Protein 6SC4 (pdb70)

Foldseek 3Di:
DAQEEEPNFGEAADPQEFEDPQEHHYGQEYAEHLEYEEHLEYHYQHQHHEYAYYLEYQDHNEYEEWDFDDDPHDTDTAYEAHYYLEYNEANEYEYSEYEYYLEYEYHCEYAYRHEYEDQQEYEYHNEYNDHVHYGDHQFYWDHVDTDTDDGHDPVNSVVSSVVSVVVSVVSSVVVVD/DQQEAEPNATEAADPQEFEDPQEHHYGQEYAEHLEYAEHLEYAHQHQHHEYAYYLEYHDHNEYEEWDWDPPDVDIDTAYEAAYELEYEEHNEYEYSEYEYYLEYEAHLEYQYHHEYEDQLEYEYHNEYDDHNHYGDHQFYFDDVPTDTDDGHDPVRSVCSSVVSVVVSVVSNVVVVVD/DAQEAEPNFTEAEDPQEFEDPQEHHYYQEYYEHLEYEEHLEYHHQHLHHEYAEYLEYHDHNEYEEWDWDDDPPDTDTAYEYHYELEYEEANEYEYSEYEYYLEYEYHCEYQYHDEYEDHLEYEYHNEYDDHPHYGDHQFYWDDVDTDTDDGHDPVRSVVSNVVSVVVSVVSSVVVVPD/DAQEAEPNFGEDADPQEEEDPQEHHYGQEYHEHLEYEEHLEYHHQHQHHEYAEYLEYQYHNEYEYWDWDPPDVDIDTAYEAHYELEYEAANEYEYSEYEYYLEYEYHNEYQYHLEYEDQLEYEYHNEYDDHNHYGDHQFYFDHVPTDTDDGHDPVRSVCSNVVSVVVSVVSVVVVVVD/DQFEAEPNATEAADPQEEEDPQEHHYGQEYHEHLEYEEHLEYHHQHQHHEYAEYLEYHDHNEYEEWDFDDDPPDTDTAYEAHYELEYEEANEYEYSEYEYYQEYEYHLEYQYHHEYEYHLEYEYHNEYDDHNHYGDHQFYWDDVPTDTDDGHDPVRSVVSNVVSVVVSVVSVVVVVVD

Secondary structure (DSSP, 8-state):
--EE-BTTB--EE-TT-EE-TTSEEEEEEEE-TT-EE-TT-EEEEEEEEEEE-SS-EE-TT-EEE-EEEE-SSPEEEE-EEE-SS-EE-TT-EEES-EE-SS-EE-TT-EE-TT-EE-TT-EEPTT-EE-TT-EE-TTEEEETTTTEEEEEPPHHHHHHHHHHHHHHHHHHHHHHT-/-EEE-BTTB--EE-TT-EE-TTSEEEEEEEE-TT-EE-TT-EEEEEEEEEEE-SS-EE-TT-EEE-EEE-SSSS-EEE-EEE-SS-EE-TT-EEES-EE-SS-EE-TT-EE-TT-EE-TT-EEPTT-EE-TT-EE-TTEEEETTTTEEEEEPPHHHHHHHHHHHHHHHHHHHHHHT--/-EEE-BTTB--EE-TT-EE-TT-EEEEEEEE-TT-EE-TT-EEEEEEEEEEE-SS-EE-TT-EEE-EEEE-SSPEEEE-EEE-SS-EE-TT-EEES-EE-SS-EE-TT-EE-TT-EE-TT-EEPTT-EE-TT-EE-TTEEEETTTTEEEEEPPHHHHHHHHHHHHHHHHHHHHHHTT-/-EEE-BTTB--EE-TT-EE-TTSEEEEEEEE-TT-EE-TT-EEEEEEEEEEE-SS-EE-TT-EEE-EEE-SSSS-EEE-EEE-SS-EE-TT-EEES-EE-SS-EE-TT-EE-TT-EE-TT-EEPTT-EE-TT-EE-TTEEEETTTTEEEEEPPHHHHHHHHHHHHHHHHHHHHHHTT-/-EEE-BTTB--EE-TT-EE-TTSEEEEEEEE-TT-EE-TT-EEEEEEEEEEE-SS-EE-TT-EEE-EEEE-SS-EEEE-EEE-SS-EE-TT-EEES-EE-SS-EE-TT-EE-TT-EE-TT-EEPTT-EEPTT-EE-TTEEEETTTTEEEEEPPHHHHHHHHHHHHHHHHHHHHHHHH-

Radius of gyration: 34.99 Å; Cα contacts (8 Å, |Δi|>4): 2983; chains: 5; bounding box: 98×78×90 Å

Sequence (889 aa):
RMIQKFEGKKPEIHETAFVHPRATIIGDVEIGPKTSVWPGAVIRADIEKITIGKNTCCIKDNAVIHPADVYHEEEIEYVPVKIGDNNIIGHRALIHGAKINDESIVGAGSIVFNKAEVKTNSMVGMGAVVLEKQEVPNGKIVVGIPARVLRELEEREIKQIKKQADTHAELAEHYSRERMIQKFEGKKPEIHETAFVHPRATIIGDVEIGPKTSVWPGAVIRADIEKITIGKNTCCIKDNAVIHPADVYHEEEIEYVPVKIGDNNIIGHRALIHGAKINDESIVGAGSIVFNKAEVKTNSMVGMGAVVLEKQEVPNGKIVVGIPARVLRELEEREIKQIKKQADTHAELAEHYSREIRMIQKFEGKKPEIHETAFVHPRATIIGDVEIGPKTSVWPGAVIRADIEKITIGKNTCCIKDNAVIHPADVYHEEEIEYVPVKIGDNNIIGHRALIHGAKINDESIVGAGSIVFNKAEVKTNSMVGMGAVVLEKQEVPNGKIVVGIPARVLRELEEREIKQIKKQADTHAELAEHYSREIRMIQKFEGKKPEIHETAFVHPRATIIGDVEIGPKTSVWPGAVIRADIEKITIGKNTCCIKDNAVIHPADVYHEEEIEYVPVKIGDNNIIGHRALIHGAKINDESIVGAGSIVFNKAEVKTNSMVGMGAVVLEKQEVPNGKIVVGIPARVLRELEEREIKQIKKQADTHAELAEHYSREIRMIQKFEGKKPEIHETAFVHPRATIIGDVEIGPKTSVWPGAVIRADIEKITIGKNTCCIKDNAVIHPADVYHEEEIEYVPVKIGDNNIIGHRALIHGAKINDESIVGAGSIVFNKAEVKTNSMVGMGAVVLEKQEVPNGKIVVGIPARVLRELEEREIKQIKKQADTHAELAEHYSREI

Nearest PDB structures (foldseek):
  6sc4-assembly2_D  TM=1.006E+00  e=4.611E-33  candidate division MSBL1 archaeon SCGC-AAA259I09
  2fko-assembly1_A  TM=9.779E-01  e=3.284E-15  Pyrococcus horikoshii OT3
  3r1w-assembly1_A  TM=9.673E-01  e=6.820E-14  unidentified
  3tio-assembly2_D  TM=9.582E-01  e=1.748E-13  Escherichia coli K-12
  7ard-assembly1_z  TM=9.620E-01  e=1.573E-12  Polytomella sp. Pringsheim 198.80

Solvent-accessible surface area: 37975 Å² total; per-residue (Å²): 219,28,78,37,106,9,92,60,116,132,10,120,51,79,80,43,14,21,32,0,30,31,1,3,0,0,0,35,2,57,4,12,50,102,0,1,0,0,0,21,0,3,0,0,3,20,30,64,72,0,30,2,17,90,2,1,1,0,9,0,7,0,0,0,0,0,0,8,29,34,79,146,144,133,51,58,80,18,61,1,116,3,14,44,15,0,4,0,5,3,20,0,0,0,6,1,2,85,2,28,55,46,0,29,0,9,7,14,0,3,0,41,14,64,2,38,0,62,42,34,0,38,1,13,36,14,0,3,0,79,102,139,44,106,0,43,89,8,67,16,0,34,8,54,72,9,144,76,98,101,114,12,117,147,111,36,30,130,24,0,76,66,25,0,59,25,2,11,88,18,4,75,51,12,72,81,110,180,19,71,20,119,10,101,69,112,135,14,117,54,80,167,73,15,20,26,0,45,24,0,3,0,0,0,32,2,67,4,15,45,125,0,1,0,0,0,20,0,2,0,0,2,19,28,62,66,0,36,3,17,111,13,2,2,0,9,0,6,0,0,0,0,0,0,8,20,24,50,10,132,116,44,35,83,28,42,0,104,6,17,42,17,0,4,0,5,3,20,0,0,0,6,1,2,61,2,11,34,48,0,30,0,8,7,14,0,3,0,38,9,99,1,15,0,16,30,38,0,32,2,8,32,14,0,3,0,71,97,101,41,61,0,42,60,12,55,22,2,46,19,50,49,5,170,78,108,104,117,13,119,157,110,48,38,161,23,0,81,68,24,2,62,25,2,14,87,18,5,76,55,6,57,158,65,207,190,25,72,45,120,10,81,63,119,145,14,120,52,79,166,68,17,20,27,0,28,18,1,4,0,0,0,37,2,56,4,14,45,94,0,1,0,0,0,20,0,2,0,1,2,18,27,65,69,0,28,2,16,108,19,2,2,0,8,0,6,0,0,0,0,0,0,9,35,27,78,148,150,145,52,56,76,18,62,1,108,3,16,37,20,0,4,0,6,3,20,0,0,0,5,1,2,81,2,27,60,44,0,26,0,8,8,15,0,3,0,34,12,83,1,36,0,63,44,33,0,55,1,7,36,13,0,3,0,72,112,152,39,100,0,46,91,10,60,16,0,48,16,52,53,7,166,74,111,106,116,15,123,145,128,61,38,146,22,2,76,57,24,2,64,24,2,10,82,18,3,57,55,8,57,158,71,154,201,85,69,74,126,85,148,68,113,126,12,120,54,79,165,68,16,16,28,37,55,167,1,33,0,23,0,30,3,67,3,12,44,77,0,1,0,16,41,30,0,43,0,95,2,34,62,63,68,0,35,2,17,108,17,1,2,0,27,47,89,0,58,0,23,0,0,50,16,141,58,15,179,118,73,29,98,26,55,0,116,5,19,40,19,0,4,0,5,74,148,1,43,0,28,1,3,62,2,11,32,48,0,30,0,6,28,25,0,54,0,70,10,78,1,10,0,9,28,40,0,43,0,7,160,35,0,29,0,87,102,90,41,58,0,42,36,15,60,18,2,50,35,129,46,5,161,74,108,105,117,10,113,135,169,63,35,133,58,1,79,131,62,1,62,82,32,8,86,80,4,64,83,97,60,156,144,198,197,77,81,80,127,84,150,55,113,132,14,122,50,76,62,37,13,22,22,35,56,179,1,34,0,22,0,31,2,63,5,15,44,76,0,1,0,17,41,30,0,44,0,95,2,32,62,64,63,0,40,3,17,110,16,1,2,0,30,46,88,0,57,0,22,0,0,49,20,148,84,184,162,127,84,64,94,19,45,0,106,5,17,39,21,0,4,0,6,77,149,1,41,0,25,1,2,88,1,31,58,46,0,29,0,8,29,27,0,54,0,77,15,61,1,40,0,53,42,41,0,57,0,6,160,35,0,28,0,85,89,129,41,96,0,45,86,15,59,15,2,51,34,132,51,2,157,75,105,104,116,13,118,110,201,64,31,138,104,2,78,139,62,1,62,83,33,7,86,81,4,58,73,94,57,82,132,204

InterPro domains:
  IPR001451 Hexapeptide repeat [PF00132] (10-43)
  IPR001451 Hexapeptide repeat [PF14602] (78-110)
  IPR011004 Trimeric LpxA-like superfamily [SSF51161] (5-175)
  IPR047324 Gamma carbonic anhydrase-like [cd04645] (11-171)
  IPR050484 Transferase Hexapeptide/Carbonic Anhydrase [PTHR13061] (2-179)

Structure (mmCIF, N/CA/C/O backbone):
data_6SC4
#
_entry.id   6SC4
#
_cell.length_a   362.640
_cell.length_b   362.640
_cell.length_c   362.640
_cell.angle_alpha   90.000
_cell.angle_beta   90.000
_cell.angle_gamma   90.000
#
_symmetry.space_group_name_H-M   'F 4 3 2'
#
loop_
_entity.id
_entity.type
_entity.pdbx_description
1 polymer 'Uncharacterized protein'
2 non-polymer 'ZINC ION'
3 non-polymer 'SULFATE ION'
4 non-polymer 'SODIUM ION'
5 non-polymer 'ACETATE ION'
6 non-polymer 'CADMIUM ION'
7 non-polymer 2-AMINO-2-HYDROXYMETHYL-PROPANE-1,3-DIOL
8 water water
#
loop_
_atom_site.group_PDB
_atom_site.id
_atom_site.type_symbol
_atom_site.label_atom_id
_atom_site.label_alt_id
_atom_site.label_comp_id
_atom_site.label_asym_id
_atom_site.label_entity_id
_atom_site.label_seq_id
_atom_site.pdbx_PDB_ins_code
_atom_site.Cartn_x
_atom_site.Cartn_y
_atom_site.Cartn_z
_atom_site.occupancy
_atom_site.B_iso_or_equiv
_atom_site.auth_seq_id
_atom_site.auth_comp_id
_atom_site.auth_asym_id
_atom_site.auth_atom_id
_atom_site.pdbx_PDB_model_num
ATOM 1 N N . ARG A 1 9 ? 59.371 138.404 147.638 1.00 86.32 0 ARG A N 1
ATOM 2 C CA . ARG A 1 9 ? 59.176 137.482 146.472 1.00 87.39 0 ARG A CA 1
ATOM 3 C C . ARG A 1 9 ? 59.848 136.111 146.662 1.00 83.96 0 ARG A C 1
ATOM 4 O O . ARG A 1 9 ? 59.376 135.112 146.108 1.00 84.32 0 ARG A O 1
ATOM 12 N N . MET A 1 10 ? 60.946 136.068 147.424 1.00 76.08 1 MET A N 1
ATOM 13 C CA . MET A 1 10 ? 61.595 134.809 147.792 1.00 70.31 1 MET A CA 1
ATOM 14 C C . MET A 1 10 ? 61.889 134.753 149.301 1.00 63.35 1 MET A C 1
ATOM 15 O O . MET A 1 10 ? 63.027 134.925 149.751 1.00 59.34 1 MET A O 1
ATOM 20 N N . ILE A 1 11 ? 60.818 134.540 150.062 1.00 57.88 2 ILE A N 1
ATOM 21 C CA . ILE A 1 11 ? 60.879 134.090 151.446 1.00 55.20 2 ILE A CA 1
ATOM 22 C C . ILE A 1 11 ? 60.420 132.625 151.381 1.00 53.67 2 ILE A C 1
ATOM 23 O O . ILE A 1 11 ? 59.255 132.358 151.080 1.00 54.55 2 ILE A O 1
ATOM 28 N N . GLN A 1 12 ? 61.334 131.690 151.643 1.00 51.51 3 GLN A N 1
ATOM 29 C CA . GLN A 1 12 ? 61.127 130.264 151.362 1.00 51.37 3 GLN A CA 1
ATOM 30 C C . GLN A 1 12 ? 61.169 129.416 152.639 1.00 51.44 3 GLN A C 1
ATOM 31 O O . GLN A 1 12 ? 62.023 129.621 153.501 1.00 49.76 3 GLN A O 1
ATOM 37 N N . LYS A 1 13 ? 60.240 128.469 152.749 1.00 53.88 4 LYS A N 1
ATOM 38 C CA . LYS A 1 13 ? 60.277 127.445 153.800 1.00 56.24 4 LYS A CA 1
ATOM 39 C C . LYS A 1 13 ? 61.430 126.465 153.564 1.00 54.75 4 LYS A C 1
ATOM 40 O O . LYS A 1 13 ? 61.894 126.295 152.434 1.00 54.64 4 LYS A O 1
ATOM 46 N N . PHE A 1 14 ? 61.879 125.817 154.636 1.00 52.71 5 PHE A N 1
ATOM 47 C CA . PHE A 1 14 ? 62.712 124.620 154.517 1.00 51.45 5 PHE A CA 1
ATOM 48 C C . PHE A 1 14 ? 62.546 123.697 155.728 1.00 51.30 5 PHE A C 1
ATOM 49 O O . PHE A 1 14 ? 62.928 124.059 156.842 1.00 50.74 5 PHE A O 1
ATOM 57 N N . GLU A 1 15 ? 61.983 122.510 155.483 1.00 52.46 6 GLU A N 1
ATOM 58 C CA . GLU A 1 15 ? 61.716 121.486 156.507 1.00 53.67 6 GLU A CA 1
ATOM 59 C C . GLU A 1 15 ? 60.772 122.009 157.587 1.00 55.00 6 GLU A C 1
ATOM 60 O O . GLU A 1 15 ? 61.026 121.841 158.783 1.00 55.23 6 GLU A O 1
ATOM 66 N N . GLY A 1 16 ? 59.701 122.673 157.156 1.00 57.34 7 GLY A N 1
ATOM 67 C CA . GLY A 1 16 ? 58.730 123.266 158.074 1.00 60.30 7 GLY A CA 1
ATOM 68 C C . GLY A 1 16 ? 59.092 124.633 158.640 1.00 62.74 7 GLY A C 1
ATOM 69 O O . GLY A 1 16 ? 58.191 125.396 158.994 1.00 65.80 7 GLY A O 1
ATOM 70 N N . LYS A 1 17 ? 60.389 124.950 158.725 1.00 63.88 8 LYS A N 1
ATOM 71 C CA . LYS A 1 17 ? 60.864 126.216 159.294 1.00 63.85 8 LYS A CA 1
ATOM 72 C C . LYS A 1 17 ? 60.648 127.363 158.311 1.00 62.02 8 LYS A C 1
ATOM 73 O O . LYS A 1 17 ? 61.074 127.284 157.159 1.00 61.28 8 LYS A O 1
ATOM 79 N N . LYS A 1 18 ? 59.994 128.422 158.783 1.00 61.87 9 LYS A N 1
ATOM 80 C CA . LYS A 1 18 ? 59.670 129.602 157.981 1.00 61.27 9 LYS A CA 1
ATOM 81 C C . LYS A 1 18 ? 60.444 130.799 158.535 1.00 56.87 9 LYS A C 1
ATOM 82 O O . LYS A 1 18 ? 60.566 130.929 159.753 1.00 54.53 9 LYS A O 1
ATOM 88 N N . PRO A 1 19 ? 60.980 131.673 157.655 1.00 53.87 10 PRO A N 1
ATOM 89 C CA . PRO A 1 19 ? 61.616 132.886 158.174 1.00 52.56 10 PRO A CA 1
ATOM 90 C C . PRO A 1 19 ? 60.671 133.748 159.021 1.00 51.51 10 PRO A C 1
ATOM 91 O O . PRO A 1 19 ? 59.570 134.071 158.579 1.00 50.04 10 PRO A O 1
ATOM 95 N N . GLU A 1 20 ? 61.107 134.062 160.240 1.00 52.62 11 GLU A N 1
ATOM 96 C CA . GLU A 1 20 ? 60.394 134.946 161.156 1.00 53.70 11 GLU A CA 1
ATOM 97 C C . GLU A 1 20 ? 60.977 136.356 160.988 1.00 51.23 11 GLU A C 1
ATOM 98 O O . GLU A 1 20 ? 61.982 136.700 161.611 1.00 50.70 11 GLU A O 1
ATOM 104 N N . ILE A 1 21 ? 60.345 137.155 160.129 1.00 48.50 12 ILE A N 1
ATOM 105 C CA . ILE A 1 21 ? 60.817 138.501 159.794 1.00 47.12 12 ILE 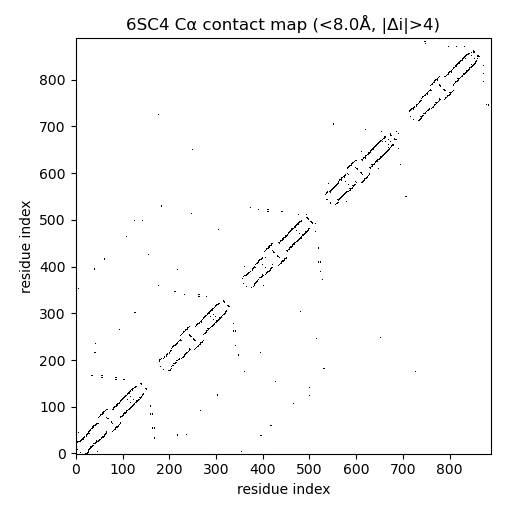A CA 1
ATOM 106 C C . ILE A 1 21 ? 59.907 139.542 160.442 1.00 46.89 12 ILE A C 1
ATOM 107 O O . ILE A 1 21 ? 58.698 139.549 160.195 1.00 46.63 12 ILE A O 1
ATOM 112 N N . HIS A 1 22 ? 60.491 140.429 161.250 1.00 46.47 13 HIS A N 1
ATOM 113 C CA . HIS A 1 22 ? 59.731 141.493 161.926 1.00 46.11 13 HIS A CA 1
ATOM 114 C C . HIS A 1 22 ? 59.078 142.432 160.908 1.00 45.81 13 HIS A C 1
ATOM 115 O O . HIS A 1 22 ? 59.624 142.672 159.828 1.00 45.11 13 HIS A O 1
ATOM 122 N N . GLU A 1 23 ? 57.907 142.954 161.265 1.00 45.98 14 GLU A N 1
ATOM 123 C CA . GLU A 1 23 ? 57.094 143.771 160.353 1.00 45.97 14 GLU A CA 1
ATOM 124 C C . GLU A 1 23 ? 57.742 145.089 159.888 1.00 45.11 14 GLU A C 1
ATOM 125 O O . GLU A 1 23 ? 57.403 145.591 158.812 1.00 44.18 14 GLU A O 1
ATOM 131 N N . THR A 1 24 ? 58.642 145.646 160.702 1.00 44.07 15 THR A N 1
ATOM 132 C CA . THR A 1 24 ? 59.375 146.874 160.362 1.00 44.76 15 THR A CA 1
ATOM 133 C C . THR A 1 24 ? 60.650 146.617 159.560 1.00 44.00 15 THR A C 1
ATOM 134 O O . THR A 1 24 ? 61.252 147.556 159.037 1.00 44.83 15 THR A O 1
ATOM 138 N N . ALA A 1 25 ? 61.075 145.357 159.484 1.00 43.65 16 ALA A N 1
ATOM 139 C CA . ALA A 1 25 ? 62.217 144.974 158.660 1.00 42.45 16 ALA A CA 1
ATOM 140 C C . ALA A 1 25 ? 61.840 145.072 157.189 1.00 41.65 16 ALA A C 1
ATOM 141 O O . ALA A 1 25 ? 60.673 144.905 156.833 1.00 41.95 16 ALA A O 1
ATOM 143 N N . PHE A 1 26 ? 62.833 145.357 156.351 1.00 40.60 17 PHE A N 1
ATOM 144 C CA . PHE A 1 26 ? 62.661 145.433 154.903 1.00 40.01 17 PHE A CA 1
ATOM 145 C C . PHE A 1 26 ? 63.502 144.368 154.203 1.00 40.51 17 PHE A C 1
ATOM 146 O O . PHE A 1 26 ? 64.715 144.325 154.376 1.00 41.24 17 PHE A O 1
ATOM 154 N N . VAL A 1 27 ? 62.855 143.519 153.409 1.00 40.37 18 VAL A N 1
ATOM 155 C CA . VAL A 1 27 ? 63.549 142.555 152.560 1.00 39.74 18 VAL A CA 1
ATOM 156 C C . VAL A 1 27 ? 63.231 142.918 151.119 1.00 39.17 18 VAL A C 1
ATOM 157 O O . VAL A 1 27 ? 62.075 142.831 150.704 1.00 39.83 18 VAL A O 1
ATOM 161 N N . HIS A 1 28 ? 64.248 143.331 150.362 1.00 38.33 19 HIS A N 1
ATOM 162 C CA . HIS A 1 28 ? 64.067 143.651 148.944 1.00 38.19 19 HIS A CA 1
ATOM 163 C C . HIS A 1 28 ? 63.633 142.377 148.209 1.00 38.92 19 HIS A C 1
ATOM 164 O O . HIS A 1 28 ? 64.118 141.289 148.537 1.00 39.65 19 HIS A O 1
ATOM 171 N N . PRO A 1 29 ? 62.706 142.491 147.235 1.00 39.62 20 PRO A N 1
ATOM 172 C CA . PRO A 1 29 ? 62.223 141.269 146.555 1.00 39.63 20 PRO A CA 1
ATOM 173 C C . PRO A 1 29 ? 63.293 140.433 145.832 1.00 39.12 20 PRO A C 1
ATOM 174 O O . PRO A 1 29 ? 63.110 139.229 145.669 1.00 39.38 20 PRO A O 1
ATOM 178 N N . ARG A 1 30 ? 64.387 141.070 145.416 1.00 39.38 21 ARG A N 1
ATOM 179 C CA . ARG A 1 30 ? 65.537 140.389 144.802 1.00 38.96 21 ARG A CA 1
ATOM 180 C C . ARG A 1 30 ? 66.510 139.722 145.794 1.00 38.06 21 ARG A C 1
ATOM 181 O O . ARG A 1 30 ? 67.476 139.090 145.367 1.00 38.39 21 ARG A O 1
ATOM 189 N N . ALA A 1 31 ? 66.273 139.865 147.097 1.00 37.41 22 ALA A N 1
ATOM 190 C CA . ALA A 1 31 ? 66.985 139.087 148.117 1.00 37.02 22 ALA A CA 1
ATOM 191 C C . ALA A 1 31 ? 66.326 137.724 148.292 1.00 36.56 22 ALA A C 1
ATOM 192 O O . ALA A 1 31 ? 65.178 137.529 147.890 1.00 36.96 22 ALA A O 1
ATOM 194 N N . THR A 1 32 ? 67.060 136.792 148.900 1.00 36.20 23 THR A N 1
ATOM 195 C CA . THR A 1 32 ? 66.602 135.416 149.101 1.00 35.54 23 THR A CA 1
ATOM 196 C C . THR A 1 32 ? 66.772 135.031 150.565 1.00 35.90 23 THR A C 1
ATOM 197 O O . THR A 1 32 ? 67.891 135.023 151.069 1.00 36.33 23 THR A O 1
ATOM 201 N N . ILE A 1 33 ? 65.661 134.725 151.238 1.00 36.71 24 ILE A N 1
ATOM 202 C CA . ILE A 1 33 ? 65.666 134.300 152.643 1.00 37.05 24 ILE A CA 1
ATOM 203 C C . ILE A 1 33 ? 65.075 132.892 152.700 1.00 37.09 24 ILE A C 1
ATOM 204 O O . ILE A 1 33 ? 63.966 132.678 152.211 1.00 36.77 24 ILE A O 1
ATOM 209 N N . ILE A 1 34 ? 65.802 131.946 153.299 1.00 37.19 25 ILE A N 1
ATOM 210 C CA . ILE A 1 34 ? 65.382 130.538 153.338 1.00 36.99 25 ILE A CA 1
ATOM 211 C C . ILE A 1 34 ? 65.493 129.983 154.754 1.00 37.80 25 ILE A C 1
ATOM 212 O O . ILE A 1 34 ? 66.515 130.160 155.416 1.00 37.80 25 ILE A O 1
ATOM 217 N N . GLY A 1 35 ? 64.436 129.312 155.203 1.00 38.82 26 GLY A N 1
ATOM 218 C CA . GLY A 1 35 ? 64.497 128.450 156.378 1.00 40.04 26 GLY A CA 1
ATOM 219 C C . GLY A 1 35 ? 64.433 129.158 157.716 1.00 41.21 26 GLY A C 1
ATOM 220 O O . GLY A 1 35 ? 63.723 130.154 157.876 1.00 40.16 26 GLY A O 1
ATOM 221 N N . ASP A 1 36 ? 65.189 128.635 158.679 1.00 43.05 27 ASP A N 1
ATOM 222 C CA . ASP A 1 36 ? 65.133 129.074 160.070 1.00 43.99 27 ASP A CA 1
ATOM 223 C C . ASP A 1 36 ? 65.874 130.407 160.241 1.00 43.58 27 ASP A C 1
ATOM 224 O O . ASP A 1 36 ? 66.947 130.463 160.835 1.00 45.69 27 ASP A O 1
ATOM 229 N N . VAL A 1 37 ? 65.288 131.475 159.708 1.00 43.11 28 VAL A N 1
ATOM 230 C CA . VAL A 1 37 ? 65.857 132.818 159.784 1.00 43.48 28 VAL A CA 1
ATOM 231 C C . VAL A 1 37 ? 65.022 133.643 160.751 1.00 45.06 28 VAL A C 1
ATOM 232 O O . VAL A 1 37 ? 63.798 133.541 160.761 1.00 44.22 28 VAL A O 1
ATOM 236 N N . GLU A 1 38 ? 65.700 134.450 161.561 1.00 47.89 29 GLU A N 1
ATOM 237 C CA . GLU A 1 38 ? 65.061 135.386 162.480 1.00 49.69 29 GLU A CA 1
ATOM 238 C C . GLU A 1 38 ? 65.659 136.758 162.185 1.00 48.76 29 GLU A C 1
ATOM 239 O O . GLU A 1 38 ? 66.872 136.936 162.304 1.00 48.92 29 GLU A O 1
ATOM 245 N N . ILE A 1 39 ? 64.822 137.703 161.756 1.00 47.60 30 ILE A N 1
ATOM 246 C CA . ILE A 1 39 ? 65.264 139.066 161.437 1.00 46.84 30 ILE A CA 1
ATOM 247 C C . ILE A 1 39 ? 64.479 140.051 162.302 1.00 46.73 30 ILE A C 1
ATOM 248 O O . ILE A 1 39 ? 63.247 140.000 162.358 1.00 46.13 30 ILE A O 1
ATOM 253 N N . GLY A 1 40 ? 65.211 140.944 162.964 1.00 46.40 31 GLY A N 1
ATOM 254 C CA . GLY A 1 40 ? 64.639 141.868 163.933 1.00 45.84 31 GLY A CA 1
ATOM 255 C C . GLY A 1 40 ? 64.172 143.175 163.322 1.00 45.42 31 GLY A C 1
ATOM 256 O O . GLY A 1 40 ? 64.349 143.394 162.120 1.00 45.45 31 GLY A O 1
ATOM 257 N N . PRO A 1 41 ? 63.576 144.058 164.150 1.00 45.20 32 PRO A N 1
ATOM 258 C CA . PRO A 1 41 ? 63.010 145.328 163.672 1.00 45.91 32 PRO A CA 1
ATOM 259 C C . PRO A 1 41 ? 63.996 146.274 162.978 1.00 46.08 32 PRO A C 1
ATOM 260 O O . PRO A 1 41 ? 65.151 146.375 163.385 1.00 45.21 32 PRO A O 1
ATOM 264 N N . LYS A 1 42 ? 63.510 146.947 161.934 1.00 47.35 33 LYS A N 1
ATOM 265 C CA . LYS A 1 42 ? 64.270 147.920 161.130 1.00 48.72 33 LYS A CA 1
ATOM 266 C C . LYS A 1 42 ? 65.503 147.376 160.383 1.00 46.66 33 LYS A C 1
ATOM 267 O O . LYS A 1 42 ? 66.246 148.153 159.784 1.00 46.33 33 LYS A O 1
ATOM 273 N N . THR A 1 43 ? 65.692 146.055 160.371 1.00 45.07 34 THR A N 1
ATOM 274 C CA . THR A 1 43 ? 66.821 145.437 159.676 1.00 43.07 34 THR A CA 1
ATOM 275 C C . THR A 1 43 ? 66.474 145.385 158.187 1.00 41.75 34 THR A C 1
ATOM 276 O O . THR A 1 43 ? 65.326 145.132 157.827 1.00 42.10 34 THR A O 1
ATOM 280 N N . SER A 1 44 ? 67.458 145.648 157.333 1.00 40.14 35 SER A N 1
ATOM 281 C CA . SER A 1 44 ? 67.248 145.650 155.886 1.00 39.78 35 SER A CA 1
ATOM 282 C C . SER A 1 44 ? 68.101 144.597 155.169 1.00 39.64 35 SER A C 1
ATOM 283 O O . SER A 1 44 ? 69.238 144.337 155.554 1.00 39.72 35 SER A O 1
ATOM 286 N N . VAL A 1 45 ? 67.522 143.989 154.136 1.00 39.29 36 VAL A N 1
ATOM 287 C CA . VAL A 1 45 ? 68.201 143.010 153.294 1.00 39.03 36 VAL A CA 1
ATOM 288 C C . VAL A 1 45 ? 68.028 143.445 151.843 1.00 38.10 36 VAL A C 1
ATOM 289 O O . VAL A 1 45 ? 66.911 143.658 151.379 1.00 37.52 36 VAL A O 1
ATOM 293 N N . TRP A 1 46 ? 69.145 143.540 151.131 1.00 38.52 37 TRP A N 1
ATOM 294 C CA . TRP A 1 46 ? 69.218 144.242 149.852 1.00 38.63 37 TRP A CA 1
ATOM 295 C C . TRP A 1 46 ? 69.404 143.268 148.674 1.00 37.83 37 TRP A C 1
ATOM 296 O O . TRP A 1 46 ? 69.695 142.091 148.902 1.00 37.66 37 TRP A O 1
ATOM 307 N N . PRO A 1 47 ? 69.203 143.742 147.417 1.00 37.10 38 PRO A N 1
ATOM 308 C CA . PRO A 1 47 ? 69.189 142.845 146.247 1.00 37.11 38 PRO A CA 1
ATOM 309 C C . PRO A 1 47 ? 70.362 141.864 146.155 1.00 36.69 38 PRO A C 1
ATOM 310 O O . PRO A 1 47 ? 71.504 142.243 146.389 1.00 37.03 38 PRO A O 1
ATOM 314 N N . GLY A 1 48 ? 70.062 140.609 145.839 1.00 36.73 39 GLY A N 1
ATOM 315 C CA . GLY A 1 48 ? 71.080 139.576 145.673 1.00 37.05 39 GLY A CA 1
ATOM 316 C C . GLY A 1 48 ? 71.621 138.947 146.948 1.00 36.83 39 GLY A C 1
ATOM 317 O O . GLY A 1 48 ? 72.353 137.956 146.879 1.00 36.43 39 GLY A O 1
ATOM 318 N N . ALA A 1 49 ? 71.265 139.503 148.108 1.00 36.93 40 ALA A N 1
ATOM 319 C CA . ALA A 1 49 ? 71.696 138.956 149.382 1.00 36.50 40 ALA A CA 1
ATOM 320 C C . ALA A 1 49 ? 70.984 137.635 149.601 1.00 36.80 40 ALA A C 1
ATOM 321 O O . ALA A 1 49 ? 69.776 137.540 149.379 1.00 36.50 40 ALA A O 1
ATOM 323 N N . VAL A 1 50 ? 71.743 136.618 150.003 1.00 37.35 41 VAL A N 1
ATOM 324 C CA . VAL A 1 50 ? 71.200 135.292 150.276 1.00 37.43 41 VAL A CA 1
ATOM 325 C C . VAL A 1 50 ? 71.400 134.986 151.752 1.00 37.53 41 VAL A C 1
ATOM 326 O O . VAL A 1 50 ? 72.523 135.022 152.244 1.00 38.08 41 VAL A O 1
ATOM 330 N N . ILE A 1 51 ? 70.304 134.696 152.443 1.00 37.36 42 ILE A N 1
ATOM 331 C CA . ILE A 1 51 ? 70.327 134.342 153.854 1.00 37.65 42 ILE A CA 1
ATOM 332 C C . ILE A 1 51 ? 69.676 132.964 153.943 1.00 37.58 42 ILE A C 1
ATOM 333 O O . ILE A 1 51 ? 68.449 132.847 153.981 1.00 38.19 42 ILE A O 1
ATOM 338 N N . ARG A 1 52 ? 70.517 131.931 153.967 1.00 37.06 43 ARG A N 1
ATOM 339 C CA . ARG A 1 52 ? 70.080 130.545 153.805 1.00 36.85 43 ARG A CA 1
ATOM 340 C C . ARG A 1 52 ? 70.262 129.745 155.093 1.00 37.08 43 ARG A C 1
ATOM 341 O O . ARG A 1 52 ? 71.355 129.277 155.383 1.00 37.95 43 ARG A O 1
ATOM 349 N N . ALA A 1 53 ? 69.182 129.595 155.859 1.00 37.29 44 ALA A N 1
ATOM 350 C CA . ALA A 1 53 ? 69.213 128.892 157.146 1.00 37.50 44 ALA A CA 1
ATOM 351 C C . ALA A 1 53 ? 68.624 127.484 157.022 1.00 37.94 44 ALA A C 1
ATOM 352 O O . ALA A 1 53 ? 67.581 127.170 157.608 1.00 37.56 44 ALA A O 1
ATOM 354 N N . ASP A 1 54 ? 69.318 126.640 156.262 1.00 38.31 45 ASP A N 1
ATOM 355 C CA . ASP A 1 54 ? 68.868 125.260 156.008 1.00 38.49 45 ASP A CA 1
ATOM 356 C C . ASP A 1 54 ? 69.519 124.240 156.939 1.00 38.66 45 ASP A C 1
ATOM 357 O O . ASP A 1 54 ? 68.824 123.384 157.490 1.00 38.79 45 ASP A O 1
ATOM 362 N N . ILE A 1 55 ? 70.836 124.335 157.114 1.00 39.62 46 ILE A N 1
ATOM 363 C CA . ILE A 1 55 ? 71.582 123.391 157.969 1.00 40.74 46 ILE A CA 1
ATOM 364 C C . ILE A 1 55 ? 71.698 123.822 159.438 1.00 42.47 46 ILE A C 1
ATOM 365 O O . ILE A 1 55 ? 72.039 123.006 160.295 1.00 42.61 46 ILE A O 1
ATOM 370 N N . GLU A 1 56 ? 71.422 125.097 159.712 1.00 44.75 47 GLU A N 1
ATOM 371 C CA . GLU A 1 56 ? 71.289 125.624 161.080 1.00 46.08 47 GLU A CA 1
ATOM 372 C C . GLU A 1 56 ? 70.550 126.972 161.047 1.00 47.02 47 GLU A C 1
ATOM 373 O O . GLU A 1 56 ? 70.130 127.425 159.980 1.00 46.36 47 GLU A O 1
ATOM 379 N N . LYS A 1 57 ? 70.388 127.595 162.214 1.00 48.97 48 LYS A N 1
ATOM 380 C CA . LYS A 1 57 ? 69.680 128.867 162.347 1.00 50.04 48 LYS A CA 1
ATOM 381 C C . LYS A 1 57 ? 70.561 130.062 161.970 1.00 48.60 48 LYS A C 1
ATOM 382 O O . LYS A 1 57 ? 71.782 130.017 162.118 1.00 47.92 48 LYS A O 1
ATOM 388 N N . ILE A 1 58 ? 69.923 131.113 161.455 1.00 47.69 49 ILE A N 1
ATOM 389 C CA . ILE A 1 58 ? 70.539 132.434 161.292 1.00 47.08 49 ILE A CA 1
ATOM 390 C C . ILE A 1 58 ? 69.674 133.419 162.074 1.00 46.86 49 ILE A C 1
ATOM 391 O O . ILE A 1 58 ? 68.491 133.573 161.772 1.00 48.13 49 ILE A O 1
ATOM 396 N N . THR A 1 59 ? 70.258 134.070 163.077 1.00 45.10 50 THR A N 1
ATOM 397 C CA . THR A 1 59 ? 69.569 135.106 163.840 1.00 43.92 50 THR A CA 1
ATOM 398 C C . THR A 1 59 ? 70.223 136.457 163.560 1.00 43.79 50 THR A C 1
ATOM 399 O O . THR A 1 59 ? 71.427 136.620 163.758 1.00 42.37 50 THR A O 1
ATOM 403 N N . ILE A 1 60 ? 69.424 137.407 163.080 1.00 43.87 51 ILE A N 1
ATOM 404 C CA . ILE A 1 60 ? 69.869 138.778 162.841 1.00 44.63 51 ILE A CA 1
ATOM 405 C C . ILE A 1 60 ? 69.037 139.693 163.739 1.00 45.76 51 ILE A C 1
ATOM 406 O O . ILE A 1 60 ? 67.811 139.556 163.813 1.00 46.19 51 ILE A O 1
ATOM 411 N N . GLY A 1 61 ? 69.711 140.621 164.418 1.00 46.47 52 GLY A N 1
ATOM 412 C CA . GLY A 1 61 ? 69.073 141.531 165.365 1.00 46.22 52 GLY A CA 1
ATOM 413 C C . GLY A 1 61 ? 68.380 142.705 164.697 1.00 46.78 52 GLY A C 1
ATOM 414 O O . GLY A 1 61 ? 67.812 142.563 163.613 1.00 45.43 52 GLY A O 1
ATOM 415 N N . LYS A 1 62 ? 68.449 143.872 165.340 1.00 48.65 53 LYS A N 1
ATOM 416 C CA . LYS A 1 62 ? 67.673 145.053 164.928 1.00 49.93 53 LYS A CA 1
ATOM 417 C C . LYS A 1 62 ? 68.561 146.145 164.353 1.00 46.99 53 LYS A C 1
ATOM 418 O O . LYS A 1 62 ? 69.716 146.274 164.733 1.00 46.78 53 LYS A O 1
ATOM 424 N N . ASN A 1 63 ? 68.007 146.916 163.420 1.00 45.68 54 ASN A N 1
ATOM 425 C CA . ASN A 1 63 ? 68.694 148.056 162.795 1.00 44.79 54 ASN A CA 1
ATOM 426 C C . ASN A 1 63 ? 69.972 147.668 162.015 1.00 43.72 54 ASN A C 1
ATOM 427 O O . ASN A 1 63 ? 70.858 148.501 161.808 1.00 41.98 54 ASN A O 1
ATOM 432 N N . THR A 1 64 ? 70.038 146.415 161.560 1.00 43.64 55 THR A N 1
ATOM 433 C CA . THR A 1 64 ? 71.210 145.870 160.861 1.00 43.01 55 THR A CA 1
ATOM 434 C C . THR A 1 64 ? 70.946 145.883 159.355 1.00 42.18 55 THR A C 1
ATOM 435 O O . THR A 1 64 ? 69.831 145.612 158.928 1.00 41.07 55 THR A O 1
ATOM 439 N N . CYS A 1 65 ? 71.974 146.207 158.568 1.00 41.80 56 CYS A N 1
ATOM 440 C CA A CYS A 1 65 ? 71.865 146.175 157.099 0.50 42.35 56 CYS A CA 1
ATOM 441 C CA B CYS A 1 65 ? 71.904 146.207 157.114 0.50 41.02 56 CYS A CA 1
ATOM 442 C C . CYS A 1 65 ? 72.716 145.054 156.507 1.00 41.75 56 CYS A C 1
ATOM 443 O O . CYS A 1 65 ? 73.908 144.935 156.791 1.00 41.30 56 CYS A O 1
ATOM 448 N N . ILE A 1 66 ? 72.068 144.226 155.683 1.00 41.62 57 ILE A N 1
ATOM 449 C CA . ILE A 1 66 ? 72.715 143.159 154.924 1.00 41.58 57 ILE A CA 1
ATOM 450 C C . ILE A 1 66 ? 72.755 143.630 153.467 1.00 40.78 57 ILE A C 1
ATOM 451 O O . ILE A 1 66 ? 71.800 143.423 152.711 1.00 39.71 57 ILE A O 1
ATOM 456 N N . LYS A 1 67 ? 73.863 144.265 153.081 1.00 40.12 58 LYS A N 1
ATOM 457 C CA . LYS A 1 67 ? 73.970 144.938 151.775 1.00 40.37 58 LYS A CA 1
ATOM 458 C C . LYS A 1 67 ? 74.033 143.950 150.587 1.00 38.94 58 LYS A C 1
ATOM 459 O O . LYS A 1 67 ? 74.048 142.730 150.786 1.00 38.14 58 LYS A O 1
ATOM 465 N N . ASP A 1 68 ? 74.057 144.488 149.363 1.00 37.58 59 ASP A N 1
ATOM 466 C CA . ASP A 1 68 ? 73.796 143.709 148.134 1.00 36.99 59 ASP A CA 1
ATOM 467 C C . ASP A 1 68 ? 74.786 142.565 147.912 1.00 36.34 59 ASP A C 1
ATOM 468 O O . ASP A 1 68 ? 75.976 142.721 148.163 1.00 35.88 59 ASP A O 1
ATOM 473 N N . ASN A 1 69 ? 74.275 141.428 147.434 1.00 35.48 60 ASN A N 1
ATOM 474 C CA . ASN A 1 69 ? 75.066 140.219 147.142 1.00 35.28 60 ASN A CA 1
ATOM 475 C C . ASN A 1 69 ? 75.828 139.609 148.334 1.00 35.58 60 ASN A C 1
ATOM 476 O O . ASN A 1 69 ? 76.670 138.726 148.136 1.00 37.19 60 ASN A O 1
ATOM 481 N N . ALA A 1 70 ? 75.510 140.029 149.560 1.00 35.13 61 ALA A N 1
ATOM 482 C CA . ALA A 1 70 ? 76.110 139.426 150.746 1.00 34.65 61 ALA A CA 1
ATOM 483 C C . ALA A 1 70 ? 75.519 138.040 150.946 1.00 33.64 61 ALA A C 1
ATOM 484 O O . ALA A 1 70 ? 74.364 137.814 150.621 1.00 33.53 61 ALA A O 1
ATOM 486 N N . VAL A 1 71 ? 76.311 137.115 151.471 1.00 33.61 62 VAL A N 1
ATOM 487 C CA . VAL A 1 71 ? 75.850 135.744 151.690 1.00 34.01 62 VAL A CA 1
ATOM 488 C C . VAL A 1 71 ? 75.999 135.403 153.165 1.00 34.58 62 VAL A C 1
ATOM 489 O O . VAL A 1 71 ? 77.030 135.686 153.768 1.00 34.96 62 VAL A O 1
ATOM 493 N N . ILE A 1 72 ? 74.952 134.817 153.741 1.00 35.12 63 ILE A N 1
ATOM 494 C CA . ILE A 1 72 ? 74.964 134.391 155.133 1.00 35.78 63 ILE A CA 1
ATOM 495 C C . ILE A 1 72 ? 74.512 132.943 155.143 1.00 36.46 63 ILE A C 1
ATOM 496 O O . ILE A 1 72 ? 73.414 132.636 154.684 1.00 36.92 63 ILE A O 1
ATOM 501 N N . HIS A 1 73 ? 75.374 132.064 155.651 1.00 37.43 64 HIS A N 1
ATOM 502 C CA . HIS A 1 73 ? 75.135 130.625 155.644 1.00 38.49 64 HIS A CA 1
ATOM 503 C C . HIS A 1 73 ? 75.739 130.006 156.901 1.00 39.73 64 HIS A C 1
ATOM 504 O O . HIS A 1 73 ? 76.861 130.341 157.265 1.00 41.63 64 HIS A O 1
ATOM 511 N N . PRO A 1 74 ? 75.003 129.112 157.580 1.00 40.76 65 PRO A N 1
ATOM 512 C CA . PRO A 1 74 ? 75.621 128.361 158.669 1.00 42.57 65 PRO A CA 1
ATOM 513 C C . PRO A 1 74 ? 76.748 127.440 158.186 1.00 43.88 65 PRO A C 1
ATOM 514 O O . PRO A 1 74 ? 76.753 127.008 157.028 1.00 44.46 65 PRO A O 1
ATOM 518 N N . ALA A 1 75 ? 77.690 127.155 159.080 1.00 45.03 66 ALA A N 1
ATOM 519 C CA . ALA A 1 75 ? 78.857 126.343 158.751 1.00 45.92 66 ALA A CA 1
ATOM 520 C C . ALA A 1 75 ? 78.578 124.870 158.977 1.00 46.18 66 ALA A C 1
ATOM 521 O O . ALA A 1 75 ? 77.932 124.503 159.955 1.00 46.43 66 ALA A O 1
ATOM 523 N N . ASP A 1 76 ? 79.072 124.041 158.060 1.00 46.88 67 ASP A N 1
ATOM 524 C CA . ASP A 1 76 ? 79.155 122.593 158.267 1.00 47.59 67 ASP A CA 1
ATOM 525 C C . ASP A 1 76 ? 80.627 122.278 158.528 1.00 48.61 67 ASP A C 1
ATOM 526 O O . ASP A 1 76 ? 81.485 122.560 157.693 1.00 47.93 67 ASP A O 1
ATOM 531 N N . VAL A 1 77 ? 80.910 121.734 159.711 1.00 51.52 68 VAL A N 1
ATOM 532 C CA . VAL A 1 77 ? 82.278 121.485 160.175 1.00 53.46 68 VAL A CA 1
ATOM 533 C C . VAL A 1 77 ? 82.459 119.984 160.389 1.00 54.84 68 VAL A C 1
ATOM 534 O O . VAL A 1 77 ? 81.608 119.329 160.999 1.00 53.06 68 VAL A O 1
ATOM 538 N N . TYR A 1 78 ? 83.579 119.457 159.893 1.00 58.17 69 TYR A N 1
ATOM 539 C CA . TYR A 1 78 ? 83.805 118.013 159.808 1.00 61.42 69 TYR A CA 1
ATOM 540 C C . TYR A 1 78 ? 84.860 117.538 160.806 1.00 66.36 69 TYR A C 1
ATOM 541 O O . TYR A 1 78 ? 86.061 117.707 160.596 1.00 63.45 69 TYR A O 1
ATOM 550 N N . HIS A 1 79 ? 84.371 116.966 161.906 1.00 75.99 70 HIS A N 1
ATOM 551 C CA . HIS A 1 79 ? 85.201 116.334 162.926 1.00 83.61 70 HIS A CA 1
ATOM 552 C C . HIS A 1 79 ? 85.435 114.881 162.528 1.00 88.45 70 HIS A C 1
ATOM 553 O O . HIS A 1 79 ? 84.836 114.400 161.563 1.00 89.18 70 HIS A O 1
ATOM 560 N N . GLU A 1 80 ? 86.297 114.190 163.275 1.00 95.40 71 GLU A N 1
ATOM 561 C CA . GLU A 1 80 ? 86.750 112.821 162.936 1.00 96.87 71 GLU A CA 1
ATOM 562 C C . GLU A 1 80 ? 85.637 111.890 162.442 1.00 94.20 71 GLU A C 1
ATOM 563 O O . GLU A 1 80 ? 85.856 111.101 161.521 1.00 92.86 71 GLU A O 1
ATOM 569 N N . GLU A 1 81 ? 84.457 111.991 163.056 1.00 93.12 72 GLU A N 1
ATOM 570 C CA . GLU A 1 81 ? 83.260 111.276 162.586 1.00 94.01 72 GLU A CA 1
ATOM 571 C C . GLU A 1 81 ? 81.982 112.139 162.528 1.00 90.38 72 GLU A C 1
ATOM 572 O O . GLU A 1 81 ? 81.256 112.084 161.534 1.00 90.85 72 GLU A O 1
ATOM 578 N N . GLU A 1 82 ? 81.710 112.928 163.569 1.00 86.57 73 GLU A N 1
ATOM 579 C CA . GLU A 1 82 ? 80.506 113.778 163.610 1.00 82.18 73 GLU A CA 1
ATOM 580 C C . GLU A 1 82 ? 80.627 115.008 162.707 1.00 74.18 73 GLU A C 1
ATOM 581 O O . GLU A 1 82 ? 81.721 115.537 162.512 1.00 73.76 73 GLU A O 1
ATOM 587 N N . ILE A 1 83 ? 79.495 115.448 162.155 1.00 67.08 74 ILE A N 1
ATOM 588 C CA . ILE A 1 83 ? 79.408 116.726 161.442 1.00 62.78 74 ILE A CA 1
ATOM 589 C C . ILE A 1 83 ? 78.777 117.745 162.388 1.00 58.28 74 ILE A C 1
ATOM 590 O O . ILE A 1 83 ? 77.658 117.544 162.852 1.00 56.99 74 ILE A O 1
ATOM 595 N N . GLU A 1 84 ? 79.502 118.824 162.675 1.00 56.05 75 GLU A N 1
ATOM 596 C CA . GLU A 1 84 ? 79.001 119.918 163.509 1.00 55.55 75 GLU A CA 1
ATOM 597 C C . GLU A 1 84 ? 78.413 121.004 162.614 1.00 54.02 75 GLU A C 1
ATOM 598 O O . GLU A 1 84 ? 79.058 121.434 161.659 1.00 53.33 75 GLU A O 1
ATOM 604 N N . TYR A 1 85 ? 77.195 121.438 162.929 1.00 52.91 76 TYR A N 1
ATOM 605 C CA . TYR A 1 85 ? 76.549 122.554 162.242 1.00 51.59 76 TYR A CA 1
ATOM 606 C C . TYR A 1 85 ? 76.553 123.765 163.167 1.00 50.39 76 TYR A C 1
ATOM 607 O O . TYR A 1 85 ? 76.110 123.664 164.311 1.00 51.22 76 TYR A O 1
ATOM 616 N N . VAL A 1 86 ? 77.059 124.896 162.671 1.00 49.00 77 VAL A N 1
ATOM 617 C CA . VAL A 1 86 ? 77.255 126.104 163.481 1.00 48.45 77 VAL A CA 1
ATOM 618 C C . VAL A 1 86 ? 76.354 127.235 162.974 1.00 48.67 77 VAL A C 1
ATOM 619 O O . VAL A 1 86 ? 76.509 127.669 161.831 1.00 48.45 77 VAL A O 1
ATOM 623 N N . PRO A 1 87 ? 75.428 127.733 163.822 1.00 48.53 78 PRO A N 1
ATOM 624 C CA . PRO A 1 87 ? 74.531 128.803 163.381 1.00 48.32 78 PRO A CA 1
ATOM 625 C C . PRO A 1 87 ? 75.219 130.159 163.265 1.00 48.20 78 PRO A C 1
ATOM 626 O O . PRO A 1 87 ? 76.291 130.358 163.838 1.00 47.89 78 PRO A O 1
ATOM 630 N N . VAL A 1 88 ? 74.604 131.066 162.502 1.00 48.70 79 VAL A N 1
ATOM 631 C CA . VAL A 1 88 ? 75.047 132.461 162.413 1.00 48.67 79 VAL A CA 1
ATOM 632 C C . VAL A 1 88 ? 74.244 133.284 163.413 1.00 50.24 79 VAL A C 1
ATOM 633 O O . VAL A 1 88 ? 73.043 133.065 163.579 1.00 49.56 79 VAL A O 1
ATOM 637 N N . LYS A 1 89 ? 74.917 134.223 164.075 1.00 52.77 80 LYS A N 1
ATOM 638 C CA . LYS A 1 89 ? 74.269 135.152 164.990 1.00 53.64 80 LYS A CA 1
ATOM 639 C C . LYS A 1 89 ? 74.825 136.554 164.771 1.00 51.10 80 LYS A C 1
ATOM 640 O O . LYS A 1 89 ? 75.992 136.816 165.047 1.00 50.62 80 LYS A O 1
ATOM 646 N N . ILE A 1 90 ? 73.982 137.438 164.245 1.00 50.28 81 ILE A N 1
ATOM 647 C CA . ILE A 1 90 ? 74.339 138.830 163.979 1.00 49.41 81 ILE A CA 1
ATOM 648 C C . ILE A 1 90 ? 73.494 139.717 164.893 1.00 48.47 81 ILE A C 1
ATOM 649 O O . ILE A 1 90 ? 72.287 139.507 165.024 1.00 47.30 81 ILE A O 1
ATOM 654 N N . GLY A 1 91 ? 74.137 140.700 165.523 1.00 48.11 82 GLY A N 1
ATOM 655 C CA . GLY A 1 91 ? 73.490 141.552 166.524 1.00 47.35 82 GLY A CA 1
ATOM 656 C C . GLY A 1 91 ? 72.838 142.793 165.939 1.00 47.15 82 GLY A C 1
ATOM 657 O O . GLY A 1 91 ? 72.388 142.785 164.787 1.00 45.79 82 GLY A O 1
ATOM 658 N N . ASP A 1 92 ? 72.824 143.867 166.733 1.00 46.48 83 ASP A N 1
ATOM 659 C CA . ASP A 1 92 ? 72.106 145.099 166.401 1.00 45.09 83 ASP A CA 1
ATOM 660 C C . ASP A 1 92 ? 73.038 146.148 165.792 1.00 43.71 83 ASP A C 1
ATOM 661 O O . ASP A 1 92 ? 74.232 146.146 166.059 1.00 43.16 83 ASP A O 1
ATOM 666 N N . ASN A 1 93 ? 72.481 147.033 164.968 1.00 42.73 84 ASN A N 1
ATOM 667 C CA . ASN A 1 93 ? 73.203 148.199 164.416 1.00 43.32 84 ASN A CA 1
ATOM 668 C C . ASN A 1 93 ? 74.460 147.880 163.576 1.00 42.89 84 ASN A C 1
ATOM 669 O O . ASN A 1 93 ? 75.361 148.720 163.454 1.00 41.88 84 ASN A O 1
ATOM 674 N N . ASN A 1 94 ? 74.502 146.694 162.971 1.00 42.95 85 ASN A N 1
ATOM 675 C CA . ASN A 1 94 ? 75.655 146.270 162.172 1.00 42.17 85 ASN A CA 1
ATOM 676 C C . ASN A 1 94 ? 75.491 146.629 160.703 1.00 42.02 85 ASN A C 1
ATOM 677 O O . ASN A 1 94 ? 74.372 146.709 160.200 1.00 42.10 85 ASN A O 1
ATOM 682 N N . ILE A 1 95 ? 76.621 146.855 160.035 1.00 42.14 86 ILE A N 1
ATOM 683 C CA . ILE A 1 95 ? 76.686 146.953 158.581 1.00 42.31 86 ILE A CA 1
ATOM 684 C C . ILE A 1 95 ? 77.413 145.710 158.074 1.00 42.11 86 ILE A C 1
ATOM 685 O O . ILE A 1 95 ? 78.616 145.567 158.289 1.00 42.16 86 ILE A O 1
ATOM 690 N N . ILE A 1 96 ? 76.674 144.796 157.446 1.00 42.02 87 ILE A N 1
ATOM 691 C CA . ILE A 1 96 ? 77.267 143.696 156.683 1.00 40.96 87 ILE A CA 1
ATOM 692 C C . ILE A 1 96 ? 77.374 144.199 155.242 1.00 40.62 87 ILE A C 1
ATOM 693 O O . ILE A 1 96 ? 76.363 144.339 154.554 1.00 40.42 87 ILE A O 1
ATOM 698 N N . GLY A 1 97 ? 78.601 144.477 154.799 1.00 40.47 88 GLY A N 1
ATOM 699 C CA . GLY A 1 97 ? 78.849 145.241 153.571 1.00 40.24 88 GLY A CA 1
ATOM 700 C C . GLY A 1 97 ? 78.509 144.525 152.281 1.00 40.25 88 GLY A C 1
ATOM 701 O O . GLY A 1 97 ? 78.167 143.337 152.295 1.00 39.07 88 GLY A O 1
ATOM 702 N N . HIS A 1 98 ? 78.596 145.263 151.168 1.00 40.68 89 HIS A N 1
ATOM 703 C CA . HIS A 1 98 ? 78.320 144.710 149.829 1.00 41.19 89 HIS A CA 1
ATOM 704 C C . HIS A 1 98 ? 79.194 143.475 149.611 1.00 41.73 89 HIS A C 1
ATOM 705 O O . HIS A 1 98 ? 80.402 143.533 149.823 1.00 41.31 89 HIS A O 1
ATOM 712 N N . ARG A 1 99 ? 78.573 142.361 149.225 1.00 42.75 90 ARG A N 1
ATOM 713 C CA . ARG A 1 99 ? 79.284 141.139 148.834 1.00 43.22 90 ARG A CA 1
ATOM 714 C C . ARG A 1 99 ? 80.067 140.456 149.969 1.00 41.51 90 ARG A C 1
ATOM 715 O O . ARG A 1 99 ? 80.967 139.668 149.706 1.00 40.84 90 ARG A O 1
ATOM 723 N N . ALA A 1 100 ? 79.715 140.736 151.222 1.00 40.03 91 ALA A N 1
ATOM 724 C CA . ALA A 1 100 ? 80.383 140.114 152.360 1.00 38.88 91 ALA A CA 1
ATOM 725 C C . ALA A 1 100 ? 79.857 138.699 152.554 1.00 38.02 91 ALA A C 1
ATOM 726 O O . ALA A 1 100 ? 78.784 138.365 152.067 1.00 38.00 91 ALA A O 1
ATOM 728 N N . LEU A 1 101 ? 80.621 137.868 153.254 1.00 37.85 92 LEU A N 1
ATOM 729 C CA . LEU A 1 101 ? 80.189 136.514 153.594 1.00 37.79 92 LEU A CA 1
ATOM 730 C C . LEU A 1 101 ? 80.289 136.311 155.098 1.00 37.77 92 LEU A C 1
ATOM 731 O O . LEU A 1 101 ? 81.360 136.480 155.679 1.00 38.17 92 LEU A O 1
ATOM 736 N N . ILE A 1 102 ? 79.166 135.961 155.719 1.00 38.05 93 ILE A N 1
ATOM 737 C CA . ILE A 1 102 ? 79.132 135.557 157.117 1.00 38.26 93 ILE A CA 1
ATOM 738 C C . ILE A 1 102 ? 78.850 134.063 157.103 1.00 38.78 93 ILE A C 1
ATOM 739 O O . ILE A 1 102 ? 77.782 133.642 156.666 1.00 37.92 93 ILE A O 1
ATOM 744 N N . HIS A 1 103 ? 79.813 133.268 157.564 1.00 39.98 94 HIS A N 1
ATOM 745 C CA . HIS A 1 103 ? 79.722 131.818 157.477 1.00 40.88 94 HIS A CA 1
ATOM 746 C C . HIS A 1 103 ? 79.911 131.193 158.854 1.00 41.76 94 HIS A C 1
ATOM 747 O O . HIS A 1 103 ? 81.018 131.183 159.384 1.00 42.30 94 HIS A O 1
ATOM 754 N N . GLY A 1 104 ? 78.818 130.700 159.438 1.00 42.13 95 GLY A N 1
ATOM 755 C CA . GLY A 1 104 ? 78.823 130.116 160.786 1.00 42.99 95 GLY A CA 1
ATOM 756 C C . GLY A 1 104 ? 79.503 130.934 161.879 1.00 43.48 95 GLY A C 1
ATOM 757 O O . GLY A 1 104 ? 80.021 130.366 162.840 1.00 43.81 95 GLY A O 1
ATOM 758 N N . ALA A 1 105 ? 79.487 132.260 161.740 1.00 43.41 96 ALA A N 1
ATOM 759 C CA . ALA A 1 105 ? 80.227 133.164 162.616 1.00 43.68 96 ALA A CA 1
ATOM 760 C C . ALA A 1 105 ? 79.275 133.983 163.477 1.00 45.28 96 ALA A C 1
ATOM 761 O O . ALA A 1 105 ? 78.059 133.942 163.290 1.00 45.18 96 ALA A O 1
ATOM 763 N N . LYS A 1 106 ? 79.845 134.726 164.421 1.00 47.43 97 LYS A N 1
ATOM 764 C CA . LYS A 1 106 ? 79.082 135.598 165.304 1.00 49.10 97 LYS A CA 1
ATOM 765 C C . LYS A 1 106 ? 79.510 137.048 165.097 1.00 48.49 97 LYS A C 1
ATOM 766 O O . LYS A 1 106 ? 80.697 137.364 165.153 1.00 47.18 97 LYS A O 1
ATOM 772 N N . ILE A 1 107 ? 78.537 137.917 164.827 1.00 48.96 98 ILE A N 1
ATOM 773 C CA . ILE A 1 107 ? 78.750 139.366 164.820 1.00 49.10 98 ILE A CA 1
ATOM 774 C C . ILE A 1 107 ? 77.940 139.911 165.988 1.00 49.04 98 ILE A C 1
ATOM 775 O O . ILE A 1 107 ? 76.787 139.526 166.164 1.00 48.93 98 ILE A O 1
ATOM 780 N N . ASN A 1 108 ? 78.542 140.785 166.791 1.00 50.63 99 ASN A N 1
ATOM 781 C CA . ASN A 1 108 ? 77.865 141.366 167.957 1.00 51.63 99 ASN A CA 1
ATOM 782 C C . ASN A 1 108 ? 77.194 142.684 167.528 1.00 52.98 99 ASN A C 1
ATOM 783 O O . ASN A 1 108 ? 76.537 142.698 166.489 1.00 53.74 99 ASN A O 1
ATOM 788 N N . ASP A 1 109 ? 77.352 143.775 168.283 1.00 54.53 100 ASP A N 1
ATOM 789 C CA . ASP A 1 109 ? 76.611 145.017 168.026 1.00 54.07 100 ASP A CA 1
ATOM 790 C C . ASP A 1 109 ? 77.511 146.115 167.455 1.00 54.35 100 ASP A C 1
ATOM 791 O O . ASP A 1 109 ? 78.710 146.104 167.675 1.00 54.11 100 ASP A O 1
ATOM 796 N N . GLU A 1 110 ? 76.917 147.041 166.702 1.00 57.01 101 GLU A N 1
ATOM 797 C CA . GLU A 1 110 ? 77.600 148.239 166.176 1.00 58.88 101 GLU A CA 1
ATOM 798 C C . GLU A 1 110 ? 78.973 147.979 165.533 1.00 56.93 101 GLU A C 1
ATOM 799 O O . GLU A 1 110 ? 79.944 148.675 165.827 1.00 56.54 101 GLU A O 1
ATOM 805 N N . SER A 1 111 ? 79.042 146.984 164.652 1.00 55.00 102 SER A N 1
ATOM 806 C CA . SER A 1 111 ? 80.272 146.671 163.919 1.00 54.54 102 SER A CA 1
ATOM 807 C C . SER A 1 111 ? 80.054 146.773 162.424 1.00 52.71 102 SER A C 1
ATOM 808 O O . SER A 1 111 ? 78.937 146.600 161.951 1.00 53.82 102 SER A O 1
ATOM 811 N N . ILE A 1 112 ? 81.127 147.062 161.693 1.00 50.57 103 ILE A N 1
ATOM 812 C CA . ILE A 1 112 ? 81.106 147.079 160.230 1.00 49.89 103 ILE A CA 1
ATOM 813 C C . ILE A 1 112 ? 81.894 145.881 159.710 1.00 48.22 103 ILE A C 1
ATOM 814 O O . ILE A 1 112 ? 83.082 145.759 159.987 1.00 48.05 103 ILE A O 1
ATOM 819 N N . VAL A 1 113 ? 81.223 144.995 158.976 1.00 46.07 104 VAL A N 1
ATOM 820 C CA . VAL A 1 113 ? 81.897 143.982 158.171 1.00 43.76 104 VAL A CA 1
ATOM 821 C C . VAL A 1 113 ? 82.016 144.589 156.780 1.00 42.35 104 VAL A C 1
ATOM 822 O O . VAL A 1 113 ? 81.015 144.763 156.089 1.00 42.85 104 VAL A O 1
ATOM 826 N N . GLY A 1 114 ? 83.242 144.922 156.383 1.00 40.89 105 GLY A N 1
ATOM 827 C CA . GLY A 1 114 ? 83.499 145.653 155.145 1.00 40.12 105 GLY A CA 1
ATOM 828 C C . GLY A 1 114 ? 83.127 144.899 153.885 1.00 39.50 105 GLY A C 1
ATOM 829 O O . GLY A 1 114 ? 82.940 143.682 153.903 1.00 38.21 105 GLY A O 1
ATOM 830 N N . ALA A 1 115 ? 83.025 145.636 152.785 1.00 39.99 106 ALA A N 1
ATOM 831 C CA . ALA A 1 115 ? 82.592 145.062 151.516 1.00 40.36 106 ALA A CA 1
ATOM 832 C C . ALA A 1 115 ? 83.558 143.986 151.019 1.00 41.07 106 ALA A C 1
ATOM 833 O O . ALA A 1 115 ? 84.778 144.144 151.105 1.00 40.63 106 ALA A O 1
ATOM 835 N N . GLY A 1 116 ? 82.994 142.880 150.537 1.00 41.08 107 GLY A N 1
ATOM 836 C CA . GLY A 1 116 ? 83.768 141.788 149.966 1.00 41.58 107 GLY A CA 1
ATOM 837 C C . GLY A 1 116 ? 84.546 140.916 150.937 1.00 41.58 107 GLY A C 1
ATOM 838 O O . GLY A 1 116 ? 85.230 139.991 150.500 1.00 42.36 107 GLY A O 1
ATOM 839 N N . SER A 1 117 ? 84.436 141.183 152.240 1.00 41.38 108 SER A N 1
ATOM 840 C CA . SER A 1 117 ? 85.211 140.464 153.246 1.00 41.21 108 SER A CA 1
ATOM 841 C C . SER A 1 117 ? 84.511 139.171 153.632 1.00 40.87 108 SER A C 1
ATOM 842 O O . SER A 1 117 ? 83.361 138.937 153.255 1.00 40.15 108 SER A O 1
ATOM 845 N N . ILE A 1 118 ? 85.228 138.336 154.380 1.00 41.33 109 ILE A N 1
ATOM 846 C CA . ILE A 1 118 ? 84.719 137.045 154.846 1.00 41.39 109 ILE A CA 1
ATOM 847 C C . ILE A 1 118 ? 84.956 136.944 156.348 1.00 41.49 109 ILE A C 1
ATOM 848 O O . ILE A 1 118 ? 86.055 137.224 156.827 1.00 41.63 109 ILE A O 1
ATOM 853 N N . VAL A 1 119 ? 83.957 136.495 157.083 1.00 42.06 110 VAL A N 1
ATOM 854 C CA . VAL A 1 119 ? 84.086 136.215 158.495 1.00 42.52 110 VAL A CA 1
ATOM 855 C C . VAL A 1 119 ? 83.740 134.750 158.467 1.00 43.02 110 VAL A C 1
ATOM 856 O O . VAL A 1 119 ? 82.660 134.409 158.122 1.00 44.43 110 VAL A O 1
ATOM 860 N N . PHE A 1 120 ? 84.670 133.881 158.813 1.00 44.22 111 PHE A N 1
ATOM 861 C CA . PHE A 1 120 ? 84.457 132.442 158.735 1.00 44.49 111 PHE A CA 1
ATOM 862 C C . PHE A 1 120 ? 83.968 131.675 159.934 1.00 44.49 111 PHE A C 1
ATOM 863 O O . PHE A 1 120 ? 83.714 132.225 160.947 1.00 45.40 111 PHE A O 1
ATOM 871 N N . ASN A 1 121 ? 83.866 130.373 159.800 1.00 45.87 112 ASN A N 1
ATOM 872 C CA . ASN A 1 121 ? 83.314 129.547 160.838 1.00 46.81 112 ASN A CA 1
ATOM 873 C C . ASN A 1 121 ? 83.891 129.741 162.200 1.00 47.96 112 ASN A C 1
ATOM 874 O O . ASN A 1 121 ? 85.063 129.617 162.419 1.00 49.38 112 ASN A O 1
ATOM 879 N N . LYS A 1 122 ? 82.998 130.013 163.126 1.00 48.50 113 LYS A N 1
ATOM 880 C CA . LYS A 1 122 ? 83.299 130.187 164.520 1.00 48.40 113 LYS A CA 1
ATOM 881 C C . LYS A 1 122 ? 84.060 131.438 164.848 1.00 47.32 113 LYS A C 1
ATOM 882 O O . LYS A 1 122 ? 84.525 131.587 165.931 1.00 48.14 113 LYS A O 1
ATOM 888 N N . ALA A 1 123 ? 84.170 132.342 163.906 1.00 46.79 114 ALA A N 1
ATOM 889 C CA . ALA A 1 123 ? 84.846 133.586 164.139 1.00 48.22 114 ALA A CA 1
ATOM 890 C C . ALA A 1 123 ? 83.919 134.512 164.902 1.00 49.53 114 ALA A C 1
ATOM 891 O O . ALA A 1 123 ? 82.751 134.261 164.980 1.00 48.11 114 ALA A O 1
ATOM 893 N N . GLU A 1 124 ? 84.458 135.563 165.492 1.00 50.47 115 GLU A N 1
ATOM 894 C CA . GLU A 1 124 ? 83.655 136.511 166.251 1.00 52.22 115 GLU A CA 1
ATOM 895 C C . GLU A 1 124 ? 84.107 137.930 165.963 1.00 52.98 115 GLU A C 1
ATOM 896 O O . GLU A 1 124 ? 85.272 138.261 166.157 1.00 54.07 115 GLU A O 1
ATOM 902 N N . VAL A 1 125 ? 83.181 138.750 165.474 1.00 53.48 116 VAL A N 1
ATOM 903 C CA . VAL A 1 125 ? 83.397 140.182 165.339 1.00 54.34 116 VAL A CA 1
ATOM 904 C C . VAL A 1 125 ? 82.794 140.829 166.585 1.00 55.65 116 VAL A C 1
ATOM 905 O O . VAL A 1 125 ? 81.576 140.811 166.768 1.00 55.95 116 VAL A O 1
ATOM 909 N N . LYS A 1 126 ? 83.654 141.380 167.443 1.00 56.37 117 LYS A N 1
ATOM 910 C CA . LYS A 1 126 ? 83.222 142.015 168.691 1.00 56.02 117 LYS A CA 1
ATOM 911 C C . LYS A 1 126 ? 82.577 143.369 168.424 1.00 54.80 117 LYS A C 1
ATOM 912 O O . LYS A 1 126 ? 82.729 143.938 167.342 1.00 53.84 117 LYS A O 1
ATOM 918 N N . THR A 1 127 ? 81.875 143.881 169.433 1.00 53.36 118 THR A N 1
ATOM 919 C CA . THR A 1 127 ? 81.214 145.189 169.369 1.00 51.69 118 THR A CA 1
ATOM 920 C C . THR A 1 127 ? 82.201 146.326 169.036 1.00 50.78 118 THR A C 1
ATOM 921 O O . THR A 1 127 ? 83.345 146.303 169.481 1.00 51.28 118 THR A O 1
ATOM 925 N N . ASN A 1 128 ? 81.752 147.295 168.237 1.00 50.71 119 ASN A N 1
ATOM 926 C CA . ASN A 1 128 ? 82.564 148.459 167.837 1.00 51.81 119 ASN A CA 1
ATOM 927 C C . ASN A 1 128 ? 83.907 148.068 167.202 1.00 51.94 119 ASN A C 1
ATOM 928 O O . ASN A 1 128 ? 84.961 148.539 167.620 1.00 51.80 119 ASN A O 1
ATOM 933 N N . SER A 1 129 ? 83.861 147.197 166.199 1.00 51.89 120 SER A N 1
ATOM 934 C CA . SER A 1 129 ? 85.048 146.844 165.419 1.00 51.69 120 SER A CA 1
ATOM 935 C C . SER A 1 129 ? 84.743 146.880 163.930 1.00 51.81 120 SER A C 1
ATOM 936 O O . SER A 1 129 ? 83.587 147.020 163.534 1.00 52.09 120 SER A O 1
ATOM 939 N N . MET A 1 130 ? 85.794 146.771 163.118 1.00 52.54 121 MET A N 1
ATOM 940 C CA . MET A 1 130 ? 85.674 146.732 161.661 1.00 54.04 121 MET A CA 1
ATOM 941 C C . MET A 1 130 ? 86.462 145.571 161.069 1.00 52.96 121 MET A C 1
ATOM 942 O O . MET A 1 130 ? 87.614 145.353 161.431 1.00 54.14 121 MET A O 1
ATOM 947 N N . VAL A 1 131 ? 85.826 144.828 160.167 1.00 50.43 122 VAL A N 1
ATOM 948 C CA . VAL A 1 131 ? 86.527 143.938 159.253 1.00 47.45 122 VAL A CA 1
ATOM 949 C C . VAL A 1 131 ? 86.732 144.750 157.980 1.00 46.50 122 VAL A C 1
ATOM 950 O O . VAL A 1 131 ? 85.762 145.170 157.355 1.00 44.29 122 VAL A O 1
ATOM 954 N N . GLY A 1 132 ? 87.988 144.985 157.607 1.00 47.06 123 GLY A N 1
ATOM 955 C CA . GLY A 1 132 ? 88.311 145.776 156.416 1.00 47.61 123 GLY A CA 1
ATOM 956 C C . GLY A 1 132 ? 87.882 145.107 155.120 1.00 48.98 123 GLY A C 1
ATOM 957 O O . GLY A 1 132 ? 87.562 143.915 155.100 1.00 47.77 123 GLY A O 1
ATOM 958 N N . MET A 1 133 ? 87.886 145.882 154.038 1.00 50.53 124 MET A N 1
ATOM 959 C CA . MET A 1 133 ? 87.409 145.412 152.734 1.00 51.63 124 MET A CA 1
ATOM 960 C C . MET A 1 133 ? 88.294 144.308 152.166 1.00 52.68 124 MET A C 1
ATOM 961 O O . MET A 1 133 ? 89.512 144.457 152.095 1.00 53.77 124 MET A O 1
ATOM 966 N N . GLY A 1 134 ? 87.670 143.199 151.775 1.00 53.55 125 GLY A N 1
ATOM 967 C CA . GLY A 1 134 ? 88.382 142.062 151.199 1.00 53.15 125 GLY A CA 1
ATOM 968 C C . GLY A 1 134 ? 89.199 141.228 152.171 1.00 53.05 125 GLY A C 1
ATOM 969 O O . GLY A 1 134 ? 89.904 140.312 151.744 1.00 55.22 125 GLY A O 1
ATOM 970 N N . ALA A 1 135 ? 89.102 141.522 153.468 1.00 51.76 126 ALA A N 1
ATOM 971 C CA . ALA A 1 135 ? 89.831 140.781 154.492 1.00 50.68 126 ALA A CA 1
ATOM 972 C C . ALA A 1 135 ? 89.143 139.449 154.732 1.00 49.56 126 ALA A C 1
ATOM 973 O O . ALA A 1 135 ? 87.963 139.291 154.435 1.00 49.54 126 ALA A O 1
ATOM 975 N N . VAL A 1 136 ? 89.892 138.495 155.270 1.00 49.56 127 VAL A N 1
ATOM 976 C CA . VAL A 1 136 ? 89.374 137.162 155.549 1.00 49.17 127 VAL A CA 1
ATOM 977 C C . VAL A 1 136 ? 89.662 136.831 157.009 1.00 50.25 127 VAL A C 1
ATOM 978 O O . VAL A 1 136 ? 90.809 136.571 157.376 1.00 50.97 127 VAL A O 1
ATOM 982 N N . VAL A 1 137 ? 88.616 136.859 157.833 1.00 51.24 128 VAL A N 1
ATOM 983 C CA . VAL A 1 137 ? 88.720 136.489 159.239 1.00 52.98 128 VAL A CA 1
ATOM 984 C C . VAL A 1 137 ? 88.598 134.967 159.318 1.00 55.81 128 VAL A C 1
ATOM 985 O O . VAL A 1 137 ? 87.502 134.420 159.176 1.00 56.09 128 VAL A O 1
ATOM 989 N N . LEU A 1 138 ? 89.732 134.295 159.534 1.00 60.48 129 LEU A N 1
ATOM 990 C CA . LEU A 1 138 ? 89.799 132.825 159.566 1.00 62.84 129 LEU A CA 1
ATOM 991 C C . LEU A 1 138 ? 89.040 132.258 160.753 1.00 64.45 129 LEU A C 1
ATOM 992 O O . LEU A 1 138 ? 88.655 132.995 161.665 1.00 61.98 129 LEU A O 1
ATOM 997 N N . GLU A 1 139 ? 88.843 130.942 160.741 1.00 68.45 130 GLU A N 1
ATOM 998 C CA . GLU A 1 139 ? 88.019 130.284 161.754 1.00 71.65 130 GLU A CA 1
ATOM 999 C C . GLU A 1 139 ? 88.548 130.472 163.179 1.00 70.22 130 GLU A C 1
ATOM 1000 O O . GLU A 1 139 ? 89.758 130.553 163.402 1.00 69.99 130 GLU A O 1
ATOM 1006 N N . LYS A 1 140 ? 87.612 130.582 164.121 1.00 69.41 131 LYS A N 1
ATOM 1007 C CA . LYS A 1 140 ? 87.894 130.806 165.544 1.00 68.61 131 LYS A CA 1
ATOM 1008 C C . LYS A 1 140 ? 88.742 132.055 165.850 1.00 68.01 131 LYS A C 1
ATOM 1009 O O . LYS A 1 140 ? 89.340 132.148 166.922 1.00 70.44 131 LYS A O 1
ATOM 1015 N N . GLN A 1 141 ? 88.756 133.025 164.932 1.00 66.11 132 GLN A N 1
ATOM 1016 C CA . GLN A 1 141 ? 89.506 134.264 165.118 1.00 68.04 132 GLN A CA 1
ATOM 1017 C C . GLN A 1 141 ? 88.573 135.324 165.709 1.00 68.25 132 GLN A C 1
ATOM 1018 O O . GLN A 1 141 ? 87.397 135.392 165.345 1.00 66.85 132 GLN A O 1
ATOM 1024 N N . GLU A 1 142 ? 89.100 136.134 166.627 1.00 69.38 133 GLU A N 1
ATOM 1025 C CA . GLU A 1 142 ? 88.357 137.247 167.218 1.00 69.96 133 GLU A CA 1
ATOM 1026 C C . GLU A 1 142 ? 88.860 138.559 166.635 1.00 67.73 133 GLU A C 1
ATOM 1027 O O . GLU A 1 142 ? 90.062 138.813 166.642 1.00 67.19 133 GLU A O 1
ATOM 1033 N N . VAL A 1 143 ? 87.942 139.373 166.115 1.00 66.96 134 VAL A N 1
ATOM 1034 C CA . VAL A 1 143 ? 88.233 140.765 165.770 1.00 66.22 134 VAL A CA 1
ATOM 1035 C C . VAL A 1 143 ? 87.936 141.569 167.038 1.00 67.10 134 VAL A C 1
ATOM 1036 O O . VAL A 1 143 ? 86.766 141.739 167.393 1.00 65.49 134 VAL A O 1
ATOM 1040 N N . PRO A 1 144 ? 88.989 142.047 167.736 1.00 69.26 135 PRO A N 1
ATOM 1041 C CA . PRO A 1 144 ? 88.783 142.602 169.079 1.00 69.21 135 PRO A CA 1
ATOM 1042 C C . PRO A 1 144 ? 88.066 143.952 169.102 1.00 67.74 135 PRO A C 1
ATOM 1043 O O . PRO A 1 144 ? 88.063 144.682 168.104 1.00 65.28 135 PRO A O 1
ATOM 1047 N N . ASN A 1 145 ? 87.474 144.259 170.255 1.00 67.42 136 ASN A N 1
ATOM 1048 C CA . ASN A 1 145 ? 86.703 145.485 170.464 1.00 66.58 136 ASN A CA 1
ATOM 1049 C C . ASN A 1 145 ? 87.556 146.720 170.159 1.00 65.49 136 ASN A C 1
ATOM 1050 O O . ASN A 1 145 ? 88.714 146.795 170.567 1.00 66.64 136 ASN A O 1
ATOM 1055 N N . GLY A 1 146 ? 86.983 147.666 169.420 1.00 63.79 137 GLY A N 1
ATOM 1056 C CA . GLY A 1 146 ? 87.637 148.939 169.136 1.00 62.64 137 GLY A CA 1
ATOM 1057 C C . GLY A 1 146 ? 88.751 148.916 168.106 1.00 62.84 137 GLY A C 1
ATOM 1058 O O . GLY A 1 146 ? 89.533 149.867 168.051 1.00 63.52 137 GLY A O 1
ATOM 1059 N N . LYS A 1 147 ? 88.822 147.873 167.274 1.00 64.25 138 LYS A N 1
ATOM 1060 C CA . LYS A 1 147 ? 89.935 147.717 166.319 1.00 65.28 138 LYS A CA 1
ATOM 1061 C C . LYS A 1 147 ? 89.494 147.340 164.904 1.00 62.25 138 LYS A C 1
ATOM 1062 O O . LYS A 1 147 ? 88.469 146.689 164.721 1.00 61.16 138 LYS A O 1
ATOM 1068 N N . ILE A 1 148 ? 90.285 147.773 163.920 1.00 60.97 139 ILE A N 1
ATOM 1069 C CA . ILE A 1 148 ? 90.131 147.367 162.519 1.00 61.63 139 ILE A CA 1
ATOM 1070 C C . ILE A 1 148 ? 91.047 146.176 162.262 1.00 61.26 139 ILE A C 1
ATOM 1071 O O . ILE A 1 148 ? 92.137 146.101 162.827 1.00 61.94 139 ILE A O 1
ATOM 1076 N N . VAL A 1 149 ? 90.603 145.259 161.405 1.00 60.84 140 VAL A N 1
ATOM 1077 C CA . VAL A 1 149 ? 91.448 144.171 160.897 1.00 60.01 140 VAL A CA 1
ATOM 1078 C C . VAL A 1 149 ? 91.444 144.207 159.370 1.00 59.27 140 VAL A C 1
ATOM 1079 O O . VAL A 1 149 ? 90.428 144.542 158.761 1.00 58.34 140 VAL A O 1
ATOM 1083 N N . VAL A 1 150 ? 92.582 143.876 158.761 1.00 60.08 141 VAL A N 1
ATOM 1084 C CA . VAL A 1 150 ? 92.748 143.945 157.302 1.00 61.24 141 VAL A CA 1
ATOM 1085 C C . VAL A 1 150 ? 93.529 142.753 156.757 1.00 62.18 141 VAL A C 1
ATOM 1086 O O . VAL A 1 150 ? 94.197 142.039 157.508 1.00 61.99 141 VAL A O 1
ATOM 1090 N N . GLY A 1 151 ? 93.424 142.548 155.446 1.00 63.59 142 GLY A N 1
ATOM 1091 C CA . GLY A 1 151 ? 94.227 141.554 154.737 1.00 65.28 142 GLY A CA 1
ATOM 1092 C C . GLY A 1 151 ? 93.813 140.103 154.916 1.00 65.98 142 GLY A C 1
ATOM 1093 O O . GLY A 1 151 ? 92.847 139.797 155.622 1.00 64.49 142 GLY A O 1
ATOM 1094 N N . ILE A 1 152 ? 94.576 139.219 154.269 1.00 67.09 143 ILE A N 1
ATOM 1095 C CA . ILE A 1 152 ? 94.304 137.780 154.213 1.00 66.93 143 ILE A CA 1
ATOM 1096 C C . ILE A 1 152 ? 95.546 137.016 154.722 1.00 67.66 143 ILE A C 1
ATOM 1097 O O . ILE A 1 152 ? 96.584 137.043 154.056 1.00 66.91 143 ILE A O 1
ATOM 1102 N N . PRO A 1 153 ? 95.481 136.361 155.889 1.00 68.86 144 PRO A N 1
ATOM 1103 C CA . PRO A 1 153 ? 94.345 136.405 156.817 1.00 70.02 144 PRO A CA 1
ATOM 1104 C C . PRO A 1 153 ? 94.249 137.742 157.553 1.00 71.06 144 PRO A C 1
ATOM 1105 O O . PRO A 1 153 ? 95.170 138.564 157.477 1.00 70.19 144 PRO A O 1
ATOM 1109 N N . ALA A 1 154 ? 93.135 137.946 158.251 1.00 72.69 145 ALA A N 1
ATOM 1110 C CA . ALA A 1 154 ? 92.867 139.204 158.946 1.00 72.66 145 ALA A CA 1
ATOM 1111 C C . ALA A 1 154 ? 93.813 139.382 160.132 1.00 71.64 145 ALA A C 1
ATOM 1112 O O . ALA A 1 154 ? 93.965 138.475 160.949 1.00 69.72 145 ALA A O 1
ATOM 1114 N N . ARG A 1 155 ? 94.459 140.546 160.192 1.00 72.36 146 ARG A N 1
ATOM 1115 C CA . ARG A 1 155 ? 95.323 140.932 161.316 1.00 73.37 146 ARG A CA 1
ATOM 1116 C C . ARG A 1 155 ? 95.061 142.390 161.686 1.00 69.52 146 ARG A C 1
ATOM 1117 O O . ARG A 1 155 ? 94.662 143.193 160.838 1.00 68.21 146 ARG A O 1
ATOM 1125 N N . VAL A 1 156 ? 95.294 142.719 162.954 1.00 66.02 147 VAL A N 1
ATOM 1126 C CA . VAL A 1 156 ? 94.947 144.033 163.499 1.00 63.96 147 VAL A CA 1
ATOM 1127 C C . VAL A 1 156 ? 95.820 145.124 162.866 1.00 63.34 147 VAL A C 1
ATOM 1128 O O . VAL A 1 156 ? 97.042 144.995 162.814 1.00 63.81 147 VAL A O 1
ATOM 1132 N N . LEU A 1 157 ? 95.173 146.177 162.369 1.00 63.59 148 LEU A N 1
ATOM 1133 C CA . LEU A 1 157 ? 95.856 147.310 161.747 1.00 65.60 148 LEU A CA 1
ATOM 1134 C C . LEU A 1 157 ? 96.081 148.411 162.773 1.00 68.10 148 LEU A C 1
ATOM 1135 O O . LEU A 1 157 ? 97.210 148.861 162.969 1.00 70.24 148 LEU A O 1
ATOM 1140 N N . ARG A 1 158 ? 94.996 148.846 163.408 1.00 69.97 149 ARG A N 1
ATOM 1141 C CA . ARG A 1 158 ? 95.033 149.945 164.373 1.00 71.79 149 ARG A CA 1
ATOM 1142 C C . ARG A 1 158 ? 93.760 149.974 165.212 1.00 73.45 149 ARG A C 1
ATOM 1143 O O . ARG A 1 158 ? 92.841 149.188 164.976 1.00 72.96 149 ARG A O 1
ATOM 1151 N N . GLU A 1 159 ? 93.719 150.876 166.193 1.00 77.13 150 GLU A N 1
ATOM 1152 C CA . GLU A 1 159 ? 92.495 151.142 166.954 1.00 80.03 150 GLU A CA 1
ATOM 1153 C C . GLU A 1 159 ? 91.581 152.071 166.159 1.00 80.10 150 GLU A C 1
ATOM 1154 O O . GLU A 1 159 ? 92.052 152.944 165.426 1.00 78.70 150 GLU A O 1
ATOM 1160 N N . LEU A 1 160 ? 90.275 151.858 166.304 1.00 80.79 151 LEU A N 1
ATOM 1161 C CA . LEU A 1 160 ? 89.270 152.776 165.777 1.00 82.70 151 LEU A CA 1
ATOM 1162 C C . LEU A 1 160 ? 89.237 154.012 166.661 1.00 83.83 151 LEU A C 1
ATOM 1163 O O . LEU A 1 160 ? 89.189 153.893 167.888 1.00 82.03 151 LEU A O 1
ATOM 1168 N N . GLU A 1 161 ? 89.263 155.188 166.039 1.00 86.95 152 GLU A N 1
ATOM 1169 C CA . GLU A 1 161 ? 89.149 156.453 166.769 1.00 90.43 152 GLU A CA 1
ATOM 1170 C C . GLU A 1 161 ? 87.715 156.644 167.267 1.00 91.38 152 GLU A C 1
ATOM 1171 O O . GLU A 1 161 ? 86.779 156.053 166.724 1.00 90.12 152 GLU A O 1
ATOM 1177 N N . GLU A 1 162 ? 87.555 157.457 168.310 1.00 94.75 153 GLU A N 1
ATOM 1178 C CA . GLU A 1 162 ? 86.256 157.624 168.978 1.00 96.66 153 GLU A CA 1
ATOM 1179 C C . GLU A 1 162 ? 85.167 158.096 168.013 1.00 95.08 153 GLU A C 1
ATOM 1180 O O . GLU A 1 162 ? 84.023 157.649 168.113 1.00 92.42 153 GLU A O 1
ATOM 1186 N N . ARG A 1 163 ? 85.533 158.980 167.082 1.00 94.30 154 ARG A N 1
ATOM 1187 C CA . ARG A 1 163 ? 84.613 159.458 166.046 1.00 94.19 154 ARG A CA 1
ATOM 1188 C C . ARG A 1 163 ? 84.153 158.317 165.139 1.00 90.26 154 ARG A C 1
ATOM 1189 O O . ARG A 1 163 ? 82.954 158.145 164.934 1.00 90.95 154 ARG A O 1
ATOM 1197 N N . GLU A 1 164 ? 85.106 157.537 164.626 1.00 85.01 155 GLU A N 1
ATOM 1198 C CA . GLU A 1 164 ? 84.814 156.399 163.732 1.00 80.32 155 GLU A CA 1
ATOM 1199 C C . GLU A 1 164 ? 83.788 155.413 164.301 1.00 77.36 155 GLU A C 1
ATOM 1200 O O . GLU A 1 164 ? 82.976 154.868 163.552 1.00 75.10 155 GLU A O 1
ATOM 1206 N N . ILE A 1 165 ? 83.836 155.194 165.616 1.00 75.95 156 ILE A N 1
ATOM 1207 C CA . ILE A 1 165 ? 82.928 154.265 166.299 1.00 76.03 156 ILE A CA 1
ATOM 1208 C C . ILE A 1 165 ? 81.494 154.804 166.343 1.00 76.31 156 ILE A C 1
ATOM 1209 O O . ILE A 1 165 ? 80.548 154.045 166.119 1.00 76.86 156 ILE A O 1
ATOM 1214 N N . LYS A 1 166 ? 81.334 156.099 166.625 1.00 76.80 157 LYS A N 1
ATOM 1215 C CA . LYS A 1 166 ? 79.999 156.711 166.704 1.00 78.42 157 LYS A CA 1
ATOM 1216 C C . LYS A 1 166 ? 79.306 156.813 165.340 1.00 75.40 157 LYS A C 1
ATOM 1217 O O . LYS A 1 166 ? 78.077 156.824 165.276 1.00 75.77 157 LYS A O 1
ATOM 1223 N N . GLN A 1 167 ? 80.085 156.862 164.259 1.00 73.08 158 GLN A N 1
ATOM 1224 C CA . GLN A 1 167 ? 79.527 156.921 162.902 1.00 72.31 158 GLN A CA 1
ATOM 1225 C C . GLN A 1 167 ? 78.993 155.561 162.410 1.00 68.70 158 GLN A C 1
ATOM 1226 O O . GLN A 1 167 ? 78.316 155.512 161.384 1.00 69.07 158 GLN A O 1
ATOM 1232 N N . ILE A 1 168 ? 79.296 154.471 163.123 1.00 64.75 159 ILE A N 1
ATOM 1233 C CA . ILE A 1 168 ? 78.754 153.139 162.806 1.00 62.45 159 ILE A CA 1
ATOM 1234 C C . ILE A 1 168 ? 77.249 153.122 163.085 1.00 61.80 159 ILE A C 1
ATOM 1235 O O . ILE A 1 168 ? 76.459 152.752 162.220 1.00 60.96 159 ILE A O 1
ATOM 1240 N N . LYS A 1 169 ? 76.876 153.522 164.299 1.00 62.56 160 LYS A N 1
ATOM 1241 C CA . LYS A 1 169 ? 75.469 153.686 164.696 1.00 63.22 160 LYS A CA 1
ATOM 1242 C C . LYS A 1 169 ? 74.730 154.664 163.774 1.00 62.13 160 LYS A C 1
ATOM 1243 O O . LYS A 1 169 ? 73.584 154.411 163.386 1.00 60.60 160 LYS A O 1
ATOM 1249 N N . LYS A 1 170 ? 75.390 155.769 163.430 1.00 60.33 161 LYS A N 1
ATOM 1250 C CA . LYS A 1 170 ? 74.812 156.770 162.532 1.00 60.66 161 LYS A CA 1
ATOM 1251 C C . LYS A 1 170 ? 74.575 156.202 161.130 1.00 59.71 161 LYS A C 1
ATOM 1252 O O . LYS A 1 170 ? 73.557 156.501 160.501 1.00 57.43 161 LYS A O 1
ATOM 1258 N N . GLN A 1 171 ? 75.518 155.388 160.655 1.00 59.75 162 GLN A N 1
ATOM 1259 C CA . GLN A 1 171 ? 75.396 154.723 159.356 1.00 58.63 162 GLN A CA 1
ATOM 1260 C C . GLN A 1 171 ? 74.247 153.710 159.363 1.00 56.86 162 GLN A C 1
ATOM 1261 O O . GLN A 1 171 ? 73.428 153.694 158.444 1.00 55.28 162 GLN A O 1
ATOM 1267 N N . ALA A 1 172 ? 74.183 152.889 160.410 1.00 54.71 163 ALA A N 1
ATOM 1268 C CA . ALA A 1 172 ? 73.083 151.938 160.592 1.00 54.36 163 ALA A CA 1
ATOM 1269 C C . ALA A 1 172 ? 71.707 152.623 160.562 1.00 55.32 163 ALA A C 1
ATOM 1270 O O . ALA A 1 172 ? 70.771 152.108 159.942 1.00 55.53 163 ALA A O 1
ATOM 1272 N N . ASP A 1 173 ? 71.601 153.778 161.225 1.00 54.42 164 ASP A N 1
ATOM 1273 C CA . ASP A 1 173 ? 70.363 154.567 161.242 1.00 53.06 164 ASP A CA 1
ATOM 1274 C C . ASP A 1 173 ? 70.022 155.122 159.859 1.00 52.88 164 ASP A C 1
ATOM 1275 O O . ASP A 1 173 ? 68.853 155.132 159.466 1.00 52.34 164 ASP A O 1
ATOM 1280 N N . THR A 1 174 ? 71.041 155.587 159.138 1.00 52.29 165 THR A N 1
ATOM 1281 C CA . THR A 1 174 ? 70.866 156.115 157.783 1.00 52.25 165 THR A CA 1
ATOM 1282 C C . THR A 1 174 ? 70.326 155.044 156.829 1.00 51.67 165 THR A C 1
ATOM 1283 O O . THR A 1 174 ? 69.411 155.306 156.047 1.00 51.86 165 THR A O 1
ATOM 1287 N N . HIS A 1 175 ? 70.889 153.843 156.916 1.00 50.99 166 HIS A N 1
ATOM 1288 C CA . HIS A 1 175 ? 70.478 152.723 156.065 1.00 50.94 166 HIS A CA 1
ATOM 1289 C C . HIS A 1 175 ? 69.101 152.143 156.436 1.00 50.72 166 HIS A C 1
ATOM 1290 O O . HIS A 1 175 ? 68.352 151.709 155.555 1.00 48.40 166 HIS A O 1
ATOM 1297 N N . ALA A 1 176 ? 68.773 152.141 157.728 1.00 51.01 167 ALA A N 1
ATOM 1298 C CA . ALA A 1 176 ? 67.428 151.768 158.194 1.00 50.99 167 ALA A CA 1
ATOM 1299 C C . ALA A 1 176 ? 66.361 152.780 157.753 1.00 51.11 167 ALA A C 1
ATOM 1300 O O . ALA A 1 176 ? 65.236 152.398 157.427 1.00 48.22 167 ALA A O 1
ATOM 1302 N N . GLU A 1 177 ? 66.726 154.061 157.749 1.00 52.93 168 GLU A N 1
ATOM 1303 C CA . GLU A 1 177 ? 65.867 155.116 157.216 1.00 54.54 168 GLU A CA 1
ATOM 1304 C C . GLU A 1 177 ? 65.665 154.952 155.706 1.00 51.41 168 GLU A C 1
ATOM 1305 O O . GLU A 1 177 ? 64.556 155.105 155.218 1.00 50.95 168 GLU A O 1
ATOM 1311 N N . LEU A 1 178 ? 66.733 154.635 154.977 1.00 49.59 169 LEU A N 1
ATOM 1312 C CA . LEU A 1 178 ? 66.648 154.364 153.533 1.00 47.00 169 LEU A CA 1
ATOM 1313 C C . LEU A 1 178 ? 65.684 153.218 153.217 1.00 45.20 169 LEU A C 1
ATOM 1314 O O . LEU A 1 178 ? 64.888 153.309 152.285 1.00 42.42 169 LEU A O 1
ATOM 1319 N N . ALA A 1 179 ? 65.771 152.149 154.003 1.00 45.02 170 ALA A N 1
ATOM 1320 C CA . ALA A 1 179 ? 64.888 150.992 153.860 1.00 45.58 170 ALA A CA 1
ATOM 1321 C C . ALA A 1 179 ? 63.421 151.330 154.137 1.00 46.89 170 ALA A C 1
ATOM 1322 O O . ALA A 1 179 ? 62.526 150.800 153.479 1.00 46.46 170 ALA A O 1
ATOM 1324 N N . GLU A 1 180 ? 63.193 152.208 155.114 1.00 49.55 171 GLU A N 1
ATOM 1325 C CA . GLU A 1 180 ? 61.856 152.729 155.434 1.00 50.62 171 GLU A CA 1
ATOM 1326 C C . GLU A 1 180 ? 61.213 153.392 154.208 1.00 47.66 171 GLU A C 1
ATOM 1327 O O . GLU A 1 180 ? 60.034 153.183 153.937 1.00 46.57 171 GLU A O 1
ATOM 1333 N N . HIS A 1 181 ? 61.997 154.171 153.466 1.00 45.87 172 HIS A N 1
ATOM 1334 C CA . HIS A 1 181 ? 61.520 154.795 152.229 1.00 45.87 172 HIS A CA 1
ATOM 1335 C C . HIS A 1 181 ? 61.271 153.783 151.102 1.00 46.07 172 HIS A C 1
ATOM 1336 O O . HIS A 1 181 ? 60.374 153.993 150.283 1.00 46.10 172 HIS A O 1
ATOM 1343 N N . TYR A 1 182 ? 62.054 152.702 151.053 1.00 45.12 173 TYR A N 1
ATOM 1344 C CA . TYR A 1 182 ? 61.769 151.590 150.129 1.00 45.24 173 TYR A CA 1
ATOM 1345 C C . TYR A 1 182 ? 60.418 150.916 150.428 1.00 45.97 173 TYR A C 1
ATOM 1346 O O . TYR A 1 182 ? 59.676 150.583 149.499 1.00 43.96 173 TYR A O 1
ATOM 1355 N N . SER A 1 183 ? 60.110 150.726 151.714 1.00 47.70 174 SER A N 1
ATOM 1356 C CA . SER A 1 183 ? 58.843 150.104 152.153 1.00 50.09 174 SER A CA 1
ATOM 1357 C C . SER A 1 183 ? 57.564 150.830 151.715 1.00 51.64 174 SER A C 1
ATOM 1358 O O . SER A 1 183 ? 56.514 150.197 151.596 1.00 51.59 174 SER A O 1
ATOM 1361 N N . ARG A 1 184 ? 57.652 152.139 151.481 1.00 53.31 175 ARG A N 1
ATOM 1362 C CA . ARG A 1 184 ? 56.490 152.949 151.096 1.00 55.81 175 ARG A CA 1
ATOM 1363 C C . ARG A 1 184 ? 56.151 152.959 149.595 1.00 58.62 175 ARG A C 1
ATOM 1364 O O . ARG A 1 184 ? 55.172 153.602 149.208 1.00 60.57 175 ARG A O 1
ATOM 1372 N N . GLU A 1 185 ? 56.928 152.259 148.760 1.00 60.93 176 GLU A N 1
ATOM 1373 C CA . GLU A 1 185 ? 56.743 152.294 147.297 1.00 62.53 176 GLU A CA 1
ATOM 1374 C C . GLU A 1 185 ? 56.292 150.956 146.702 1.00 62.96 176 GLU A C 1
ATOM 1375 O O . GLU A 1 185 ? 56.621 149.884 147.210 1.00 63.60 176 GLU A O 1
ATOM 1381 N N . ARG B 1 9 ? 64.348 127.504 137.455 1.00 93.74 0 ARG B N 1
ATOM 1382 C CA . ARG B 1 9 ? 63.297 128.362 136.823 1.00 94.29 0 ARG B CA 1
ATOM 1383 C C . ARG B 1 9 ? 63.878 129.309 135.764 1.00 90.57 0 ARG B C 1
ATOM 1384 O O . ARG B 1 9 ? 63.259 129.501 134.711 1.00 94.11 0 ARG B O 1
ATOM 1392 N N . MET B 1 10 ? 65.034 129.918 136.051 1.00 79.71 1 MET B N 1
ATOM 1393 C CA . MET B 1 10 ? 65.801 130.652 135.036 1.00 72.02 1 MET B CA 1
ATOM 1394 C C . MET B 1 10 ? 66.798 129.686 134.379 1.00 65.77 1 MET B C 1
ATOM 1395 O O . MET B 1 10 ? 67.995 129.687 134.681 1.00 60.26 1 MET B O 1
ATOM 1400 N N . ILE B 1 11 ? 66.259 128.848 133.496 1.00 60.62 2 ILE B N 1
ATOM 1401 C CA . ILE B 1 11 ? 67.024 127.966 132.629 1.00 56.63 2 ILE B CA 1
ATOM 1402 C C . ILE B 1 11 ? 66.828 128.541 131.227 1.00 55.32 2 ILE B C 1
ATOM 1403 O O . ILE B 1 11 ? 65.809 128.292 130.587 1.00 55.83 2 ILE B O 1
ATOM 1408 N N . GLN B 1 12 ? 67.801 129.323 130.766 1.00 54.16 3 GLN B N 1
ATOM 1409 C CA . GLN B 1 12 ? 67.670 130.126 129.548 1.00 53.89 3 GLN B CA 1
ATOM 1410 C C . GLN B 1 12 ? 68.423 129.499 128.370 1.00 52.79 3 GLN B C 1
ATOM 1411 O O . GLN B 1 12 ? 69.551 129.041 128.530 1.00 50.94 3 GLN B O 1
ATOM 1417 N N . LYS B 1 13 ? 67.799 129.488 127.191 1.00 54.01 4 LYS B N 1
ATOM 1418 C CA . LYS B 1 13 ? 68.481 129.092 125.952 1.00 55.04 4 LYS B CA 1
ATOM 1419 C C . LYS B 1 13 ? 69.404 130.217 125.501 1.00 51.34 4 LYS B C 1
ATOM 1420 O O . LYS B 1 13 ? 69.221 131.370 125.886 1.00 51.45 4 LYS B O 1
ATOM 1426 N N . PHE B 1 14 ? 70.390 129.878 124.678 1.00 48.87 5 PHE B N 1
ATOM 1427 C CA . PHE B 1 14 ? 71.174 130.883 123.956 1.00 47.19 5 PHE B CA 1
ATOM 1428 C C . PHE B 1 14 ? 71.674 130.308 122.630 1.00 46.24 5 PHE B C 1
ATOM 1429 O O . PHE B 1 14 ? 72.436 129.348 122.630 1.00 46.63 5 PHE B O 1
ATOM 1437 N N . GLU B 1 15 ? 71.238 130.904 121.518 1.00 47.08 6 GLU B N 1
ATOM 1438 C CA . GLU B 1 15 ? 71.527 130.426 120.150 1.00 48.91 6 GLU B CA 1
ATOM 1439 C C . GLU B 1 15 ? 71.066 128.979 119.927 1.00 50.51 6 GLU B C 1
ATOM 1440 O O . GLU B 1 15 ? 71.754 128.187 119.279 1.00 50.06 6 GLU B O 1
ATOM 1446 N N . GLY B 1 16 ? 69.903 128.641 120.478 1.00 53.23 7 GLY B N 1
ATOM 1447 C CA . GLY B 1 16 ? 69.384 127.275 120.423 1.00 55.95 7 GLY B CA 1
ATOM 1448 C C . GLY B 1 16 ? 70.146 126.224 121.225 1.00 57.95 7 GLY B C 1
ATOM 1449 O O . GLY B 1 16 ? 69.924 125.029 121.023 1.00 59.65 7 GLY B O 1
ATOM 1450 N N . LYS B 1 17 ? 71.042 126.656 122.119 1.00 58.98 8 LYS B N 1
ATOM 1451 C CA . LYS B 1 17 ? 71.729 125.773 123.058 1.00 58.53 8 LYS B CA 1
ATOM 1452 C C . LYS B 1 17 ? 70.981 125.905 124.374 1.00 55.96 8 LYS B C 1
ATOM 1453 O O . LYS B 1 17 ? 70.904 126.997 124.929 1.00 54.32 8 LYS B O 1
ATOM 1459 N N . LYS B 1 18 ? 70.424 124.801 124.861 1.00 55.30 9 LYS B N 1
ATOM 1460 C CA . LYS B 1 18 ? 69.697 124.785 126.133 1.00 56.67 9 LYS B CA 1
ATOM 1461 C C . LYS B 1 18 ? 70.481 123.936 127.134 1.00 53.85 9 LYS B C 1
ATOM 1462 O O . LYS B 1 18 ? 71.119 122.962 126.735 1.00 52.01 9 LYS B O 1
ATOM 1468 N N . PRO B 1 19 ? 70.458 124.307 128.433 1.00 51.61 10 PRO B N 1
ATOM 1469 C CA . PRO B 1 19 ? 71.163 123.478 129.412 1.00 51.29 10 PRO B CA 1
ATOM 1470 C C . PRO B 1 19 ? 70.663 122.033 129.476 1.00 51.25 10 PRO B C 1
ATOM 1471 O O . PRO B 1 19 ? 69.458 121.809 129.479 1.00 51.11 10 PRO B O 1
ATOM 1475 N N . GLU B 1 20 ? 71.589 121.076 129.485 1.00 53.34 11 GLU B N 1
ATOM 1476 C CA . GLU B 1 20 ? 71.278 119.678 129.783 1.00 54.95 11 GLU B CA 1
ATOM 1477 C C . GLU B 1 20 ? 71.523 119.459 131.267 1.00 51.57 11 GLU B C 1
ATOM 1478 O O . GLU B 1 20 ? 72.672 119.386 131.703 1.00 51.68 11 GLU B O 1
ATOM 1484 N N . ILE B 1 21 ? 70.448 119.367 132.043 1.00 48.37 12 ILE B N 1
ATOM 1485 C CA . ILE B 1 21 ? 70.549 119.133 133.480 1.00 45.99 12 ILE B CA 1
ATOM 1486 C C . ILE B 1 21 ? 69.989 117.749 133.798 1.00 44.03 12 ILE B C 1
ATOM 1487 O O . ILE B 1 21 ? 68.862 117.439 133.422 1.00 43.28 12 ILE B O 1
ATOM 1492 N N . HIS B 1 22 ? 70.780 116.932 134.494 1.00 42.92 13 HIS B N 1
ATOM 1493 C CA . HIS B 1 22 ? 70.355 115.588 134.910 1.00 42.07 13 HIS B CA 1
ATOM 1494 C C . HIS B 1 22 ? 69.139 115.681 135.828 1.00 41.03 13 HIS B C 1
ATOM 1495 O O . HIS B 1 22 ? 68.990 116.641 136.584 1.00 40.52 13 HIS B O 1
ATOM 1502 N N . GLU B 1 23 ? 68.278 114.674 135.756 1.00 40.82 14 GLU B N 1
ATOM 1503 C CA . GLU B 1 23 ? 67.028 114.654 136.526 1.00 41.16 14 GLU B CA 1
ATOM 1504 C C . GLU B 1 23 ? 67.190 114.586 138.060 1.00 41.02 14 GLU B C 1
ATOM 1505 O O . GLU B 1 23 ? 66.231 114.856 138.783 1.00 41.52 14 GLU B O 1
ATOM 1511 N N . THR B 1 24 ? 68.384 114.225 138.540 1.00 40.71 15 THR B N 1
ATOM 1512 C CA . THR B 1 24 ? 68.706 114.182 139.970 1.00 40.64 15 THR B CA 1
ATOM 1513 C C . THR B 1 24 ? 69.539 115.377 140.427 1.00 40.34 15 THR B C 1
ATOM 1514 O O . THR B 1 24 ? 69.846 115.492 141.615 1.00 41.94 15 THR B O 1
ATOM 1518 N N . ALA B 1 25 ? 69.935 116.242 139.495 1.00 39.30 16 ALA B N 1
ATOM 1519 C CA . ALA B 1 25 ? 70.527 117.528 139.846 1.00 39.18 16 ALA B CA 1
ATOM 1520 C C . ALA B 1 25 ? 69.450 118.445 140.426 1.00 38.47 16 ALA B C 1
ATOM 1521 O O . ALA B 1 25 ? 68.269 118.296 140.099 1.00 38.00 16 ALA B O 1
ATOM 1523 N N . PHE B 1 26 ? 69.862 119.374 141.290 1.00 37.82 17 PHE B N 1
ATOM 1524 C CA . PHE B 1 26 ? 68.971 120.396 141.842 1.00 37.60 17 PHE B CA 1
ATOM 1525 C C . PHE B 1 26 ? 69.482 121.780 141.471 1.00 38.15 17 PHE B C 1
ATOM 1526 O O . PHE B 1 26 ? 70.606 122.138 141.820 1.00 38.89 17 PHE B O 1
ATOM 1534 N N . VAL B 1 27 ? 68.651 122.553 140.774 1.00 38.10 18 VAL B N 1
ATOM 1535 C CA . VAL B 1 27 ? 68.943 123.951 140.464 1.00 38.43 18 VAL B CA 1
ATOM 1536 C C . VAL B 1 27 ? 67.916 124.807 141.200 1.00 38.78 18 VAL B C 1
ATOM 1537 O O . VAL B 1 27 ? 66.716 124.713 140.929 1.00 39.66 18 VAL B O 1
ATOM 1541 N N . HIS B 1 28 ? 68.388 125.635 142.129 1.00 38.08 19 HIS B N 1
ATOM 1542 C CA . HIS B 1 28 ? 67.503 126.506 142.890 1.00 38.08 19 HIS B CA 1
ATOM 1543 C C . HIS B 1 28 ? 66.878 127.539 141.938 1.00 38.41 19 HIS B C 1
ATOM 1544 O O . HIS B 1 28 ? 67.541 127.973 140.990 1.00 39.89 19 HIS B O 1
ATOM 1551 N N . PRO B 1 29 ? 65.605 127.924 142.168 1.00 38.13 20 PRO B N 1
ATOM 1552 C CA . PRO B 1 29 ? 64.954 128.940 141.321 1.00 38.57 20 PRO B CA 1
ATOM 1553 C C . PRO B 1 29 ? 65.704 130.267 141.147 1.00 38.49 20 PRO B C 1
ATOM 1554 O O . PRO B 1 29 ? 65.580 130.900 140.097 1.00 37.84 20 PRO B O 1
ATOM 1558 N N . ARG B 1 30 ? 66.462 130.673 142.165 1.00 38.89 21 ARG B N 1
ATOM 1559 C CA . ARG B 1 30 ? 67.240 131.917 142.133 1.00 39.91 21 ARG B CA 1
ATOM 1560 C C . ARG B 1 30 ? 68.639 131.803 141.499 1.00 38.67 21 ARG B C 1
ATOM 1561 O O . ARG B 1 30 ? 69.349 132.808 141.387 1.00 39.07 21 ARG B O 1
ATOM 1569 N N . ALA B 1 31 ? 69.040 130.601 141.089 1.00 37.57 22 ALA B N 1
ATOM 1570 C CA . ALA B 1 31 ? 70.228 130.427 140.250 1.00 36.42 22 ALA B CA 1
ATOM 1571 C C . ALA B 1 31 ? 69.869 130.726 138.797 1.00 35.40 22 ALA B C 1
ATOM 1572 O O . ALA B 1 31 ? 68.694 130.715 138.429 1.00 33.85 22 ALA B O 1
ATOM 1574 N N . THR B 1 32 ? 70.890 130.998 137.988 1.00 35.40 23 THR B N 1
ATOM 1575 C CA . THR B 1 32 ? 70.727 131.351 136.576 1.00 35.81 23 THR B CA 1
ATOM 1576 C C . THR B 1 32 ? 71.628 130.453 135.717 1.00 36.20 23 THR B C 1
ATOM 1577 O O . THR B 1 32 ? 72.855 130.542 135.799 1.00 35.53 23 THR B O 1
ATOM 1581 N N . ILE B 1 33 ? 71.006 129.582 134.920 1.00 36.76 24 ILE B N 1
ATOM 1582 C CA . ILE B 1 33 ? 71.711 128.678 134.009 1.00 36.74 24 ILE B CA 1
ATOM 1583 C C . ILE B 1 33 ? 71.377 129.093 132.580 1.00 36.04 24 ILE B C 1
ATOM 1584 O O . ILE B 1 33 ? 70.217 129.052 132.191 1.00 35.95 24 ILE B O 1
ATOM 1589 N N . ILE B 1 34 ? 72.387 129.485 131.806 1.00 35.75 25 ILE B N 1
ATOM 1590 C CA . ILE B 1 34 ? 72.189 129.995 130.449 1.00 36.20 25 ILE B CA 1
ATOM 1591 C C . ILE B 1 34 ? 73.029 129.210 129.440 1.00 37.34 25 ILE B C 1
ATOM 1592 O O . ILE B 1 34 ? 74.222 128.985 129.655 1.00 37.54 25 ILE B O 1
ATOM 1597 N N . GLY B 1 35 ? 72.402 128.805 128.338 1.00 37.93 26 GLY B N 1
ATOM 1598 C CA . GLY B 1 35 ? 73.126 128.306 127.169 1.00 38.11 26 GLY B CA 1
ATOM 1599 C C . GLY B 1 35 ? 73.672 126.888 127.262 1.00 38.54 26 GLY B C 1
ATOM 1600 O O . GLY B 1 35 ? 73.004 125.978 127.755 1.00 38.01 26 GLY B O 1
ATOM 1601 N N . ASP B 1 36 ? 74.905 126.710 126.791 1.00 39.12 27 ASP B N 1
ATOM 1602 C CA . ASP B 1 36 ? 75.495 125.389 126.576 1.00 39.46 27 ASP B CA 1
ATOM 1603 C C . ASP B 1 36 ? 76.077 124.831 127.883 1.00 39.26 27 ASP B C 1
ATOM 1604 O O . ASP B 1 36 ? 77.290 124.676 128.028 1.00 38.84 27 ASP B O 1
ATOM 1609 N N . VAL B 1 37 ? 75.190 124.528 128.828 1.00 39.56 28 VAL B N 1
ATOM 1610 C CA . VAL B 1 37 ? 75.573 124.045 130.151 1.00 40.15 28 VAL B CA 1
ATOM 1611 C C . VAL B 1 37 ? 75.231 122.567 130.244 1.00 41.82 28 VAL B C 1
ATOM 1612 O O . VAL B 1 37 ? 74.189 122.136 129.755 1.00 42.07 28 VAL B O 1
ATOM 1616 N N . GLU B 1 38 ? 76.121 121.800 130.869 1.00 44.01 29 GLU B N 1
ATOM 1617 C CA . GLU B 1 38 ? 75.887 120.389 131.148 1.00 45.49 29 GLU B CA 1
ATOM 1618 C C . GLU B 1 38 ? 76.120 120.170 132.643 1.00 44.27 29 GLU B C 1
ATOM 1619 O O . GLU B 1 38 ? 77.185 120.509 133.158 1.00 43.59 29 GLU B O 1
ATOM 1625 N N . ILE B 1 39 ? 75.111 119.639 133.335 1.00 43.37 30 ILE B N 1
ATOM 1626 C CA . ILE B 1 39 ? 75.172 119.407 134.778 1.00 42.90 30 ILE B CA 1
ATOM 1627 C C . ILE B 1 39 ? 74.837 117.942 135.060 1.00 43.37 30 ILE B C 1
ATOM 1628 O O . ILE B 1 39 ? 73.759 117.463 134.700 1.00 43.62 30 ILE B O 1
ATOM 1633 N N . GLY B 1 40 ? 75.768 117.248 135.714 1.00 43.00 31 GLY B N 1
ATOM 1634 C CA . GLY B 1 40 ? 75.627 115.828 136.011 1.00 42.82 31 GLY B CA 1
ATOM 1635 C C . GLY B 1 40 ? 74.715 115.534 137.192 1.00 42.45 31 GLY B C 1
ATOM 1636 O O . GLY B 1 40 ? 74.208 116.458 137.828 1.00 41.41 31 GLY B O 1
ATOM 1637 N N . PRO B 1 41 ? 74.509 114.239 137.498 1.00 42.09 32 PRO B N 1
ATOM 1638 C CA . PRO B 1 41 ? 73.591 113.816 138.557 1.00 42.71 32 PRO B CA 1
ATOM 1639 C C . PRO B 1 41 ? 74.040 114.213 139.965 1.00 42.60 32 PRO B C 1
ATOM 1640 O O . PRO B 1 41 ? 75.236 114.287 140.234 1.00 40.99 32 PRO B O 1
ATOM 1644 N N . LYS B 1 42 ? 73.062 114.470 140.835 1.00 43.48 33 LYS B N 1
ATOM 1645 C CA . LYS B 1 42 ? 73.273 114.916 142.221 1.00 44.95 33 LYS B CA 1
ATOM 1646 C C . LYS B 1 42 ? 74.060 116.231 142.405 1.00 43.76 33 LYS B C 1
ATOM 1647 O O . LYS B 1 42 ? 74.442 116.565 143.529 1.00 44.38 33 LYS B O 1
ATOM 1653 N N . THR B 1 43 ? 74.258 116.993 141.327 1.00 41.87 34 THR B N 1
ATOM 1654 C CA . THR B 1 43 ? 74.955 118.274 141.394 1.00 40.75 34 THR B CA 1
ATOM 1655 C C . THR B 1 43 ? 73.931 119.348 141.750 1.00 40.06 34 THR B C 1
ATOM 1656 O O . THR B 1 43 ? 72.814 119.348 141.223 1.00 38.70 34 THR B O 1
ATOM 1660 N N . SER B 1 44 ? 74.330 120.256 142.639 1.00 39.29 35 SER B N 1
ATOM 1661 C CA . SER B 1 44 ? 73.445 121.281 143.178 1.00 38.97 35 SER B CA 1
ATOM 1662 C C . SER B 1 44 ? 73.939 122.678 142.804 1.00 38.66 35 SER B C 1
ATOM 1663 O O . SER B 1 44 ? 75.147 122.934 142.805 1.00 37.49 35 SER B O 1
ATOM 1666 N N . VAL B 1 45 ? 72.994 123.560 142.466 1.00 38.35 36 VAL B N 1
ATOM 1667 C CA . VAL B 1 45 ? 73.273 124.964 142.143 1.00 37.89 36 VAL B CA 1
ATOM 1668 C C . VAL B 1 45 ? 72.359 125.836 143.001 1.00 37.46 36 VAL B C 1
ATOM 1669 O O . VAL B 1 45 ? 71.139 125.694 142.950 1.00 37.79 36 VAL B O 1
ATOM 1673 N N . TRP B 1 46 ? 72.963 126.751 143.758 1.00 36.49 37 TRP B N 1
ATOM 1674 C CA . TRP B 1 46 ? 72.308 127.441 144.873 1.00 35.26 37 TRP B CA 1
ATOM 1675 C C . TRP B 1 46 ? 72.010 128.900 144.513 1.00 34.88 37 TRP B C 1
ATOM 1676 O O . TRP B 1 46 ? 72.525 129.385 143.506 1.00 35.02 37 TRP B O 1
ATOM 1687 N N . PRO B 1 47 ? 71.157 129.592 145.311 1.00 34.38 38 PRO B N 1
ATOM 1688 C CA . PRO B 1 47 ? 70.692 130.946 144.981 1.00 34.27 38 PRO B CA 1
ATOM 1689 C C . PRO B 1 47 ? 71.776 131.930 144.552 1.00 34.09 38 PRO B C 1
ATOM 1690 O O . PRO B 1 47 ? 72.810 132.025 145.201 1.00 33.94 38 PRO B O 1
ATOM 1694 N N . GLY B 1 48 ? 71.531 132.637 143.452 1.00 34.31 39 GLY B N 1
ATOM 1695 C CA . GLY B 1 48 ? 72.447 133.649 142.939 1.00 34.70 39 GLY B CA 1
ATOM 1696 C C . GLY B 1 48 ? 73.616 133.156 142.103 1.00 35.59 39 GLY B C 1
ATOM 1697 O O . GLY B 1 48 ? 74.351 133.975 141.536 1.00 35.89 39 GLY B O 1
ATOM 1698 N N . ALA B 1 49 ? 73.801 131.837 142.016 1.00 35.66 40 ALA B N 1
ATOM 1699 C CA . ALA B 1 49 ? 74.862 131.271 141.197 1.00 36.04 40 ALA B CA 1
ATOM 1700 C C . ALA B 1 49 ? 74.526 131.495 139.733 1.00 36.16 40 ALA B C 1
ATOM 1701 O O . ALA B 1 49 ? 73.398 131.237 139.312 1.00 37.28 40 ALA B O 1
ATOM 1703 N N . VAL B 1 50 ? 75.495 131.998 138.974 1.00 36.11 41 VAL B N 1
ATOM 1704 C CA . VAL B 1 50 ? 75.325 132.245 137.546 1.00 35.77 41 VAL B CA 1
ATOM 1705 C C . VAL B 1 50 ? 76.248 131.324 136.766 1.00 35.49 41 VAL B C 1
ATOM 1706 O O . VAL B 1 50 ? 77.471 131.414 136.884 1.00 36.13 41 VAL B O 1
ATOM 1710 N N . ILE B 1 51 ? 75.648 130.445 135.971 1.00 35.05 42 ILE B N 1
ATOM 1711 C CA . ILE B 1 51 ? 76.374 129.510 135.121 1.00 34.10 42 ILE B CA 1
ATOM 1712 C C . ILE B 1 51 ? 76.000 129.883 133.686 1.00 34.24 42 ILE B C 1
ATOM 1713 O O . ILE B 1 51 ? 74.997 129.419 133.146 1.00 33.78 42 ILE B O 1
ATOM 1718 N N . ARG B 1 52 ? 76.815 130.757 133.098 1.00 34.52 43 ARG B N 1
ATOM 1719 C CA . ARG B 1 52 ? 76.531 131.394 131.819 1.00 34.74 43 ARG B CA 1
ATOM 1720 C C . ARG B 1 52 ? 77.439 130.831 130.732 1.00 34.32 43 ARG B C 1
ATOM 1721 O O . ARG B 1 52 ? 78.579 131.251 130.587 1.00 33.46 43 ARG B O 1
ATOM 1729 N N . ALA B 1 53 ? 76.924 129.866 129.980 1.00 35.12 44 ALA B N 1
ATOM 1730 C CA . ALA B 1 53 ? 77.670 129.233 128.894 1.00 35.74 44 ALA B CA 1
ATOM 1731 C C . ALA B 1 53 ? 77.195 129.786 127.548 1.00 35.96 44 ALA B C 1
ATOM 1732 O O . ALA B 1 53 ? 76.522 129.091 126.782 1.00 35.96 44 ALA B O 1
ATOM 1734 N N . ASP B 1 54 ? 77.550 131.041 127.274 1.00 36.07 45 ASP B N 1
ATOM 1735 C CA . ASP B 1 54 ? 77.110 131.738 126.051 1.00 36.63 45 ASP B CA 1
ATOM 1736 C C . ASP B 1 54 ? 78.198 131.766 124.983 1.00 37.89 45 ASP B C 1
ATOM 1737 O O . ASP B 1 54 ? 77.953 131.387 123.840 1.00 39.57 45 ASP B O 1
ATOM 1742 N N . ILE B 1 55 ? 79.393 132.201 125.365 1.00 38.82 46 ILE B N 1
ATOM 1743 C CA . ILE B 1 55 ? 80.533 132.283 124.441 1.00 39.18 46 ILE B CA 1
ATOM 1744 C C . ILE B 1 55 ? 81.312 130.965 124.288 1.00 39.87 46 ILE B C 1
ATOM 1745 O O . ILE B 1 55 ? 82.202 130.878 123.443 1.00 39.54 46 ILE B O 1
ATOM 1750 N N . GLU B 1 56 ? 80.978 129.956 125.098 1.00 40.92 47 GLU B N 1
ATOM 1751 C CA . GLU B 1 56 ? 81.598 128.622 125.035 1.00 42.38 47 GLU B CA 1
ATOM 1752 C C . GLU B 1 56 ? 80.888 127.701 126.061 1.00 42.50 47 GLU B C 1
ATOM 1753 O O . GLU B 1 56 ? 80.064 128.170 126.851 1.00 42.00 47 GLU B O 1
ATOM 1759 N N . LYS B 1 57 ? 81.166 126.399 126.008 1.00 42.84 48 LYS B N 1
ATOM 1760 C CA . LYS B 1 57 ? 80.522 125.385 126.863 1.00 41.96 48 LYS B CA 1
ATOM 1761 C C . LYS B 1 57 ? 80.953 125.444 128.331 1.00 39.66 48 LYS B C 1
ATOM 1762 O O . LYS B 1 57 ? 82.070 125.857 128.641 1.00 38.56 48 LYS B O 1
ATOM 1768 N N . ILE B 1 58 ? 80.042 125.047 129.223 1.00 38.56 49 ILE B N 1
ATOM 1769 C CA . ILE B 1 58 ? 80.354 124.766 130.632 1.00 37.80 49 ILE B CA 1
ATOM 1770 C C . ILE B 1 58 ? 79.905 123.337 130.932 1.00 37.74 49 ILE B C 1
ATOM 1771 O O . ILE B 1 58 ? 78.738 123.002 130.736 1.00 37.36 49 ILE B O 1
ATOM 1776 N N . THR B 1 59 ? 80.830 122.509 131.413 1.00 37.97 50 THR B N 1
ATOM 1777 C CA . THR B 1 59 ? 80.530 121.124 131.781 1.00 37.90 50 THR B CA 1
ATOM 1778 C C . THR B 1 59 ? 80.784 120.956 133.273 1.00 38.09 50 THR B C 1
ATOM 1779 O O . THR B 1 59 ? 81.868 121.285 133.764 1.00 38.33 50 THR B O 1
ATOM 1783 N N . ILE B 1 60 ? 79.773 120.463 133.987 1.00 38.20 51 ILE B N 1
ATOM 1784 C CA . ILE B 1 60 ? 79.869 120.186 135.419 1.00 38.52 51 ILE B CA 1
ATOM 1785 C C . ILE B 1 60 ? 79.492 118.719 135.629 1.00 39.35 51 ILE B C 1
ATOM 1786 O O . ILE B 1 60 ? 78.500 118.233 135.072 1.00 38.72 51 ILE B O 1
ATOM 1791 N N . GLY B 1 61 ? 80.286 118.025 136.441 1.00 39.99 52 GLY B N 1
ATOM 1792 C CA . GLY B 1 61 ? 80.130 116.591 136.647 1.00 40.72 52 GLY B CA 1
ATOM 1793 C C . GLY B 1 61 ? 79.051 116.234 137.650 1.00 41.30 52 GLY B C 1
ATOM 1794 O O . GLY B 1 61 ? 78.087 116.981 137.832 1.00 40.83 52 GLY B O 1
ATOM 1795 N N . LYS B 1 62 ? 79.227 115.084 138.298 1.00 41.80 53 LYS B N 1
ATOM 1796 C CA . LYS B 1 62 ? 78.258 114.557 139.255 1.00 42.56 53 LYS B CA 1
ATOM 1797 C C . LYS B 1 62 ? 78.648 114.900 140.692 1.00 41.46 53 LYS B C 1
ATOM 1798 O O . LYS B 1 62 ? 79.834 114.990 141.008 1.00 39.23 53 LYS B O 1
ATOM 1804 N N . ASN B 1 63 ? 77.636 115.098 141.543 1.00 40.65 54 ASN B N 1
ATOM 1805 C CA . ASN B 1 63 ? 77.811 115.287 142.991 1.00 39.88 54 ASN B CA 1
ATOM 1806 C C . ASN B 1 63 ? 78.647 116.533 143.361 1.00 39.10 54 ASN B C 1
ATOM 1807 O O . ASN B 1 63 ? 79.354 116.537 144.368 1.00 38.48 54 ASN B O 1
ATOM 1812 N N . THR B 1 64 ? 78.536 117.591 142.554 1.00 38.77 55 THR B N 1
ATOM 1813 C CA . THR B 1 64 ? 79.279 118.845 142.758 1.00 38.47 55 THR B CA 1
ATOM 1814 C C . THR B 1 64 ? 78.350 119.952 143.296 1.00 38.63 55 THR B C 1
ATOM 1815 O O . THR B 1 64 ? 77.173 120.002 142.940 1.00 36.91 55 THR B O 1
ATOM 1819 N N . CYS B 1 65 ? 78.906 120.819 144.150 1.00 39.35 56 CYS B N 1
ATOM 1820 C CA A CYS B 1 65 ? 78.166 121.915 144.776 0.70 39.66 56 CYS B CA 1
ATOM 1821 C CA B CYS B 1 65 ? 78.172 121.924 144.782 0.30 39.33 56 CYS B CA 1
ATOM 1822 C C . CYS B 1 65 ? 78.604 123.261 144.188 1.00 39.31 56 CYS B C 1
ATOM 1823 O O . CYS B 1 65 ? 79.779 123.628 144.273 1.00 38.62 56 CYS B O 1
ATOM 1828 N N . ILE B 1 66 ? 77.660 123.986 143.585 1.00 39.16 57 ILE B N 1
ATOM 1829 C CA . ILE B 1 66 ? 77.904 125.352 143.102 1.00 39.29 57 ILE B CA 1
ATOM 1830 C C . ILE B 1 66 ? 77.182 126.292 144.069 1.00 38.69 57 ILE B C 1
ATOM 1831 O O . ILE B 1 66 ? 75.996 126.575 143.908 1.00 37.54 57 ILE B O 1
ATOM 1836 N N . LYS B 1 67 ? 77.914 126.763 145.079 1.00 39.73 58 LYS B N 1
ATOM 1837 C CA . LYS B 1 67 ? 77.328 127.505 146.202 1.00 39.72 58 LYS B CA 1
ATOM 1838 C C . LYS B 1 67 ? 76.902 128.932 145.812 1.00 38.80 58 LYS B C 1
ATOM 1839 O O . LYS B 1 67 ? 77.138 129.374 144.685 1.00 37.94 58 LYS B O 1
ATOM 1845 N N . ASP B 1 68 ? 76.282 129.638 146.759 1.00 38.23 59 ASP B N 1
ATOM 1846 C CA . ASP B 1 68 ? 75.533 130.875 146.486 1.00 37.72 59 ASP B CA 1
ATOM 1847 C C . ASP B 1 68 ? 76.400 131.997 145.927 1.00 37.80 59 ASP B C 1
ATOM 1848 O O . ASP B 1 68 ? 77.537 132.179 146.359 1.00 38.24 59 ASP B O 1
ATOM 1853 N N . ASN B 1 69 ? 75.843 132.734 144.964 1.00 37.77 60 ASN B N 1
ATOM 1854 C CA . ASN B 1 69 ? 76.504 133.870 144.300 1.00 38.43 60 ASN B CA 1
ATOM 1855 C C . ASN B 1 69 ? 77.815 133.542 143.549 1.00 38.84 60 ASN B C 1
ATOM 1856 O O . ASN B 1 69 ? 78.556 134.454 143.168 1.00 40.82 60 ASN B O 1
ATOM 1861 N N . ALA B 1 70 ? 78.083 132.261 143.291 1.00 38.70 61 ALA B N 1
ATOM 1862 C CA . ALA B 1 70 ? 79.253 131.871 142.512 1.00 37.93 61 ALA B CA 1
ATOM 1863 C C . ALA B 1 70 ? 78.975 132.159 141.042 1.00 37.24 61 ALA B C 1
ATOM 1864 O O . ALA B 1 70 ? 77.843 132.041 140.596 1.00 37.28 61 ALA B O 1
ATOM 1866 N N . VAL B 1 71 ? 80.006 132.547 140.302 1.00 36.57 62 VAL B N 1
ATOM 1867 C CA . VAL B 1 71 ? 79.874 132.878 138.886 1.00 36.70 62 VAL B CA 1
ATOM 1868 C C . VAL B 1 71 ? 80.749 131.924 138.083 1.00 36.95 62 VAL B C 1
ATOM 1869 O O . VAL B 1 71 ? 81.926 131.752 138.389 1.00 37.39 62 VAL B O 1
ATOM 1873 N N . ILE B 1 72 ? 80.168 131.302 137.061 1.00 37.16 63 ILE B N 1
ATOM 1874 C CA . ILE B 1 72 ? 80.899 130.397 136.181 1.00 36.64 63 ILE B CA 1
ATOM 1875 C C . ILE B 1 72 ? 80.697 130.894 134.757 1.00 36.32 63 ILE B C 1
ATOM 1876 O O . ILE B 1 72 ? 79.571 130.949 134.271 1.00 35.73 63 ILE B O 1
ATOM 1881 N N . HIS B 1 73 ? 81.798 131.275 134.111 1.00 36.65 64 HIS B N 1
ATOM 1882 C CA . HIS B 1 73 ? 81.769 131.871 132.777 1.00 36.84 64 HIS B CA 1
ATOM 1883 C C . HIS B 1 73 ? 82.999 131.439 131.972 1.00 37.62 64 HIS B C 1
ATOM 1884 O O . HIS B 1 73 ? 84.110 131.463 132.497 1.00 37.41 64 HIS B O 1
ATOM 1891 N N . PRO B 1 74 ? 82.812 131.042 130.696 1.00 38.64 65 PRO B N 1
ATOM 1892 C CA . PRO B 1 74 ? 83.983 130.799 129.851 1.00 39.19 65 PRO B CA 1
ATOM 1893 C C . PRO B 1 74 ? 84.807 132.061 129.598 1.00 40.15 65 PRO B C 1
ATOM 1894 O O . PRO B 1 74 ? 84.296 133.181 129.734 1.00 41.01 65 PRO B O 1
ATOM 1898 N N . ALA B 1 75 ? 86.072 131.868 129.235 1.00 40.03 66 ALA B N 1
ATOM 1899 C CA . ALA B 1 75 ? 86.991 132.978 129.011 1.00 39.66 66 ALA B CA 1
ATOM 1900 C C . ALA B 1 75 ? 86.966 133.430 127.569 1.00 39.52 66 ALA B C 1
ATOM 1901 O O . ALA B 1 75 ? 86.807 132.621 126.665 1.00 39.86 66 ALA B O 1
ATOM 1903 N N . ASP B 1 76 ? 87.125 134.734 127.377 1.00 40.76 67 ASP B N 1
ATOM 1904 C CA . ASP B 1 76 ? 87.432 135.318 126.071 1.00 41.26 67 ASP B CA 1
ATOM 1905 C C . ASP B 1 76 ? 88.860 135.846 126.179 1.00 41.63 67 ASP B C 1
ATOM 1906 O O . ASP B 1 76 ? 89.186 136.593 127.109 1.00 40.39 67 ASP B O 1
ATOM 1911 N N . VAL B 1 77 ? 89.709 135.411 125.250 1.00 43.26 68 VAL B N 1
ATOM 1912 C CA . VAL B 1 77 ? 91.151 135.658 125.303 1.00 44.17 68 VAL B CA 1
ATOM 1913 C C . VAL B 1 77 ? 91.561 136.474 124.078 1.00 44.36 68 VAL B C 1
ATOM 1914 O O . VAL B 1 77 ? 91.129 136.176 122.963 1.00 43.64 68 VAL B O 1
ATOM 1918 N N . TYR B 1 78 ? 92.395 137.494 124.301 1.00 46.13 69 TYR B N 1
ATOM 1919 C CA . TYR B 1 78 ? 92.730 138.502 123.277 1.00 48.54 69 TYR B CA 1
ATOM 1920 C C . TYR B 1 78 ? 94.234 138.626 122.972 1.00 50.01 69 TYR B C 1
ATOM 1921 O O . TYR B 1 78 ? 94.671 139.622 122.383 1.00 49.76 69 TYR B O 1
ATOM 1930 N N . HIS B 1 79 ? 95.018 137.612 123.341 1.00 52.44 70 HIS B N 1
ATOM 1931 C CA . HIS B 1 79 ? 96.462 137.604 123.054 1.00 54.96 70 HIS B CA 1
ATOM 1932 C C . HIS B 1 79 ? 96.797 137.358 121.565 1.00 55.62 70 HIS B C 1
ATOM 1933 O O . HIS B 1 79 ? 97.926 137.592 121.133 1.00 56.55 70 HIS B O 1
ATOM 1940 N N . GLU B 1 80 ? 95.812 136.885 120.804 1.00 57.46 71 GLU B N 1
ATOM 1941 C CA . GLU B 1 80 ? 95.899 136.751 119.356 1.00 58.22 71 GLU B CA 1
ATOM 1942 C C . GLU B 1 80 ? 94.855 137.681 118.744 1.00 59.87 71 GLU B C 1
ATOM 1943 O O . GLU B 1 80 ? 93.879 138.040 119.411 1.00 62.22 71 GLU B O 1
ATOM 1949 N N . GLU B 1 81 ? 95.058 138.082 117.489 1.00 61.95 72 GLU B N 1
ATOM 1950 C CA . GLU B 1 81 ? 94.115 138.985 116.804 1.00 63.97 72 GLU B CA 1
ATOM 1951 C C . GLU B 1 81 ? 92.763 138.299 116.572 1.00 62.03 72 GLU B C 1
ATOM 1952 O O . GLU B 1 81 ? 91.722 138.943 116.636 1.00 63.05 72 GLU B O 1
ATOM 1958 N N . GLU B 1 82 ? 92.791 136.995 116.314 1.00 61.33 73 GLU B N 1
ATOM 1959 C CA . GLU B 1 82 ? 91.589 136.168 116.351 1.00 61.37 73 GLU B CA 1
ATOM 1960 C C . GLU B 1 82 ? 91.231 135.891 117.814 1.00 59.90 73 GLU B C 1
ATOM 1961 O O . GLU B 1 82 ? 92.070 135.402 118.572 1.00 60.94 73 GLU B O 1
ATOM 1967 N N . ILE B 1 83 ? 89.992 136.197 118.203 1.00 57.57 74 ILE B N 1
ATOM 1968 C CA . ILE B 1 83 ? 89.542 136.011 119.591 1.00 55.54 74 ILE B CA 1
ATOM 1969 C C . ILE B 1 83 ? 89.352 134.519 119.861 1.00 52.80 74 ILE B C 1
ATOM 1970 O O . ILE B 1 83 ? 88.830 133.793 119.013 1.00 52.66 74 ILE B O 1
ATOM 1975 N N . GLU B 1 84 ? 89.770 134.083 121.047 1.00 51.06 75 GLU B N 1
ATOM 1976 C CA . GLU B 1 84 ? 89.722 132.677 121.433 1.00 50.81 75 GLU B CA 1
ATOM 1977 C C . GLU B 1 84 ? 88.854 132.510 122.674 1.00 47.74 75 GLU B C 1
ATOM 1978 O O . GLU B 1 84 ? 88.831 133.378 123.546 1.00 46.48 75 GLU B O 1
ATOM 1984 N N . TYR B 1 85 ? 88.139 131.390 122.736 1.00 45.87 76 TYR B N 1
ATOM 1985 C CA . TYR B 1 85 ? 87.185 131.112 123.807 1.00 44.33 76 TYR B CA 1
ATOM 1986 C C . TYR B 1 85 ? 87.548 129.805 124.514 1.00 43.33 76 TYR B C 1
ATOM 1987 O O . TYR B 1 85 ? 87.730 128.771 123.863 1.00 42.98 76 TYR B O 1
ATOM 1996 N N . VAL B 1 86 ? 87.663 129.864 125.841 1.00 42.30 77 VAL B N 1
ATOM 1997 C CA . VAL B 1 86 ? 88.059 128.713 126.651 1.00 41.99 77 VAL B CA 1
ATOM 1998 C C . VAL B 1 86 ? 86.863 128.236 127.474 1.00 41.64 77 VAL B C 1
ATOM 1999 O O . VAL B 1 86 ? 86.320 129.018 128.253 1.00 42.20 77 VAL B O 1
ATOM 2003 N N . PRO B 1 87 ? 86.462 126.953 127.328 1.00 40.68 78 PRO B N 1
ATOM 2004 C CA . PRO B 1 87 ? 85.357 126.426 128.140 1.00 40.16 78 PRO B CA 1
ATOM 2005 C C . PRO B 1 87 ? 85.703 126.240 129.612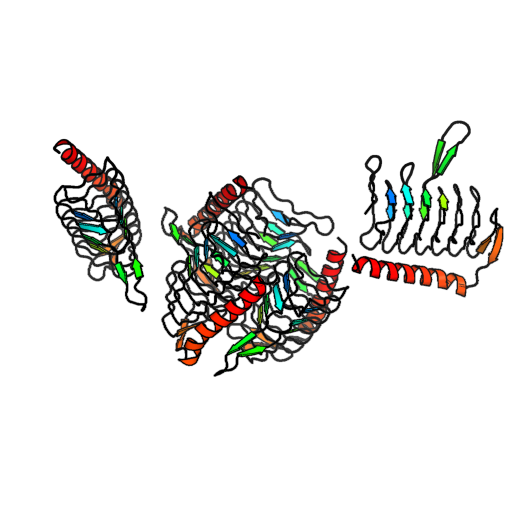 1.00 39.88 78 PRO B C 1
ATOM 2006 O O . PRO B 1 87 ? 86.866 126.349 130.001 1.00 39.20 78 PRO B O 1
ATOM 2010 N N . VAL B 1 88 ? 84.675 125.971 130.411 1.00 40.33 79 VAL B N 1
ATOM 2011 C CA . VAL B 1 88 ? 84.837 125.563 131.800 1.00 40.57 79 VAL B CA 1
ATOM 2012 C C . VAL B 1 88 ? 84.546 124.075 131.887 1.00 40.96 79 VAL B C 1
ATOM 2013 O O . VAL B 1 88 ? 83.584 123.594 131.288 1.00 40.49 79 VAL B O 1
ATOM 2017 N N . LYS B 1 89 ? 85.386 123.358 132.631 1.00 42.47 80 LYS B N 1
ATOM 2018 C CA . LYS B 1 89 ? 85.142 121.959 132.968 1.00 43.89 80 LYS B CA 1
ATOM 2019 C C . LYS B 1 89 ? 85.296 121.791 134.470 1.00 42.12 80 LYS B C 1
ATOM 2020 O O . LYS B 1 89 ? 86.345 122.107 135.024 1.00 41.45 80 LYS B O 1
ATOM 2026 N N . ILE B 1 90 ? 84.242 121.309 135.123 1.00 41.10 81 ILE B N 1
ATOM 2027 C CA . ILE B 1 90 ? 84.263 121.031 136.556 1.00 40.55 81 ILE B CA 1
ATOM 2028 C C . ILE B 1 90 ? 83.912 119.555 136.730 1.00 40.90 81 ILE B C 1
ATOM 2029 O O . ILE B 1 90 ? 82.923 119.083 136.173 1.00 40.73 81 ILE B O 1
ATOM 2034 N N . GLY B 1 91 ? 84.727 118.835 137.502 1.00 41.49 82 GLY B N 1
ATOM 2035 C CA . GLY B 1 91 ? 84.592 117.381 137.649 1.00 41.15 82 GLY B CA 1
ATOM 2036 C C . GLY B 1 91 ? 83.586 116.970 138.706 1.00 41.38 82 GLY B C 1
ATOM 2037 O O . GLY B 1 91 ? 82.595 117.673 138.937 1.00 41.69 82 GLY B O 1
ATOM 2038 N N . ASP B 1 92 ? 83.859 115.839 139.357 1.00 40.94 83 ASP B N 1
ATOM 2039 C CA . ASP B 1 92 ? 82.948 115.236 140.336 1.00 41.06 83 ASP B CA 1
ATOM 2040 C C . ASP B 1 92 ? 83.342 115.553 141.783 1.00 40.71 83 ASP B C 1
ATOM 2041 O O . ASP B 1 92 ? 84.512 115.815 142.069 1.00 41.25 83 ASP B O 1
ATOM 2046 N N . ASN B 1 93 ? 82.355 115.525 142.684 1.00 39.73 84 ASN B N 1
ATOM 2047 C CA . ASN B 1 93 ? 82.568 115.678 144.138 1.00 38.61 84 ASN B CA 1
ATOM 2048 C C . ASN B 1 93 ? 83.285 116.974 144.543 1.00 38.26 84 ASN B C 1
ATOM 2049 O O . ASN B 1 93 ? 84.023 116.999 145.531 1.00 36.56 84 ASN B O 1
ATOM 2054 N N . ASN B 1 94 ? 83.051 118.049 143.789 1.00 38.64 85 ASN B N 1
ATOM 2055 C CA . ASN B 1 94 ? 83.675 119.348 144.062 1.00 39.32 85 ASN B CA 1
ATOM 2056 C C . ASN B 1 94 ? 82.774 120.258 144.898 1.00 39.65 85 ASN B C 1
ATOM 2057 O O . ASN B 1 94 ? 81.548 120.159 144.837 1.00 38.97 85 ASN B O 1
ATOM 2062 N N . ILE B 1 95 ? 83.403 121.130 145.684 1.00 40.31 86 ILE B N 1
ATOM 2063 C CA . ILE B 1 95 ? 82.724 122.245 146.330 1.00 40.75 86 ILE B CA 1
ATOM 2064 C C . ILE B 1 95 ? 83.249 123.507 145.655 1.00 40.87 86 ILE B C 1
ATOM 2065 O O . ILE B 1 95 ? 84.439 123.819 145.755 1.00 40.29 86 ILE B O 1
ATOM 2070 N N . ILE B 1 96 ? 82.370 124.202 144.936 1.00 41.19 87 ILE B N 1
ATOM 2071 C CA . ILE B 1 96 ? 82.651 125.548 144.442 1.00 41.28 87 ILE B CA 1
ATOM 2072 C C . ILE B 1 96 ? 81.982 126.495 145.435 1.00 40.24 87 ILE B C 1
ATOM 2073 O O . ILE B 1 96 ? 80.758 126.627 145.446 1.00 38.69 87 ILE B O 1
ATOM 2078 N N . GLY B 1 97 ? 82.801 127.135 146.272 1.00 40.13 88 GLY B N 1
ATOM 2079 C CA . GLY B 1 97 ? 82.329 127.860 147.455 1.00 39.50 88 GLY B CA 1
ATOM 2080 C C . GLY B 1 97 ? 81.516 129.109 147.175 1.00 38.89 88 GLY B C 1
ATOM 2081 O O . GLY B 1 97 ? 81.451 129.579 146.030 1.00 37.81 88 GLY B O 1
ATOM 2082 N N . HIS B 1 98 ? 80.892 129.633 148.235 1.00 37.80 89 HIS B N 1
ATOM 2083 C CA . HIS B 1 98 ? 80.055 130.834 148.147 1.00 37.01 89 HIS B CA 1
ATOM 2084 C C . HIS B 1 98 ? 80.857 131.929 147.457 1.00 37.67 89 HIS B C 1
ATOM 2085 O O . HIS B 1 98 ? 81.980 132.207 147.867 1.00 38.04 89 HIS B O 1
ATOM 2092 N N . ARG B 1 99 ? 80.301 132.515 146.398 1.00 39.25 90 ARG B N 1
ATOM 2093 C CA . ARG B 1 99 ? 80.885 133.694 145.739 1.00 42.01 90 ARG B CA 1
ATOM 2094 C C . ARG B 1 99 ? 82.217 133.438 145.004 1.00 40.72 90 ARG B C 1
ATOM 2095 O O . ARG B 1 99 ? 82.953 134.381 144.716 1.00 39.95 90 ARG B O 1
ATOM 2103 N N . ALA B 1 100 ? 82.521 132.180 144.688 1.00 39.69 91 ALA B N 1
ATOM 2104 C CA . ALA B 1 100 ? 83.732 131.847 143.939 1.00 38.71 91 ALA B CA 1
ATOM 2105 C C . ALA B 1 100 ? 83.511 132.155 142.462 1.00 38.36 91 ALA B C 1
ATOM 2106 O O . ALA B 1 100 ? 82.376 132.146 141.995 1.00 38.47 91 ALA B O 1
ATOM 2108 N N . LEU B 1 101 ? 84.593 132.444 141.741 1.00 37.61 92 LEU B N 1
ATOM 2109 C CA . LEU B 1 101 ? 84.544 132.679 140.295 1.00 36.92 92 LEU B CA 1
ATOM 2110 C C . LEU B 1 101 ? 85.376 131.620 139.583 1.00 37.39 92 LEU B C 1
ATOM 2111 O O . LEU B 1 101 ? 86.577 131.497 139.837 1.00 37.60 92 LEU B O 1
ATOM 2116 N N . ILE B 1 102 ? 84.733 130.861 138.700 1.00 37.12 93 ILE B N 1
ATOM 2117 C CA . ILE B 1 102 ? 85.418 129.897 137.847 1.00 37.30 93 ILE B CA 1
ATOM 2118 C C . ILE B 1 102 ? 85.380 130.460 136.430 1.00 36.91 93 ILE B C 1
ATOM 2119 O O . ILE B 1 102 ? 84.352 130.381 135.762 1.00 37.16 93 ILE B O 1
ATOM 2124 N N . HIS B 1 103 ? 86.495 131.034 135.979 1.00 36.90 94 HIS B N 1
ATOM 2125 C CA . HIS B 1 103 ? 86.535 131.737 134.694 1.00 37.27 94 HIS B CA 1
ATOM 2126 C C . HIS B 1 103 ? 87.412 131.019 133.667 1.00 37.26 94 HIS B C 1
ATOM 2127 O O . HIS B 1 103 ? 88.635 131.110 133.722 1.00 37.89 94 HIS B O 1
ATOM 2134 N N . GLY B 1 104 ? 86.775 130.317 132.729 1.00 36.93 95 GLY B N 1
ATOM 2135 C CA . GLY B 1 104 ? 87.477 129.577 131.669 1.00 37.29 95 GLY B CA 1
ATOM 2136 C C . GLY B 1 104 ? 88.528 128.599 132.170 1.00 37.33 95 GLY B C 1
ATOM 2137 O O . GLY B 1 104 ? 89.547 128.384 131.511 1.00 36.91 95 GLY B O 1
ATOM 2138 N N . ALA B 1 105 ? 88.269 128.012 133.337 1.00 37.64 96 ALA B N 1
ATOM 2139 C CA . ALA B 1 105 ? 89.241 127.197 134.057 1.00 38.08 96 ALA B CA 1
ATOM 2140 C C . ALA B 1 105 ? 88.743 125.768 134.144 1.00 38.62 96 ALA B C 1
ATOM 2141 O O . ALA B 1 105 ? 87.595 125.479 133.804 1.00 37.98 96 ALA B O 1
ATOM 2143 N N . LYS B 1 106 ? 89.617 124.881 134.607 1.00 39.68 97 LYS B N 1
ATOM 2144 C CA . LYS B 1 106 ? 89.291 123.470 134.757 1.00 40.45 97 LYS B CA 1
ATOM 2145 C C . LYS B 1 106 ? 89.425 123.059 136.217 1.00 39.56 97 LYS B C 1
ATOM 2146 O O . LYS B 1 106 ? 90.480 123.244 136.813 1.00 39.35 97 LYS B O 1
ATOM 2152 N N . ILE B 1 107 ? 88.353 122.517 136.789 1.00 39.65 98 ILE B N 1
ATOM 2153 C CA . ILE B 1 107 ? 88.391 121.936 138.131 1.00 40.68 98 ILE B CA 1
ATOM 2154 C C . ILE B 1 107 ? 88.233 120.429 137.970 1.00 41.03 98 ILE B C 1
ATOM 2155 O O . ILE B 1 107 ? 87.303 119.973 137.306 1.00 40.82 98 ILE B O 1
ATOM 2160 N N . ASN B 1 108 ? 89.139 119.659 138.571 1.00 42.54 99 ASN B N 1
ATOM 2161 C CA . ASN B 1 108 ? 89.127 118.195 138.435 1.00 43.45 99 ASN B CA 1
ATOM 2162 C C . ASN B 1 108 ? 88.194 117.582 139.498 1.00 44.28 99 ASN B C 1
ATOM 2163 O O . ASN B 1 108 ? 87.075 118.062 139.622 1.00 48.39 99 ASN B O 1
ATOM 2168 N N . ASP B 1 109 ? 88.600 116.552 140.245 1.00 45.21 100 ASP B N 1
ATOM 2169 C CA . ASP B 1 109 ? 87.681 115.857 141.167 1.00 46.04 100 ASP B CA 1
ATOM 2170 C C . ASP B 1 109 ? 88.016 116.097 142.628 1.00 46.04 100 ASP B C 1
ATOM 2171 O O . ASP B 1 109 ? 89.149 116.414 142.958 1.00 46.00 100 ASP B O 1
ATOM 2176 N N . GLU B 1 110 ? 87.023 115.918 143.498 1.00 45.95 101 GLU B N 1
ATOM 2177 C CA . GLU B 1 110 ? 87.212 115.980 144.953 1.00 47.19 101 GLU B CA 1
ATOM 2178 C C . GLU B 1 110 ? 88.127 117.126 145.400 1.00 45.70 101 GLU B C 1
ATOM 2179 O O . GLU B 1 110 ? 89.124 116.901 146.082 1.00 44.80 101 GLU B O 1
ATOM 2185 N N . SER B 1 111 ? 87.783 118.345 144.990 1.00 44.08 102 SER B N 1
ATOM 2186 C CA . SER B 1 111 ? 88.532 119.549 145.367 1.00 44.02 102 SER B CA 1
ATOM 2187 C C . SER B 1 111 ? 87.603 120.647 145.874 1.00 43.93 102 SER B C 1
ATOM 2188 O O . SER B 1 111 ? 86.404 120.643 145.588 1.00 43.85 102 SER B O 1
ATOM 2191 N N . ILE B 1 112 ? 88.172 121.580 146.632 1.00 43.77 103 ILE B N 1
ATOM 2192 C CA . ILE B 1 112 ? 87.430 122.712 147.175 1.00 44.06 103 ILE B CA 1
ATOM 2193 C C . ILE B 1 112 ? 87.979 124.006 146.593 1.00 43.08 103 ILE B C 1
ATOM 2194 O O . ILE B 1 112 ? 89.139 124.347 146.806 1.00 42.80 103 ILE B O 1
ATOM 2199 N N . VAL B 1 113 ? 87.137 124.714 145.847 1.00 42.47 104 VAL B N 1
ATOM 2200 C CA . VAL B 1 113 ? 87.404 126.092 145.489 1.00 41.71 104 VAL B CA 1
ATOM 2201 C C . VAL B 1 113 ? 86.778 126.914 146.610 1.00 41.83 104 VAL B C 1
ATOM 2202 O O . VAL B 1 113 ? 85.554 126.957 146.744 1.00 41.42 104 VAL B O 1
ATOM 2206 N N . GLY B 1 114 ? 87.627 127.540 147.426 1.00 41.84 105 GLY B N 1
ATOM 2207 C CA . GLY B 1 114 ? 87.185 128.272 148.615 1.00 41.31 105 GLY B CA 1
ATOM 2208 C C . GLY B 1 114 ? 86.318 129.478 148.315 1.00 40.64 105 GLY B C 1
ATOM 2209 O O . GLY B 1 114 ? 86.325 130.001 147.197 1.00 39.27 105 GLY B O 1
ATOM 2210 N N . ALA B 1 115 ? 85.569 129.912 149.328 1.00 40.07 106 ALA B N 1
ATOM 2211 C CA . ALA B 1 115 ? 84.628 131.018 149.187 1.00 39.09 106 ALA B CA 1
ATOM 2212 C C . ALA B 1 115 ? 85.327 132.298 148.748 1.00 38.89 106 ALA B C 1
ATOM 2213 O O . ALA B 1 115 ? 86.392 132.638 149.263 1.00 38.13 106 ALA B O 1
ATOM 2215 N N . GLY B 1 116 ? 84.742 132.978 147.763 1.00 38.43 107 GLY B N 1
ATOM 2216 C CA . GLY B 1 116 ? 85.271 134.244 147.270 1.00 38.21 107 GLY B CA 1
ATOM 2217 C C . GLY B 1 116 ? 86.517 134.181 146.399 1.00 38.34 107 GLY B C 1
ATOM 2218 O O . GLY B 1 116 ? 87.007 135.223 145.967 1.00 37.57 107 GLY B O 1
ATOM 2219 N N . SER B 1 117 ? 87.030 132.983 146.122 1.00 39.86 108 SER B N 1
ATOM 2220 C CA . SER B 1 117 ? 88.270 132.842 145.352 1.00 39.92 108 SER B CA 1
ATOM 2221 C C . SER B 1 117 ? 87.999 132.955 143.859 1.00 39.91 108 SER B C 1
ATOM 2222 O O . SER B 1 117 ? 86.854 132.878 143.419 1.00 41.81 108 SER B O 1
ATOM 2225 N N . ILE B 1 118 ? 89.064 133.162 143.096 1.00 39.94 109 ILE B N 1
ATOM 2226 C CA . ILE B 1 118 ? 88.999 133.238 141.641 1.00 39.64 109 ILE B CA 1
ATOM 2227 C C . ILE B 1 118 ? 89.924 132.176 141.060 1.00 39.24 109 ILE B C 1
ATOM 2228 O O . ILE B 1 118 ? 91.089 132.085 141.450 1.00 39.67 109 ILE B O 1
ATOM 2233 N N . VAL B 1 119 ? 89.394 131.372 140.141 1.00 38.72 110 VAL B N 1
ATOM 2234 C CA . VAL B 1 119 ? 90.194 130.446 139.341 1.00 38.08 110 VAL B CA 1
ATOM 2235 C C . VAL B 1 119 ? 90.063 130.902 137.892 1.00 37.91 110 VAL B C 1
ATOM 2236 O O . VAL B 1 119 ? 89.020 130.706 137.270 1.00 37.60 110 VAL B O 1
ATOM 2240 N N . PHE B 1 120 ? 91.127 131.507 137.363 1.00 38.98 111 PHE B N 1
ATOM 2241 C CA . PHE B 1 120 ? 91.052 132.273 136.111 1.00 40.13 111 PHE B CA 1
ATOM 2242 C C . PHE B 1 120 ? 91.505 131.485 134.869 1.00 39.63 111 PHE B C 1
ATOM 2243 O O . PHE B 1 120 ? 91.948 130.350 134.975 1.00 38.20 111 PHE B O 1
ATOM 2251 N N . ASN B 1 121 ? 91.315 132.108 133.703 1.00 40.27 112 ASN B N 1
ATOM 2252 C CA . ASN B 1 121 ? 91.604 131.566 132.356 1.00 41.49 112 ASN B CA 1
ATOM 2253 C C . ASN B 1 121 ? 92.691 130.490 132.229 1.00 42.39 112 ASN B C 1
ATOM 2254 O O . ASN B 1 121 ? 93.855 130.743 132.520 1.00 42.14 112 ASN B O 1
ATOM 2259 N N . LYS B 1 122 ? 92.288 129.296 131.789 1.00 44.37 113 LYS B N 1
ATOM 2260 C CA . LYS B 1 122 ? 93.197 128.160 131.526 1.00 46.06 113 LYS B CA 1
ATOM 2261 C C . LYS B 1 122 ? 93.936 127.606 132.759 1.00 44.48 113 LYS B C 1
ATOM 2262 O O . LYS B 1 122 ? 94.854 126.796 132.614 1.00 44.81 113 LYS B O 1
ATOM 2268 N N . ALA B 1 123 ? 93.520 128.010 133.961 1.00 42.98 114 ALA B N 1
ATOM 2269 C CA . ALA B 1 123 ? 94.072 127.460 135.189 1.00 42.75 114 ALA B CA 1
ATOM 2270 C C . ALA B 1 123 ? 93.478 126.079 135.401 1.00 42.72 114 ALA B C 1
ATOM 2271 O O . ALA B 1 123 ? 92.444 125.734 134.808 1.00 41.79 114 ALA B O 1
ATOM 2273 N N . GLU B 1 124 ? 94.138 125.296 136.245 1.00 42.45 115 GLU B N 1
ATOM 2274 C CA . GLU B 1 124 ? 93.681 123.956 136.554 1.00 42.31 115 GLU B CA 1
ATOM 2275 C C . GLU B 1 124 ? 93.822 123.641 138.034 1.00 41.94 115 GLU B C 1
ATOM 2276 O O . GLU B 1 124 ? 94.930 123.609 138.567 1.00 41.86 115 GLU B O 1
ATOM 2282 N N . VAL B 1 125 ? 92.685 123.400 138.679 1.00 41.98 116 VAL B N 1
ATOM 2283 C CA . VAL B 1 125 ? 92.649 122.945 140.058 1.00 42.03 116 VAL B CA 1
ATOM 2284 C C . VAL B 1 125 ? 92.616 121.420 140.029 1.00 42.15 116 VAL B C 1
ATOM 2285 O O . VAL B 1 125 ? 91.624 120.820 139.613 1.00 41.89 116 VAL B O 1
ATOM 2289 N N . LYS B 1 126 ? 93.712 120.804 140.464 1.00 42.61 117 LYS B N 1
ATOM 2290 C CA . LYS B 1 126 ? 93.848 119.351 140.429 1.00 42.86 117 LYS B CA 1
ATOM 2291 C C . LYS B 1 126 ? 93.099 118.670 141.562 1.00 41.12 117 LYS B C 1
ATOM 2292 O O . LYS B 1 126 ? 92.713 119.305 142.540 1.00 42.01 117 LYS B O 1
ATOM 2298 N N . THR B 1 127 ? 92.910 117.366 141.401 1.00 39.35 118 THR B N 1
ATOM 2299 C CA . THR B 1 127 ? 92.180 116.521 142.342 1.00 38.98 118 THR B CA 1
ATOM 2300 C C . THR B 1 127 ? 92.764 116.567 143.757 1.00 39.67 118 THR B C 1
ATOM 2301 O O . THR B 1 127 ? 93.981 116.624 143.922 1.00 39.81 118 THR B O 1
ATOM 2305 N N . ASN B 1 128 ? 91.876 116.552 144.757 1.00 40.18 119 ASN B N 1
ATOM 2306 C CA . ASN B 1 128 ? 92.246 116.609 146.180 1.00 40.92 119 ASN B CA 1
ATOM 2307 C C . ASN B 1 128 ? 93.128 117.817 146.510 1.00 42.29 119 ASN B C 1
ATOM 2308 O O . ASN B 1 128 ? 94.164 117.683 147.158 1.00 43.33 119 ASN B O 1
ATOM 2313 N N . SER B 1 129 ? 92.711 118.994 146.051 1.00 43.24 120 SER B N 1
ATOM 2314 C CA . SER B 1 129 ? 93.386 120.248 146.385 1.00 44.52 120 SER B CA 1
ATOM 2315 C C . SER B 1 129 ? 92.375 121.309 146.838 1.00 45.61 120 SER B C 1
ATOM 2316 O O . SER B 1 129 ? 91.163 121.123 146.698 1.00 43.33 120 SER B O 1
ATOM 2319 N N . MET B 1 130 ? 92.891 122.401 147.402 1.00 48.20 121 MET B N 1
ATOM 2320 C CA . MET B 1 130 ? 92.071 123.514 147.881 1.00 50.19 121 MET B CA 1
ATOM 2321 C C . MET B 1 130 ? 92.594 124.837 147.360 1.00 48.98 121 MET B C 1
ATOM 2322 O O . MET B 1 130 ? 93.797 125.091 147.394 1.00 48.08 121 MET B O 1
ATOM 2327 N N . VAL B 1 131 ? 91.681 125.673 146.877 1.00 48.58 122 VAL B N 1
ATOM 2328 C CA . VAL B 1 131 ? 91.956 127.089 146.688 1.00 47.72 122 VAL B CA 1
ATOM 2329 C C . VAL B 1 131 ? 91.458 127.757 147.964 1.00 47.84 122 VAL B C 1
ATOM 2330 O O . VAL B 1 131 ? 90.305 127.574 148.355 1.00 48.37 122 VAL B O 1
ATOM 2334 N N . GLY B 1 132 ? 92.334 128.506 148.625 1.00 48.25 123 GLY B N 1
ATOM 2335 C CA . GLY B 1 132 ? 91.979 129.206 149.857 1.00 49.22 123 GLY B CA 1
ATOM 2336 C C . GLY B 1 132 ? 91.010 130.348 149.611 1.00 49.72 123 GLY B C 1
ATOM 2337 O O . GLY B 1 132 ? 90.873 130.830 148.483 1.00 47.70 123 GLY B O 1
ATOM 2338 N N . MET B 1 133 ? 90.348 130.783 150.681 1.00 50.76 124 MET B N 1
ATOM 2339 C CA . MET B 1 133 ? 89.310 131.808 150.590 1.00 50.22 124 MET B CA 1
ATOM 2340 C C . MET B 1 133 ? 89.900 133.134 150.133 1.00 49.32 124 MET B C 1
ATOM 2341 O O . MET B 1 133 ? 90.913 133.585 150.668 1.00 48.85 124 MET B O 1
ATOM 2346 N N . GLY B 1 134 ? 89.276 133.729 149.120 1.00 48.62 125 GLY B N 1
ATOM 2347 C CA . GLY B 1 134 ? 89.745 134.984 148.537 1.00 48.66 125 GLY B CA 1
ATOM 2348 C C . GLY B 1 134 ? 91.015 134.902 147.704 1.00 48.09 125 GLY B C 1
ATOM 2349 O O . GLY B 1 134 ? 91.542 135.939 147.294 1.00 49.47 125 GLY B O 1
ATOM 2350 N N . ALA B 1 135 ? 91.501 133.688 147.434 1.00 47.06 126 ALA B N 1
ATOM 2351 C CA . ALA B 1 135 ? 92.729 133.501 146.665 1.00 45.95 126 ALA B CA 1
ATOM 2352 C C . ALA B 1 135 ? 92.456 133.741 145.190 1.00 44.99 126 ALA B C 1
ATOM 2353 O O . ALA B 1 135 ? 91.329 133.581 144.729 1.00 44.93 126 ALA B O 1
ATOM 2355 N N . VAL B 1 136 ? 93.491 134.139 144.459 1.00 44.66 127 VAL B N 1
ATOM 2356 C CA . VAL B 1 136 ? 93.384 134.378 143.025 1.00 45.28 127 VAL B CA 1
ATOM 2357 C C . VAL B 1 136 ? 94.382 133.479 142.314 1.00 44.79 127 VAL B C 1
ATOM 2358 O O . VAL B 1 136 ? 95.584 133.731 142.343 1.00 44.99 127 VAL B O 1
ATOM 2362 N N . VAL B 1 137 ? 93.863 132.423 141.694 1.00 44.70 128 VAL B N 1
ATOM 2363 C CA . VAL B 1 137 ? 94.648 131.518 140.863 1.00 44.64 128 VAL B CA 1
ATOM 2364 C C . VAL B 1 137 ? 94.725 132.136 139.458 1.00 45.59 128 VAL B C 1
ATOM 2365 O O . VAL B 1 137 ? 93.700 132.285 138.789 1.00 44.88 128 VAL B O 1
ATOM 2369 N N . LEU B 1 138 ? 95.937 132.489 139.024 1.00 47.15 129 LEU B N 1
ATOM 2370 C CA . LEU B 1 138 ? 96.151 133.284 137.802 1.00 49.66 129 LEU B CA 1
ATOM 2371 C C . LEU B 1 138 ? 96.018 132.472 136.514 1.00 50.98 129 LEU B C 1
ATOM 2372 O O . LEU B 1 138 ? 95.821 131.258 136.563 1.00 50.08 129 LEU B O 1
ATOM 2377 N N . GLU B 1 139 ? 96.115 133.162 135.370 1.00 54.60 130 GLU B N 1
ATOM 2378 C CA . GLU B 1 139 ? 96.119 132.530 134.042 1.00 57.33 130 GLU B CA 1
ATOM 2379 C C . GLU B 1 139 ? 97.108 131.372 133.987 1.00 56.78 130 GLU B C 1
ATOM 2380 O O . GLU B 1 139 ? 98.262 131.525 134.388 1.00 56.22 130 GLU B O 1
ATOM 2386 N N . LYS B 1 140 ? 96.636 130.215 133.525 1.00 56.69 131 LYS B N 1
ATOM 2387 C CA . LYS B 1 140 ? 97.466 129.016 133.327 1.00 57.24 131 LYS B CA 1
ATOM 2388 C C . LYS B 1 140 ? 98.093 128.413 134.598 1.00 56.21 131 LYS B C 1
ATOM 2389 O O . LYS B 1 140 ? 98.893 127.483 134.497 1.00 58.28 131 LYS B O 1
ATOM 2395 N N . GLN B 1 141 ? 97.719 128.902 135.780 1.00 54.52 132 GLN B N 1
ATOM 2396 C CA . GLN B 1 141 ? 98.320 128.434 137.025 1.00 53.47 132 GLN B CA 1
ATOM 2397 C C . GLN B 1 141 ? 97.729 127.081 137.411 1.00 53.18 132 GLN B C 1
ATOM 2398 O O . GLN B 1 141 ? 96.536 126.832 137.223 1.00 51.26 132 GLN B O 1
ATOM 2404 N N . GLU B 1 142 ? 98.579 126.218 137.960 1.00 53.97 133 GLU B N 1
ATOM 2405 C CA . GLU B 1 142 ? 98.186 124.874 138.355 1.00 54.31 133 GLU B CA 1
ATOM 2406 C C . GLU B 1 142 ? 98.240 124.712 139.870 1.00 53.54 133 GLU B C 1
ATOM 2407 O O . GLU B 1 142 ? 99.296 124.888 140.481 1.00 55.00 133 GLU B O 1
ATOM 2413 N N . VAL B 1 143 ? 97.098 124.378 140.465 1.00 51.48 134 VAL B N 1
ATOM 2414 C CA . VAL B 1 143 ? 97.020 124.070 141.887 1.00 50.27 134 VAL B CA 1
ATOM 2415 C C . VAL B 1 143 ? 97.331 122.576 142.000 1.00 49.04 134 VAL B C 1
ATOM 2416 O O . VAL B 1 143 ? 96.569 121.766 141.477 1.00 48.70 134 VAL B O 1
ATOM 2420 N N . PRO B 1 144 ? 98.454 122.206 142.657 1.00 48.88 135 PRO B N 1
ATOM 2421 C CA . PRO B 1 144 ? 98.854 120.787 142.679 1.00 48.57 135 PRO B CA 1
ATOM 2422 C C . PRO B 1 144 ? 97.988 119.876 143.554 1.00 47.71 135 PRO B C 1
ATOM 2423 O O . PRO B 1 144 ? 97.279 120.362 144.434 1.00 47.51 135 PRO B O 1
ATOM 2427 N N . ASN B 1 145 ? 98.080 118.565 143.310 1.00 46.89 136 ASN B N 1
ATOM 2428 C CA . ASN B 1 145 ? 97.401 117.544 144.124 1.00 46.92 136 ASN B CA 1
ATOM 2429 C C . ASN B 1 145 ? 97.811 117.650 145.588 1.00 47.30 136 ASN B C 1
ATOM 2430 O O . ASN B 1 145 ? 98.970 117.926 145.889 1.00 47.25 136 ASN B O 1
ATOM 2435 N N . GLY B 1 146 ? 96.861 117.420 146.491 1.00 48.79 137 GLY B N 1
ATOM 2436 C CA . GLY B 1 146 ? 97.143 117.347 147.929 1.00 49.56 137 GLY B CA 1
ATOM 2437 C C . GLY B 1 146 ? 97.597 118.622 148.622 1.00 50.28 137 GLY B C 1
ATOM 2438 O O . GLY B 1 146 ? 98.077 118.554 149.753 1.00 50.47 137 GLY B O 1
ATOM 2439 N N . LYS B 1 147 ? 97.440 119.777 147.974 1.00 51.83 138 LYS B N 1
ATOM 2440 C CA . LYS B 1 147 ? 97.927 121.051 148.516 1.00 53.77 138 LYS B CA 1
ATOM 2441 C C . LYS B 1 147 ? 96.828 122.108 148.590 1.00 52.53 138 LYS B C 1
ATOM 2442 O O . LYS B 1 147 ? 95.791 122.006 147.928 1.00 50.95 138 LYS B O 1
ATOM 2448 N N . ILE B 1 148 ? 97.080 123.123 149.408 1.00 51.74 139 ILE B N 1
ATOM 2449 C CA . ILE B 1 148 ? 96.201 124.282 149.526 1.00 52.86 139 ILE B CA 1
ATOM 2450 C C . ILE B 1 148 ? 96.993 125.501 149.066 1.00 51.95 139 ILE B C 1
ATOM 2451 O O . ILE B 1 148 ? 98.158 125.666 149.435 1.00 52.10 139 ILE B O 1
ATOM 2456 N N . VAL B 1 149 ? 96.358 126.333 148.244 1.00 50.98 140 VAL B N 1
ATOM 2457 C CA . VAL B 1 149 ? 96.958 127.590 147.791 1.00 50.35 140 VAL B CA 1
ATOM 2458 C C . VAL B 1 149 ? 96.188 128.759 148.393 1.00 49.37 140 VAL B C 1
ATOM 2459 O O . VAL B 1 149 ? 94.978 128.663 148.590 1.00 49.21 140 VAL B O 1
ATOM 2463 N N . VAL B 1 150 ? 96.898 129.846 148.692 1.00 48.63 141 VAL B N 1
ATOM 2464 C CA . VAL B 1 150 ? 96.317 131.017 149.358 1.00 48.55 141 VAL B CA 1
ATOM 2465 C C . VAL B 1 150 ? 96.887 132.319 148.811 1.00 49.83 141 VAL B C 1
ATOM 2466 O O . VAL B 1 150 ? 97.943 132.330 148.181 1.00 49.87 141 VAL B O 1
ATOM 2470 N N . GLY B 1 151 ? 96.170 133.412 149.065 1.00 51.92 142 GLY B N 1
ATOM 2471 C CA . GLY B 1 151 ? 96.645 134.755 148.751 1.00 53.28 142 GLY B CA 1
ATOM 2472 C C . GLY B 1 151 ? 96.499 135.154 147.297 1.00 54.78 142 GLY B C 1
ATOM 2473 O O . GLY B 1 151 ? 95.944 134.413 146.486 1.00 53.58 142 GLY B O 1
ATOM 2474 N N . ILE B 1 152 ? 97.015 136.342 146.987 1.00 57.31 143 ILE B N 1
ATOM 2475 C CA . ILE B 1 152 ? 96.919 136.951 145.661 1.00 59.51 143 ILE B CA 1
ATOM 2476 C C . ILE B 1 152 ? 98.324 137.442 145.254 1.00 60.23 143 ILE B C 1
ATOM 2477 O O . ILE B 1 152 ? 98.809 138.415 145.837 1.00 59.38 143 ILE B O 1
ATOM 2482 N N . PRO B 1 153 ? 99.007 136.785 144.305 1.00 62.71 144 PRO B N 1
ATOM 2483 C CA . PRO B 1 153 ? 98.568 135.555 143.628 1.00 62.68 144 PRO B CA 1
ATOM 2484 C C . PRO B 1 153 ? 98.490 134.340 144.543 1.00 63.04 144 PRO B C 1
ATOM 2485 O O . PRO B 1 153 ? 99.062 134.344 145.636 1.00 63.90 144 PRO B O 1
ATOM 2489 N N . ALA B 1 154 ? 97.789 133.309 144.079 1.00 62.54 145 ALA B N 1
ATOM 2490 C CA . ALA B 1 154 ? 97.686 132.053 144.817 1.00 62.07 145 ALA B CA 1
ATOM 2491 C C . ALA B 1 154 ? 99.052 131.376 144.868 1.00 61.73 145 ALA B C 1
ATOM 2492 O O . ALA B 1 154 ? 99.690 131.183 143.830 1.00 59.47 145 ALA B O 1
ATOM 2494 N N . ARG B 1 155 ? 99.501 131.061 146.082 1.00 63.11 146 ARG B N 1
ATOM 2495 C CA . ARG B 1 155 ? 100.754 130.340 146.317 1.00 65.14 146 ARG B CA 1
ATOM 2496 C C . ARG B 1 155 ? 100.530 129.224 147.323 1.00 61.39 146 ARG B C 1
ATOM 2497 O O . ARG B 1 155 ? 99.662 129.333 148.188 1.00 61.12 146 ARG B O 1
ATOM 2505 N N . VAL B 1 156 ? 101.333 128.169 147.213 1.00 57.94 147 VAL B N 1
ATOM 2506 C CA . VAL B 1 156 ? 101.211 126.996 148.080 1.00 57.14 147 VAL B CA 1
ATOM 2507 C C . VAL B 1 156 ? 101.498 127.374 149.537 1.00 56.87 147 VAL B C 1
ATOM 2508 O O . VAL B 1 156 ? 102.527 127.978 149.839 1.00 55.25 147 VAL B O 1
ATOM 2512 N N . LEU B 1 157 ? 100.568 127.022 150.422 1.00 57.69 148 LEU B N 1
ATOM 2513 C CA . LEU B 1 157 ? 100.730 127.215 151.855 1.00 57.91 148 LEU B CA 1
ATOM 2514 C C . LEU B 1 157 ? 101.327 125.954 152.459 1.00 58.14 148 LEU B C 1
ATOM 2515 O O . LEU B 1 157 ? 102.392 126.003 153.066 1.00 59.64 148 LEU B O 1
ATOM 2520 N N . ARG B 1 158 ? 100.642 124.829 152.272 1.00 58.40 149 ARG B N 1
ATOM 2521 C CA . ARG B 1 158 ? 101.020 123.562 152.901 1.00 59.71 149 ARG B CA 1
ATOM 2522 C C . ARG B 1 158 ? 100.359 122.375 152.205 1.00 60.03 149 ARG B C 1
ATOM 2523 O O . ARG B 1 158 ? 99.532 122.556 151.312 1.00 59.51 149 ARG B O 1
ATOM 2531 N N . GLU B 1 159 ? 100.731 121.166 152.620 1.00 61.40 150 GLU B N 1
ATOM 2532 C CA . GLU B 1 159 ? 100.041 119.954 152.184 1.00 63.86 150 GLU B CA 1
ATOM 2533 C C . GLU B 1 159 ? 98.780 119.770 153.012 1.00 62.62 150 GLU B C 1
ATOM 2534 O O . GLU B 1 159 ? 98.734 120.164 154.174 1.00 63.80 150 GLU B O 1
ATOM 2540 N N . LEU B 1 160 ? 97.762 119.173 152.404 1.00 62.19 151 LEU B N 1
ATOM 2541 C CA . LEU B 1 160 ? 96.527 118.838 153.101 1.00 63.24 151 LEU B CA 1
ATOM 2542 C C . LEU B 1 160 ? 96.728 117.540 153.864 1.00 64.48 151 LEU B C 1
ATOM 2543 O O . LEU B 1 160 ? 97.407 116.633 153.382 1.00 64.66 151 LEU B O 1
ATOM 2548 N N . GLU B 1 161 ? 96.123 117.450 155.046 1.00 67.69 152 GLU B N 1
ATOM 2549 C CA . GLU B 1 161 ? 96.188 116.237 155.865 1.00 70.82 152 GLU B CA 1
ATOM 2550 C C . GLU B 1 161 ? 95.357 115.160 155.168 1.00 70.66 152 GLU B C 1
ATOM 2551 O O . GLU B 1 161 ? 94.457 115.484 154.395 1.00 71.09 152 GLU B O 1
ATOM 2557 N N . GLU B 1 162 ? 95.651 113.890 155.428 1.00 73.81 153 GLU B N 1
ATOM 2558 C CA . GLU B 1 162 ? 94.898 112.793 154.801 1.00 77.69 153 GLU B CA 1
ATOM 2559 C C . GLU B 1 162 ? 93.415 112.798 155.213 1.00 79.39 153 GLU B C 1
ATOM 2560 O O . GLU B 1 162 ? 92.555 112.386 154.428 1.00 78.34 153 GLU B O 1
ATOM 2566 N N . ARG B 1 163 ? 93.129 113.260 156.434 1.00 81.72 154 ARG B N 1
ATOM 2567 C CA . ARG B 1 163 ? 91.747 113.494 156.884 1.00 83.23 154 ARG B CA 1
ATOM 2568 C C . ARG B 1 163 ? 91.089 114.647 156.122 1.00 78.21 154 ARG B C 1
ATOM 2569 O O . ARG B 1 163 ? 89.975 114.497 155.629 1.00 76.49 154 ARG B O 1
ATOM 2577 N N . GLU B 1 164 ? 91.778 115.785 156.035 1.00 72.10 155 GLU B N 1
ATOM 2578 C CA . GLU B 1 164 ? 91.292 116.946 155.273 1.00 69.31 155 GLU B CA 1
ATOM 2579 C C . GLU B 1 164 ? 90.860 116.573 153.854 1.00 67.59 155 GLU B C 1
ATOM 2580 O O . GLU B 1 164 ? 89.811 117.020 153.389 1.00 67.95 155 GLU B O 1
ATOM 2586 N N . ILE B 1 165 ? 91.665 115.745 153.187 1.00 65.95 156 ILE B N 1
ATOM 2587 C CA . ILE B 1 165 ? 91.352 115.252 151.840 1.00 64.53 156 ILE B CA 1
ATOM 2588 C C . ILE B 1 165 ? 90.119 114.344 151.847 1.00 64.64 156 ILE B C 1
ATOM 2589 O O . ILE B 1 165 ? 89.218 114.536 151.038 1.00 65.66 156 ILE B O 1
ATOM 2594 N N . LYS B 1 166 ? 90.075 113.372 152.756 1.00 68.15 157 LYS B N 1
ATOM 2595 C CA . LYS B 1 166 ? 88.939 112.432 152.840 1.00 71.11 157 LYS B CA 1
ATOM 2596 C C . LYS B 1 166 ? 87.588 113.109 153.180 1.00 70.11 157 LYS B C 1
ATOM 2597 O O . LYS B 1 166 ? 86.531 112.611 152.780 1.00 67.51 157 LYS B O 1
ATOM 2603 N N . GLN B 1 167 ? 87.628 114.240 153.888 1.00 70.63 158 GLN B N 1
ATOM 2604 C CA . GLN B 1 167 ? 86.411 114.992 154.243 1.00 70.74 158 GLN B CA 1
ATOM 2605 C C . GLN B 1 167 ? 85.867 115.898 153.117 1.00 66.68 158 GLN B C 1
ATOM 2606 O O . GLN B 1 167 ? 84.821 116.522 153.297 1.00 66.93 158 GLN B O 1
ATOM 2612 N N . ILE B 1 168 ? 86.560 115.976 151.975 1.00 61.02 159 ILE B N 1
ATOM 2613 C CA . ILE B 1 168 ? 86.044 116.689 150.794 1.00 57.07 159 ILE B CA 1
ATOM 2614 C C . ILE B 1 168 ? 84.872 115.913 150.184 1.00 55.94 159 ILE B C 1
ATOM 2615 O O . ILE B 1 168 ? 83.803 116.472 149.943 1.00 54.24 159 ILE B O 1
ATOM 2620 N N . LYS B 1 169 ? 85.100 114.631 149.923 1.00 56.50 160 LYS B N 1
ATOM 2621 C CA . LYS B 1 169 ? 84.060 113.715 149.445 1.00 56.79 160 LYS B CA 1
ATOM 2622 C C . LYS B 1 169 ? 82.856 113.690 150.399 1.00 56.34 160 LYS B C 1
ATOM 2623 O O . LYS B 1 169 ? 81.705 113.690 149.948 1.00 55.32 160 LYS B O 1
ATOM 2629 N N . LYS B 1 170 ? 83.126 113.680 151.705 1.00 55.09 161 LYS B N 1
ATOM 2630 C CA . LYS B 1 170 ? 82.060 113.689 152.712 1.00 54.94 161 LYS B CA 1
ATOM 2631 C C . LYS B 1 170 ? 81.248 114.992 152.684 1.00 52.67 161 LYS B C 1
ATOM 2632 O O . LYS B 1 170 ? 80.034 114.969 152.897 1.00 50.72 161 LYS B O 1
ATOM 2638 N N . GLN B 1 171 ? 81.919 116.116 152.427 1.00 51.25 162 GLN B N 1
ATOM 2639 C CA . GLN B 1 171 ? 81.232 117.397 152.259 1.00 50.45 162 GLN B CA 1
ATOM 2640 C C . GLN B 1 171 ? 80.343 117.384 151.018 1.00 50.34 162 GLN B C 1
ATOM 2641 O O . GLN B 1 171 ? 79.188 117.794 151.081 1.00 50.88 162 GLN B O 1
ATOM 2647 N N . ALA B 1 172 ? 80.882 116.895 149.903 1.00 50.40 163 ALA B N 1
ATOM 2648 C CA . ALA B 1 172 ? 80.116 116.759 148.665 1.00 49.41 163 ALA B CA 1
ATOM 2649 C C . ALA B 1 172 ? 78.853 115.916 148.857 1.00 49.67 163 ALA B C 1
ATOM 2650 O O . ALA B 1 172 ? 77.805 116.248 148.311 1.00 51.73 163 ALA B O 1
ATOM 2652 N N . ASP B 1 173 ? 78.950 114.844 149.640 1.00 50.43 164 ASP B N 1
ATOM 2653 C CA . ASP B 1 173 ? 77.788 113.994 149.939 1.00 50.96 164 ASP B CA 1
ATOM 2654 C C . ASP B 1 173 ? 76.750 114.694 150.814 1.00 50.33 164 ASP B C 1
ATOM 2655 O O . ASP B 1 173 ? 75.545 114.558 150.585 1.00 49.48 164 ASP B O 1
ATOM 2660 N N . THR B 1 174 ? 77.227 115.431 151.814 1.00 50.57 165 THR B N 1
ATOM 2661 C CA . THR B 1 174 ? 76.367 116.159 152.744 1.00 49.95 165 THR B CA 1
ATOM 2662 C C . THR B 1 174 ? 75.525 117.203 152.017 1.00 49.69 165 THR B C 1
ATOM 2663 O O . THR B 1 174 ? 74.315 117.296 152.230 1.00 50.14 165 THR B O 1
ATOM 2667 N N . HIS B 1 175 ? 76.182 117.972 151.156 1.00 49.01 166 HIS B N 1
ATOM 2668 C CA . HIS B 1 175 ? 75.527 119.021 150.372 1.00 49.03 166 HIS B CA 1
ATOM 2669 C C . HIS B 1 175 ? 74.607 118.481 149.264 1.00 48.26 166 HIS B C 1
ATOM 2670 O O . HIS B 1 175 ? 73.628 119.134 148.899 1.00 46.34 166 HIS B O 1
ATOM 2677 N N . ALA B 1 176 ? 74.922 117.300 148.735 1.00 48.71 167 ALA B N 1
ATOM 2678 C CA . ALA B 1 176 ? 74.052 116.621 147.768 1.00 49.35 167 ALA B CA 1
ATOM 2679 C C . ALA B 1 176 ? 72.791 116.057 148.432 1.00 49.86 167 ALA B C 1
ATOM 2680 O O . ALA B 1 176 ? 71.713 116.074 147.834 1.00 47.91 167 ALA B O 1
ATOM 2682 N N . GLU B 1 177 ? 72.941 115.547 149.655 1.00 50.92 168 GLU B N 1
ATOM 2683 C CA . GLU B 1 177 ? 71.804 115.101 150.464 1.00 52.78 168 GLU B CA 1
ATOM 2684 C C . GLU B 1 177 ? 70.900 116.288 150.835 1.00 51.26 168 GLU B C 1
ATOM 2685 O O . GLU B 1 177 ? 69.674 116.169 150.780 1.00 50.37 168 GLU B O 1
ATOM 2691 N N . LEU B 1 178 ? 71.507 117.422 151.194 1.00 48.88 169 LEU B N 1
ATOM 2692 C CA . LEU B 1 178 ? 70.772 118.671 151.439 1.00 47.67 169 LEU B CA 1
ATOM 2693 C C . LEU B 1 178 ? 69.919 119.063 150.223 1.00 47.60 169 LEU B C 1
ATOM 2694 O O . LEU B 1 178 ? 68.726 119.346 150.354 1.00 45.39 169 LEU B O 1
ATOM 2699 N N . ALA B 1 179 ? 70.544 119.056 149.048 1.00 48.40 170 ALA B N 1
ATOM 2700 C CA . ALA B 1 179 ? 69.869 119.364 147.783 1.00 48.39 170 ALA B CA 1
ATOM 2701 C C . ALA B 1 179 ? 68.690 118.436 147.491 1.00 48.85 170 ALA B C 1
ATOM 2702 O O . ALA B 1 179 ? 67.698 118.862 146.901 1.00 47.55 170 ALA B O 1
ATOM 2704 N N . GLU B 1 180 ? 68.812 117.173 147.895 1.00 51.40 171 GLU B N 1
ATOM 2705 C CA . GLU B 1 180 ? 67.740 116.190 147.734 1.00 53.70 171 GLU B CA 1
ATOM 2706 C C . GLU B 1 180 ? 66.507 116.568 148.551 1.00 50.90 171 GLU B C 1
ATOM 2707 O O . GLU B 1 180 ? 65.383 116.387 148.088 1.00 49.89 171 GLU B O 1
ATOM 2713 N N . HIS B 1 181 ? 66.722 117.090 149.756 1.00 48.64 172 HIS B N 1
ATOM 2714 C CA . HIS B 1 181 ? 65.620 117.568 150.594 1.00 48.25 172 HIS B CA 1
ATOM 2715 C C . HIS B 1 181 ? 64.964 118.853 150.063 1.00 48.41 172 HIS B C 1
ATOM 2716 O O . HIS B 1 181 ? 63.758 119.047 150.252 1.00 47.70 172 HIS B O 1
ATOM 2723 N N . TYR B 1 182 ? 65.743 119.721 149.411 1.00 46.69 173 TYR B N 1
ATOM 2724 C CA . TYR B 1 182 ? 65.170 120.862 148.683 1.00 46.56 173 TYR B CA 1
ATOM 2725 C C . TYR B 1 182 ? 64.264 120.385 147.537 1.00 49.32 173 TYR B C 1
ATOM 2726 O O . TYR B 1 182 ? 63.167 120.913 147.361 1.00 51.32 173 TYR B O 1
ATOM 2735 N N . SER B 1 183 ? 64.727 119.393 146.772 1.00 52.32 174 SER B N 1
ATOM 2736 C CA . SER B 1 183 ? 63.947 118.809 145.661 1.00 55.26 174 SER B CA 1
ATOM 2737 C C . SER B 1 183 ? 62.563 118.294 146.064 1.00 57.37 174 SER B C 1
ATOM 2738 O O . SER B 1 183 ? 61.620 118.401 145.284 1.00 59.32 174 SER B O 1
ATOM 2741 N N . ARG B 1 184 ? 62.449 117.740 147.270 1.00 59.82 175 ARG B N 1
ATOM 2742 C CA . ARG B 1 184 ? 61.179 117.183 147.762 1.00 63.21 175 ARG B CA 1
ATOM 2743 C C . ARG B 1 184 ? 60.099 118.214 148.110 1.00 66.79 175 ARG B C 1
ATOM 2744 O O . ARG B 1 184 ? 58.928 117.848 148.226 1.00 69.41 175 ARG B O 1
ATOM 2752 N N . GLU B 1 185 ? 60.487 119.479 148.278 1.00 71.67 176 GLU B N 1
ATOM 2753 C CA . GLU B 1 185 ? 59.562 120.561 148.618 1.00 76.45 176 GLU B CA 1
ATOM 2754 C C . GLU B 1 185 ? 59.316 121.473 147.405 1.00 84.98 176 GLU B C 1
ATOM 2755 O O . GLU B 1 185 ? 59.529 122.690 147.471 1.00 87.07 176 GLU B O 1
ATOM 2761 N N . ILE B 1 186 ? 58.839 120.860 146.316 1.00 93.32 177 ILE B N 1
ATOM 2762 C CA . ILE B 1 186 ? 58.645 121.494 144.986 1.00 96.29 177 ILE B CA 1
ATOM 2763 C C . ILE B 1 186 ? 59.725 122.511 144.591 1.00 94.33 177 ILE B C 1
ATOM 2764 O O . ILE B 1 186 ? 60.843 122.137 144.237 1.00 90.19 177 ILE B O 1
ATOM 2769 N N . ARG C 1 9 ? 63.451 143.222 133.374 1.00 86.40 0 ARG C N 1
ATOM 2770 C CA . ARG C 1 9 ? 62.410 142.742 134.346 1.00 87.57 0 ARG C CA 1
ATOM 2771 C C . ARG C 1 9 ? 62.383 143.586 135.626 1.00 83.67 0 ARG C C 1
ATOM 2772 O O . ARG C 1 9 ? 61.368 144.225 135.922 1.00 85.41 0 ARG C O 1
ATOM 2780 N N . MET C 1 10 ? 63.489 143.579 136.374 1.00 76.39 1 MET C N 1
ATOM 2781 C CA . MET C 1 10 ? 63.626 144.394 137.585 1.00 70.81 1 MET C CA 1
ATOM 2782 C C . MET C 1 10 ? 64.304 145.724 137.237 1.00 65.83 1 MET C C 1
ATOM 2783 O O . MET C 1 10 ? 65.499 145.918 137.477 1.00 64.20 1 MET C O 1
ATOM 2788 N N . ILE C 1 11 ? 63.518 146.617 136.638 1.00 61.51 2 ILE C N 1
ATOM 2789 C CA . ILE C 1 11 ? 63.893 148.013 136.434 1.00 58.64 2 ILE C CA 1
ATOM 2790 C C . ILE C 1 11 ? 63.016 148.798 137.410 1.00 57.33 2 ILE C C 1
ATOM 2791 O O . ILE C 1 11 ? 61.941 149.282 137.055 1.00 58.03 2 ILE C O 1
ATOM 2796 N N . GLN C 1 12 ? 63.490 148.894 138.650 1.00 56.03 3 GLN C N 1
ATOM 2797 C CA . GLN C 1 12 ? 62.722 149.451 139.764 1.00 54.78 3 GLN C CA 1
ATOM 2798 C C . GLN C 1 12 ? 62.861 150.971 139.855 1.00 53.60 3 GLN C C 1
ATOM 2799 O O . GLN C 1 12 ? 63.922 151.530 139.595 1.00 52.08 3 GLN C O 1
ATOM 2805 N N . LYS C 1 13 ? 61.771 151.621 140.242 1.00 55.54 4 LYS C N 1
ATOM 2806 C CA . LYS C 1 13 ? 61.726 153.063 140.437 1.00 56.08 4 LYS C CA 1
ATOM 2807 C C . LYS C 1 13 ? 62.029 153.363 141.900 1.00 52.48 4 LYS C C 1
ATOM 2808 O O . LYS C 1 13 ? 61.671 152.578 142.781 1.00 51.57 4 LYS C O 1
ATOM 2814 N N . PHE C 1 14 ? 62.698 154.482 142.162 1.00 48.84 5 PHE C N 1
ATOM 2815 C CA . PHE C 1 14 ? 62.929 154.926 143.539 1.00 47.23 5 PHE C CA 1
ATOM 2816 C C . PHE C 1 14 ? 62.782 156.433 143.674 1.00 47.09 5 PHE C C 1
ATOM 2817 O O . PHE C 1 14 ? 63.533 157.197 143.064 1.00 45.85 5 PHE C O 1
ATOM 2825 N N . GLU C 1 15 ? 61.798 156.840 144.477 1.00 48.32 6 GLU C N 1
ATOM 2826 C CA . GLU C 1 15 ? 61.647 158.218 144.927 1.00 49.38 6 GLU C CA 1
ATOM 2827 C C . GLU C 1 15 ? 61.325 159.156 143.750 1.00 50.24 6 GLU C C 1
ATOM 2828 O O . GLU C 1 15 ? 61.824 160.287 143.678 1.00 50.49 6 GLU C O 1
ATOM 2834 N N . GLY C 1 16 ? 60.497 158.668 142.826 1.00 50.89 7 GLY C N 1
ATOM 2835 C CA . GLY C 1 16 ? 60.177 159.387 141.594 1.00 53.39 7 GLY C CA 1
ATOM 2836 C C . GLY C 1 16 ? 61.094 159.075 140.421 1.00 55.36 7 GLY C C 1
ATOM 2837 O O . GLY C 1 16 ? 60.626 158.995 139.284 1.00 54.64 7 GLY C O 1
ATOM 2838 N N . LYS C 1 17 ? 62.390 158.896 140.691 1.00 57.29 8 LYS C N 1
ATOM 2839 C CA . LYS C 1 17 ? 63.395 158.675 139.650 1.00 59.34 8 LYS C CA 1
ATOM 2840 C C . LYS C 1 17 ? 63.352 157.232 139.139 1.00 58.07 8 LYS C C 1
ATOM 2841 O O . LYS C 1 17 ? 63.375 156.287 139.932 1.00 55.39 8 LYS C O 1
ATOM 2847 N N . LYS C 1 18 ? 63.290 157.084 137.813 1.00 58.79 9 LYS C N 1
ATOM 2848 C CA . LYS C 1 18 ? 63.304 155.777 137.136 1.00 60.33 9 LYS C CA 1
ATOM 2849 C C . LYS C 1 18 ? 64.571 155.655 136.279 1.00 56.74 9 LYS C C 1
ATOM 2850 O O . LYS C 1 18 ? 65.052 156.663 135.753 1.00 55.95 9 LYS C O 1
ATOM 2856 N N . PRO C 1 19 ? 65.123 154.432 136.140 1.00 52.57 10 PRO C N 1
ATOM 2857 C CA . PRO C 1 19 ? 66.292 154.243 135.284 1.00 51.09 10 PRO C CA 1
ATOM 2858 C C . PRO C 1 19 ? 66.087 154.703 133.838 1.00 49.94 10 PRO C C 1
ATOM 2859 O O . PRO C 1 19 ? 65.126 154.292 133.190 1.00 48.15 10 PRO C O 1
ATOM 2863 N N . GLU C 1 20 ? 66.984 155.568 133.370 1.00 51.05 11 GLU C N 1
ATOM 2864 C CA . GLU C 1 20 ? 66.992 156.063 131.997 1.00 53.17 11 GLU C CA 1
ATOM 2865 C C . GLU C 1 20 ? 67.968 155.201 131.185 1.00 50.31 11 GLU C C 1
ATOM 2866 O O . GLU C 1 20 ? 69.185 155.387 131.252 1.00 49.16 11 GLU C O 1
ATOM 2872 N N . ILE C 1 21 ? 67.420 154.247 130.434 1.00 47.37 12 ILE C N 1
ATOM 2873 C CA . ILE C 1 21 ? 68.210 153.231 129.734 1.00 45.69 12 ILE C CA 1
ATOM 2874 C C . ILE C 1 21 ? 68.015 153.366 128.226 1.00 44.92 12 ILE C C 1
ATOM 2875 O O . ILE C 1 21 ? 66.883 153.329 127.743 1.00 43.67 12 ILE C O 1
ATOM 2880 N N . HIS C 1 22 ? 69.125 153.504 127.494 1.00 44.33 13 HIS C N 1
ATOM 2881 C CA . HIS C 1 22 ? 69.096 153.689 126.037 1.00 43.50 13 HIS C CA 1
ATOM 2882 C C . HIS C 1 22 ? 68.514 152.455 125.350 1.00 43.30 13 HIS C C 1
ATOM 2883 O O . HIS C 1 22 ? 68.649 151.332 125.846 1.00 43.54 13 HIS C O 1
ATOM 2890 N N . GLU C 1 23 ? 67.864 152.676 124.213 1.00 42.77 14 GLU C N 1
ATOM 2891 C CA . GLU C 1 23 ? 67.151 151.606 123.499 1.00 43.74 14 GLU C CA 1
ATOM 2892 C C . GLU C 1 23 ? 68.034 150.491 122.901 1.00 43.79 14 GLU C C 1
ATOM 2893 O O . GLU C 1 23 ? 67.525 149.408 122.600 1.00 45.02 14 GLU C O 1
ATOM 2899 N N . THR C 1 24 ? 69.331 150.761 122.722 1.00 43.77 15 THR C N 1
ATOM 2900 C CA . THR C 1 24 ? 70.311 149.766 122.254 1.00 43.50 15 THR C CA 1
ATOM 2901 C C . THR C 1 24 ? 71.063 149.072 123.397 1.00 42.66 15 THR C C 1
ATOM 2902 O O . THR C 1 24 ? 71.773 148.092 123.161 1.00 43.20 15 THR C O 1
ATOM 2906 N N . ALA C 1 25 ? 70.931 149.586 124.619 1.00 41.93 16 ALA C N 1
ATOM 2907 C CA . ALA C 1 25 ? 71.492 148.924 125.796 1.00 41.74 16 ALA C CA 1
ATOM 2908 C C . ALA C 1 25 ? 70.756 147.621 126.079 1.00 40.97 16 ALA C C 1
ATOM 2909 O O . ALA C 1 25 ? 69.633 147.421 125.616 1.00 41.60 16 ALA C O 1
ATOM 2911 N N . PHE C 1 26 ? 71.407 146.738 126.830 1.00 40.14 17 PHE C N 1
ATOM 2912 C CA . PHE C 1 26 ? 70.842 145.444 127.194 1.00 39.32 17 PHE C CA 1
ATOM 2913 C C . PHE C 1 26 ? 70.920 145.272 128.701 1.00 39.01 17 PHE C C 1
ATOM 2914 O O . PHE C 1 26 ? 71.993 145.404 129.285 1.00 39.97 17 PHE C O 1
ATOM 2922 N N . VAL C 1 27 ? 69.780 144.986 129.324 1.00 38.34 18 VAL C N 1
ATOM 2923 C CA . VAL C 1 27 ? 69.732 144.618 130.732 1.00 38.36 18 VAL C CA 1
ATOM 2924 C C . VAL C 1 27 ? 69.161 143.211 130.796 1.00 38.05 18 VAL C C 1
ATOM 2925 O O . VAL C 1 27 ? 68.033 142.983 130.361 1.00 38.09 18 VAL C O 1
ATOM 2929 N N . HIS C 1 28 ? 69.945 142.273 131.321 1.00 37.86 19 HIS C N 1
ATOM 2930 C CA . HIS C 1 28 ? 69.482 140.900 131.483 1.00 37.73 19 HIS C CA 1
ATOM 2931 C C . HIS C 1 28 ? 68.397 140.874 132.568 1.00 38.28 19 HIS C C 1
ATOM 2932 O O . HIS C 1 28 ? 68.517 141.594 133.569 1.00 38.95 19 HIS C O 1
ATOM 2939 N N . PRO C 1 29 ? 67.332 140.068 132.375 1.00 37.96 20 PRO C N 1
ATOM 2940 C CA . PRO C 1 29 ? 66.240 139.992 133.352 1.00 37.89 20 PRO C CA 1
ATOM 2941 C C . PRO C 1 29 ? 66.673 139.831 134.805 1.00 37.79 20 PRO C C 1
ATOM 2942 O O . PRO C 1 29 ? 66.082 140.446 135.691 1.00 39.17 20 PRO C O 1
ATOM 2946 N N . ARG C 1 30 ? 67.693 139.009 135.031 1.00 38.06 21 ARG C N 1
ATOM 2947 C CA . ARG C 1 30 ? 68.232 138.755 136.371 1.00 38.53 21 ARG C CA 1
ATOM 2948 C C . ARG C 1 30 ? 69.127 139.856 136.961 1.00 37.81 21 ARG C C 1
ATOM 2949 O O . ARG C 1 30 ? 69.547 139.742 138.110 1.00 37.71 21 ARG C O 1
ATOM 2957 N N . ALA C 1 31 ? 69.424 140.907 136.196 1.00 38.11 22 ALA C N 1
ATOM 2958 C CA . ALA C 1 31 ? 70.044 142.119 136.750 1.00 38.01 22 ALA C CA 1
ATOM 2959 C C . ALA C 1 31 ? 68.999 142.967 137.475 1.00 37.69 22 ALA C C 1
ATOM 2960 O O . ALA C 1 31 ? 67.804 142.857 137.203 1.00 38.20 22 ALA C O 1
ATOM 2962 N N . THR C 1 32 ? 69.463 143.808 138.393 1.00 37.57 23 THR C N 1
ATOM 2963 C CA . THR C 1 32 ? 68.603 144.688 139.179 1.00 37.90 23 THR C CA 1
ATOM 2964 C C . THR C 1 32 ? 69.074 146.127 138.994 1.00 38.66 23 THR C C 1
ATOM 2965 O O . THR C 1 32 ? 70.241 146.438 139.242 1.00 39.04 23 THR C O 1
ATOM 2969 N N . ILE C 1 33 ? 68.171 146.993 138.539 1.00 39.26 24 ILE C N 1
ATOM 2970 C CA . ILE C 1 33 ? 68.475 148.403 138.301 1.00 39.80 24 ILE C CA 1
ATOM 2971 C C . ILE C 1 33 ? 67.418 149.228 139.032 1.00 40.41 24 ILE C C 1
ATOM 2972 O O . ILE C 1 33 ? 66.220 149.046 138.806 1.00 40.86 24 ILE C O 1
ATOM 2977 N N . ILE C 1 34 ? 67.875 150.116 139.919 1.00 39.92 25 ILE C N 1
ATOM 2978 C CA . ILE C 1 34 ? 67.005 150.834 140.851 1.00 38.75 25 ILE C CA 1
ATOM 2979 C C . ILE C 1 34 ? 67.323 152.325 140.841 1.00 38.59 25 ILE C C 1
ATOM 2980 O O . ILE C 1 34 ? 68.473 152.718 141.053 1.00 37.54 25 ILE C O 1
ATOM 2985 N N . GLY C 1 35 ? 66.301 153.144 140.601 1.00 38.27 26 GLY C N 1
ATOM 2986 C CA . GLY C 1 35 ? 66.377 154.581 140.856 1.00 39.23 26 GLY C CA 1
ATOM 2987 C C . GLY C 1 35 ? 67.074 155.419 139.799 1.00 39.67 26 GLY C C 1
ATOM 2988 O O . GLY C 1 35 ? 66.857 155.230 138.600 1.00 39.63 26 GLY C O 1
ATOM 2989 N N . ASP C 1 36 ? 67.916 156.351 140.248 1.00 40.76 27 ASP C N 1
ATOM 2990 C CA . ASP C 1 36 ? 68.479 157.401 139.385 1.00 41.50 27 ASP C CA 1
ATOM 2991 C C . ASP C 1 36 ? 69.671 156.876 138.567 1.00 41.23 27 ASP C C 1
ATOM 2992 O O . ASP C 1 36 ? 70.808 157.309 138.748 1.00 39.76 27 ASP C O 1
ATOM 2997 N N . VAL C 1 37 ? 69.383 155.942 137.663 1.00 42.03 28 VAL C N 1
ATOM 2998 C CA . VAL C 1 37 ? 70.391 155.271 136.847 1.00 42.24 28 VAL C CA 1
ATOM 2999 C C . VAL C 1 37 ? 70.293 155.785 135.421 1.00 43.12 28 VAL C C 1
ATOM 3000 O O . VAL C 1 37 ? 69.200 155.969 134.896 1.00 42.19 28 VAL C O 1
ATOM 3004 N N . GLU C 1 38 ? 71.448 156.001 134.801 1.00 45.51 29 GLU C N 1
ATOM 3005 C CA . GLU C 1 38 ? 71.533 156.448 133.419 1.00 46.73 29 GLU C CA 1
ATOM 3006 C C . GLU C 1 38 ? 72.483 155.503 132.688 1.00 44.95 29 GLU C C 1
ATOM 3007 O O . GLU C 1 38 ? 73.639 155.370 133.088 1.00 43.90 29 GLU C O 1
ATOM 3013 N N . ILE C 1 39 ? 71.985 154.822 131.652 1.00 43.83 30 ILE C N 1
ATOM 3014 C CA . ILE C 1 39 ? 72.772 153.828 130.896 1.00 42.47 30 ILE C CA 1
ATOM 3015 C C . ILE C 1 39 ? 72.793 154.186 129.410 1.00 41.72 30 ILE C C 1
ATOM 3016 O O . ILE C 1 39 ? 71.744 154.246 128.764 1.00 40.74 30 ILE C O 1
ATOM 3021 N N . GLY C 1 40 ? 73.999 154.392 128.879 1.00 41.56 31 GLY C N 1
ATOM 3022 C CA . GLY C 1 40 ? 74.196 154.808 127.492 1.00 41.76 31 GLY C CA 1
ATOM 3023 C C . GLY C 1 40 ? 74.017 153.686 126.485 1.00 41.67 31 GLY C C 1
ATOM 3024 O O . GLY C 1 40 ? 73.770 152.544 126.874 1.00 40.77 31 GLY C O 1
ATOM 3025 N N . PRO C 1 41 ? 74.142 154.004 125.179 1.00 42.40 32 PRO C N 1
ATOM 3026 C CA . PRO C 1 41 ? 73.926 153.017 124.114 1.00 42.96 32 PRO C CA 1
ATOM 3027 C C . PRO C 1 41 ? 74.934 151.870 124.111 1.00 44.08 32 PRO C C 1
ATOM 3028 O O . PRO C 1 41 ? 76.080 152.052 124.523 1.00 42.93 32 PRO C O 1
ATOM 3032 N N . LYS C 1 42 ? 74.476 150.697 123.665 1.00 45.76 33 LYS C N 1
ATOM 3033 C CA . LYS C 1 42 ? 75.285 149.466 123.563 1.00 47.10 33 LYS C CA 1
ATOM 3034 C C . LYS C 1 42 ? 75.825 148.902 124.887 1.00 45.21 33 LYS C C 1
ATOM 3035 O O . LYS C 1 42 ? 76.536 147.897 124.872 1.00 45.50 33 LYS C O 1
ATOM 3041 N N . THR C 1 43 ? 75.468 149.510 126.020 1.00 42.78 34 THR C N 1
ATOM 3042 C CA . THR C 1 43 ? 75.951 149.066 127.324 1.00 41.24 34 THR C CA 1
ATOM 3043 C C . THR C 1 43 ? 75.147 147.832 127.735 1.00 41.54 34 THR C C 1
ATOM 3044 O O . THR C 1 43 ? 73.948 147.742 127.450 1.00 40.02 34 THR C O 1
ATOM 3048 N N . SER C 1 44 ? 75.826 146.883 128.383 1.00 41.01 35 SER C N 1
ATOM 3049 C CA . SER C 1 44 ? 75.221 145.619 128.792 1.00 40.18 35 SER C CA 1
ATOM 3050 C C . SER C 1 44 ? 75.348 145.417 130.305 1.00 39.19 35 SER C C 1
ATOM 3051 O O . SER C 1 44 ? 76.386 145.728 130.895 1.00 39.48 35 SER C O 1
ATOM 3054 N N . VAL C 1 45 ? 74.273 144.921 130.918 1.00 37.08 36 VAL C N 1
ATOM 3055 C CA . VAL C 1 45 ? 74.241 144.563 132.337 1.00 35.84 36 VAL C CA 1
ATOM 3056 C C . VAL C 1 45 ? 73.770 143.108 132.437 1.00 35.72 36 VAL C C 1
ATOM 3057 O O . VAL C 1 45 ? 72.763 142.732 131.832 1.00 36.22 36 VAL C O 1
ATOM 3061 N N . TRP C 1 46 ? 74.488 142.310 133.223 1.00 35.50 37 TRP C N 1
ATOM 3062 C CA . TRP C 1 46 ? 74.403 140.846 133.174 1.00 35.41 37 TRP C CA 1
ATOM 3063 C C . TRP C 1 46 ? 73.816 140.262 134.468 1.00 35.40 37 TRP C C 1
ATOM 3064 O O . TRP C 1 46 ? 73.679 140.991 135.450 1.00 35.80 37 TRP C O 1
ATOM 3075 N N . PRO C 1 47 ? 73.438 138.958 134.466 1.00 35.82 38 PRO C N 1
ATOM 3076 C CA . PRO C 1 47 ? 72.756 138.349 135.615 1.00 35.65 38 PRO C CA 1
ATOM 3077 C C . PRO C 1 47 ? 73.385 138.638 136.972 1.00 36.03 38 PRO C C 1
ATOM 3078 O O . PRO C 1 47 ? 74.606 138.557 137.118 1.00 35.13 38 PRO C O 1
ATOM 3082 N N . GLY C 1 48 ? 72.543 138.997 137.941 1.00 36.59 39 GLY C N 1
ATOM 3083 C CA . GLY C 1 48 ? 72.969 139.252 139.317 1.00 36.60 39 GLY C CA 1
ATOM 3084 C C . GLY C 1 48 ? 73.583 140.614 139.609 1.00 36.53 39 GLY C C 1
ATOM 3085 O O . GLY C 1 48 ? 73.803 140.947 140.776 1.00 36.73 39 GLY C O 1
ATOM 3086 N N . ALA C 1 49 ? 73.857 141.403 138.569 1.00 36.15 40 ALA C N 1
ATOM 3087 C CA . ALA C 1 49 ? 74.434 142.729 138.743 1.00 36.33 40 ALA C CA 1
ATOM 3088 C C . ALA C 1 49 ? 73.408 143.660 139.378 1.00 36.65 40 ALA C C 1
ATOM 3089 O O . ALA C 1 49 ? 72.227 143.611 139.027 1.00 35.97 40 ALA C O 1
ATOM 3091 N N . VAL C 1 50 ? 73.864 144.489 140.315 1.00 37.34 41 VAL C N 1
ATOM 3092 C CA . VAL C 1 50 ? 73.000 145.435 141.024 1.00 37.11 41 VAL C CA 1
ATOM 3093 C C . VAL C 1 50 ? 73.497 146.866 140.811 1.00 36.84 41 VAL C C 1
ATOM 3094 O O . VAL C 1 50 ? 74.605 147.212 141.217 1.00 36.95 41 VAL C O 1
ATOM 3098 N N . ILE C 1 51 ? 72.669 147.679 140.159 1.00 36.45 42 ILE C N 1
ATOM 3099 C CA . ILE C 1 51 ? 72.962 149.088 139.918 1.00 36.73 42 ILE C CA 1
ATOM 3100 C C . ILE C 1 51 ? 71.913 149.895 140.695 1.00 36.65 42 ILE C C 1
ATOM 3101 O O . ILE C 1 51 ? 70.841 150.210 140.184 1.00 36.02 42 ILE C O 1
ATOM 3106 N N . ARG C 1 52 ? 72.243 150.210 141.944 1.00 37.37 43 ARG C N 1
ATOM 3107 C CA . ARG C 1 52 ? 71.300 150.794 142.900 1.00 38.26 43 ARG C CA 1
ATOM 3108 C C . ARG C 1 52 ? 71.565 152.285 143.109 1.00 38.14 43 ARG C C 1
ATOM 3109 O O . ARG C 1 52 ? 72.374 152.659 143.949 1.00 38.75 43 ARG C O 1
ATOM 3117 N N . ALA C 1 53 ? 70.887 153.130 142.335 1.00 37.76 44 ALA C N 1
ATOM 3118 C CA . ALA C 1 53 ? 71.055 154.582 142.435 1.00 38.33 44 ALA C CA 1
ATOM 3119 C C . ALA C 1 53 ? 69.938 155.172 143.288 1.00 39.44 44 ALA C C 1
ATOM 3120 O O . ALA C 1 53 ? 68.995 155.788 142.771 1.00 39.55 44 ALA C O 1
ATOM 3122 N N . ASP C 1 54 ? 70.058 154.975 144.600 1.00 39.05 45 ASP C N 1
ATOM 3123 C CA . ASP C 1 54 ? 69.014 155.382 145.547 1.00 39.64 45 ASP C CA 1
ATOM 3124 C C . ASP C 1 54 ? 69.425 156.571 146.409 1.00 40.96 45 ASP C C 1
ATOM 3125 O O . ASP C 1 54 ? 68.665 157.528 146.532 1.00 43.30 45 ASP C O 1
ATOM 3130 N N . ILE C 1 55 ? 70.625 156.520 146.984 1.00 41.38 46 ILE C N 1
ATOM 3131 C CA . ILE C 1 55 ? 71.141 157.629 147.800 1.00 41.13 46 ILE C CA 1
ATOM 3132 C C . ILE C 1 55 ? 71.843 158.727 146.984 1.00 41.18 46 ILE C C 1
ATOM 3133 O O . ILE C 1 55 ? 72.230 159.751 147.555 1.00 40.15 46 ILE C O 1
ATOM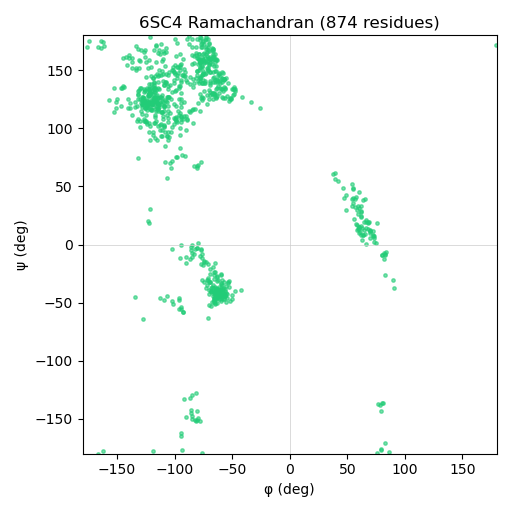 3138 N N . GLU C 1 56 ? 71.986 158.516 145.668 1.00 41.73 47 GLU C N 1
ATOM 3139 C CA . GLU C 1 56 ? 72.608 159.476 144.729 1.00 42.35 47 GLU C CA 1
ATOM 3140 C C . GLU C 1 56 ? 72.608 158.841 143.301 1.00 42.15 47 GLU C C 1
ATOM 3141 O O . GLU C 1 56 ? 72.222 157.679 143.140 1.00 41.19 47 GLU C O 1
ATOM 3147 N N . LYS C 1 57 ? 72.965 159.610 142.274 1.00 42.41 48 LYS C N 1
ATOM 3148 C CA . LYS C 1 57 ? 72.993 159.132 140.881 1.00 42.98 48 LYS C CA 1
ATOM 3149 C C . LYS C 1 57 ? 74.096 158.105 140.555 1.00 42.51 48 LYS C C 1
ATOM 3150 O O . LYS C 1 57 ? 75.177 158.134 141.148 1.00 41.62 48 LYS C O 1
ATOM 3156 N N . ILE C 1 58 ? 73.790 157.201 139.614 1.00 42.43 49 ILE C N 1
ATOM 3157 C CA . ILE C 1 58 ? 74.779 156.352 138.925 1.00 42.70 49 ILE C CA 1
ATOM 3158 C C . ILE C 1 58 ? 74.663 156.620 137.424 1.00 43.21 49 ILE C C 1
ATOM 3159 O O . ILE C 1 58 ? 73.596 156.428 136.849 1.00 43.74 49 ILE C O 1
ATOM 3164 N N . THR C 1 59 ? 75.757 157.039 136.793 1.00 44.40 50 THR C N 1
ATOM 3165 C CA . THR C 1 59 ? 75.787 157.286 135.346 1.00 45.07 50 THR C CA 1
ATOM 3166 C C . THR C 1 59 ? 76.766 156.323 134.677 1.00 44.55 50 THR C C 1
ATOM 3167 O O . THR C 1 59 ? 77.936 156.280 135.049 1.00 45.20 50 THR C O 1
ATOM 3171 N N . ILE C 1 60 ? 76.283 155.554 133.704 1.00 44.20 51 ILE C N 1
ATOM 3172 C CA . ILE C 1 60 ? 77.115 154.625 132.937 1.00 44.46 51 ILE C CA 1
ATOM 3173 C C . ILE C 1 60 ? 77.064 155.036 131.468 1.00 45.58 51 ILE C C 1
ATOM 3174 O O . ILE C 1 60 ? 75.985 155.266 130.922 1.00 45.13 51 ILE C O 1
ATOM 3179 N N . GLY C 1 61 ? 78.233 155.115 130.833 1.00 46.94 52 GLY C N 1
ATOM 3180 C CA . GLY C 1 61 ? 78.350 155.585 129.453 1.00 46.94 52 GLY C CA 1
ATOM 3181 C C . GLY C 1 61 ? 77.958 154.544 128.417 1.00 47.83 52 GLY C C 1
ATOM 3182 O O . GLY C 1 61 ? 77.141 153.663 128.691 1.00 47.30 52 GLY C O 1
ATOM 3183 N N . LYS C 1 62 ? 78.551 154.650 127.226 1.00 49.05 53 LYS C N 1
ATOM 3184 C CA . LYS C 1 62 ? 78.214 153.775 126.090 1.00 49.32 53 LYS C CA 1
ATOM 3185 C C . LYS C 1 62 ? 79.226 152.654 125.911 1.00 47.65 53 LYS C C 1
ATOM 3186 O O . LYS C 1 62 ? 80.399 152.821 126.223 1.00 47.56 53 LYS C O 1
ATOM 3192 N N . ASN C 1 63 ? 78.753 151.511 125.415 1.00 46.68 54 ASN C N 1
ATOM 3193 C CA . ASN C 1 63 ? 79.605 150.356 125.101 1.00 45.64 54 ASN C CA 1
ATOM 3194 C C . ASN C 1 63 ? 80.346 149.776 126.329 1.00 44.55 54 ASN C C 1
ATOM 3195 O O . ASN C 1 63 ? 81.423 149.189 126.189 1.00 43.80 54 ASN C O 1
ATOM 3200 N N . THR C 1 64 ? 79.753 149.920 127.517 1.00 43.11 55 THR C N 1
ATOM 3201 C CA . THR C 1 64 ? 80.354 149.448 128.771 1.00 42.47 55 THR C CA 1
ATOM 3202 C C . THR C 1 64 ? 79.691 148.138 129.217 1.00 41.72 55 THR C C 1
ATOM 3203 O O . THR C 1 64 ? 78.523 147.902 128.923 1.00 41.30 55 THR C O 1
ATOM 3207 N N . CYS C 1 65 ? 80.463 147.296 129.906 1.00 42.03 56 CYS C N 1
ATOM 3208 C CA A CYS C 1 65 ? 79.995 146.003 130.384 0.70 41.50 56 CYS C CA 1
ATOM 3209 C CA B CYS C 1 65 ? 80.011 145.986 130.392 0.30 42.08 56 CYS C CA 1
ATOM 3210 C C . CYS C 1 65 ? 79.942 145.983 131.911 1.00 41.71 56 CYS C C 1
ATOM 3211 O O . CYS C 1 65 ? 80.943 146.266 132.574 1.00 42.81 56 CYS C O 1
ATOM 3216 N N . ILE C 1 66 ? 78.773 145.656 132.462 1.00 40.46 57 ILE C N 1
ATOM 3217 C CA . ILE C 1 66 ? 78.619 145.443 133.898 1.00 39.36 57 ILE C CA 1
ATOM 3218 C C . ILE C 1 66 ? 78.366 143.944 134.062 1.00 38.62 57 ILE C C 1
ATOM 3219 O O . ILE C 1 66 ? 77.228 143.484 133.976 1.00 37.13 57 ILE C O 1
ATOM 3224 N N . LYS C 1 67 ? 79.445 143.193 134.286 1.00 39.17 58 LYS C N 1
ATOM 3225 C CA . LYS C 1 67 ? 79.405 141.723 134.287 1.00 39.77 58 LYS C CA 1
ATOM 3226 C C . LYS C 1 67 ? 78.708 141.146 135.532 1.00 38.30 58 LYS C C 1
ATOM 3227 O O . LYS C 1 67 ? 78.322 141.888 136.430 1.00 39.15 58 LYS C O 1
ATOM 3233 N N . ASP C 1 68 ? 78.574 139.819 135.573 1.00 37.65 59 ASP C N 1
ATOM 3234 C CA . ASP C 1 68 ? 77.686 139.123 136.514 1.00 37.32 59 ASP C CA 1
ATOM 3235 C C . ASP C 1 68 ? 78.048 139.369 137.975 1.00 37.67 59 ASP C C 1
ATOM 3236 O O . ASP C 1 68 ? 79.229 139.376 138.331 1.00 38.01 59 ASP C O 1
ATOM 3241 N N . ASN C 1 69 ? 77.014 139.567 138.801 1.00 36.63 60 ASN C N 1
ATOM 3242 C CA . ASN C 1 69 ? 77.137 139.834 140.245 1.00 36.05 60 ASN C CA 1
ATOM 3243 C C . ASN C 1 69 ? 77.929 141.093 140.633 1.00 35.25 60 ASN C C 1
ATOM 3244 O O . ASN C 1 69 ? 78.279 141.266 141.804 1.00 36.17 60 ASN C O 1
ATOM 3249 N N . ALA C 1 70 ? 78.168 141.992 139.679 1.00 34.58 61 ALA C N 1
ATOM 3250 C CA . ALA C 1 70 ? 78.840 143.250 139.975 1.00 35.20 61 ALA C CA 1
ATOM 3251 C C . ALA C 1 70 ? 77.859 144.159 140.714 1.00 35.94 61 ALA C C 1
ATOM 3252 O O . ALA C 1 70 ? 76.656 144.100 140.474 1.00 35.86 61 ALA C O 1
ATOM 3254 N N . VAL C 1 71 ? 78.374 144.981 141.623 1.00 36.90 62 VAL C N 1
ATOM 3255 C CA . VAL C 1 71 ? 77.544 145.881 142.421 1.00 36.56 62 VAL C CA 1
ATOM 3256 C C . VAL C 1 71 ? 78.030 147.308 142.207 1.00 37.02 62 VAL C C 1
ATOM 3257 O O . VAL C 1 71 ? 79.220 147.587 142.332 1.00 36.48 62 VAL C O 1
ATOM 3261 N N . ILE C 1 72 ? 77.103 148.197 141.863 1.00 37.87 63 ILE C N 1
ATOM 3262 C CA . ILE C 1 72 ? 77.397 149.617 141.705 1.00 38.80 63 ILE C CA 1
ATOM 3263 C C . ILE C 1 72 ? 76.462 150.376 142.643 1.00 39.56 63 ILE C C 1
ATOM 3264 O O . ILE C 1 72 ? 75.242 150.272 142.522 1.00 38.91 63 ILE C O 1
ATOM 3269 N N . HIS C 1 73 ? 77.048 151.123 143.577 1.00 41.10 64 HIS C N 1
ATOM 3270 C CA . HIS C 1 73 ? 76.300 151.856 144.599 1.00 41.12 64 HIS C CA 1
ATOM 3271 C C . HIS C 1 73 ? 77.003 153.181 144.926 1.00 41.64 64 HIS C C 1
ATOM 3272 O O . HIS C 1 73 ? 78.226 153.204 145.055 1.00 42.22 64 HIS C O 1
ATOM 3279 N N . PRO C 1 74 ? 76.244 154.289 145.053 1.00 41.64 65 PRO C N 1
ATOM 3280 C CA . PRO C 1 74 ? 76.857 155.531 145.530 1.00 41.21 65 PRO C CA 1
ATOM 3281 C C . PRO C 1 74 ? 77.301 155.443 146.984 1.00 40.86 65 PRO C C 1
ATOM 3282 O O . PRO C 1 74 ? 76.764 154.639 147.749 1.00 39.77 65 PRO C O 1
ATOM 3286 N N . ALA C 1 75 ? 78.273 156.273 147.348 1.00 41.98 66 ALA C N 1
ATOM 3287 C CA . ALA C 1 75 ? 78.874 156.232 148.681 1.00 43.22 66 ALA C CA 1
ATOM 3288 C C . ALA C 1 75 ? 78.170 157.168 149.647 1.00 43.58 66 ALA C C 1
ATOM 3289 O O . ALA C 1 75 ? 77.723 158.241 149.255 1.00 42.23 66 ALA C O 1
ATOM 3291 N N . ASP C 1 76 ? 78.091 156.744 150.909 1.00 45.25 67 ASP C N 1
ATOM 3292 C CA . ASP C 1 76 ? 77.677 157.605 152.022 1.00 46.00 67 ASP C CA 1
ATOM 3293 C C . ASP C 1 76 ? 78.895 157.826 152.930 1.00 48.04 67 ASP C C 1
ATOM 3294 O O . ASP C 1 76 ? 79.301 156.932 153.673 1.00 47.28 67 ASP C O 1
ATOM 3299 N N . VAL C 1 77 ? 79.490 159.013 152.825 1.00 51.14 68 VAL C N 1
ATOM 3300 C CA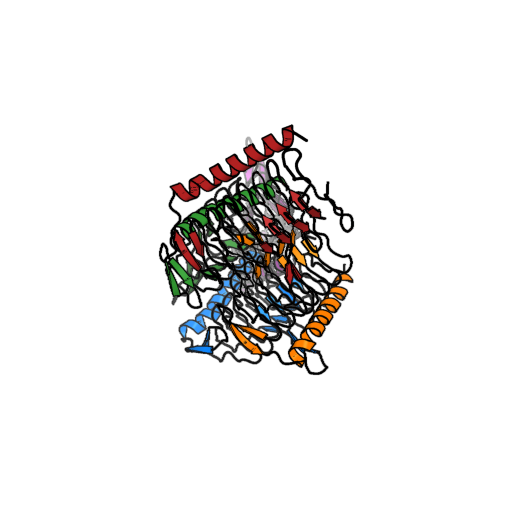 . VAL C 1 77 ? 80.688 159.382 153.580 1.00 54.06 68 VAL C CA 1
ATOM 3301 C C . VAL C 1 77 ? 80.274 160.204 154.796 1.00 56.50 68 VAL C C 1
ATOM 3302 O O . VAL C 1 77 ? 79.490 161.148 154.665 1.00 56.05 68 VAL C O 1
ATOM 3306 N N . TYR C 1 78 ? 80.816 159.858 155.964 1.00 60.71 69 TYR C N 1
ATOM 3307 C CA . TYR C 1 78 ? 80.389 160.451 157.237 1.00 65.62 69 TYR C CA 1
ATOM 3308 C C . TYR C 1 78 ? 81.397 161.447 157.815 1.00 73.08 69 TYR C C 1
ATOM 3309 O O . TYR C 1 78 ? 82.441 161.064 158.351 1.00 73.54 69 TYR C O 1
ATOM 3318 N N . HIS C 1 79 ? 81.052 162.730 157.695 1.00 82.96 70 HIS C N 1
ATOM 3319 C CA . HIS C 1 79 ? 81.828 163.832 158.267 1.00 89.40 70 HIS C CA 1
ATOM 3320 C C . HIS C 1 79 ? 81.349 164.072 159.704 1.00 93.76 70 HIS C C 1
ATOM 3321 O O . HIS C 1 79 ? 80.442 163.384 160.180 1.00 95.56 70 HIS C O 1
ATOM 3328 N N . GLU C 1 80 ? 81.954 165.037 160.392 1.00 98.80 71 GLU C N 1
ATOM 3329 C CA . GLU C 1 80 ? 81.640 165.308 161.808 1.00 101.25 71 GLU C CA 1
ATOM 3330 C C . GLU C 1 80 ? 80.167 165.666 162.080 1.00 101.55 71 GLU C C 1
ATOM 3331 O O . GLU C 1 80 ? 79.655 165.374 163.164 1.00 100.83 71 GLU C O 1
ATOM 3337 N N . GLU C 1 81 ? 79.500 166.290 161.106 1.00 101.36 72 GLU C N 1
ATOM 3338 C CA . GLU C 1 81 ? 78.077 166.634 161.217 1.00 102.01 72 GLU C CA 1
ATOM 3339 C C . GLU C 1 81 ? 77.267 166.124 160.021 1.00 98.28 72 GLU C C 1
ATOM 3340 O O . GLU C 1 81 ? 76.393 165.273 160.187 1.00 96.88 72 GLU C O 1
ATOM 3346 N N . GLU C 1 82 ? 77.560 166.640 158.827 1.00 94.26 73 GLU C N 1
ATOM 3347 C CA . GLU C 1 82 ? 76.779 166.317 157.621 1.00 91.98 73 GLU C CA 1
ATOM 3348 C C . GLU C 1 82 ? 77.226 165.023 156.931 1.00 84.58 73 GLU C C 1
ATOM 3349 O O . GLU C 1 82 ? 78.372 164.595 157.070 1.00 84.35 73 GLU C O 1
ATOM 3355 N N . ILE C 1 83 ? 76.296 164.416 156.192 1.00 75.98 74 ILE C N 1
ATOM 3356 C CA . ILE C 1 83 ? 76.541 163.199 155.411 1.00 68.16 74 ILE C CA 1
ATOM 3357 C C . ILE C 1 83 ? 76.688 163.589 153.941 1.00 62.45 74 ILE C C 1
ATOM 3358 O O . ILE C 1 83 ? 75.801 164.232 153.381 1.00 60.84 74 ILE C O 1
ATOM 3363 N N . GLU C 1 84 ? 77.807 163.202 153.328 1.00 58.47 75 GLU C N 1
ATOM 3364 C CA . GLU C 1 84 ? 78.049 163.445 151.906 1.00 55.57 75 GLU C CA 1
ATOM 3365 C C . GLU C 1 84 ? 77.669 162.198 151.125 1.00 53.47 75 GLU C C 1
ATOM 3366 O O . GLU C 1 84 ? 78.035 161.088 151.515 1.00 53.63 75 GLU C O 1
ATOM 3372 N N . TYR C 1 85 ? 76.943 162.391 150.026 1.00 51.01 76 TYR C N 1
ATOM 3373 C CA . TYR C 1 85 ? 76.588 161.305 149.117 1.00 49.29 76 TYR C CA 1
ATOM 3374 C C . TYR C 1 85 ? 77.334 161.500 147.804 1.00 47.80 76 TYR C C 1
ATOM 3375 O O . TYR C 1 85 ? 77.219 162.555 147.178 1.00 47.12 76 TYR C O 1
ATOM 3384 N N . VAL C 1 86 ? 78.102 160.485 147.403 1.00 46.69 77 VAL C N 1
ATOM 3385 C CA . VAL C 1 86 ? 78.977 160.573 146.228 1.00 45.69 77 VAL C CA 1
ATOM 3386 C C . VAL C 1 86 ? 78.440 159.706 145.081 1.00 44.70 77 VAL C C 1
ATOM 3387 O O . VAL C 1 86 ? 78.335 158.488 145.239 1.00 44.66 77 VAL C O 1
ATOM 3391 N N . PRO C 1 87 ? 78.119 160.324 143.921 1.00 43.23 78 PRO C N 1
ATOM 3392 C CA . PRO C 1 87 ? 77.614 159.541 142.788 1.00 43.62 78 PRO C CA 1
ATOM 3393 C C . PRO C 1 87 ? 78.668 158.637 142.156 1.00 43.65 78 PRO C C 1
ATOM 3394 O O . PRO C 1 87 ? 79.866 158.858 142.338 1.00 43.81 78 PRO C O 1
ATOM 3398 N N . VAL C 1 88 ? 78.202 157.624 141.431 1.00 44.21 79 VAL C N 1
ATOM 3399 C CA . VAL C 1 88 ? 79.056 156.812 140.576 1.00 44.38 79 VAL C CA 1
ATOM 3400 C C . VAL C 1 88 ? 78.966 157.378 139.170 1.00 45.19 79 VAL C C 1
ATOM 3401 O O . VAL C 1 88 ? 77.882 157.711 138.699 1.00 45.36 79 VAL C O 1
ATOM 3405 N N . LYS C 1 89 ? 80.113 157.494 138.513 1.00 48.07 80 LYS C N 1
ATOM 3406 C CA . LYS C 1 89 ? 80.174 157.892 137.113 1.00 50.30 80 LYS C CA 1
ATOM 3407 C C . LYS C 1 89 ? 81.109 156.927 136.385 1.00 48.68 80 LYS C C 1
ATOM 3408 O O . LYS C 1 89 ? 82.281 156.811 136.744 1.00 47.76 80 LYS C O 1
ATOM 3414 N N . ILE C 1 90 ? 80.573 156.211 135.396 1.00 46.75 81 ILE C N 1
ATOM 3415 C CA . ILE C 1 90 ? 81.333 155.239 134.604 1.00 45.19 81 ILE C CA 1
ATOM 3416 C C . ILE C 1 90 ? 81.234 155.638 133.133 1.00 44.38 81 ILE C C 1
ATOM 3417 O O . ILE C 1 90 ? 80.140 155.859 132.616 1.00 42.98 81 ILE C O 1
ATOM 3422 N N . GLY C 1 91 ? 82.387 155.725 132.471 1.00 45.01 82 GLY C N 1
ATOM 3423 C CA . GLY C 1 91 ? 82.482 156.230 131.103 1.00 44.79 82 GLY C CA 1
ATOM 3424 C C . GLY C 1 91 ? 82.227 155.185 130.032 1.00 44.75 82 GLY C C 1
ATOM 3425 O O . GLY C 1 91 ? 81.481 154.228 130.248 1.00 44.90 82 GLY C O 1
ATOM 3426 N N . ASP C 1 92 ? 82.867 155.374 128.879 1.00 44.95 83 ASP C N 1
ATOM 3427 C CA . ASP C 1 92 ? 82.646 154.537 127.699 1.00 45.22 83 ASP C CA 1
ATOM 3428 C C . ASP C 1 92 ? 83.658 153.394 127.575 1.00 45.64 83 ASP C C 1
ATOM 3429 O O . ASP C 1 92 ? 84.778 153.484 128.083 1.00 47.06 83 ASP C O 1
ATOM 3434 N N . ASN C 1 93 ? 83.242 152.321 126.898 1.00 44.29 84 ASN C N 1
ATOM 3435 C CA . ASN C 1 93 ? 84.121 151.194 126.535 1.00 42.74 84 ASN C CA 1
ATOM 3436 C C . ASN C 1 93 ? 84.793 150.496 127.723 1.00 42.05 84 ASN C C 1
ATOM 3437 O O . ASN C 1 93 ? 85.883 149.939 127.575 1.00 42.69 84 ASN C O 1
ATOM 3442 N N . ASN C 1 94 ? 84.140 150.507 128.884 1.00 40.52 85 ASN C N 1
ATOM 3443 C CA . ASN C 1 94 ? 84.710 149.915 130.090 1.00 40.54 85 ASN C CA 1
ATOM 3444 C C . ASN C 1 94 ? 84.240 148.486 130.300 1.00 40.05 85 ASN C C 1
ATOM 3445 O O . ASN C 1 94 ? 83.183 148.093 129.821 1.00 39.19 85 ASN C O 1
ATOM 3450 N N . ILE C 1 95 ? 85.048 147.717 131.022 1.00 40.86 86 ILE C N 1
ATOM 3451 C CA . ILE C 1 95 ? 84.674 146.389 131.485 1.00 40.85 86 ILE C CA 1
ATOM 3452 C C . ILE C 1 95 ? 84.667 146.454 133.005 1.00 40.88 86 ILE C C 1
ATOM 3453 O O . ILE C 1 95 ? 85.715 146.633 133.622 1.00 42.23 86 ILE C O 1
ATOM 3458 N N . ILE C 1 96 ? 83.484 146.351 133.601 1.00 40.54 87 ILE C N 1
ATOM 3459 C CA . ILE C 1 96 ? 83.352 146.165 135.043 1.00 40.12 87 ILE C CA 1
ATOM 3460 C C . ILE C 1 96 ? 83.222 144.652 135.246 1.00 39.75 87 ILE C C 1
ATOM 3461 O O . ILE C 1 96 ? 82.233 144.049 134.829 1.00 38.94 87 ILE C O 1
ATOM 3466 N N . GLY C 1 97 ? 84.232 144.050 135.873 1.00 39.61 88 GLY C N 1
ATOM 3467 C CA . GLY C 1 97 ? 84.391 142.596 135.886 1.00 39.63 88 GLY C CA 1
ATOM 3468 C C . GLY C 1 97 ? 83.406 141.841 136.752 1.00 39.79 88 GLY C C 1
ATOM 3469 O O . GLY C 1 97 ? 82.678 142.442 137.550 1.00 40.29 88 GLY C O 1
ATOM 3470 N N . HIS C 1 98 ? 83.394 140.516 136.583 1.00 39.14 89 HIS C N 1
ATOM 3471 C CA . HIS C 1 98 ? 82.541 139.617 137.371 1.00 39.35 89 HIS C CA 1
ATOM 3472 C C . HIS C 1 98 ? 82.750 139.895 138.854 1.00 39.40 89 HIS C C 1
ATOM 3473 O O . HIS C 1 98 ? 83.885 139.868 139.322 1.00 38.81 89 HIS C O 1
ATOM 3480 N N . ARG C 1 99 ? 81.664 140.181 139.573 1.00 39.64 90 ARG C N 1
ATOM 3481 C CA . ARG C 1 99 ? 81.683 140.370 141.032 1.00 40.45 90 ARG C CA 1
ATOM 3482 C C . ARG C 1 99 ? 82.463 141.602 141.524 1.00 39.68 90 ARG C C 1
ATOM 3483 O O . ARG C 1 99 ? 82.829 141.669 142.697 1.00 40.04 90 ARG C O 1
ATOM 3491 N N . ALA C 1 100 ? 82.696 142.580 140.649 1.00 39.05 91 ALA C N 1
ATOM 3492 C CA . ALA C 1 100 ? 83.401 143.807 141.030 1.00 38.93 91 ALA C CA 1
ATOM 3493 C C . ALA C 1 100 ? 82.468 144.757 141.790 1.00 39.05 91 ALA C C 1
ATOM 3494 O O . ALA C 1 100 ? 81.253 144.734 141.585 1.00 38.11 91 ALA C O 1
ATOM 3496 N N . LEU C 1 101 ? 83.044 145.577 142.671 1.00 38.80 92 LEU C N 1
ATOM 3497 C CA . LEU C 1 101 ? 82.305 146.623 143.388 1.00 38.54 92 LEU C CA 1
ATOM 3498 C C . LEU C 1 101 ? 82.808 148.003 142.964 1.00 38.74 92 LEU C C 1
ATOM 3499 O O . LEU C 1 101 ? 83.989 148.303 143.116 1.00 38.42 92 LEU C O 1
ATOM 3504 N N . ILE C 1 102 ? 81.909 148.825 142.425 1.00 39.00 93 ILE C N 1
ATOM 3505 C CA . ILE C 1 102 ? 82.190 150.228 142.132 1.00 39.17 93 ILE C CA 1
ATOM 3506 C C . ILE C 1 102 ? 81.375 151.030 143.147 1.00 40.93 93 ILE C C 1
ATOM 3507 O O . ILE C 1 102 ? 80.156 151.157 143.004 1.00 40.98 93 ILE C O 1
ATOM 3512 N N . HIS C 1 103 ? 82.041 151.552 144.178 1.00 41.88 94 HIS C N 1
ATOM 3513 C CA . HIS C 1 103 ? 81.355 152.232 145.278 1.00 42.37 94 HIS C CA 1
ATOM 3514 C C . HIS C 1 103 ? 81.684 153.725 145.346 1.00 43.04 94 HIS C C 1
ATOM 3515 O O . HIS C 1 103 ? 82.743 154.112 145.828 1.00 43.05 94 HIS C O 1
ATOM 3522 N N . GLY C 1 104 ? 80.757 154.556 144.871 1.00 44.01 95 GLY C N 1
ATOM 3523 C CA . GLY C 1 104 ? 80.918 156.014 144.863 1.00 44.39 95 GLY C CA 1
ATOM 3524 C C . GLY C 1 104 ? 82.183 156.498 144.180 1.00 45.18 95 GLY C C 1
ATOM 3525 O O . GLY C 1 104 ? 82.815 157.449 144.641 1.00 45.19 95 GLY C O 1
ATOM 3526 N N . ALA C 1 105 ? 82.536 155.841 143.077 1.00 46.15 96 ALA C N 1
ATOM 3527 C CA . ALA C 1 105 ? 83.802 156.062 142.386 1.00 46.65 96 ALA C CA 1
ATOM 3528 C C . ALA C 1 105 ? 83.580 156.606 140.987 1.00 47.52 96 ALA C C 1
ATOM 3529 O O . ALA C 1 105 ? 82.449 156.670 140.503 1.00 47.40 96 ALA C O 1
ATOM 3531 N N . LYS C 1 106 ? 84.681 156.999 140.351 1.00 47.61 97 LYS C N 1
ATOM 3532 C CA . LYS C 1 106 ? 84.679 157.465 138.975 1.00 48.17 97 LYS C CA 1
ATOM 3533 C C . LYS C 1 106 ? 85.511 156.502 138.128 1.00 47.87 97 LYS C C 1
ATOM 3534 O O . LYS C 1 106 ? 86.641 156.185 138.482 1.00 46.91 97 LYS C O 1
ATOM 3540 N N . ILE C 1 107 ? 84.932 156.014 137.034 1.00 48.27 98 ILE C N 1
ATOM 3541 C CA . ILE C 1 107 ? 85.655 155.230 136.036 1.00 48.76 98 ILE C CA 1
ATOM 3542 C C . ILE C 1 107 ? 85.587 156.032 134.740 1.00 49.31 98 ILE C C 1
ATOM 3543 O O . ILE C 1 107 ? 84.500 156.418 134.318 1.00 49.65 98 ILE C O 1
ATOM 3548 N N . ASN C 1 108 ? 86.738 156.297 134.120 1.00 50.19 99 ASN C N 1
ATOM 3549 C CA . ASN C 1 108 ? 86.792 157.087 132.879 1.00 50.41 99 ASN C CA 1
ATOM 3550 C C . ASN C 1 108 ? 86.554 156.159 131.671 1.00 50.98 99 ASN C C 1
ATOM 3551 O O . ASN C 1 108 ? 85.723 155.259 131.771 1.00 52.10 99 ASN C O 1
ATOM 3556 N N . ASP C 1 109 ? 87.240 156.360 130.544 1.00 51.92 100 ASP C N 1
ATOM 3557 C CA . ASP C 1 109 ? 86.971 155.590 129.324 1.00 52.32 100 ASP C CA 1
ATOM 3558 C C . ASP C 1 109 ? 87.967 154.441 129.135 1.00 51.57 100 ASP C C 1
ATOM 3559 O O . ASP C 1 109 ? 89.014 154.426 129.764 1.00 50.82 100 ASP C O 1
ATOM 3564 N N . GLU C 1 110 ? 87.602 153.473 128.293 1.00 51.59 101 GLU C N 1
ATOM 3565 C CA . GLU C 1 110 ? 88.464 152.338 127.900 1.00 51.86 101 GLU C CA 1
ATOM 3566 C C . GLU C 1 110 ? 89.337 151.736 129.019 1.00 50.75 101 GLU C C 1
ATOM 3567 O O . GLU C 1 110 ? 90.558 151.658 128.884 1.00 50.83 101 GLU C O 1
ATOM 3573 N N . SER C 1 111 ? 88.705 151.308 130.109 1.00 49.63 102 SER C N 1
ATOM 3574 C CA . SER C 1 111 ? 89.411 150.683 131.236 1.00 49.44 102 SER C CA 1
ATOM 3575 C C . SER C 1 111 ? 88.816 149.334 131.586 1.00 48.42 102 SER C C 1
ATOM 3576 O O . SER C 1 111 ? 87.726 148.994 131.136 1.00 48.59 102 SER C O 1
ATOM 3579 N N . ILE C 1 112 ? 89.553 148.568 132.384 1.00 48.07 103 ILE C N 1
ATOM 3580 C CA . ILE C 1 112 ? 89.070 147.298 132.920 1.00 47.99 103 ILE C CA 1
ATOM 3581 C C . ILE C 1 112 ? 89.157 147.336 134.438 1.00 46.43 103 ILE C C 1
ATOM 3582 O O . ILE C 1 112 ? 90.226 147.569 134.998 1.00 46.28 103 ILE C O 1
ATOM 3587 N N . VAL C 1 113 ? 88.020 147.121 135.093 1.00 44.80 104 VAL C N 1
ATOM 3588 C CA . VAL C 1 113 ? 87.985 146.850 136.517 1.00 43.39 104 VAL C CA 1
ATOM 3589 C C . VAL C 1 113 ? 87.899 145.333 136.633 1.00 42.34 104 VAL C C 1
ATOM 3590 O O . VAL C 1 113 ? 86.917 144.727 136.206 1.00 41.30 104 VAL C O 1
ATOM 3594 N N . GLY C 1 114 ? 88.941 144.728 137.192 1.00 41.91 105 GLY C N 1
ATOM 3595 C CA . GLY C 1 114 ? 89.067 143.278 137.233 1.00 41.89 105 GLY C CA 1
ATOM 3596 C C . GLY C 1 114 ? 88.035 142.587 138.094 1.00 41.33 105 GLY C C 1
ATOM 3597 O O . GLY C 1 114 ? 87.402 143.204 138.951 1.00 42.16 105 GLY C O 1
ATOM 3598 N N . ALA C 1 115 ? 87.882 141.288 137.860 1.00 41.00 106 ALA C N 1
ATOM 3599 C CA . ALA C 1 115 ? 86.879 140.491 138.551 1.00 39.90 106 ALA C CA 1
ATOM 3600 C C . ALA C 1 115 ? 87.140 140.452 140.052 1.00 39.78 106 ALA C C 1
ATOM 3601 O O . ALA C 1 115 ? 88.278 140.285 140.486 1.00 39.80 106 ALA C O 1
ATOM 3603 N N . GLY C 1 116 ? 86.079 140.638 140.832 1.00 39.70 107 GLY C N 1
ATOM 3604 C CA . GLY C 1 116 ? 86.158 140.583 142.289 1.00 39.91 107 GLY C CA 1
ATOM 3605 C C . GLY C 1 116 ? 86.821 141.764 142.978 1.00 39.93 107 GLY C C 1
ATOM 3606 O O . GLY C 1 116 ? 87.026 141.715 144.190 1.00 41.01 107 GLY C O 1
ATOM 3607 N N . SER C 1 117 ? 87.138 142.825 142.233 1.00 40.26 108 SER C N 1
ATOM 3608 C CA . SER C 1 117 ? 87.866 143.972 142.782 1.00 41.25 108 SER C CA 1
ATOM 3609 C C . SER C 1 117 ? 86.912 145.054 143.287 1.00 42.17 108 SER C C 1
ATOM 3610 O O . SER C 1 117 ? 85.744 145.102 142.893 1.00 43.14 108 SER C O 1
ATOM 3613 N N . ILE C 1 118 ? 87.430 145.915 144.162 1.00 41.66 109 ILE C N 1
ATOM 3614 C CA . ILE C 1 118 ? 86.674 147.021 144.745 1.00 40.38 109 ILE C CA 1
ATOM 3615 C C . ILE C 1 118 ? 87.319 148.341 144.333 1.00 39.80 109 ILE C C 1
ATOM 3616 O O . ILE C 1 118 ? 88.529 148.500 144.443 1.00 40.79 109 ILE C O 1
ATOM 3621 N N . VAL C 1 119 ? 86.502 149.271 143.849 1.00 39.78 110 VAL C N 1
ATOM 3622 C CA . VAL C 1 119 ? 86.906 150.658 143.641 1.00 39.72 110 VAL C CA 1
ATOM 3623 C C . VAL C 1 119 ? 86.013 151.496 144.557 1.00 40.96 110 VAL C C 1
ATOM 3624 O O . VAL C 1 119 ? 84.832 151.693 144.267 1.00 39.81 110 VAL C O 1
ATOM 3628 N N . PHE C 1 120 ? 86.586 151.974 145.665 1.00 42.27 111 PHE C N 1
ATOM 3629 C CA . PHE C 1 120 ? 85.816 152.551 146.771 1.00 42.44 111 PHE C CA 1
ATOM 3630 C C . PHE C 1 120 ? 85.702 154.083 146.665 1.00 43.45 111 PHE C C 1
ATOM 3631 O O . PHE C 1 120 ? 85.948 154.640 145.594 1.00 43.61 111 PHE C O 1
ATOM 3639 N N . ASN C 1 121 ? 85.353 154.758 147.765 1.00 45.04 112 ASN C N 1
ATOM 3640 C CA . ASN C 1 121 ? 84.694 156.067 147.727 1.00 45.98 112 ASN C CA 1
ATOM 3641 C C . ASN C 1 121 ? 85.615 157.150 147.193 1.00 47.09 112 ASN C C 1
ATOM 3642 O O . ASN C 1 121 ? 86.753 157.268 147.632 1.00 46.55 112 ASN C O 1
ATOM 3647 N N . LYS C 1 122 ? 85.117 157.927 146.233 1.00 49.96 113 LYS C N 1
ATOM 3648 C CA . LYS C 1 122 ? 85.850 159.055 145.639 1.00 52.72 113 LYS C CA 1
ATOM 3649 C C . LYS C 1 122 ? 87.143 158.653 144.898 1.00 52.78 113 LYS C C 1
ATOM 3650 O O . LYS C 1 122 ? 87.952 159.521 144.562 1.00 54.65 113 LYS C O 1
ATOM 3656 N N . ALA C 1 123 ? 87.312 157.356 144.614 1.00 51.65 114 ALA C N 1
ATOM 3657 C CA . ALA C 1 123 ? 88.464 156.849 143.869 1.00 49.78 114 ALA C CA 1
ATOM 3658 C C . ALA C 1 123 ? 88.227 157.057 142.383 1.00 49.07 114 ALA C C 1
ATOM 3659 O O . ALA C 1 123 ? 87.092 157.294 141.958 1.00 47.79 114 ALA C O 1
ATOM 3661 N N . GLU C 1 124 ? 89.299 156.971 141.599 1.00 49.48 115 GLU C N 1
ATOM 3662 C CA . GLU C 1 124 ? 89.230 157.231 140.162 1.00 49.85 115 GLU C CA 1
ATOM 3663 C C . GLU C 1 124 ? 90.104 156.260 139.372 1.00 49.32 115 GLU C C 1
ATOM 3664 O O . GLU C 1 124 ? 91.300 156.136 139.630 1.00 47.86 115 GLU C O 1
ATOM 3670 N N . VAL C 1 125 ? 89.481 155.578 138.414 1.00 49.61 116 VAL C N 1
ATOM 3671 C CA . VAL C 1 125 ? 90.171 154.702 137.482 1.00 49.91 116 VAL C CA 1
ATOM 3672 C C . VAL C 1 125 ? 90.324 155.484 136.183 1.00 50.59 116 VAL C C 1
ATOM 3673 O O . VAL C 1 125 ? 89.339 155.723 135.485 1.00 49.68 116 VAL C O 1
ATOM 3677 N N . LYS C 1 126 ? 91.556 155.891 135.874 1.00 52.60 117 LYS C N 1
ATOM 3678 C CA . LYS C 1 126 ? 91.834 156.716 134.691 1.00 54.23 117 LYS C CA 1
ATOM 3679 C C . LYS C 1 126 ? 91.713 155.916 133.396 1.00 52.95 117 LYS C C 1
ATOM 3680 O O . LYS C 1 126 ? 91.710 154.686 133.413 1.00 52.45 117 LYS C O 1
ATOM 3686 N N . THR C 1 127 ? 91.622 156.640 132.283 1.00 51.83 118 THR C N 1
ATOM 3687 C CA . THR C 1 127 ? 91.492 156.050 130.950 1.00 51.93 118 THR C CA 1
ATOM 3688 C C . THR C 1 127 ? 92.672 155.128 130.611 1.00 52.83 118 THR C C 1
ATOM 3689 O O . THR C 1 127 ? 93.815 155.434 130.945 1.00 53.34 118 THR C O 1
ATOM 3693 N N . ASN C 1 128 ? 92.378 154.002 129.960 1.00 52.80 119 ASN C N 1
ATOM 3694 C CA . ASN C 1 128 ? 93.387 153.005 129.572 1.00 52.60 119 ASN C CA 1
ATOM 3695 C C . ASN C 1 128 ? 94.229 152.501 130.751 1.00 52.15 119 ASN C C 1
ATOM 3696 O O . ASN C 1 128 ? 95.440 152.315 130.630 1.00 54.61 119 ASN C O 1
ATOM 3701 N N . SER C 1 129 ? 93.571 152.286 131.886 1.00 50.24 120 SER C N 1
ATOM 3702 C CA . SER C 1 129 ? 94.199 151.688 133.059 1.00 50.35 120 SER C CA 1
ATOM 3703 C C . SER C 1 129 ? 93.476 150.383 133.384 1.00 49.48 120 SER C C 1
ATOM 3704 O O . SER C 1 129 ? 92.564 149.979 132.664 1.00 48.18 120 SER C O 1
ATOM 3707 N N . MET C 1 130 ? 93.890 149.720 134.457 1.00 50.47 121 MET C N 1
ATOM 3708 C CA . MET C 1 130 ? 93.431 148.370 134.731 1.00 51.82 121 MET C CA 1
ATOM 3709 C C . MET C 1 130 ? 93.557 148.040 136.211 1.00 49.65 121 MET C C 1
ATOM 3710 O O . MET C 1 130 ? 94.631 148.170 136.781 1.00 49.39 121 MET C O 1
ATOM 3715 N N . VAL C 1 131 ? 92.450 147.640 136.834 1.00 48.30 122 VAL C N 1
ATOM 3716 C CA . VAL C 1 131 ? 92.462 147.198 138.227 1.00 47.21 122 VAL C CA 1
ATOM 3717 C C . VAL C 1 131 ? 92.556 145.676 138.210 1.00 46.71 122 VAL C C 1
ATOM 3718 O O . VAL C 1 131 ? 91.744 145.012 137.571 1.00 47.32 122 VAL C O 1
ATOM 3722 N N . GLY C 1 132 ? 93.555 145.137 138.903 1.00 46.66 123 GLY C N 1
ATOM 3723 C CA . GLY C 1 132 ? 93.774 143.699 138.964 1.00 47.11 123 GLY C CA 1
ATOM 3724 C C . GLY C 1 132 ? 92.715 142.983 139.775 1.00 47.98 123 GLY C C 1
ATOM 3725 O O . GLY C 1 132 ? 92.027 143.592 140.597 1.00 47.94 123 GLY C O 1
ATOM 3726 N N . MET C 1 133 ? 92.605 141.678 139.547 1.00 49.10 124 MET C N 1
ATOM 3727 C CA . MET C 1 133 ? 91.575 140.852 140.180 1.00 49.29 124 MET C CA 1
ATOM 3728 C C . MET C 1 133 ? 91.760 140.805 141.692 1.00 48.98 124 MET C C 1
ATOM 3729 O O . MET C 1 133 ? 92.876 140.617 142.184 1.00 48.48 124 MET C O 1
ATOM 3734 N N . GLY C 1 134 ? 90.661 140.987 142.419 1.00 48.33 125 GLY C N 1
ATOM 3735 C CA . GLY C 1 134 ? 90.683 140.987 143.880 1.00 48.13 125 GLY C CA 1
ATOM 3736 C C . GLY C 1 134 ? 91.369 142.182 144.527 1.00 47.47 125 GLY C C 1
ATOM 3737 O O . GLY C 1 134 ? 91.580 142.179 145.742 1.00 47.27 125 GLY C O 1
ATOM 3738 N N . ALA C 1 135 ? 91.700 143.206 143.735 1.00 46.48 126 ALA C N 1
ATOM 3739 C CA . ALA C 1 135 ? 92.372 144.396 144.245 1.00 46.63 126 ALA C CA 1
ATOM 3740 C C . ALA C 1 135 ? 91.363 145.302 144.936 1.00 47.49 126 ALA C C 1
ATOM 3741 O O . ALA C 1 135 ? 90.161 145.207 144.693 1.00 47.60 126 ALA C O 1
ATOM 3743 N N . VAL C 1 136 ? 91.861 146.173 145.804 1.00 48.43 127 VAL C N 1
ATOM 3744 C CA . VAL C 1 136 ? 91.018 147.120 146.524 1.00 49.05 127 VAL C CA 1
ATOM 3745 C C . VAL C 1 136 ? 91.617 148.511 146.369 1.00 48.60 127 VAL C C 1
ATOM 3746 O O . VAL C 1 136 ? 92.587 148.855 147.043 1.00 47.14 127 VAL C O 1
ATOM 3750 N N . VAL C 1 137 ? 91.036 149.295 145.467 1.00 49.73 128 VAL C N 1
ATOM 3751 C CA . VAL C 1 137 ? 91.415 150.691 145.288 1.00 51.77 128 VAL C CA 1
ATOM 3752 C C . VAL C 1 137 ? 90.757 151.474 146.433 1.00 56.05 128 VAL C C 1
ATOM 3753 O O . VAL C 1 137 ? 89.529 151.536 146.524 1.00 56.60 128 VAL C O 1
ATOM 3757 N N . LEU C 1 138 ? 91.584 152.044 147.310 1.00 61.00 129 LEU C N 1
ATOM 3758 C CA . LEU C 1 138 ? 91.114 152.710 148.531 1.00 63.11 129 LEU C CA 1
ATOM 3759 C C . LEU C 1 138 ? 90.514 154.088 148.256 1.00 66.52 129 LEU C C 1
ATOM 3760 O O . LEU C 1 138 ? 90.557 154.588 147.126 1.00 64.84 129 LEU C O 1
ATOM 3765 N N . GLU C 1 139 ? 89.951 154.680 149.312 1.00 71.19 130 GLU C N 1
ATOM 3766 C CA . GLU C 1 139 ? 89.367 156.027 149.282 1.00 74.39 130 GLU C CA 1
ATOM 3767 C C . GLU C 1 139 ? 90.298 157.059 148.639 1.00 73.29 130 GLU C C 1
ATOM 3768 O O . GLU C 1 139 ? 91.475 157.138 148.987 1.00 73.00 130 GLU C O 1
ATOM 3774 N N . LYS C 1 140 ? 89.761 157.814 147.681 1.00 72.37 131 LYS C N 1
ATOM 3775 C CA . LYS C 1 140 ? 90.489 158.872 146.963 1.00 72.38 131 LYS C CA 1
ATOM 3776 C C . LYS C 1 140 ? 91.765 158.420 146.226 1.00 70.27 131 LYS C C 1
ATOM 3777 O O . LYS C 1 140 ? 92.587 159.257 145.850 1.00 68.87 131 LYS C O 1
ATOM 3783 N N . GLN C 1 141 ? 91.911 157.117 145.981 1.00 69.51 132 GLN C N 1
ATOM 3784 C CA . GLN C 1 141 ? 93.083 156.592 145.286 1.00 70.70 132 GLN C CA 1
ATOM 3785 C C . GLN C 1 141 ? 92.870 156.714 143.776 1.00 71.45 132 GLN C C 1
ATOM 3786 O O . GLN C 1 141 ? 91.782 156.421 143.271 1.00 70.84 132 GLN C O 1
ATOM 3792 N N . GLU C 1 142 ? 93.907 157.167 143.069 1.00 71.50 133 GLU C N 1
ATOM 3793 C CA . GLU C 1 142 ? 93.901 157.208 141.608 1.00 71.68 133 GLU C CA 1
ATOM 3794 C C . GLU C 1 142 ? 94.587 155.961 141.069 1.00 67.63 133 GLU C C 1
ATOM 3795 O O . GLU C 1 142 ? 95.624 155.545 141.588 1.00 66.12 133 GLU C O 1
ATOM 3801 N N . VAL C 1 143 ? 93.984 155.358 140.047 1.00 64.82 134 VAL C N 1
ATOM 3802 C CA . VAL C 1 143 ? 94.635 154.334 139.241 1.00 62.43 134 VAL C CA 1
ATOM 3803 C C . VAL C 1 143 ? 95.123 155.090 138.004 1.00 60.56 134 VAL C C 1
ATOM 3804 O O . VAL C 1 143 ? 94.297 155.513 137.193 1.00 57.79 134 VAL C O 1
ATOM 3808 N N . PRO C 1 144 ? 96.454 155.299 137.870 1.00 60.86 135 PRO C N 1
ATOM 3809 C CA . PRO C 1 144 ? 96.954 156.170 136.792 1.00 60.32 135 PRO C CA 1
ATOM 3810 C C . PRO C 1 144 ? 96.737 155.656 135.364 1.00 58.00 135 PRO C C 1
ATOM 3811 O O . PRO C 1 144 ? 96.660 154.447 135.142 1.00 54.99 135 PRO C O 1
ATOM 3815 N N . ASN C 1 145 ? 96.655 156.592 134.420 1.00 58.08 136 ASN C N 1
ATOM 3816 C CA . ASN C 1 145 ? 96.540 156.285 132.995 1.00 59.25 136 ASN C CA 1
ATOM 3817 C C . ASN C 1 145 ? 97.701 155.395 132.537 1.00 60.39 136 ASN C C 1
ATOM 3818 O O . ASN C 1 145 ? 98.862 155.649 132.872 1.00 59.17 136 ASN C O 1
ATOM 3823 N N . GLY C 1 146 ? 97.367 154.348 131.786 1.00 60.90 137 GLY C N 1
ATOM 3824 C CA . GLY C 1 146 ? 98.354 153.441 131.209 1.00 61.04 137 GLY C CA 1
ATOM 3825 C C . GLY C 1 146 ? 98.870 152.332 132.110 1.00 61.71 137 GLY C C 1
ATOM 3826 O O . GLY C 1 146 ? 99.596 151.461 131.633 1.00 62.88 137 GLY C O 1
ATOM 3827 N N . LYS C 1 147 ? 98.494 152.335 133.391 1.00 62.07 138 LYS C N 1
ATOM 3828 C CA . LYS C 1 147 ? 99.075 151.421 134.384 1.00 62.81 138 LYS C CA 1
ATOM 3829 C C . LYS C 1 147 ? 98.072 150.394 134.904 1.00 61.16 138 LYS C C 1
ATOM 3830 O O . LYS C 1 147 ? 96.862 150.542 134.725 1.00 59.90 138 LYS C O 1
ATOM 3836 N N . ILE C 1 148 ? 98.601 149.348 135.538 1.00 60.65 139 ILE C N 1
ATOM 3837 C CA . ILE C 1 148 ? 97.794 148.290 136.162 1.00 60.02 139 ILE C CA 1
ATOM 3838 C C . ILE C 1 148 ? 98.139 148.198 137.649 1.00 58.27 139 ILE C C 1
ATOM 3839 O O . ILE C 1 148 ? 99.315 148.190 138.018 1.00 58.38 139 ILE C O 1
ATOM 3844 N N . VAL C 1 149 ? 97.102 148.118 138.485 1.00 56.56 140 VAL C N 1
ATOM 3845 C CA . VAL C 1 149 ? 97.253 148.059 139.948 1.00 54.88 140 VAL C CA 1
ATOM 3846 C C . VAL C 1 149 ? 96.797 146.694 140.457 1.00 53.74 140 VAL C C 1
ATOM 3847 O O . VAL C 1 149 ? 95.924 146.074 139.852 1.00 53.94 140 VAL C O 1
ATOM 3851 N N . VAL C 1 150 ? 97.394 146.233 141.557 1.00 53.50 141 VAL C N 1
ATOM 3852 C CA . VAL C 1 150 ? 97.087 144.913 142.141 1.00 53.94 141 VAL C CA 1
ATOM 3853 C C . VAL C 1 150 ? 97.154 144.911 143.668 1.00 54.36 141 VAL C C 1
ATOM 3854 O O . VAL C 1 150 ? 97.768 145.788 144.276 1.00 53.11 141 VAL C O 1
ATOM 3858 N N . GLY C 1 151 ? 96.517 143.906 144.269 1.00 56.18 142 GLY C N 1
ATOM 3859 C CA . GLY C 1 151 ? 96.610 143.651 145.705 1.00 58.11 142 GLY C CA 1
ATOM 3860 C C . GLY C 1 151 ? 95.752 144.530 146.599 1.00 60.19 142 GLY C C 1
ATOM 3861 O O . GLY C 1 151 ? 94.993 145.379 146.125 1.00 58.53 142 GLY C O 1
ATOM 3862 N N . ILE C 1 152 ? 95.904 144.312 147.906 1.00 63.70 143 ILE C N 1
ATOM 3863 C CA . ILE C 1 152 ? 95.138 144.995 148.951 1.00 65.05 143 ILE C CA 1
ATOM 3864 C C . ILE C 1 152 ? 96.135 145.605 149.957 1.00 66.55 143 ILE C C 1
ATOM 3865 O O . ILE C 1 152 ? 96.774 144.851 150.696 1.00 66.37 143 ILE C O 1
ATOM 3870 N N . PRO C 1 153 ? 96.311 146.933 149.994 1.00 68.61 144 PRO C N 1
ATOM 3871 C CA . PRO C 1 153 ? 95.689 147.900 149.077 1.00 69.01 144 PRO C CA 1
ATOM 3872 C C . PRO C 1 153 ? 96.246 147.830 147.661 1.00 68.94 144 PRO C C 1
ATOM 3873 O O . PRO C 1 153 ? 97.230 147.132 147.414 1.00 69.12 144 PRO C O 1
ATOM 3877 N N . ALA C 1 154 ? 95.620 148.570 146.751 1.00 69.36 145 ALA C N 1
ATOM 3878 C CA . ALA C 1 154 ? 96.012 148.563 145.342 1.00 70.39 145 ALA C CA 1
ATOM 3879 C C . ALA C 1 154 ? 97.345 149.293 145.146 1.00 70.01 145 ALA C C 1
ATOM 3880 O O . ALA C 1 154 ? 97.466 150.470 145.491 1.00 66.32 145 ALA C O 1
ATOM 3882 N N . ARG C 1 155 ? 98.331 148.564 144.615 1.00 71.95 146 ARG C N 1
ATOM 3883 C CA . ARG C 1 155 ? 99.673 149.079 144.316 1.00 72.74 146 ARG C CA 1
ATOM 3884 C C . ARG C 1 155 ? 99.907 148.974 142.821 1.00 68.15 146 ARG C C 1
ATOM 3885 O O . ARG C 1 155 ? 99.562 147.958 142.218 1.00 67.10 146 ARG C O 1
ATOM 3893 N N . VAL C 1 156 ? 100.517 150.000 142.230 1.00 64.03 147 VAL C N 1
ATOM 3894 C CA . VAL C 1 156 ? 100.887 149.964 140.814 1.00 62.28 147 VAL C CA 1
ATOM 3895 C C . VAL C 1 156 ? 101.910 148.846 140.597 1.00 62.71 147 VAL C C 1
ATOM 3896 O O . VAL C 1 156 ? 102.918 148.782 141.302 1.00 62.40 147 VAL C O 1
ATOM 3900 N N . LEU C 1 157 ? 101.630 147.963 139.639 1.00 62.94 148 LEU C N 1
ATOM 3901 C CA . LEU C 1 157 ? 102.524 146.856 139.304 1.00 63.30 148 LEU C CA 1
ATOM 3902 C C . LEU C 1 157 ? 103.461 147.266 138.170 1.00 63.86 148 LEU C C 1
ATOM 3903 O O . LEU C 1 157 ? 104.683 147.230 138.328 1.00 65.56 148 LEU C O 1
ATOM 3908 N N . ARG C 1 158 ? 102.879 147.661 137.039 1.00 63.01 149 ARG C N 1
ATOM 3909 C CA . ARG C 1 158 ? 103.639 147.966 135.825 1.00 63.63 149 ARG C CA 1
ATOM 3910 C C . ARG C 1 158 ? 102.836 148.803 134.835 1.00 64.87 149 ARG C C 1
ATOM 3911 O O . ARG C 1 158 ? 101.636 149.009 135.011 1.00 65.31 149 ARG C O 1
ATOM 3919 N N . GLU C 1 159 ? 103.510 149.276 133.791 1.00 66.72 150 GLU C N 1
ATOM 3920 C CA . GLU C 1 159 ? 102.839 149.943 132.682 1.00 69.61 150 GLU C CA 1
ATOM 3921 C C . GLU C 1 159 ? 102.200 148.891 131.787 1.00 68.70 150 GLU C C 1
ATOM 3922 O O . GLU C 1 159 ? 102.744 147.799 131.623 1.00 66.38 150 GLU C O 1
ATOM 3928 N N . LEU C 1 160 ? 101.036 149.216 131.231 1.00 70.15 151 LEU C N 1
ATOM 3929 C CA . LEU C 1 160 ? 100.383 148.354 130.250 1.00 71.79 151 LEU C CA 1
ATOM 3930 C C . LEU C 1 160 ? 101.103 148.513 128.924 1.00 72.41 151 LEU C C 1
ATOM 3931 O O . LEU C 1 160 ? 101.474 149.624 128.543 1.00 71.17 151 LEU C O 1
ATOM 3936 N N . GLU C 1 161 ? 101.297 147.394 128.232 1.00 75.59 152 GLU C N 1
ATOM 3937 C CA . GLU C 1 161 ? 101.907 147.394 126.906 1.00 79.68 152 GLU C CA 1
ATOM 3938 C C . GLU C 1 161 ? 100.855 147.916 125.924 1.00 79.81 152 GLU C C 1
ATOM 3939 O O . GLU C 1 161 ? 99.656 147.845 126.204 1.00 78.74 152 GLU C O 1
ATOM 3945 N N . GLU C 1 162 ? 101.302 148.453 124.791 1.00 81.74 153 GLU C N 1
ATOM 3946 C CA . GLU C 1 162 ? 100.387 149.082 123.826 1.00 83.12 153 GLU C CA 1
ATOM 3947 C C . GLU C 1 162 ? 99.360 148.100 123.231 1.00 81.30 153 GLU C C 1
ATOM 3948 O O . GLU C 1 162 ? 98.242 148.506 122.909 1.00 78.97 153 GLU C O 1
ATOM 3954 N N . ARG C 1 163 ? 99.734 146.824 123.102 1.00 81.29 154 ARG C N 1
ATOM 3955 C CA . ARG C 1 163 ? 98.809 145.776 122.644 1.00 81.29 154 ARG C CA 1
ATOM 3956 C C . ARG C 1 163 ? 97.673 145.549 123.644 1.00 76.69 154 ARG C C 1
ATOM 3957 O O . ARG C 1 163 ? 96.515 145.458 123.243 1.00 74.28 154 ARG C O 1
ATOM 3965 N N . GLU C 1 164 ? 98.012 145.457 124.931 1.00 71.99 155 GLU C N 1
ATOM 3966 C CA . GLU C 1 164 ? 97.019 145.253 126.000 1.00 68.54 155 GLU C CA 1
ATOM 3967 C C . GLU C 1 164 ? 95.928 146.334 126.005 1.00 66.25 155 GLU C C 1
ATOM 3968 O O . GLU C 1 164 ? 94.746 146.020 126.151 1.00 65.83 155 GLU C O 1
ATOM 3974 N N . ILE C 1 165 ? 96.334 147.593 125.837 1.00 63.28 156 ILE C N 1
ATOM 3975 C CA . ILE C 1 165 ? 95.400 148.727 125.796 1.00 62.63 156 ILE C CA 1
ATOM 3976 C C . ILE C 1 165 ? 94.465 148.638 124.581 1.00 62.84 156 ILE C C 1
ATOM 3977 O O . ILE C 1 165 ? 93.269 148.910 124.700 1.00 63.25 156 ILE C O 1
ATOM 3982 N N . LYS C 1 166 ? 95.009 148.246 123.431 1.00 65.15 157 LYS C N 1
ATOM 3983 C CA . LYS C 1 166 ? 94.216 148.057 122.206 1.00 66.89 157 LYS C CA 1
ATOM 3984 C C . LYS C 1 166 ? 93.106 147.005 122.377 1.00 63.83 157 LYS C C 1
ATOM 3985 O O . LYS C 1 166 ? 92.031 147.149 121.794 1.00 61.37 157 LYS C O 1
ATOM 3991 N N . GLN C 1 167 ? 93.367 145.970 123.182 1.00 63.10 158 GLN C N 1
ATOM 3992 C CA . GLN C 1 167 ? 92.394 144.893 123.442 1.00 62.95 158 GLN C CA 1
ATOM 3993 C C . GLN C 1 167 ? 91.241 145.275 124.384 1.00 61.08 158 GLN C C 1
ATOM 3994 O O . GLN C 1 167 ? 90.247 144.550 124.450 1.00 60.47 158 GLN C O 1
ATOM 4000 N N . ILE C 1 168 ? 91.368 146.387 125.110 1.00 58.83 159 ILE C N 1
ATOM 4001 C CA . ILE C 1 168 ? 90.312 146.839 126.023 1.00 57.51 159 ILE C CA 1
ATOM 4002 C C . ILE C 1 168 ? 89.071 147.239 125.220 1.00 57.04 159 ILE C C 1
ATOM 4003 O O . ILE C 1 168 ? 87.961 146.799 125.532 1.00 55.97 159 ILE C O 1
ATOM 4008 N N . LYS C 1 169 ? 89.277 148.067 124.195 1.00 56.84 160 LYS C N 1
ATOM 4009 C CA . LYS C 1 169 ? 88.213 148.467 123.266 1.00 56.88 160 LYS C CA 1
ATOM 4010 C C . LYS C 1 169 ? 87.614 147.262 122.534 1.00 55.92 160 LYS C C 1
ATOM 4011 O O . LYS C 1 169 ? 86.397 147.188 122.349 1.00 56.72 160 LYS C O 1
ATOM 4017 N N . LYS C 1 170 ? 88.469 146.330 122.121 1.00 54.37 161 LYS C N 1
ATOM 4018 C CA . LYS C 1 170 ? 88.021 145.139 121.400 1.00 53.36 161 LYS C CA 1
ATOM 4019 C C . LYS C 1 170 ? 87.173 144.216 122.272 1.00 50.20 161 LYS C C 1
ATOM 4020 O O . LYS C 1 170 ? 86.189 143.650 121.796 1.00 48.87 161 LYS C O 1
ATOM 4026 N N . GLN C 1 171 ? 87.559 144.060 123.536 1.00 49.12 162 GLN C N 1
ATOM 4027 C CA . GLN C 1 171 ? 86.770 143.278 124.486 1.00 49.54 162 GLN C CA 1
ATOM 4028 C C . GLN C 1 171 ? 85.384 143.901 124.693 1.00 49.47 162 GLN C C 1
ATOM 4029 O O . GLN C 1 171 ? 84.379 143.193 124.665 1.00 50.50 162 GLN C O 1
ATOM 4035 N N . ALA C 1 172 ? 85.340 145.221 124.870 1.00 48.48 163 ALA C N 1
ATOM 4036 C CA . ALA C 1 172 ? 84.074 145.955 124.992 1.00 48.14 163 ALA C CA 1
ATOM 4037 C C . ALA C 1 172 ? 83.139 145.731 123.795 1.00 47.13 163 ALA C C 1
ATOM 4038 O O . ALA C 1 172 ? 81.942 145.512 123.982 1.00 46.36 163 ALA C O 1
ATOM 4040 N N . ASP C 1 173 ? 83.690 145.777 122.581 1.00 46.80 164 ASP C N 1
ATOM 4041 C CA . ASP C 1 173 ? 82.921 145.493 121.355 1.00 46.84 164 ASP C CA 1
ATOM 4042 C C . ASP C 1 173 ? 82.404 144.053 121.288 1.00 46.75 164 ASP C C 1
ATOM 4043 O O . ASP C 1 173 ? 81.290 143.814 120.814 1.00 46.04 164 ASP C O 1
ATOM 4048 N N . THR C 1 174 ? 83.220 143.104 121.748 1.00 46.62 165 THR C N 1
ATOM 4049 C CA . THR C 1 174 ? 82.857 141.683 121.744 1.00 45.42 165 THR C CA 1
ATOM 4050 C C . THR C 1 174 ? 81.669 141.418 122.664 1.00 43.89 165 THR C C 1
ATOM 4051 O O . THR C 1 174 ? 80.727 140.722 122.288 1.00 42.65 165 THR C O 1
ATOM 4055 N N . HIS C 1 175 ? 81.726 141.986 123.863 1.00 43.43 166 HIS C N 1
ATOM 4056 C CA . HIS C 1 175 ? 80.642 141.860 124.837 1.00 44.34 166 HIS C CA 1
ATOM 4057 C C . HIS C 1 175 ? 79.393 142.681 124.455 1.00 44.78 166 HIS C C 1
ATOM 4058 O O . HIS C 1 175 ? 78.272 142.287 124.782 1.00 43.71 166 HIS C O 1
ATOM 4065 N N . ALA C 1 176 ? 79.590 143.803 123.763 1.00 45.97 167 ALA C N 1
ATOM 4066 C CA . ALA C 1 176 ? 78.479 144.579 123.193 1.00 47.02 167 ALA C CA 1
ATOM 4067 C C . ALA C 1 176 ? 77.780 143.833 122.056 1.00 48.04 167 ALA C C 1
ATOM 4068 O O . ALA C 1 176 ? 76.559 143.920 121.915 1.00 48.38 167 ALA C O 1
ATOM 4070 N N . GLU C 1 177 ? 78.560 143.115 121.250 1.00 49.45 168 GLU C N 1
ATOM 4071 C CA . GLU C 1 177 ? 78.026 142.242 120.201 1.00 50.91 168 GLU C CA 1
ATOM 4072 C C . GLU C 1 177 ? 77.292 141.036 120.805 1.00 48.58 168 GLU C C 1
ATOM 4073 O O . GLU C 1 177 ? 76.245 140.634 120.301 1.00 46.96 168 GLU C O 1
ATOM 4079 N N . LEU C 1 178 ? 77.845 140.468 121.877 1.00 46.63 169 LEU C N 1
ATOM 4080 C CA . LEU C 1 178 ? 77.209 139.354 122.593 1.00 45.80 169 LEU C CA 1
ATOM 4081 C C . LEU C 1 178 ? 75.831 139.756 123.125 1.00 45.59 169 LEU C C 1
ATOM 4082 O O . LEU C 1 178 ? 74.848 139.036 122.926 1.00 43.31 169 LEU C O 1
ATOM 4087 N N . ALA C 1 179 ? 75.776 140.909 123.790 1.00 46.13 170 ALA C N 1
ATOM 4088 C CA . ALA C 1 179 ? 74.520 141.474 124.297 1.00 47.17 170 ALA C CA 1
ATOM 4089 C C . ALA C 1 179 ? 73.488 141.699 123.185 1.00 48.37 170 ALA C C 1
ATOM 4090 O O . ALA C 1 179 ? 72.289 141.497 123.395 1.00 46.19 170 ALA C O 1
ATOM 4092 N N . GLU C 1 180 ? 73.969 142.111 122.013 1.00 51.40 171 GLU C N 1
ATOM 4093 C CA . GLU C 1 180 ? 73.127 142.283 120.820 1.00 54.08 171 GLU C CA 1
ATOM 4094 C C . GLU C 1 180 ? 72.400 140.985 120.460 1.00 51.06 171 GLU C C 1
ATOM 4095 O O . GLU C 1 180 ? 71.210 141.005 120.163 1.00 49.21 171 GLU C O 1
ATOM 4101 N N . HIS C 1 181 ? 73.117 139.864 120.511 1.00 49.33 172 HIS C N 1
ATOM 4102 C CA . HIS C 1 181 ? 72.519 138.552 120.236 1.00 49.35 172 HIS C CA 1
ATOM 4103 C C . HIS C 1 181 ? 71.559 138.060 121.332 1.00 50.05 172 HIS C C 1
ATOM 4104 O O . HIS C 1 181 ? 70.612 137.332 121.027 1.00 51.62 172 HIS C O 1
ATOM 4111 N N . TYR C 1 182 ? 71.805 138.438 122.588 1.00 48.96 173 TYR C N 1
ATOM 4112 C CA . TYR C 1 182 ? 70.844 138.181 123.677 1.00 48.04 173 TYR C CA 1
ATOM 4113 C C . TYR C 1 182 ? 69.527 138.921 123.440 1.00 49.50 173 TYR C C 1
ATOM 4114 O O . TYR C 1 182 ? 68.453 138.361 123.658 1.00 49.23 173 TYR C O 1
ATOM 4123 N N . SER C 1 183 ? 69.619 140.175 123.001 1.00 51.81 174 SER C N 1
ATOM 4124 C CA . SER C 1 183 ? 68.437 141.019 122.803 1.00 54.96 174 SER C CA 1
ATOM 4125 C C . SER C 1 183 ? 67.548 140.581 121.630 1.00 57.27 174 SER C C 1
ATOM 4126 O O . SER C 1 183 ? 66.369 140.934 121.594 1.00 58.31 174 SER C O 1
ATOM 4129 N N . ARG C 1 184 ? 68.106 139.825 120.683 1.00 60.06 175 ARG C N 1
ATOM 4130 C CA . ARG C 1 184 ? 67.327 139.281 119.562 1.00 62.83 175 ARG C CA 1
ATOM 4131 C C . ARG C 1 184 ? 66.482 138.049 119.899 1.00 66.61 175 ARG C C 1
ATOM 4132 O O . ARG C 1 184 ? 65.665 137.637 119.076 1.00 68.27 175 ARG C O 1
ATOM 4140 N N . GLU C 1 185 ? 66.672 137.456 121.079 1.00 72.34 176 GLU C N 1
ATOM 4141 C CA . GLU C 1 185 ? 65.937 136.244 121.461 1.00 78.29 176 GLU C CA 1
ATOM 4142 C C . GLU C 1 185 ? 64.699 136.539 122.316 1.00 86.41 176 GLU C C 1
ATOM 4143 O O . GLU C 1 185 ? 63.620 136.008 122.033 1.00 91.01 176 GLU C O 1
ATOM 4149 N N . ILE C 1 186 ? 64.857 137.375 123.345 1.00 93.99 177 ILE C N 1
ATOM 4150 C CA . ILE C 1 186 ? 63.727 137.866 124.160 1.00 98.53 177 ILE C CA 1
ATOM 4151 C C . ILE C 1 186 ? 63.750 139.397 124.193 1.00 98.21 177 ILE C C 1
ATOM 4152 O O . ILE C 1 186 ? 64.678 140.010 124.723 1.00 96.21 177 ILE C O 1
ATOM 4157 N N . ARG D 1 9 ? 93.926 106.662 99.826 1.00 85.97 0 ARG D N 1
ATOM 4158 C CA . ARG D 1 9 ? 93.964 105.171 99.931 1.00 87.22 0 ARG D CA 1
ATOM 4159 C C . ARG D 1 9 ? 93.871 104.692 101.384 1.00 83.90 0 ARG D C 1
ATOM 4160 O O . ARG D 1 9 ? 93.140 103.736 101.665 1.00 85.59 0 ARG D O 1
ATOM 4168 N N . MET D 1 10 ? 94.610 105.343 102.290 1.00 74.98 1 MET D N 1
ATOM 4169 C CA . MET D 1 10 ? 94.520 105.060 103.730 1.00 70.04 1 MET D CA 1
ATOM 4170 C C . MET D 1 10 ? 93.830 106.204 104.492 1.00 62.05 1 MET D C 1
ATOM 4171 O O . MET D 1 10 ? 94.461 106.968 105.228 1.00 59.38 1 MET D O 1
ATOM 4176 N N . ILE D 1 11 ? 92.522 106.309 104.271 1.00 54.83 2 ILE D N 1
ATOM 4177 C CA . ILE D 1 11 ? 91.615 107.096 105.094 1.00 51.21 2 ILE D CA 1
ATOM 4178 C C . ILE D 1 11 ? 90.873 106.055 105.931 1.00 49.02 2 ILE D C 1
ATOM 4179 O O . ILE D 1 11 ? 90.112 105.264 105.387 1.00 51.57 2 ILE D O 1
ATOM 4184 N N . GLN D 1 12 ? 91.101 106.043 107.241 1.00 47.14 3 GLN D N 1
ATOM 4185 C CA . GLN D 1 12 ? 90.634 104.956 108.109 1.00 46.25 3 GLN D CA 1
ATOM 4186 C C . GLN D 1 12 ? 89.627 105.454 109.149 1.00 44.91 3 GLN D C 1
ATOM 4187 O O . GLN D 1 12 ? 89.837 106.490 109.781 1.00 41.94 3 GLN D O 1
ATOM 4193 N N . LYS D 1 13 ? 88.531 104.713 109.313 1.00 46.28 4 LYS D N 1
ATOM 4194 C CA . LYS D 1 13 ? 87.620 104.914 110.441 1.00 46.72 4 LYS D CA 1
ATOM 4195 C C . LYS D 1 13 ? 88.276 104.421 111.725 1.00 43.59 4 LYS D C 1
ATOM 4196 O O . LYS D 1 13 ? 89.109 103.519 111.704 1.00 42.44 4 LYS D O 1
ATOM 4202 N N . PHE D 1 14 ? 87.881 105.016 112.841 1.00 41.74 5 PHE D N 1
ATOM 4203 C CA . PHE D 1 14 ? 88.189 104.474 114.152 1.00 40.33 5 PHE D CA 1
ATOM 4204 C C . PHE D 1 14 ? 87.050 104.785 115.105 1.00 40.89 5 PHE D C 1
ATOM 4205 O O . PHE D 1 14 ? 86.731 105.954 115.346 1.00 39.53 5 PHE D O 1
ATOM 4213 N N . GLU D 1 15 ? 86.439 103.724 115.630 1.00 42.32 6 GLU D N 1
ATOM 4214 C CA . GLU D 1 15 ? 85.443 103.811 116.684 1.00 42.88 6 GLU D CA 1
ATOM 4215 C C . GLU D 1 15 ? 84.205 104.585 116.200 1.00 44.00 6 GLU D C 1
ATOM 4216 O O . GLU D 1 15 ? 83.607 105.364 116.947 1.00 43.76 6 GLU D O 1
ATOM 4222 N N . GLY D 1 16 ? 83.833 104.360 114.938 1.00 45.47 7 GLY D N 1
ATOM 4223 C CA . GLY D 1 16 ? 82.744 105.100 114.293 1.00 48.20 7 GLY D CA 1
ATOM 4224 C C . GLY D 1 16 ? 83.154 106.388 113.582 1.00 50.25 7 GLY D C 1
ATOM 4225 O O . GLY D 1 16 ? 82.531 106.757 112.583 1.00 50.47 7 GLY D O 1
ATOM 4226 N N . LYS D 1 17 ? 84.195 107.063 114.077 1.00 51.02 8 LYS D N 1
ATOM 4227 C CA . LYS D 1 17 ? 84.611 108.367 113.552 1.00 52.15 8 LYS D CA 1
ATOM 4228 C C . LYS D 1 17 ? 85.359 108.222 112.229 1.00 51.10 8 LYS D C 1
ATOM 4229 O O . LYS D 1 17 ? 86.352 107.506 112.153 1.00 49.72 8 LYS D O 1
ATOM 4235 N N . LYS D 1 18 ? 84.869 108.910 111.200 1.00 52.07 9 LYS D N 1
ATOM 4236 C CA . LYS D 1 18 ? 85.493 108.944 109.879 1.00 52.41 9 LYS D CA 1
ATOM 4237 C C . LYS D 1 18 ? 86.080 110.341 109.632 1.00 48.14 9 LYS D C 1
ATOM 4238 O O . LYS D 1 18 ? 85.458 111.336 110.002 1.00 46.67 9 LYS D O 1
ATOM 4244 N N . PRO D 1 19 ? 87.272 110.424 109.008 1.00 45.33 10 PRO D N 1
ATOM 4245 C CA . PRO D 1 19 ? 87.801 111.736 108.625 1.00 44.57 10 PRO D CA 1
ATOM 4246 C C . PRO D 1 19 ? 86.872 112.537 107.702 1.00 44.09 10 PRO D C 1
ATOM 4247 O O . PRO D 1 19 ? 86.352 111.989 106.730 1.00 41.68 10 PRO D O 1
ATOM 4251 N N . GLU D 1 20 ? 86.659 113.809 108.042 1.00 46.23 11 GLU D N 1
ATOM 4252 C CA . GLU D 1 20 ? 85.918 114.760 107.210 1.00 48.43 11 GLU D CA 1
ATOM 4253 C C . GLU D 1 20 ? 86.934 115.624 106.477 1.00 45.50 11 GLU D C 1
ATOM 4254 O O . GLU D 1 20 ? 87.535 116.527 107.064 1.00 44.08 11 GLU D O 1
ATOM 4260 N N . ILE D 1 21 ? 87.126 115.330 105.196 1.00 43.12 12 ILE D N 1
ATOM 4261 C CA . ILE D 1 21 ? 88.141 115.985 104.388 1.00 41.91 12 ILE D CA 1
ATOM 4262 C C . ILE D 1 21 ? 87.434 116.787 103.308 1.00 40.13 12 ILE D C 1
ATOM 4263 O O . ILE D 1 21 ? 86.676 116.228 102.517 1.00 39.58 12 ILE D O 1
ATOM 4268 N N . HIS D 1 22 ? 87.687 118.095 103.286 1.00 39.10 13 HIS D N 1
ATOM 4269 C CA . HIS D 1 22 ? 87.077 118.991 102.303 1.00 38.81 13 HIS D CA 1
ATOM 4270 C C . HIS D 1 22 ? 87.441 118.542 100.886 1.00 39.08 13 HIS D C 1
ATOM 4271 O O . HIS D 1 22 ? 88.521 117.977 100.649 1.00 38.61 13 HIS D O 1
ATOM 4278 N N . GLU D 1 23 ? 86.525 118.783 99.954 1.00 38.48 14 GLU D N 1
ATOM 4279 C CA . GLU D 1 23 ? 86.675 118.312 98.572 1.00 38.47 14 GLU D CA 1
ATOM 4280 C C . GLU D 1 23 ? 87.858 118.927 97.792 1.00 36.91 14 GLU D C 1
ATOM 4281 O O . GLU D 1 23 ? 88.344 118.326 96.831 1.00 35.83 14 GLU D O 1
ATOM 4287 N N . THR D 1 24 ? 88.306 120.112 98.211 1.00 35.53 15 THR D N 1
ATOM 4288 C CA . THR D 1 24 ? 89.467 120.791 97.623 1.00 35.29 15 THR D CA 1
ATOM 4289 C C . THR D 1 24 ? 90.780 120.510 98.359 1.00 34.39 15 THR D C 1
ATOM 4290 O O . THR D 1 24 ? 91.821 121.041 97.984 1.00 35.11 15 THR D O 1
ATOM 4294 N N . ALA D 1 25 ? 90.730 119.711 99.421 1.00 33.74 16 ALA D N 1
ATOM 4295 C CA . ALA D 1 25 ? 91.937 119.267 100.108 1.00 33.05 16 ALA D CA 1
ATOM 4296 C C . ALA D 1 25 ? 92.581 118.144 99.308 1.00 32.15 16 ALA D C 1
ATOM 4297 O O . ALA D 1 25 ? 91.901 117.464 98.539 1.00 32.44 16 ALA D O 1
ATOM 4299 N N . PHE D 1 26 ? 93.887 117.964 99.488 1.00 31.63 17 PHE D N 1
ATOM 4300 C CA . PHE D 1 26 ? 94.635 116.879 98.851 1.00 31.73 17 PHE D CA 1
ATOM 4301 C C . PHE D 1 26 ? 95.300 115.999 99.904 1.00 32.02 17 PHE D C 1
ATOM 4302 O O . PHE D 1 26 ? 96.103 116.478 100.699 1.00 31.99 17 PHE D O 1
ATOM 4310 N N . VAL D 1 27 ? 94.961 114.713 99.900 1.00 32.40 18 VAL D N 1
ATOM 4311 C CA . VAL D 1 27 ? 95.637 113.725 100.731 1.00 32.78 18 VAL D CA 1
ATOM 4312 C C . VAL D 1 27 ? 96.357 112.762 99.803 1.00 32.92 18 VAL D C 1
ATOM 4313 O O . VAL D 1 27 ? 95.714 112.037 99.043 1.00 33.04 18 VAL D O 1
ATOM 4317 N N . HIS D 1 28 ? 97.687 112.757 99.866 1.00 32.65 19 HIS D N 1
ATOM 4318 C CA . HIS D 1 28 ? 98.486 111.836 99.064 1.00 32.91 19 HIS D CA 1
ATOM 4319 C C . HIS D 1 28 ? 98.173 110.392 99.483 1.00 32.76 19 HIS D C 1
ATOM 4320 O O . HIS D 1 28 ? 97.948 110.138 100.667 1.00 33.38 19 HIS D O 1
ATOM 4327 N N . PRO D 1 29 ? 98.132 109.448 98.521 1.00 32.88 20 PRO D N 1
ATOM 4328 C CA . PRO D 1 29 ? 97.846 108.047 98.871 1.00 33.16 20 PRO D CA 1
ATOM 4329 C C . PRO D 1 29 ? 98.747 107.432 99.949 1.00 33.11 20 PRO D C 1
ATOM 4330 O O . PRO D 1 29 ? 98.287 106.586 100.712 1.00 34.17 20 PRO D O 1
ATOM 4334 N N . ARG D 1 30 ? 100.008 107.852 100.000 1.00 32.96 21 ARG D N 1
ATOM 4335 C CA . ARG D 1 30 ? 100.965 107.355 100.994 1.00 33.65 21 ARG D CA 1
ATOM 4336 C C . ARG D 1 30 ? 100.883 108.032 102.374 1.00 32.50 21 ARG D C 1
ATOM 4337 O O . ARG D 1 30 ? 101.606 107.644 103.292 1.00 32.07 21 ARG D O 1
ATOM 4345 N N . ALA D 1 31 ? 100.028 109.043 102.518 1.00 31.71 22 ALA D N 1
ATOM 4346 C CA . ALA D 1 31 ? 99.676 109.576 103.835 1.00 31.60 22 ALA D CA 1
ATOM 4347 C C . ALA D 1 31 ? 98.668 108.652 104.522 1.00 30.88 22 ALA D C 1
ATOM 4348 O O . ALA D 1 31 ? 97.975 107.873 103.862 1.00 30.40 22 ALA D O 1
ATOM 4350 N N . THR D 1 32 ? 98.597 108.752 105.846 1.00 30.64 23 THR D N 1
ATOM 4351 C CA . THR D 1 32 ? 97.672 107.962 106.661 1.00 31.06 23 THR D CA 1
ATOM 4352 C C . THR D 1 32 ? 96.827 108.914 107.510 1.00 30.61 23 THR D C 1
ATOM 4353 O O . THR D 1 32 ? 97.373 109.670 108.314 1.00 30.76 23 THR D O 1
ATOM 4357 N N . ILE D 1 33 ? 95.507 108.878 107.314 1.00 30.20 24 ILE D N 1
ATOM 4358 C CA . ILE D 1 33 ? 94.559 109.705 108.069 1.00 30.04 24 ILE D CA 1
ATOM 4359 C C . ILE D 1 33 ? 93.615 108.756 108.802 1.00 29.95 24 ILE D C 1
ATOM 4360 O O . ILE D 1 33 ? 92.950 107.940 108.168 1.00 30.21 24 ILE D O 1
ATOM 4365 N N . ILE D 1 34 ? 93.558 108.855 110.128 1.00 29.85 25 ILE D N 1
ATOM 4366 C CA . ILE D 1 34 ? 92.768 107.926 110.940 1.00 29.86 25 ILE D CA 1
ATOM 4367 C C . ILE D 1 34 ? 91.822 108.675 111.879 1.00 29.81 25 ILE D C 1
ATOM 4368 O O . ILE D 1 34 ? 92.245 109.555 112.627 1.00 29.46 25 ILE D O 1
ATOM 4373 N N . GLY D 1 35 ? 90.542 108.318 111.824 1.00 30.34 26 GLY D N 1
ATOM 4374 C CA . GLY D 1 35 ? 89.589 108.664 112.877 1.00 31.13 26 GLY D CA 1
ATOM 4375 C C . GLY D 1 35 ? 89.012 110.064 112.816 1.00 31.44 26 GLY D C 1
ATOM 4376 O O . GLY D 1 35 ? 88.650 110.549 111.749 1.00 31.17 26 GLY D O 1
ATOM 4377 N N . ASP D 1 36 ? 88.938 110.716 113.973 1.00 32.42 27 ASP D N 1
ATOM 4378 C CA . ASP D 1 36 ? 88.219 111.978 114.133 1.00 33.18 27 ASP D CA 1
ATOM 4379 C C . ASP D 1 36 ? 89.063 113.167 113.642 1.00 33.12 27 ASP D C 1
ATOM 4380 O O . ASP D 1 36 ? 89.485 114.018 114.425 1.00 32.08 27 ASP D O 1
ATOM 4385 N N . VAL D 1 37 ? 89.285 113.212 112.331 1.00 34.18 28 VAL D N 1
ATOM 4386 C CA . VAL D 1 37 ? 90.112 114.228 111.685 1.00 35.54 28 VAL D CA 1
ATOM 4387 C C . VAL D 1 37 ? 89.214 115.166 110.889 1.00 36.95 28 VAL D C 1
ATOM 4388 O O . VAL D 1 37 ? 88.301 114.723 110.205 1.00 37.37 28 VAL D O 1
ATOM 4392 N N . GLU D 1 38 ? 89.492 116.461 110.972 1.00 39.34 29 GLU D N 1
ATOM 4393 C CA . GLU D 1 38 ? 88.799 117.461 110.174 1.00 41.54 29 GLU D CA 1
ATOM 4394 C C . GLU D 1 38 ? 89.837 118.261 109.380 1.00 40.16 29 GLU D C 1
ATOM 4395 O O . GLU D 1 38 ? 90.674 118.944 109.972 1.00 39.76 29 GLU D O 1
ATOM 4401 N N . ILE D 1 39 ? 89.791 118.151 108.050 1.00 38.30 30 ILE D N 1
ATOM 4402 C CA . ILE D 1 39 ? 90.718 118.857 107.155 1.00 36.93 30 ILE D CA 1
ATOM 4403 C C . ILE D 1 39 ? 89.948 119.862 106.287 1.00 35.74 30 ILE D C 1
ATOM 4404 O O . ILE D 1 39 ? 89.049 119.485 105.539 1.00 34.31 30 ILE D O 1
ATOM 4409 N N . GLY D 1 40 ? 90.326 121.136 106.389 1.00 35.64 31 GLY D N 1
ATOM 4410 C CA . GLY D 1 40 ? 89.665 122.221 105.664 1.00 35.81 31 GLY D CA 1
ATOM 4411 C C . GLY D 1 40 ? 90.096 122.360 104.208 1.00 35.91 31 GLY D C 1
ATOM 4412 O O . GLY D 1 40 ? 90.981 121.635 103.748 1.00 35.38 31 GLY D O 1
ATOM 4413 N N . PRO D 1 41 ? 89.473 123.302 103.470 1.00 35.64 32 PRO D N 1
ATOM 4414 C CA . PRO D 1 41 ? 89.725 123.458 102.032 1.00 35.85 32 PRO D CA 1
ATOM 4415 C C . PRO D 1 41 ? 91.164 123.827 101.684 1.00 35.80 32 PRO D C 1
ATOM 4416 O O . PRO D 1 41 ? 91.812 124.542 102.441 1.00 35.61 32 PRO D O 1
ATOM 4420 N N . LYS D 1 42 ? 91.640 123.324 100.544 1.00 36.64 33 LYS D N 1
ATOM 4421 C CA . LYS D 1 42 ? 92.985 123.604 100.006 1.00 37.02 33 LYS D CA 1
ATOM 4422 C C . LYS D 1 42 ? 94.162 123.081 100.849 1.00 35.18 33 LYS D C 1
ATOM 4423 O O . LYS D 1 42 ? 95.316 123.386 100.542 1.00 35.91 33 LYS D O 1
ATOM 4429 N N . THR D 1 43 ? 93.886 122.277 101.877 1.00 33.06 34 THR D N 1
ATOM 4430 C CA . THR D 1 43 ? 94.933 121.755 102.749 1.00 31.78 34 THR D CA 1
ATOM 4431 C C . THR D 1 43 ? 95.514 120.507 102.084 1.00 31.21 34 THR D C 1
ATOM 4432 O O . THR D 1 43 ? 94.784 119.738 101.463 1.00 30.11 34 THR D O 1
ATOM 4436 N N . SER D 1 44 ? 96.828 120.330 102.200 1.00 30.85 35 SER D N 1
ATOM 4437 C CA . SER D 1 44 ? 97.521 119.203 101.573 1.00 30.98 35 SER D CA 1
ATOM 4438 C C . SER D 1 44 ? 98.225 118.345 102.623 1.00 30.64 35 SER D C 1
ATOM 4439 O O . SER D 1 44 ? 98.803 118.871 103.569 1.00 31.03 35 SER D O 1
ATOM 4442 N N . VAL D 1 45 ? 98.141 117.026 102.459 1.00 30.59 36 VAL D N 1
ATOM 4443 C CA . VAL D 1 45 ? 98.860 116.071 103.302 1.00 30.47 36 VAL D CA 1
ATOM 4444 C C . VAL D 1 45 ? 99.739 115.213 102.389 1.00 30.19 36 VAL D C 1
ATOM 4445 O O . VAL D 1 45 ? 99.261 114.653 101.398 1.00 30.05 36 VAL D O 1
ATOM 4449 N N . TRP D 1 46 ? 101.017 115.112 102.746 1.00 29.60 37 TRP D N 1
ATOM 4450 C CA . TRP D 1 46 ? 102.057 114.601 101.850 1.00 29.86 37 TRP D CA 1
ATOM 4451 C C . TRP D 1 46 ? 102.558 113.222 102.288 1.00 29.36 37 TRP D C 1
ATOM 4452 O O . TRP D 1 46 ? 102.272 112.804 103.411 1.00 29.20 37 TRP D O 1
ATOM 4463 N N . PRO D 1 47 ? 103.276 112.498 101.395 1.00 29.06 38 PRO D N 1
ATOM 4464 C CA . PRO D 1 47 ? 103.645 111.099 101.659 1.00 29.02 38 PRO D CA 1
ATOM 4465 C C . PRO D 1 47 ? 104.250 110.841 103.042 1.00 29.02 38 PRO D C 1
ATOM 4466 O O . PRO D 1 47 ? 105.110 111.597 103.492 1.00 28.67 38 PRO D O 1
ATOM 4470 N N . GLY D 1 48 ? 103.776 109.795 103.711 1.00 28.87 39 GLY D N 1
ATOM 4471 C CA . GLY D 1 48 ? 104.320 109.381 104.998 1.00 29.62 39 GLY D CA 1
ATOM 4472 C C . GLY D 1 48 ? 103.793 110.126 106.209 1.00 29.85 39 GLY D C 1
ATOM 4473 O O . GLY D 1 48 ? 104.077 109.731 107.343 1.00 30.02 39 GLY D O 1
ATOM 4474 N N . ALA D 1 49 ? 103.037 111.202 105.981 1.00 29.94 40 ALA D N 1
ATOM 4475 C CA . ALA D 1 49 ? 102.413 111.935 107.064 1.00 29.90 40 ALA D CA 1
ATOM 4476 C C . ALA D 1 49 ? 101.353 111.054 107.707 1.00 29.78 40 ALA D C 1
ATOM 4477 O O . ALA D 1 49 ? 100.649 110.316 107.016 1.00 29.84 40 ALA D O 1
ATOM 4479 N N . VAL D 1 50 ? 101.278 111.119 109.031 1.00 29.68 41 VAL D N 1
ATOM 4480 C CA . VAL D 1 50 ? 100.332 110.340 109.808 1.00 29.76 41 VAL D CA 1
ATOM 4481 C C . VAL D 1 50 ? 99.520 111.311 110.646 1.00 29.61 41 VAL D C 1
ATOM 4482 O O . VAL D 1 50 ? 100.074 112.027 111.480 1.00 29.26 41 VAL D O 1
ATOM 4486 N N . ILE D 1 51 ? 98.213 111.331 110.400 1.00 29.80 42 ILE D N 1
ATOM 4487 C CA . ILE D 1 51 ? 97.277 112.179 111.125 1.00 30.19 42 ILE D CA 1
ATOM 4488 C C . ILE D 1 51 ? 96.309 111.210 111.803 1.00 30.38 42 ILE D C 1
ATOM 4489 O O . ILE D 1 51 ? 95.336 110.762 111.199 1.00 31.03 42 ILE D O 1
ATOM 4494 N N . ARG D 1 52 ? 96.610 110.882 113.058 1.00 30.26 43 ARG D N 1
ATOM 4495 C CA . ARG D 1 52 ? 95.941 109.807 113.792 1.00 30.26 43 ARG D CA 1
ATOM 4496 C C . ARG D 1 52 ? 95.101 110.385 114.926 1.00 29.94 43 ARG D C 1
ATOM 4497 O O . ARG D 1 52 ? 95.600 110.617 116.019 1.00 30.05 43 ARG D O 1
ATOM 4505 N N . ALA D 1 53 ? 93.825 110.623 114.653 1.00 29.86 44 ALA D N 1
ATOM 4506 C CA . ALA D 1 53 ? 92.909 111.175 115.647 1.00 30.14 44 ALA D CA 1
ATOM 4507 C C . ALA D 1 53 ? 92.084 110.045 116.260 1.00 30.42 44 ALA D C 1
ATOM 4508 O O . ALA D 1 53 ? 90.903 109.878 115.944 1.00 30.97 44 ALA D O 1
ATOM 4510 N N . ASP D 1 54 ? 92.720 109.273 117.138 1.00 30.51 45 ASP D N 1
ATOM 4511 C CA . ASP D 1 54 ? 92.081 108.096 117.754 1.00 30.94 45 ASP D CA 1
ATOM 4512 C C . ASP D 1 54 ? 91.691 108.296 119.214 1.00 32.09 45 ASP D C 1
ATOM 4513 O O . ASP D 1 54 ? 90.590 107.911 119.611 1.00 33.26 45 ASP D O 1
ATOM 4518 N N . ILE D 1 55 ? 92.584 108.893 120.001 1.00 32.59 46 ILE D N 1
ATOM 4519 C CA . ILE D 1 55 ? 92.307 109.202 121.419 1.00 32.77 46 ILE D CA 1
ATOM 4520 C C . ILE D 1 55 ? 91.689 110.590 121.646 1.00 33.49 46 ILE D C 1
ATOM 4521 O O . ILE D 1 55 ? 91.238 110.888 122.755 1.00 34.02 46 ILE D O 1
ATOM 4526 N N . GLU D 1 56 ? 91.686 111.427 120.605 1.00 33.77 47 GLU D N 1
ATOM 4527 C CA . GLU D 1 56 ? 91.000 112.731 120.600 1.00 33.53 47 GLU D CA 1
ATOM 4528 C C . GLU D 1 56 ? 90.924 113.266 119.163 1.00 33.54 47 GLU D C 1
ATOM 4529 O O . GLU D 1 56 ? 91.384 112.616 118.230 1.00 33.21 47 GLU D O 1
ATOM 4535 N N . LYS D 1 57 ? 90.329 114.442 118.999 1.00 34.86 48 LYS D N 1
ATOM 4536 C CA . LYS D 1 57 ? 90.125 115.058 117.691 1.00 35.54 48 LYS D CA 1
ATOM 4537 C C . LYS D 1 57 ? 91.401 115.724 117.189 1.00 34.45 48 LYS D C 1
ATOM 4538 O O . LYS D 1 57 ? 92.228 116.173 117.985 1.00 34.14 48 LYS D O 1
ATOM 4544 N N . ILE D 1 58 ? 91.553 115.758 115.866 1.00 33.64 49 ILE D N 1
ATOM 4545 C CA . ILE D 1 58 ? 92.540 116.601 115.190 1.00 33.03 49 ILE D CA 1
ATOM 4546 C C . ILE D 1 58 ? 91.780 117.468 114.189 1.00 32.70 49 ILE D C 1
ATOM 4547 O O . ILE D 1 58 ? 91.125 116.947 113.290 1.00 31.89 49 ILE D O 1
ATOM 4552 N N . THR D 1 59 ? 91.873 118.785 114.350 1.00 32.87 50 THR D N 1
ATOM 4553 C CA . THR D 1 59 ? 91.241 119.735 113.436 1.00 32.74 50 THR D CA 1
ATOM 4554 C C . THR D 1 59 ? 92.332 120.534 112.721 1.00 32.56 50 THR D C 1
ATOM 4555 O O . THR D 1 59 ? 93.241 121.075 113.366 1.00 32.53 50 THR D O 1
ATOM 4559 N N . ILE D 1 60 ? 92.238 120.583 111.392 1.00 31.88 51 ILE D N 1
ATOM 4560 C CA . ILE D 1 60 ? 93.188 121.300 110.540 1.00 31.67 51 ILE D CA 1
ATOM 4561 C C . ILE D 1 60 ? 92.400 122.258 109.641 1.00 31.82 51 ILE D C 1
ATOM 4562 O O . ILE D 1 60 ? 91.392 121.874 109.038 1.00 31.44 51 ILE D O 1
ATOM 4567 N N . GLY D 1 61 ? 92.874 123.500 109.554 1.00 31.92 52 GLY D N 1
ATOM 4568 C CA . GLY D 1 61 ? 92.173 124.564 108.847 1.00 32.45 52 GLY D CA 1
ATOM 4569 C C . GLY D 1 61 ? 92.372 124.537 107.348 1.00 33.54 52 GLY D C 1
ATOM 4570 O O . GLY D 1 61 ? 92.594 123.478 106.759 1.00 33.12 52 GLY D O 1
ATOM 4571 N N . LYS D 1 62 ? 92.293 125.715 106.733 1.00 35.76 53 LYS D N 1
ATOM 4572 C CA . LYS D 1 62 ? 92.393 125.848 105.282 1.00 37.64 53 LYS D CA 1
ATOM 4573 C C . LYS D 1 62 ? 93.772 126.312 104.825 1.00 35.89 53 LYS D C 1
ATOM 4574 O O . LYS D 1 62 ? 94.458 127.039 105.540 1.00 34.93 53 LYS D O 1
ATOM 4580 N N . ASN D 1 63 ? 94.169 125.858 103.634 1.00 34.07 54 ASN D N 1
ATOM 4581 C CA . ASN D 1 63 ? 95.395 126.295 102.969 1.00 32.81 54 ASN D CA 1
ATOM 4582 C C . ASN D 1 63 ? 96.668 125.969 103.772 1.00 32.22 54 ASN D C 1
ATOM 4583 O O . ASN D 1 63 ? 97.684 126.654 103.648 1.00 31.21 54 ASN D O 1
ATOM 4588 N N . THR D 1 64 ? 96.601 124.907 104.576 1.00 31.70 55 THR D N 1
ATOM 4589 C CA . THR D 1 64 ? 97.709 124.467 105.417 1.00 31.76 55 THR D CA 1
ATOM 4590 C C . THR D 1 64 ? 98.324 123.225 104.776 1.00 31.79 55 THR D C 1
ATOM 4591 O O . THR D 1 64 ? 97.626 122.461 104.124 1.00 32.22 55 THR D O 1
ATOM 4595 N N . CYS D 1 65 ? 99.632 123.047 104.950 1.00 32.22 56 CYS D N 1
ATOM 4596 C CA A CYS D 1 65 ? 100.380 121.934 104.375 0.70 32.86 56 CYS D CA 1
ATOM 4597 C CA B CYS D 1 65 ? 100.318 121.878 104.388 0.30 32.14 56 CYS D CA 1
ATOM 4598 C C . CYS D 1 65 ? 101.028 121.065 105.471 1.00 32.67 56 CYS D C 1
ATOM 4599 O O . CYS D 1 65 ? 101.819 121.586 106.265 1.00 31.76 56 CYS D O 1
ATOM 4604 N N . ILE D 1 66 ? 100.693 119.768 105.513 1.00 32.49 57 ILE D N 1
ATOM 4605 C CA . ILE D 1 66 ? 101.316 118.807 106.420 1.00 32.97 57 ILE D CA 1
ATOM 4606 C C . ILE D 1 66 ? 102.310 118.021 105.565 1.00 32.40 57 ILE D C 1
ATOM 4607 O O . ILE D 1 66 ? 101.922 117.115 104.832 1.00 31.26 57 ILE D O 1
ATOM 4612 N N . LYS D 1 67 ? 103.588 118.384 105.670 1.00 33.46 58 LYS D N 1
ATOM 4613 C CA . LYS D 1 67 ? 104.645 117.865 104.785 1.00 34.34 58 LYS D CA 1
ATOM 4614 C C . LYS D 1 67 ? 105.060 116.421 105.151 1.00 33.48 58 LYS D C 1
ATOM 4615 O O . LYS D 1 67 ? 104.518 115.835 106.092 1.00 33.04 58 LYS D O 1
ATOM 4621 N N . ASP D 1 68 ? 106.018 115.864 104.408 1.00 32.50 59 ASP D N 1
ATOM 4622 C CA . ASP D 1 68 ? 106.296 114.419 104.418 1.00 32.10 59 ASP D CA 1
ATOM 4623 C C . ASP D 1 68 ? 106.808 113.902 105.757 1.00 31.52 59 ASP D C 1
ATOM 4624 O O . ASP D 1 68 ? 107.604 114.565 106.415 1.00 31.76 59 ASP D O 1
ATOM 4629 N N . ASN D 1 69 ? 106.352 112.705 106.131 1.00 31.34 60 ASN D N 1
ATOM 4630 C CA . ASN D 1 69 ? 106.701 112.033 107.399 1.00 31.48 60 ASN D CA 1
ATOM 4631 C C . ASN D 1 69 ? 106.353 112.798 108.690 1.00 31.51 60 ASN D C 1
ATOM 4632 O O . ASN D 1 69 ? 106.838 112.450 109.773 1.00 32.42 60 ASN D O 1
ATOM 4637 N N . ALA D 1 70 ? 105.486 113.806 108.588 1.00 31.40 61 ALA D N 1
ATOM 4638 C CA . ALA D 1 70 ? 105.053 114.559 109.759 1.00 31.80 61 ALA D CA 1
ATOM 4639 C C . ALA D 1 70 ? 104.045 113.709 110.517 1.00 31.46 61 ALA D C 1
ATOM 4640 O O . ALA D 1 70 ? 103.288 112.958 109.910 1.00 31.55 61 ALA D O 1
ATOM 4642 N N . VAL D 1 71 ? 104.049 113.821 111.839 1.00 30.96 62 VAL D N 1
ATOM 4643 C CA . VAL D 1 71 ? 103.145 113.043 112.674 1.00 31.16 62 VAL D CA 1
ATOM 4644 C C . VAL D 1 71 ? 102.282 114.004 113.471 1.00 31.03 62 VAL D C 1
ATOM 4645 O O . VAL D 1 71 ? 102.789 114.946 114.080 1.00 30.54 62 VAL D O 1
ATOM 4649 N N . ILE D 1 72 ? 100.974 113.770 113.436 1.00 31.26 63 ILE D N 1
ATOM 4650 C CA . ILE D 1 72 ? 100.022 114.546 114.217 1.00 31.46 63 ILE D CA 1
ATOM 4651 C C . ILE D 1 72 ? 99.204 113.561 115.038 1.00 31.26 63 ILE D C 1
ATOM 4652 O O . ILE D 1 72 ? 98.517 112.706 114.484 1.00 31.15 63 ILE D O 1
ATOM 4657 N N . HIS D 1 73 ? 99.310 113.680 116.358 1.00 31.70 64 HIS D N 1
ATOM 4658 C CA . HIS D 1 73 ? 98.630 112.789 117.289 1.00 32.57 64 HIS D CA 1
ATOM 4659 C C . HIS D 1 73 ? 98.182 113.590 118.517 1.00 32.44 64 HIS D C 1
ATOM 4660 O O . HIS D 1 73 ? 98.958 114.389 119.033 1.00 32.78 64 HIS D O 1
ATOM 4667 N N . PRO D 1 74 ? 96.934 113.387 118.990 1.00 32.36 65 PRO D N 1
ATOM 4668 C CA . PRO D 1 74 ? 96.537 114.022 120.253 1.00 32.43 65 PRO D CA 1
ATOM 4669 C C . PRO D 1 74 ? 97.326 113.471 121.440 1.00 32.57 65 PRO D C 1
ATOM 4670 O O . PRO D 1 74 ? 97.884 112.373 121.357 1.00 33.69 65 PRO D O 1
ATOM 4674 N N . ALA D 1 75 ? 97.369 114.232 122.529 1.00 32.42 66 ALA D N 1
ATOM 4675 C CA . ALA D 1 75 ? 98.160 113.863 123.700 1.00 32.66 66 ALA D CA 1
ATOM 4676 C C . ALA D 1 75 ? 97.369 113.038 124.698 1.00 33.03 66 ALA D C 1
ATOM 4677 O O . ALA D 1 75 ? 96.164 113.207 124.842 1.00 32.81 66 ALA D O 1
ATOM 4679 N N . ASP D 1 76 ? 98.083 112.157 125.391 1.00 34.67 67 ASP D N 1
ATOM 4680 C CA . ASP D 1 76 ? 97.570 111.431 126.553 1.00 35.03 67 ASP D CA 1
ATOM 4681 C C . ASP D 1 76 ? 98.389 111.928 127.742 1.00 34.67 67 ASP D C 1
ATOM 4682 O O . ASP D 1 76 ? 99.614 111.921 127.689 1.00 33.74 67 ASP D O 1
ATOM 4687 N N . VAL D 1 77 ? 97.705 112.400 128.786 1.00 35.82 68 VAL D N 1
ATOM 4688 C CA . VAL D 1 77 ? 98.342 113.073 129.924 1.00 36.77 68 VAL D CA 1
ATOM 4689 C C . VAL D 1 77 ? 98.042 112.321 131.223 1.00 37.29 68 VAL D C 1
ATOM 4690 O O . VAL D 1 77 ? 96.898 111.943 131.478 1.00 36.56 68 VAL D O 1
ATOM 4694 N N . TYR D 1 78 ? 99.080 112.132 132.040 1.00 38.59 69 TYR D N 1
ATOM 4695 C CA . TYR D 1 78 ? 99.030 111.244 133.204 1.00 39.96 69 TYR D CA 1
ATOM 4696 C C . TYR D 1 78 ? 99.370 111.944 134.523 1.00 41.82 69 TYR D C 1
ATOM 4697 O O . TYR D 1 78 ? 99.698 111.282 135.503 1.00 44.48 69 TYR D O 1
ATOM 4706 N N . HIS D 1 79 ? 99.262 113.270 134.570 1.00 43.41 70 HIS D N 1
ATOM 4707 C CA . HIS D 1 79 ? 99.524 114.009 135.814 1.00 45.14 70 HIS D CA 1
ATOM 4708 C C . HIS D 1 79 ? 98.377 113.906 136.850 1.00 45.83 70 HIS D C 1
ATOM 4709 O O . HIS D 1 79 ? 98.523 114.366 137.984 1.00 45.44 70 HIS D O 1
ATOM 4716 N N . GLU D 1 80 ? 97.248 113.320 136.445 1.00 47.49 71 GLU D N 1
ATOM 4717 C CA . GLU D 1 80 ? 96.170 112.913 137.351 1.00 49.08 71 GLU D CA 1
ATOM 4718 C C . GLU D 1 80 ? 95.920 111.421 137.197 1.00 49.26 71 GLU D C 1
ATOM 4719 O O . GLU D 1 80 ? 96.277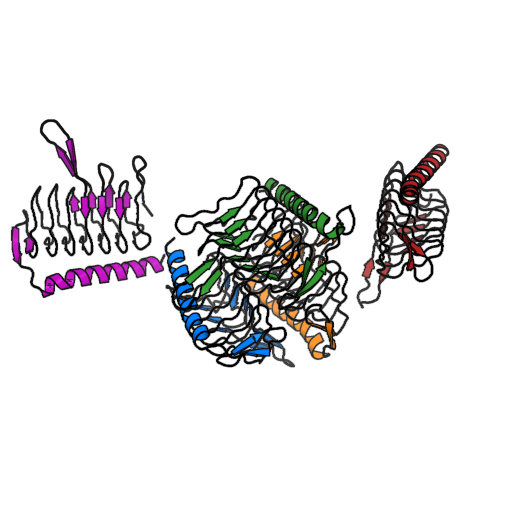 110.839 136.175 1.00 47.48 71 GLU D O 1
ATOM 4725 N N . GLU D 1 81 ? 95.303 110.812 138.209 1.00 51.51 72 GLU D N 1
ATOM 4726 C CA . GLU D 1 81 ? 94.929 109.391 138.147 1.00 53.89 72 GLU D CA 1
ATOM 4727 C C . GLU D 1 81 ? 93.928 109.122 137.030 1.00 53.00 72 GLU D C 1
ATOM 4728 O O . GLU D 1 81 ? 94.004 108.093 136.361 1.00 52.63 72 GLU D O 1
ATOM 4734 N N . GLU D 1 82 ? 92.995 110.046 136.827 1.00 53.41 73 GLU D N 1
ATOM 4735 C CA . GLU D 1 82 ? 92.168 110.027 135.630 1.00 53.33 73 GLU D CA 1
ATOM 4736 C C . GLU D 1 82 ? 93.026 110.531 134.466 1.00 50.76 73 GLU D C 1
ATOM 4737 O O . GLU D 1 82 ? 93.626 111.608 134.554 1.00 49.79 73 GLU D O 1
ATOM 4743 N N . ILE D 1 83 ? 93.094 109.737 133.396 1.00 47.66 74 ILE D N 1
ATOM 4744 C CA . ILE D 1 83 ? 93.870 110.084 132.205 1.00 46.37 74 ILE D CA 1
ATOM 4745 C C . ILE D 1 83 ? 93.129 111.171 131.439 1.00 44.95 74 ILE D C 1
ATOM 4746 O O . ILE D 1 83 ? 91.907 111.120 131.301 1.00 45.12 74 ILE D O 1
ATOM 4751 N N . GLU D 1 84 ? 93.885 112.141 130.938 1.00 44.63 75 GLU D N 1
ATOM 4752 C CA . GLU D 1 84 ? 93.342 113.269 130.198 1.00 44.90 75 GLU D CA 1
ATOM 4753 C C . GLU D 1 84 ? 93.876 113.257 128.775 1.00 41.94 75 GLU D C 1
ATOM 4754 O O . GLU D 1 84 ? 95.023 112.869 128.536 1.00 39.90 75 GLU D O 1
ATOM 4760 N N . TYR D 1 85 ? 93.024 113.673 127.840 1.00 39.63 76 TYR D N 1
ATOM 4761 C CA . TYR D 1 85 ? 93.322 113.624 126.416 1.00 38.03 76 TYR D CA 1
ATOM 4762 C C . TYR D 1 85 ? 93.201 115.013 125.801 1.00 36.84 76 TYR D C 1
ATOM 4763 O O . TYR D 1 85 ? 92.142 115.631 125.879 1.00 36.88 76 TYR D O 1
ATOM 4772 N N . VAL D 1 86 ? 94.285 115.496 125.197 1.00 35.75 77 VAL D N 1
ATOM 4773 C CA . VAL D 1 86 ? 94.335 116.841 124.617 1.00 35.47 77 VAL D CA 1
ATOM 4774 C C . VAL D 1 86 ? 94.292 116.751 123.090 1.00 34.60 77 VAL D C 1
ATOM 4775 O O . VAL D 1 86 ? 95.160 116.111 122.504 1.00 35.04 77 VAL D O 1
ATOM 4779 N N . PRO D 1 87 ? 93.303 117.406 122.440 1.00 34.00 78 PRO D N 1
ATOM 4780 C CA . PRO D 1 87 ? 93.242 117.383 120.974 1.00 33.78 78 PRO D CA 1
ATOM 4781 C C . PRO D 1 87 ? 94.266 118.294 120.305 1.00 33.22 78 PRO D C 1
ATOM 4782 O O . PRO D 1 87 ? 94.921 119.097 120.974 1.00 33.00 78 PRO D O 1
ATOM 4786 N N . VAL D 1 88 ? 94.383 118.148 118.987 1.00 33.31 79 VAL D N 1
ATOM 4787 C CA . VAL D 1 88 ? 95.228 118.996 118.154 1.00 33.65 79 VAL D CA 1
ATOM 4788 C C . VAL D 1 88 ? 94.348 119.958 117.359 1.00 34.45 79 VAL D C 1
ATOM 4789 O O . VAL D 1 88 ? 93.342 119.552 116.782 1.00 33.78 79 VAL D O 1
ATOM 4793 N N . LYS D 1 89 ? 94.735 121.229 117.338 1.00 36.43 80 LYS D N 1
ATOM 4794 C CA . LYS D 1 89 ? 94.095 122.238 116.499 1.00 38.46 80 LYS D CA 1
ATOM 4795 C C . LYS D 1 89 ? 95.168 122.951 115.689 1.00 37.07 80 LYS D C 1
ATOM 4796 O O . LYS D 1 89 ? 96.083 123.536 116.264 1.00 36.15 80 LYS D O 1
ATOM 4802 N N . ILE D 1 90 ? 95.058 122.888 114.362 1.00 35.96 81 ILE D N 1
ATOM 4803 C CA . ILE D 1 90 ? 95.973 123.587 113.460 1.00 35.24 81 ILE D CA 1
ATOM 4804 C C . ILE D 1 90 ? 95.141 124.530 112.601 1.00 34.71 81 ILE D C 1
ATOM 4805 O O . ILE D 1 90 ? 94.155 124.110 111.992 1.00 35.06 81 ILE D O 1
ATOM 4810 N N . GLY D 1 91 ? 95.539 125.802 112.557 1.00 33.63 82 GLY D N 1
ATOM 4811 C CA . GLY D 1 91 ? 94.771 126.838 111.861 1.00 33.11 82 GLY D CA 1
ATOM 4812 C C . GLY D 1 91 ? 95.011 126.907 110.359 1.00 32.41 82 GLY D C 1
ATOM 4813 O O . GLY D 1 91 ? 95.341 125.899 109.722 1.00 30.54 82 GLY D O 1
ATOM 4814 N N . ASP D 1 92 ? 94.851 128.113 109.810 1.00 32.40 83 ASP D N 1
ATOM 4815 C CA . ASP D 1 92 ? 94.936 128.362 108.365 1.00 32.34 83 ASP D CA 1
ATOM 4816 C C . ASP D 1 92 ? 96.322 128.834 107.936 1.00 31.52 83 ASP D C 1
ATOM 4817 O O . ASP D 1 92 ? 97.047 129.434 108.726 1.00 30.65 83 ASP D O 1
ATOM 4822 N N . ASN D 1 93 ? 96.668 128.559 106.676 1.00 31.09 84 ASN D N 1
ATOM 4823 C CA . ASN D 1 93 ? 97.890 129.068 106.032 1.00 30.36 84 ASN D CA 1
ATOM 4824 C C . ASN D 1 93 ? 99.181 128.656 106.752 1.00 30.53 84 ASN D C 1
ATOM 4825 O O . ASN D 1 93 ? 100.162 129.403 106.754 1.00 30.64 84 ASN D O 1
ATOM 4830 N N . ASN D 1 94 ? 99.186 127.464 107.345 1.00 30.65 85 ASN D N 1
ATOM 4831 C CA . ASN D 1 94 ? 100.351 126.971 108.081 1.00 31.08 85 ASN D CA 1
ATOM 4832 C C . ASN D 1 94 ? 101.218 126.043 107.240 1.00 31.26 85 ASN D C 1
ATOM 4833 O O . ASN D 1 94 ? 100.738 125.395 106.308 1.00 30.06 85 ASN D O 1
ATOM 4838 N N . ILE D 1 95 ? 102.503 126.002 107.583 1.00 32.11 86 ILE D N 1
ATOM 4839 C CA . ILE D 1 95 ? 103.423 124.994 107.075 1.00 32.99 86 ILE D CA 1
ATOM 4840 C C . ILE D 1 95 ? 103.806 124.114 108.260 1.00 32.43 86 ILE D C 1
ATOM 4841 O O . ILE D 1 95 ? 104.427 124.590 109.210 1.00 33.11 86 ILE D O 1
ATOM 4846 N N . ILE D 1 96 ? 103.405 122.849 108.219 1.00 31.96 87 ILE D N 1
ATOM 4847 C CA . ILE D 1 96 ? 103.909 121.850 109.151 1.00 32.05 87 ILE D CA 1
ATOM 4848 C C . ILE D 1 96 ? 105.009 121.107 108.398 1.00 31.78 87 ILE D C 1
ATOM 4849 O O . ILE D 1 96 ? 104.729 120.333 107.485 1.00 31.87 87 ILE D O 1
ATOM 4854 N N . GLY D 1 97 ? 106.259 121.366 108.782 1.00 31.60 88 GLY D N 1
ATOM 4855 C CA . GLY D 1 97 ? 107.432 120.951 108.008 1.00 32.01 88 GLY D CA 1
ATOM 4856 C C . GLY D 1 97 ? 107.683 119.459 107.901 1.00 31.78 88 GLY D C 1
ATOM 4857 O O . GLY D 1 97 ? 107.053 118.660 108.606 1.00 31.91 88 GLY D O 1
ATOM 4858 N N . HIS D 1 98 ? 108.607 119.100 107.004 1.00 31.77 89 HIS D N 1
ATOM 4859 C CA . HIS D 1 98 ? 109.012 117.705 106.780 1.00 32.06 89 HIS D CA 1
ATOM 4860 C C . HIS D 1 98 ? 109.413 117.077 108.111 1.00 32.28 89 HIS D C 1
ATOM 4861 O O . HIS D 1 98 ? 110.276 117.610 108.793 1.00 31.28 89 HIS D O 1
ATOM 4868 N N . ARG D 1 99 ? 108.768 115.972 108.479 1.00 33.54 90 ARG D N 1
ATOM 4869 C CA . ARG D 1 99 ? 109.111 115.193 109.680 1.00 34.93 90 ARG D CA 1
ATOM 4870 C C . ARG D 1 99 ? 108.826 115.889 111.023 1.00 33.49 90 ARG D C 1
ATOM 4871 O O . ARG D 1 99 ? 109.355 115.477 112.049 1.00 33.92 90 ARG D O 1
ATOM 4879 N N . ALA D 1 100 ? 107.981 116.916 111.033 1.00 31.67 91 ALA D N 1
ATOM 4880 C CA . ALA D 1 100 ? 107.638 117.600 112.276 1.00 30.64 91 ALA D CA 1
ATOM 4881 C C . ALA D 1 100 ? 106.629 116.771 113.066 1.00 29.67 91 ALA D C 1
ATOM 4882 O O . ALA D 1 100 ? 105.911 115.956 112.492 1.00 28.78 91 ALA D O 1
ATOM 4884 N N . LEU D 1 101 ? 106.589 116.981 114.381 1.00 29.25 92 LEU D N 1
ATOM 4885 C CA . LEU D 1 101 ? 105.614 116.328 115.264 1.00 29.16 92 LEU D CA 1
ATOM 4886 C C . LEU D 1 101 ? 104.737 117.382 115.930 1.00 29.21 92 LEU D C 1
ATOM 4887 O O . LEU D 1 101 ? 105.248 118.288 116.592 1.00 29.38 92 LEU D O 1
ATOM 4892 N N . ILE D 1 102 ? 103.425 117.257 115.753 1.00 29.23 93 ILE D N 1
ATOM 4893 C CA . ILE D 1 102 ? 102.459 118.092 116.464 1.00 29.68 93 ILE D CA 1
ATOM 4894 C C . ILE D 1 102 ? 101.747 117.163 117.434 1.00 29.43 93 ILE D C 1
ATOM 4895 O O . ILE D 1 102 ? 101.039 116.259 117.004 1.00 28.59 93 ILE D O 1
ATOM 4900 N N . HIS D 1 103 ? 101.947 117.378 118.735 1.00 30.19 94 HIS D N 1
ATOM 4901 C CA . HIS D 1 103 ? 101.436 116.461 119.761 1.00 30.93 94 HIS D CA 1
ATOM 4902 C C . HIS D 1 103 ? 100.557 117.175 120.793 1.00 30.95 94 HIS D C 1
ATOM 4903 O O . HIS D 1 103 ? 101.063 117.894 121.646 1.00 30.39 94 HIS D O 1
ATOM 4910 N N . GLY D 1 104 ? 99.242 116.968 120.700 1.00 31.68 95 GLY D N 1
ATOM 4911 C CA . GLY D 1 104 ? 98.259 117.624 121.577 1.00 32.26 95 GLY D CA 1
ATOM 4912 C C . GLY D 1 104 ? 98.449 119.127 121.708 1.00 32.98 95 GLY D C 1
ATOM 4913 O O . GLY D 1 104 ? 98.349 119.681 122.806 1.00 33.02 95 GLY D O 1
ATOM 4914 N N . ALA D 1 105 ? 98.725 119.780 120.582 1.00 33.56 96 ALA D N 1
ATOM 4915 C CA . ALA D 1 105 ? 99.156 121.176 120.566 1.00 34.36 96 ALA D CA 1
ATOM 4916 C C . ALA D 1 105 ? 98.277 122.013 119.656 1.00 34.76 96 ALA D C 1
ATOM 4917 O O . ALA D 1 105 ? 97.490 121.483 118.870 1.00 34.08 96 ALA D O 1
ATOM 4919 N N . LYS D 1 106 ? 98.431 123.328 119.775 1.00 35.73 97 LYS D N 1
ATOM 4920 C CA . LYS D 1 106 ? 97.657 124.278 118.998 1.00 36.81 97 LYS D CA 1
ATOM 4921 C C . LYS D 1 106 ? 98.579 125.148 118.148 1.00 36.65 97 LYS D C 1
ATOM 4922 O O . LYS D 1 106 ? 99.405 125.888 118.676 1.00 35.72 97 LYS D O 1
ATOM 4928 N N . ILE D 1 107 ? 98.450 125.025 116.830 1.00 36.39 98 ILE D N 1
ATOM 4929 C CA . ILE D 1 107 ? 99.147 125.890 115.885 1.00 36.43 98 ILE D CA 1
ATOM 4930 C C . ILE D 1 107 ? 98.095 126.853 115.368 1.00 36.42 98 ILE D C 1
ATOM 4931 O O . ILE D 1 107 ? 97.042 126.416 114.911 1.00 37.08 98 ILE D O 1
ATOM 4936 N N . ASN D 1 108 ? 98.362 128.155 115.446 1.00 36.75 99 ASN D N 1
ATOM 4937 C CA . ASN D 1 108 ? 97.372 129.165 115.047 1.00 37.62 99 ASN D CA 1
ATOM 4938 C C . ASN D 1 108 ? 97.453 129.413 113.528 1.00 37.91 99 ASN D C 1
ATOM 4939 O O . ASN D 1 108 ? 97.424 128.442 112.780 1.00 38.17 99 ASN D O 1
ATOM 4944 N N . ASP D 1 109 ? 97.541 130.659 113.056 1.00 39.02 100 ASP D N 1
ATOM 4945 C CA . ASP D 1 109 ? 97.526 130.937 111.612 1.00 39.45 100 ASP D CA 1
ATOM 4946 C C . ASP D 1 109 ? 98.869 131.411 111.100 1.00 38.54 100 ASP D C 1
ATOM 4947 O O . ASP D 1 109 ? 99.680 131.895 111.871 1.00 37.78 100 ASP D O 1
ATOM 4952 N N . GLU D 1 110 ? 99.081 131.279 109.790 1.00 38.89 101 GLU D N 1
ATOM 4953 C CA . GLU D 1 110 ? 100.278 131.788 109.113 1.00 39.93 101 GLU D CA 1
ATOM 4954 C C . GLU D 1 110 ? 101.546 131.589 109.935 1.00 38.50 101 GLU D C 1
ATOM 4955 O O . GLU D 1 110 ? 102.196 132.552 110.330 1.00 37.50 101 GLU D O 1
ATOM 4961 N N . SER D 1 111 ? 101.871 130.334 110.214 1.00 37.61 102 SER D N 1
ATOM 4962 C CA . SER D 1 111 ? 103.087 130.000 110.948 1.00 36.65 102 SER D CA 1
ATOM 4963 C C . SER D 1 111 ? 103.793 128.814 110.325 1.00 35.30 102 SER D C 1
ATOM 4964 O O . SER D 1 111 ? 103.187 128.018 109.616 1.00 34.03 102 SER D O 1
ATOM 4967 N N . ILE D 1 112 ? 105.090 128.727 110.586 1.00 35.39 103 ILE D N 1
ATOM 4968 C CA . ILE D 1 112 ? 105.915 127.639 110.094 1.00 35.69 103 ILE D CA 1
ATOM 4969 C C . ILE D 1 112 ? 106.381 126.821 111.292 1.00 34.17 103 ILE D C 1
ATOM 4970 O O . ILE D 1 112 ? 107.027 127.342 112.193 1.00 33.46 103 ILE D O 1
ATOM 4975 N N . VAL D 1 113 ? 106.012 125.545 111.303 1.00 33.46 104 VAL D N 1
ATOM 4976 C CA . VAL D 1 113 ? 106.612 124.569 112.196 1.00 32.70 104 VAL D CA 1
ATOM 4977 C C . VAL D 1 113 ? 107.726 123.932 111.376 1.00 31.93 104 VAL D C 1
ATOM 4978 O O . VAL D 1 113 ? 107.461 123.192 110.428 1.00 31.69 104 VAL D O 1
ATOM 4982 N N . GLY D 1 114 ? 108.968 124.254 111.726 1.00 30.98 105 GLY D N 1
ATOM 4983 C CA . GLY D 1 114 ? 110.130 123.843 110.944 1.00 30.78 105 GLY D CA 1
ATOM 4984 C C . GLY D 1 114 ? 110.337 122.344 110.862 1.00 30.42 105 GLY D C 1
ATOM 4985 O O . GLY D 1 114 ? 109.838 121.583 111.698 1.00 30.30 105 GLY D O 1
ATOM 4986 N N . ALA D 1 115 ? 111.086 121.928 109.846 1.00 29.77 106 ALA D N 1
ATOM 4987 C CA . ALA D 1 115 ? 111.311 120.516 109.579 1.00 29.04 106 ALA D CA 1
ATOM 4988 C C . ALA D 1 115 ? 111.927 119.805 110.783 1.00 28.80 106 ALA D C 1
ATOM 4989 O O . ALA D 1 115 ? 112.829 120.334 111.436 1.00 28.28 106 ALA D O 1
ATOM 4991 N N . GLY D 1 116 ? 111.392 118.629 111.095 1.00 28.98 107 GLY D N 1
ATOM 4992 C CA . GLY D 1 116 ? 111.884 117.809 112.190 1.00 29.43 107 GLY D CA 1
ATOM 4993 C C . GLY D 1 116 ? 111.639 118.315 113.603 1.00 29.97 107 GLY D C 1
ATOM 4994 O O . GLY D 1 116 ? 112.112 117.703 114.552 1.00 29.65 107 GLY D O 1
ATOM 4995 N N . SER D 1 117 ? 110.901 119.412 113.767 1.00 30.94 108 SER D N 1
ATOM 4996 C CA . SER D 1 117 ? 110.703 119.994 115.093 1.00 31.68 108 SER D CA 1
ATOM 4997 C C . SER D 1 117 ? 109.598 119.251 115.842 1.00 31.76 108 SER D C 1
ATOM 4998 O O . SER D 1 117 ? 108.899 118.418 115.265 1.00 31.33 108 SER D O 1
ATOM 5001 N N . ILE D 1 118 ? 109.468 119.550 117.133 1.00 32.13 109 ILE D N 1
ATOM 5002 C CA . ILE D 1 118 ? 108.400 119.002 117.969 1.00 31.97 109 ILE D CA 1
ATOM 5003 C C . ILE D 1 118 ? 107.661 120.152 118.647 1.00 31.87 109 ILE D C 1
ATOM 5004 O O . ILE D 1 118 ? 108.289 121.048 119.218 1.00 31.17 109 ILE D O 1
ATOM 5009 N N . VAL D 1 119 ? 106.332 120.119 118.555 1.00 31.80 110 VAL D N 1
ATOM 5010 C CA . VAL D 1 119 ? 105.451 120.991 119.328 1.00 31.62 110 VAL D CA 1
ATOM 5011 C C . VAL D 1 119 ? 104.624 120.059 120.201 1.00 31.26 110 VAL D C 1
ATOM 5012 O O . VAL D 1 119 ? 103.767 119.327 119.699 1.00 30.39 110 VAL D O 1
ATOM 5016 N N . PHE D 1 120 ? 104.896 120.084 121.504 1.00 31.81 111 PHE D N 1
ATOM 5017 C CA . PHE D 1 120 ? 104.391 119.062 122.416 1.00 33.08 111 PHE D CA 1
ATOM 5018 C C . PHE D 1 120 ? 103.144 119.503 123.196 1.00 33.42 111 PHE D C 1
ATOM 5019 O O . PHE D 1 120 ? 102.657 120.614 123.019 1.00 33.50 111 PHE D O 1
ATOM 5027 N N . ASN D 1 121 ? 102.610 118.572 123.988 1.00 34.10 112 ASN D N 1
ATOM 5028 C CA . ASN D 1 121 ? 101.362 118.697 124.766 1.00 34.74 112 ASN D CA 1
ATOM 5029 C C . ASN D 1 121 ? 101.026 120.077 125.321 1.00 35.76 112 ASN D C 1
ATOM 5030 O O . ASN D 1 121 ? 101.808 120.661 126.064 1.00 35.34 112 ASN D O 1
ATOM 5035 N N . LYS D 1 122 ? 99.850 120.582 124.944 1.00 38.01 113 LYS D N 1
ATOM 5036 C CA . LYS D 1 122 ? 99.321 121.879 125.398 1.00 39.59 113 LYS D CA 1
ATOM 5037 C C . LYS D 1 122 ? 100.139 123.115 124.968 1.00 38.92 113 LYS D C 1
ATOM 5038 O O . LYS D 1 122 ? 99.828 124.228 125.395 1.00 39.46 113 LYS D O 1
ATOM 5044 N N . ALA D 1 123 ? 101.143 122.938 124.102 1.00 38.43 114 ALA D N 1
ATOM 5045 C CA . ALA D 1 123 ? 101.936 124.062 123.606 1.00 37.36 114 ALA D CA 1
ATOM 5046 C C . ALA D 1 123 ? 101.127 124.827 122.582 1.00 37.54 114 ALA D C 1
ATOM 5047 O O . ALA D 1 123 ? 100.182 124.293 121.992 1.00 37.43 114 ALA D O 1
ATOM 5049 N N . GLU D 1 124 ? 101.500 126.083 122.380 1.00 38.26 115 GLU D N 1
ATOM 5050 C CA . GLU D 1 124 ? 100.825 126.930 121.414 1.00 38.51 115 GLU D CA 1
ATOM 5051 C C . GLU D 1 124 ? 101.809 127.701 120.551 1.00 37.88 115 GLU D C 1
ATOM 5052 O O . GLU D 1 124 ? 102.646 128.447 121.060 1.00 38.45 115 GLU D O 1
ATOM 5058 N N . VAL D 1 125 ? 101.692 127.509 119.242 1.00 36.59 116 VAL D N 1
ATOM 5059 C CA . VAL D 1 125 ? 102.459 128.257 118.271 1.00 36.25 116 VAL D CA 1
ATOM 5060 C C . VAL D 1 125 ? 101.543 129.360 117.766 1.00 36.23 116 VAL D C 1
ATOM 5061 O O . VAL D 1 125 ? 100.602 129.104 117.017 1.00 36.26 116 VAL D O 1
ATOM 5065 N N . LYS D 1 126 ? 101.821 130.586 118.198 1.00 36.63 117 LYS D N 1
ATOM 5066 C CA . LYS D 1 126 ? 100.994 131.732 117.851 1.00 36.89 117 LYS D CA 1
ATOM 5067 C C . LYS D 1 126 ? 101.220 132.174 116.415 1.00 35.94 117 LYS D C 1
ATOM 5068 O O . LYS D 1 126 ? 102.203 131.796 115.774 1.00 34.81 117 LYS D O 1
ATOM 5074 N N . THR D 1 127 ? 100.282 132.983 115.937 1.00 35.20 118 THR D N 1
ATOM 5075 C CA . THR D 1 127 ? 100.244 133.467 114.562 1.00 34.70 118 THR D CA 1
ATOM 5076 C C . THR D 1 127 ? 101.511 134.249 114.178 1.00 34.69 118 THR D C 1
ATOM 5077 O O . THR D 1 127 ? 102.091 134.953 115.008 1.00 34.53 118 THR D O 1
ATOM 5081 N N . ASN D 1 128 ? 101.937 134.081 112.923 1.00 34.81 119 ASN D N 1
ATOM 5082 C CA . ASN D 1 128 ? 103.145 134.715 112.377 1.00 35.11 119 ASN D CA 1
ATOM 5083 C C . ASN D 1 128 ? 104.388 134.422 113.217 1.00 34.97 119 ASN D C 1
ATOM 5084 O O . ASN D 1 128 ? 105.151 135.323 113.548 1.00 35.52 119 ASN D O 1
ATOM 5089 N N . SER D 1 129 ? 104.577 133.152 113.562 1.00 34.91 120 SER D N 1
ATOM 5090 C CA . SER D 1 129 ? 105.780 132.712 114.264 1.00 35.29 120 SER D CA 1
ATOM 5091 C C . SER D 1 129 ? 106.392 131.513 113.559 1.00 35.83 120 SER D C 1
ATOM 5092 O O . SER D 1 129 ? 105.765 130.905 112.688 1.00 34.84 120 SER D O 1
ATOM 5095 N N . MET D 1 130 ? 107.622 131.195 113.948 1.00 37.43 121 MET D N 1
ATOM 5096 C CA . MET D 1 130 ? 108.375 130.089 113.372 1.00 39.20 121 MET D CA 1
ATOM 5097 C C . MET D 1 130 ? 108.983 129.219 114.458 1.00 37.70 121 MET D C 1
ATOM 5098 O O . MET D 1 130 ? 109.623 129.722 115.376 1.00 37.51 121 MET D O 1
ATOM 5103 N N . VAL D 1 131 ? 108.770 127.914 114.352 1.00 36.66 122 VAL D N 1
ATOM 5104 C CA . VAL D 1 131 ? 109.522 126.943 115.133 1.00 36.17 122 VAL D CA 1
ATOM 5105 C C . VAL D 1 131 ? 110.713 126.550 114.260 1.00 35.32 122 VAL D C 1
ATOM 5106 O O . VAL D 1 131 ? 110.537 126.101 113.128 1.00 34.95 122 VAL D O 1
ATOM 5110 N N . GLY D 1 132 ? 111.922 126.744 114.777 1.00 35.50 123 GLY D N 1
ATOM 5111 C CA . GLY D 1 132 ? 113.139 126.409 114.043 1.00 35.32 123 GLY D CA 1
ATOM 5112 C C . GLY D 1 132 ? 113.286 124.918 113.812 1.00 34.97 123 GLY D C 1
ATOM 5113 O O . GLY D 1 132 ? 112.661 124.106 114.502 1.00 32.65 123 GLY D O 1
ATOM 5114 N N . MET D 1 133 ? 114.129 124.567 112.843 1.00 36.19 124 MET D N 1
ATOM 5115 C CA . MET D 1 133 ? 114.332 123.172 112.449 1.00 36.74 124 MET D CA 1
ATOM 5116 C C . MET D 1 133 ? 114.968 122.381 113.582 1.00 36.52 124 MET D C 1
ATOM 5117 O O . MET D 1 133 ? 115.964 122.810 114.166 1.00 36.64 124 MET D O 1
ATOM 5122 N N . GLY D 1 134 ? 114.372 121.235 113.894 1.00 36.13 125 GLY D N 1
ATOM 5123 C CA . GLY D 1 134 ? 114.830 120.384 114.985 1.00 35.64 125 GLY D CA 1
ATOM 5124 C C . GLY D 1 134 ? 114.624 120.920 116.389 1.00 35.00 125 GLY D C 1
ATOM 5125 O O . GLY D 1 134 ? 115.168 120.354 117.339 1.00 36.19 125 GLY D O 1
ATOM 5126 N N . ALA D 1 135 ? 113.833 121.985 116.533 1.00 34.20 126 ALA D N 1
ATOM 5127 C CA . ALA D 1 135 ? 113.551 122.572 117.839 1.00 33.52 126 ALA D CA 1
ATOM 5128 C C . ALA D 1 135 ? 112.507 121.730 118.557 1.00 33.58 126 ALA D C 1
ATOM 5129 O O . ALA D 1 135 ? 111.738 121.004 117.924 1.00 33.81 126 ALA D O 1
ATOM 5131 N N . VAL D 1 136 ? 112.493 121.828 119.880 1.00 33.54 127 VAL D N 1
ATOM 5132 C CA . VAL D 1 136 ? 111.518 121.125 120.699 1.00 34.08 127 VAL D CA 1
ATOM 5133 C C . VAL D 1 136 ? 110.803 122.153 121.568 1.00 34.35 127 VAL D C 1
ATOM 5134 O O . VAL D 1 136 ? 111.384 122.684 122.514 1.00 34.60 127 VAL D O 1
ATOM 5138 N N . VAL D 1 137 ? 109.553 122.443 121.214 1.00 34.74 128 VAL D N 1
ATOM 5139 C CA . VAL D 1 137 ? 108.695 123.323 121.990 1.00 35.29 128 VAL D CA 1
ATOM 5140 C C . VAL D 1 137 ? 108.073 122.449 123.075 1.00 37.06 128 VAL D C 1
ATOM 5141 O O . VAL D 1 137 ? 107.332 121.517 122.775 1.00 36.61 128 VAL D O 1
ATOM 5145 N N . LEU D 1 138 ? 108.385 122.759 124.332 1.00 40.45 129 LEU D N 1
ATOM 5146 C CA . LEU D 1 138 ? 108.012 121.912 125.471 1.00 42.63 129 LEU D CA 1
ATOM 5147 C C . LEU D 1 138 ? 106.530 122.002 125.823 1.00 44.60 129 LEU D C 1
ATOM 5148 O O . LEU D 1 138 ? 105.796 122.823 125.269 1.00 44.38 129 LEU D O 1
ATOM 5153 N N . GLU D 1 139 ? 106.114 121.133 126.746 1.00 48.28 130 GLU D N 1
ATOM 5154 C CA . GLU D 1 139 ? 104.796 121.186 127.390 1.00 50.41 130 GLU D CA 1
ATOM 5155 C C . GLU D 1 139 ? 104.356 122.601 127.754 1.00 48.36 130 GLU D C 1
ATOM 5156 O O . GLU D 1 139 ? 105.094 123.330 128.421 1.00 45.80 130 GLU D O 1
ATOM 5162 N N . LYS D 1 140 ? 103.161 122.975 127.299 1.00 47.50 131 LYS D N 1
ATOM 5163 C CA . LYS D 1 140 ? 102.533 124.263 127.625 1.00 48.67 131 LYS D CA 1
ATOM 5164 C C . LYS D 1 140 ? 103.319 125.505 127.181 1.00 47.08 131 LYS D C 1
ATOM 5165 O O . LYS D 1 140 ? 102.958 126.620 127.559 1.00 47.04 131 LYS D O 1
ATOM 5171 N N . GLN D 1 141 ? 104.356 125.328 126.362 1.00 45.81 132 GLN D N 1
ATOM 5172 C CA . GLN D 1 141 ? 105.205 126.440 125.959 1.00 44.91 132 GLN D CA 1
ATOM 5173 C C . GLN D 1 141 ? 104.486 127.230 124.876 1.00 44.04 132 GLN D C 1
ATOM 5174 O O . GLN D 1 141 ? 103.835 126.661 124.001 1.00 42.83 132 GLN D O 1
ATOM 5180 N N . GLU D 1 142 ? 104.608 128.547 124.955 1.00 44.27 133 GLU D N 1
ATOM 5181 C CA . GLU D 1 142 ? 103.997 129.442 123.995 1.00 45.07 133 GLU D CA 1
ATOM 5182 C C . GLU D 1 142 ? 105.073 130.073 123.113 1.00 44.22 133 GLU D C 1
ATOM 5183 O O . GLU D 1 142 ? 105.973 130.749 123.619 1.00 44.52 133 GLU D O 1
ATOM 5189 N N . VAL D 1 143 ? 104.981 129.842 121.804 1.00 43.04 134 VAL D N 1
ATOM 5190 C CA . VAL D 1 143 ? 105.879 130.480 120.837 1.00 42.81 134 VAL D CA 1
ATOM 5191 C C . VAL D 1 143 ? 105.257 131.831 120.488 1.00 42.20 134 VAL D C 1
ATOM 5192 O O . VAL D 1 143 ? 104.176 131.859 119.902 1.00 43.50 134 VAL D O 1
ATOM 5196 N N . PRO D 1 144 ? 105.919 132.951 120.852 1.00 41.27 135 PRO D N 1
ATOM 5197 C CA . PRO D 1 144 ? 105.262 134.259 120.701 1.00 41.02 135 PRO D CA 1
ATOM 5198 C C . PRO D 1 144 ? 105.095 134.729 119.255 1.00 40.70 135 PRO D C 1
ATOM 5199 O O . PRO D 1 144 ? 105.797 134.246 118.368 1.00 40.02 135 PRO D O 1
ATOM 5203 N N . ASN D 1 145 ? 104.178 135.676 119.047 1.00 40.80 136 ASN D N 1
ATOM 5204 C CA . ASN D 1 145 ? 103.953 136.312 117.741 1.00 41.01 136 ASN D CA 1
ATOM 5205 C C . ASN D 1 145 ? 105.220 136.948 117.197 1.00 41.37 136 ASN D C 1
ATOM 5206 O O . ASN D 1 145 ? 106.006 137.522 117.950 1.00 41.81 136 ASN D O 1
ATOM 5211 N N . GLY D 1 146 ? 105.401 136.855 115.885 1.00 42.09 137 GLY D N 1
ATOM 5212 C CA . GLY D 1 146 ? 106.486 137.546 115.199 1.00 43.13 137 GLY D CA 1
ATOM 5213 C C . GLY D 1 146 ? 107.888 137.116 115.570 1.00 43.19 137 GLY D C 1
ATOM 5214 O O . GLY D 1 146 ? 108.837 137.856 115.318 1.00 44.59 137 GLY D O 1
ATOM 5215 N N . LYS D 1 147 ? 108.032 135.927 116.148 1.00 43.76 138 LYS D N 1
ATOM 5216 C CA . LYS D 1 147 ? 109.318 135.471 116.662 1.00 45.65 138 LYS D CA 1
ATOM 5217 C C . LYS D 1 147 ? 109.640 134.073 116.158 1.00 45.22 138 LYS D C 1
ATOM 5218 O O . LYS D 1 147 ? 108.752 133.306 115.777 1.00 43.94 138 LYS D O 1
ATOM 5224 N N . ILE D 1 148 ? 110.932 133.765 116.169 1.00 45.41 139 ILE D N 1
ATOM 5225 C CA . ILE D 1 148 ? 111.437 132.454 115.797 1.00 46.22 139 ILE D CA 1
ATOM 5226 C C . ILE D 1 148 ? 112.121 131.855 117.032 1.00 44.52 139 ILE D C 1
ATOM 5227 O O . ILE D 1 148 ? 112.918 132.523 117.687 1.00 45.00 139 ILE D O 1
ATOM 5232 N N . VAL D 1 149 ? 111.776 130.608 117.349 1.00 42.74 140 VAL D N 1
ATOM 5233 C CA . VAL D 1 149 ? 112.367 129.876 118.473 1.00 42.29 140 VAL D CA 1
ATOM 5234 C C . VAL D 1 149 ? 113.253 128.755 117.934 1.00 42.29 140 VAL D C 1
ATOM 5235 O O . VAL D 1 149 ? 112.958 128.188 116.881 1.00 41.86 140 VAL D O 1
ATOM 5239 N N . VAL D 1 150 ? 114.334 128.445 118.652 1.00 42.34 141 VAL D N 1
ATOM 5240 C CA . VAL D 1 150 ? 115.335 127.469 118.192 1.00 42.60 141 VAL D CA 1
ATOM 5241 C C . VAL D 1 150 ? 115.878 126.599 119.317 1.00 43.49 141 VAL D C 1
ATOM 5242 O O . VAL D 1 150 ? 115.885 127.004 120.482 1.00 45.62 141 VAL D O 1
ATOM 5246 N N . GLY D 1 151 ? 116.345 125.408 118.946 1.00 44.32 142 GLY D N 1
ATOM 5247 C CA . GLY D 1 151 ? 117.035 124.507 119.864 1.00 44.64 142 GLY D CA 1
ATOM 5248 C C . GLY D 1 151 ? 116.142 123.651 120.744 1.00 44.77 142 GLY D C 1
ATOM 5249 O O . GLY D 1 151 ? 114.921 123.615 120.578 1.00 42.92 142 GLY D O 1
ATOM 5250 N N . ILE D 1 152 ? 116.787 122.986 121.703 1.00 46.02 143 ILE D N 1
ATOM 5251 C CA . ILE D 1 152 ? 116.175 121.986 122.577 1.00 46.16 143 ILE D CA 1
ATOM 5252 C C . ILE D 1 152 ? 116.599 122.319 124.020 1.00 46.81 143 ILE D C 1
ATOM 5253 O O . ILE D 1 152 ? 117.762 122.103 124.369 1.00 47.22 143 ILE D O 1
ATOM 5258 N N . PRO D 1 153 ? 115.706 122.857 124.858 1.00 48.13 144 PRO D N 1
ATOM 5259 C CA . PRO D 1 153 ? 114.344 123.262 124.489 1.00 49.51 144 PRO D CA 1
ATOM 5260 C C . PRO D 1 153 ? 114.331 124.515 123.614 1.00 50.20 144 PRO D C 1
ATOM 5261 O O . PRO D 1 153 ? 115.350 125.205 123.504 1.00 50.08 144 PRO D O 1
ATOM 5265 N N . ALA D 1 154 ? 113.183 124.789 122.997 1.00 51.33 145 ALA D N 1
ATOM 5266 C CA . ALA D 1 154 ? 113.034 125.926 122.089 1.00 51.29 145 ALA D CA 1
ATOM 5267 C C . ALA D 1 154 ? 113.073 127.238 122.867 1.00 51.58 145 ALA D C 1
ATOM 5268 O O . ALA D 1 154 ? 112.316 127.415 123.821 1.00 51.06 145 ALA D O 1
ATOM 5270 N N . ARG D 1 155 ? 113.981 128.128 122.470 1.00 53.85 146 ARG D N 1
ATOM 5271 C CA . ARG D 1 155 ? 114.101 129.464 123.056 1.00 56.37 146 ARG D CA 1
ATOM 5272 C C . ARG D 1 155 ? 114.149 130.506 121.944 1.00 52.39 146 ARG D C 1
ATOM 5273 O O . ARG D 1 155 ? 114.611 130.216 120.841 1.00 50.43 146 ARG D O 1
ATOM 5281 N N . VAL D 1 156 ? 113.679 131.714 122.252 1.00 49.37 147 VAL D N 1
ATOM 5282 C CA . VAL D 1 156 ? 113.544 132.787 121.262 1.00 48.72 147 VAL D CA 1
ATOM 5283 C C . VAL D 1 156 ? 114.921 133.228 120.759 1.00 48.93 147 VAL D C 1
ATOM 5284 O O . VAL D 1 156 ? 115.818 133.503 121.555 1.00 48.90 147 VAL D O 1
ATOM 5288 N N . LEU D 1 157 ? 115.068 133.279 119.437 1.00 49.30 148 LEU D N 1
ATOM 5289 C CA . LEU D 1 157 ? 116.307 133.697 118.789 1.00 50.40 148 LEU D CA 1
ATOM 5290 C C . LEU D 1 157 ? 116.231 135.171 118.421 1.00 50.79 148 LEU D C 1
ATOM 5291 O O . LEU D 1 157 ? 117.094 135.954 118.810 1.00 52.77 148 LEU D O 1
ATOM 5296 N N . ARG D 1 158 ? 115.203 135.534 117.661 1.00 50.67 149 ARG D N 1
ATOM 5297 C CA . ARG D 1 158 ? 115.050 136.898 117.162 1.00 51.66 149 ARG D CA 1
ATOM 5298 C C . ARG D 1 158 ? 113.635 137.162 116.674 1.00 53.39 149 ARG D C 1
ATOM 5299 O O . ARG D 1 158 ? 112.838 136.237 116.534 1.00 53.77 149 ARG D O 1
ATOM 5307 N N . GLU D 1 159 ? 113.342 138.434 116.410 1.00 56.25 150 GLU D N 1
ATOM 5308 C CA . GLU D 1 159 ? 112.101 138.822 115.749 1.00 57.30 150 GLU D CA 1
ATOM 5309 C C . GLU D 1 159 ? 112.206 138.483 114.278 1.00 54.63 150 GLU D C 1
ATOM 5310 O O . GLU D 1 159 ? 113.270 138.632 113.680 1.00 54.63 150 GLU D O 1
ATOM 5316 N N . LEU D 1 160 ? 111.102 138.016 113.703 1.00 53.38 151 LEU D N 1
ATOM 5317 C CA . LEU D 1 160 ? 110.999 137.842 112.265 1.00 53.36 151 LEU D CA 1
ATOM 5318 C C . LEU D 1 160 ? 110.855 139.217 111.643 1.00 55.11 151 LEU D C 1
ATOM 5319 O O . LEU D 1 160 ? 110.157 140.074 112.189 1.00 53.61 151 LEU D O 1
ATOM 5324 N N . GLU D 1 161 ? 111.514 139.424 110.504 1.00 58.80 152 GLU D N 1
ATOM 5325 C CA . GLU D 1 161 ? 111.336 140.646 109.720 1.00 62.44 152 GLU D CA 1
ATOM 5326 C C . GLU D 1 161 ? 109.945 140.629 109.094 1.00 62.23 152 GLU D C 1
ATOM 5327 O O . GLU D 1 161 ? 109.366 139.559 108.897 1.00 60.93 152 GLU D O 1
ATOM 5333 N N . GLU D 1 162 ? 109.408 141.811 108.796 1.00 64.23 153 GLU D N 1
ATOM 5334 C CA . GLU D 1 162 ? 108.074 141.926 108.191 1.00 66.21 153 GLU D CA 1
ATOM 5335 C C . GLU D 1 162 ? 107.990 141.211 106.834 1.00 64.34 153 GLU D C 1
ATOM 5336 O O . GLU D 1 162 ? 106.936 140.678 106.481 1.00 63.57 153 GLU D O 1
ATOM 5342 N N . ARG D 1 163 ? 109.094 141.195 106.088 1.00 62.93 154 ARG D N 1
ATOM 5343 C CA . ARG D 1 163 ? 109.148 140.473 104.818 1.00 63.49 154 ARG D CA 1
ATOM 5344 C C . ARG D 1 163 ? 109.129 138.954 105.015 1.00 59.29 154 ARG D C 1
ATOM 5345 O O . ARG D 1 163 ? 108.483 138.255 104.240 1.00 57.75 154 ARG D O 1
ATOM 5353 N N . GLU D 1 164 ? 109.834 138.457 106.037 1.00 54.91 155 GLU D N 1
ATOM 5354 C CA . GLU D 1 164 ? 109.832 137.021 106.385 1.00 52.58 155 GLU D CA 1
ATOM 5355 C C . GLU D 1 164 ? 108.430 136.498 106.721 1.00 50.56 155 GLU D C 1
ATOM 5356 O O . GLU D 1 164 ? 108.020 135.444 106.231 1.00 48.50 155 GLU D O 1
ATOM 5362 N N . ILE D 1 165 ? 107.713 137.244 107.560 1.00 49.33 156 ILE D N 1
ATOM 5363 C CA . ILE D 1 165 ? 106.324 136.932 107.912 1.00 50.27 156 ILE D CA 1
ATOM 5364 C C . ILE D 1 165 ? 105.447 136.843 106.663 1.00 50.69 156 ILE D C 1
ATOM 5365 O O . ILE D 1 165 ? 104.654 135.915 106.534 1.00 52.19 156 ILE D O 1
ATOM 5370 N N . LYS D 1 166 ? 105.612 137.796 105.751 1.00 51.05 157 LYS D N 1
ATOM 5371 C CA . LYS D 1 166 ? 104.775 137.890 104.549 1.00 52.66 157 LYS D CA 1
ATOM 5372 C C . LYS D 1 166 ? 104.961 136.716 103.577 1.00 49.46 157 LYS D C 1
ATOM 5373 O O . LYS D 1 166 ? 104.043 136.397 102.818 1.00 47.87 157 LYS D O 1
ATOM 5379 N N . GLN D 1 167 ? 106.136 136.082 103.607 1.00 46.73 158 GLN D N 1
ATOM 5380 C CA . GLN D 1 167 ? 106.407 134.898 102.783 1.00 45.31 158 GLN D CA 1
ATOM 5381 C C . GLN D 1 167 ? 105.723 133.625 103.287 1.00 43.86 158 GLN D C 1
ATOM 5382 O O . GLN D 1 167 ? 105.658 132.641 102.548 1.00 43.95 158 GLN D O 1
ATOM 5388 N N . ILE D 1 168 ? 105.222 133.629 104.523 1.00 41.91 159 ILE D N 1
ATOM 5389 C CA . ILE D 1 168 ? 104.571 132.450 105.094 1.00 41.34 159 ILE D CA 1
ATOM 5390 C C . ILE D 1 168 ? 103.296 132.128 104.313 1.00 41.76 159 ILE D C 1
ATOM 5391 O O . ILE D 1 168 ? 103.104 130.988 103.883 1.00 40.78 159 ILE D O 1
ATOM 5396 N N . LYS D 1 169 ? 102.445 133.138 104.130 1.00 42.86 160 LYS D N 1
ATOM 5397 C CA . LYS D 1 169 ? 101.220 133.011 103.331 1.00 43.44 160 LYS D CA 1
ATOM 5398 C C . LYS D 1 169 ? 101.537 132.605 101.894 1.00 43.00 160 LYS D C 1
ATOM 5399 O O . LYS D 1 169 ? 100.862 131.747 101.326 1.00 42.64 160 LYS D O 1
ATOM 5405 N N . LYS D 1 170 ? 102.564 133.224 101.317 1.00 43.08 161 LYS D N 1
ATOM 5406 C CA . LYS D 1 170 ? 102.966 132.939 99.942 1.00 42.88 161 LYS D CA 1
ATOM 5407 C C . LYS D 1 170 ? 103.441 131.495 99.771 1.00 41.01 161 LYS D C 1
ATOM 5408 O O . LYS D 1 170 ? 103.115 130.851 98.769 1.00 38.99 161 LYS D O 1
ATOM 5414 N N . GLN D 1 171 ? 104.206 130.999 100.746 1.00 39.71 162 GLN D N 1
ATOM 5415 C CA . GLN D 1 171 ? 104.626 129.595 100.766 1.00 39.51 162 GLN D CA 1
ATOM 5416 C C . GLN D 1 171 ? 103.427 128.645 100.880 1.00 38.80 162 GLN D C 1
ATOM 5417 O O . GLN D 1 171 ? 103.344 127.661 100.140 1.00 37.93 162 GLN D O 1
ATOM 5423 N N . ALA D 1 172 ? 102.506 128.953 101.792 1.00 37.49 163 ALA D N 1
ATOM 5424 C CA . ALA D 1 172 ? 101.252 128.206 101.917 1.00 37.09 163 ALA D CA 1
ATOM 5425 C C . ALA D 1 172 ? 100.496 128.149 100.582 1.00 37.19 163 ALA D C 1
ATOM 5426 O O . ALA D 1 172 ? 100.045 127.079 100.169 1.00 37.12 163 ALA D O 1
ATOM 5428 N N . ASP D 1 173 ? 100.386 129.295 99.911 1.00 37.43 164 ASP D N 1
ATOM 5429 C CA . ASP D 1 173 ? 99.760 129.371 98.587 1.00 38.31 164 ASP D CA 1
ATOM 5430 C C . ASP D 1 173 ? 100.490 128.539 97.534 1.00 38.70 164 ASP D C 1
ATOM 5431 O O . ASP D 1 173 ? 99.846 127.916 96.689 1.00 40.17 164 ASP D O 1
ATOM 5436 N N . THR D 1 174 ? 101.822 128.550 97.569 1.00 38.71 165 THR D N 1
ATOM 5437 C CA . THR D 1 174 ? 102.634 127.788 96.612 1.00 38.45 165 THR D CA 1
ATOM 5438 C C . THR D 1 174 ? 102.409 126.280 96.751 1.00 38.24 165 THR D C 1
ATOM 5439 O O . THR D 1 174 ? 102.307 125.572 95.752 1.00 37.68 165 THR D O 1
ATOM 5443 N N . HIS D 1 175 ? 102.323 125.805 97.989 1.00 39.13 166 HIS D N 1
ATOM 5444 C CA . HIS D 1 175 ? 102.133 124.379 98.266 1.00 39.66 166 HIS D CA 1
ATOM 5445 C C . HIS D 1 175 ? 100.693 123.901 98.028 1.00 39.50 166 HIS D C 1
ATOM 5446 O O . HIS D 1 175 ? 100.476 122.744 97.665 1.00 38.09 166 HIS D O 1
ATOM 5453 N N . ALA D 1 176 ? 99.721 124.789 98.225 1.00 39.49 167 ALA D N 1
ATOM 5454 C CA . ALA D 1 176 ? 98.331 124.511 97.855 1.00 39.70 167 ALA D CA 1
ATOM 5455 C C . ALA D 1 176 ? 98.166 124.386 96.339 1.00 39.73 167 ALA D C 1
ATOM 5456 O O . ALA D 1 176 ? 97.473 123.488 95.857 1.00 39.29 167 ALA D O 1
ATOM 5458 N N . GLU D 1 177 ? 98.793 125.301 95.604 1.00 40.61 168 GLU D N 1
ATOM 5459 C CA . GLU D 1 177 ? 98.833 125.248 94.138 1.00 42.31 168 GLU D CA 1
ATOM 5460 C C . GLU D 1 177 ? 99.510 123.947 93.672 1.00 41.46 168 GLU D C 1
ATOM 5461 O O . GLU D 1 177 ? 99.006 123.281 92.766 1.00 40.40 168 GLU D O 1
ATOM 5467 N N . LEU D 1 178 ? 100.625 123.581 94.311 1.00 39.90 169 LEU D N 1
ATOM 5468 C CA . LEU D 1 178 ? 101.314 122.317 94.023 1.00 38.88 169 LEU D CA 1
ATOM 5469 C C . LEU D 1 178 ? 100.384 121.119 94.205 1.00 38.16 169 LEU D C 1
ATOM 5470 O O . LEU D 1 178 ? 100.331 120.236 93.350 1.00 36.73 169 LEU D O 1
ATOM 5475 N N . ALA D 1 179 ? 99.657 121.111 95.320 1.00 38.75 170 ALA D N 1
ATOM 5476 C CA . ALA D 1 179 ? 98.688 120.051 95.635 1.00 39.82 170 ALA D CA 1
ATOM 5477 C C . ALA D 1 179 ? 97.549 119.947 94.610 1.00 40.88 170 ALA D C 1
ATOM 5478 O O . ALA D 1 179 ? 97.083 118.848 94.302 1.00 38.78 170 ALA D O 1
ATOM 5480 N N . GLU D 1 180 ? 97.105 121.093 94.100 1.00 43.31 171 GLU D N 1
ATOM 5481 C CA . GLU D 1 180 ? 96.099 121.135 93.044 1.00 45.43 171 GLU D CA 1
ATOM 5482 C C . GLU D 1 180 ? 96.589 120.439 91.770 1.00 43.09 171 GLU D C 1
ATOM 5483 O O . GLU D 1 180 ? 95.821 119.745 91.111 1.00 42.41 171 GLU D O 1
ATOM 5489 N N . HIS D 1 181 ? 97.865 120.614 91.433 1.00 41.07 172 HIS D N 1
ATOM 5490 C CA . HIS D 1 181 ? 98.447 119.922 90.281 1.00 40.33 172 HIS D CA 1
ATOM 5491 C C . HIS D 1 181 ? 98.555 118.411 90.480 1.00 40.16 172 HIS D C 1
ATOM 5492 O O . HIS D 1 181 ? 98.368 117.662 89.521 1.00 40.95 172 HIS D O 1
ATOM 5499 N N . TYR D 1 182 ? 98.851 117.965 91.702 1.00 39.08 173 TYR D N 1
ATOM 5500 C CA . TYR D 1 182 ? 98.774 116.535 92.037 1.00 39.52 173 TYR D CA 1
ATOM 5501 C C . TYR D 1 182 ? 97.342 115.997 91.890 1.00 41.06 173 TYR D C 1
ATOM 5502 O O . TYR D 1 182 ? 97.159 114.877 91.413 1.00 40.94 173 TYR D O 1
ATOM 5511 N N . SER D 1 183 ? 96.348 116.792 92.307 1.00 43.68 174 SER D N 1
ATOM 5512 C CA . SER D 1 183 ? 94.917 116.428 92.191 1.00 45.63 174 SER D CA 1
ATOM 5513 C C . SER D 1 183 ? 94.469 116.112 90.767 1.00 47.79 174 SER D C 1
ATOM 5514 O O . SER D 1 183 ? 93.596 115.268 90.573 1.00 47.08 174 SER D O 1
ATOM 5517 N N . ARG D 1 184 ? 95.072 116.782 89.786 1.00 50.59 175 ARG D N 1
ATOM 5518 C CA . ARG D 1 184 ? 94.732 116.584 88.376 1.00 54.04 175 ARG D CA 1
ATOM 5519 C C . ARG D 1 184 ? 95.359 115.342 87.714 1.00 58.04 175 ARG D C 1
ATOM 5520 O O . ARG D 1 184 ? 95.141 115.123 86.521 1.00 59.98 175 ARG D O 1
ATOM 5528 N N . GLU D 1 185 ? 96.122 114.541 88.464 1.00 62.97 176 GLU D N 1
ATOM 5529 C CA . GLU D 1 185 ? 96.711 113.296 87.946 1.00 67.99 176 GLU D CA 1
ATOM 5530 C C . GLU D 1 185 ? 96.273 112.057 88.752 1.00 77.59 176 GLU D C 1
ATOM 5531 O O . GLU D 1 185 ? 97.024 111.079 88.840 1.00 81.41 176 GLU D O 1
ATOM 5537 N N . ILE D 1 186 ? 95.053 112.100 89.305 1.00 86.50 177 ILE D N 1
ATOM 5538 C CA . ILE D 1 186 ? 94.525 111.074 90.230 1.00 89.88 177 ILE D CA 1
ATOM 5539 C C . ILE D 1 186 ? 95.425 110.922 91.464 1.00 89.15 177 ILE D C 1
ATOM 5540 O O . ILE D 1 186 ? 95.318 111.690 92.420 1.00 86.68 177 ILE D O 1
ATOM 5545 N N . ARG E 1 9 ? 43.942 150.853 146.253 1.00 84.26 0 ARG E N 1
ATOM 5546 C CA . ARG E 1 9 ? 43.818 149.836 145.158 1.00 85.30 0 ARG E CA 1
ATOM 5547 C C . ARG E 1 9 ? 42.795 150.263 144.090 1.00 81.69 0 ARG E C 1
ATOM 5548 O O . ARG E 1 9 ? 43.021 150.041 142.894 1.00 81.56 0 ARG E O 1
ATOM 5556 N N . MET E 1 10 ? 41.678 150.854 144.529 1.00 74.06 1 MET E N 1
ATOM 5557 C CA . MET E 1 10 ? 40.789 151.620 143.645 1.00 68.38 1 MET E CA 1
ATOM 5558 C C . MET E 1 10 ? 41.167 153.102 143.759 1.00 61.90 1 MET E C 1
ATOM 5559 O O . MET E 1 10 ? 40.571 153.859 144.528 1.00 60.19 1 MET E O 1
ATOM 5564 N N . ILE E 1 11 ? 42.189 153.485 142.998 1.00 56.55 2 ILE E N 1
ATOM 5565 C CA . ILE E 1 11 ? 42.648 154.866 142.894 1.00 53.34 2 ILE E CA 1
ATOM 5566 C C . ILE E 1 11 ? 42.467 155.241 141.429 1.00 51.39 2 ILE E C 1
ATOM 5567 O O . ILE E 1 11 ? 43.313 154.938 140.600 1.00 53.23 2 ILE E O 1
ATOM 5572 N N . GLN E 1 12 ? 41.345 155.892 141.130 1.00 51.11 3 GLN E N 1
ATOM 5573 C CA . GLN E 1 12 ? 40.866 156.092 139.761 1.00 51.04 3 GLN E CA 1
ATOM 5574 C C . GLN E 1 12 ? 41.254 157.468 139.224 1.00 51.17 3 GLN E C 1
ATOM 5575 O O . GLN E 1 12 ? 41.251 158.448 139.964 1.00 50.36 3 GLN E O 1
ATOM 5581 N N . LYS E 1 13 ? 41.589 157.530 137.937 1.00 53.06 4 LYS E N 1
ATOM 5582 C CA . LYS E 1 13 ? 41.776 158.805 137.246 1.00 54.67 4 LYS E CA 1
ATOM 5583 C C . LYS E 1 13 ? 40.429 159.343 136.781 1.00 50.10 4 LYS E C 1
ATOM 5584 O O . LYS E 1 13 ? 39.476 158.584 136.608 1.00 50.12 4 LYS E O 1
ATOM 5590 N N . PHE E 1 14 ? 40.356 160.656 136.583 1.00 46.38 5 PHE E N 1
ATOM 5591 C CA . PHE E 1 14 ? 39.200 161.283 135.942 1.00 44.98 5 PHE E CA 1
ATOM 5592 C C . PHE E 1 14 ? 39.616 162.552 135.192 1.00 44.50 5 PHE E C 1
ATOM 5593 O O . PHE E 1 14 ? 40.206 163.457 135.783 1.00 44.53 5 PHE E O 1
ATOM 5601 N N . GLU E 1 15 ? 39.288 162.606 133.900 1.00 45.13 6 GLU E N 1
ATOM 5602 C CA . GLU E 1 15 ? 39.742 163.653 132.970 1.00 46.06 6 GLU E CA 1
ATOM 5603 C C . GLU E 1 15 ? 41.246 163.939 133.060 1.00 47.47 6 GLU E C 1
ATOM 5604 O O . GLU E 1 15 ? 41.672 165.097 133.019 1.00 46.51 6 GLU E O 1
ATOM 5610 N N . GLY E 1 16 ? 42.040 162.880 133.211 1.00 49.50 7 GLY E N 1
ATOM 5611 C CA . GLY E 1 16 ? 43.487 163.009 133.368 1.00 53.47 7 GLY E CA 1
ATOM 5612 C C . GLY E 1 16 ? 44.020 163.345 134.757 1.00 56.33 7 GLY E C 1
ATOM 5613 O O . GLY E 1 16 ? 45.232 163.250 134.977 1.00 59.50 7 GLY E O 1
ATOM 5614 N N . LYS E 1 17 ? 43.150 163.745 135.690 1.00 56.79 8 LYS E N 1
ATOM 5615 C CA . LYS E 1 17 ? 43.561 164.018 137.069 1.00 57.87 8 LYS E CA 1
ATOM 5616 C C . LYS E 1 17 ? 43.688 162.693 137.814 1.00 55.37 8 LYS E C 1
ATOM 5617 O O . LYS E 1 17 ? 42.727 161.933 137.876 1.00 52.53 8 LYS E O 1
ATOM 5623 N N . LYS E 1 18 ? 44.877 162.417 138.348 1.00 55.25 9 LYS E N 1
ATOM 5624 C CA . LYS E 1 18 ? 45.094 161.272 139.242 1.00 55.97 9 LYS E CA 1
ATOM 5625 C C . LYS E 1 18 ? 45.281 161.780 140.683 1.00 50.69 9 LYS E C 1
ATOM 5626 O O . LYS E 1 18 ? 45.823 162.870 140.885 1.00 47.72 9 LYS E O 1
ATOM 5632 N N . PRO E 1 19 ? 44.819 161.005 141.684 1.00 46.76 10 PRO E N 1
ATOM 5633 C CA . PRO E 1 19 ? 45.075 161.362 143.081 1.00 46.03 10 PRO E CA 1
ATOM 5634 C C . PRO E 1 19 ? 46.557 161.469 143.451 1.00 45.98 10 PRO E C 1
ATOM 5635 O O . PRO E 1 19 ? 47.325 160.547 143.179 1.00 46.46 10 PRO E O 1
ATOM 5639 N N . GLU E 1 20 ? 46.940 162.603 144.039 1.00 46.72 11 GLU E N 1
ATOM 5640 C CA . GLU E 1 20 ? 48.265 162.787 144.628 1.00 48.15 11 GLU E CA 1
ATOM 5641 C C . GLU E 1 20 ? 48.200 162.361 146.090 1.00 45.37 11 GLU E C 1
ATOM 5642 O O . GLU E 1 20 ? 47.760 163.129 146.946 1.00 44.42 11 GLU E O 1
ATOM 5648 N N . ILE E 1 21 ? 48.636 161.135 146.362 1.00 42.94 12 ILE E N 1
ATOM 5649 C CA . ILE E 1 21 ? 48.595 160.558 147.702 1.00 41.05 12 ILE E CA 1
ATOM 5650 C C . ILE E 1 21 ? 50.015 160.467 148.250 1.00 40.43 12 ILE E C 1
ATOM 5651 O O . ILE E 1 21 ? 50.855 159.778 147.680 1.00 40.36 12 ILE E O 1
ATOM 5656 N N . HIS E 1 22 ? 50.269 161.158 149.361 1.00 40.25 13 HIS E N 1
ATOM 5657 C CA . HIS E 1 22 ? 51.574 161.120 150.030 1.00 39.88 13 HIS E CA 1
ATOM 5658 C C . HIS E 1 22 ? 51.947 159.687 150.414 1.00 39.82 13 HIS E C 1
ATOM 5659 O O . HIS E 1 22 ? 51.079 158.864 150.715 1.00 38.66 13 HIS E O 1
ATOM 5666 N N . GLU E 1 23 ? 53.242 159.401 150.384 1.00 40.56 14 GLU E N 1
ATOM 5667 C CA . GLU E 1 23 ? 53.754 158.041 150.596 1.00 41.76 14 GLU E CA 1
ATOM 5668 C C . GLU E 1 23 ? 53.523 157.465 152.001 1.00 40.84 14 GLU E C 1
ATOM 5669 O O . GLU E 1 23 ? 53.419 156.249 152.152 1.00 41.14 14 GLU E O 1
ATOM 5675 N N . THR E 1 24 ? 53.482 158.329 153.016 1.00 39.67 15 THR E N 1
ATOM 5676 C CA . THR E 1 24 ? 53.139 157.928 154.390 1.00 39.47 15 THR E CA 1
ATOM 5677 C C . THR E 1 24 ? 51.633 157.849 154.677 1.00 38.60 15 THR E C 1
ATOM 5678 O O . THR E 1 24 ? 51.238 157.406 155.759 1.00 38.82 15 THR E O 1
ATOM 5682 N N . ALA E 1 25 ? 50.798 158.295 153.736 1.00 37.86 16 ALA E N 1
ATOM 5683 C CA . ALA E 1 25 ? 49.345 158.127 153.844 1.00 37.42 16 ALA E CA 1
ATOM 5684 C C . ALA E 1 25 ? 48.973 156.666 153.638 1.00 37.00 16 ALA E C 1
ATOM 5685 O O . ALA E 1 25 ? 49.735 155.909 153.038 1.00 38.44 16 ALA E O 1
ATOM 5687 N N . PHE E 1 26 ? 47.807 156.279 154.148 1.00 36.20 17 PHE E N 1
ATOM 5688 C CA . PHE E 1 26 ? 47.294 154.919 154.002 1.00 35.65 17 PHE E CA 1
ATOM 5689 C C . PHE E 1 26 ? 45.893 154.968 153.414 1.00 35.89 17 PHE E C 1
ATOM 5690 O O . PHE E 1 26 ? 45.024 155.651 153.941 1.00 36.08 17 PHE E O 1
ATOM 5698 N N . VAL E 1 27 ? 45.686 154.241 152.322 1.00 35.20 18 VAL E N 1
ATOM 5699 C CA . VAL E 1 27 ? 44.373 154.097 151.721 1.00 34.26 18 VAL E CA 1
ATOM 5700 C C . VAL E 1 27 ? 44.061 152.611 151.727 1.00 33.70 18 VAL E C 1
ATOM 5701 O O . VAL E 1 27 ? 44.766 151.830 151.094 1.00 33.85 18 VAL E O 1
ATOM 5705 N N . HIS E 1 28 ? 43.023 152.219 152.458 1.00 32.76 19 HIS E N 1
ATOM 5706 C CA . HIS E 1 28 ? 42.604 150.828 152.483 1.00 33.09 19 HIS E CA 1
ATOM 5707 C C . HIS E 1 28 ? 42.107 150.421 151.086 1.00 34.11 19 HIS E C 1
ATOM 5708 O O . HIS E 1 28 ? 41.444 151.223 150.418 1.00 34.03 19 HIS E O 1
ATOM 5715 N N . PRO E 1 29 ? 42.437 149.195 150.626 1.00 35.24 20 PRO E N 1
ATOM 5716 C CA . PRO E 1 29 ? 42.015 148.778 149.277 1.00 35.92 20 PRO E CA 1
ATOM 5717 C C . PRO E 1 29 ? 40.508 148.906 148.983 1.00 36.02 20 PRO E C 1
ATOM 5718 O O . PRO E 1 29 ? 40.125 149.186 147.845 1.00 35.57 20 PRO E O 1
ATOM 5722 N N . ARG E 1 30 ? 39.679 148.698 150.002 1.00 36.63 21 ARG E N 1
ATOM 5723 C CA . ARG E 1 30 ? 38.226 148.878 149.897 1.00 36.80 21 ARG E CA 1
ATOM 5724 C C . ARG E 1 30 ? 37.724 150.339 149.917 1.00 35.55 21 ARG E C 1
ATOM 5725 O O . ARG E 1 30 ? 36.523 150.566 149.780 1.00 35.43 21 ARG E O 1
ATOM 5733 N N . ALA E 1 31 ? 38.615 151.317 150.096 1.00 34.56 22 ALA E N 1
ATOM 5734 C CA . ALA E 1 31 ? 38.282 152.731 149.858 1.00 33.70 22 ALA E CA 1
ATOM 5735 C C . ALA E 1 31 ? 38.329 153.041 148.363 1.00 33.44 22 ALA E C 1
ATOM 5736 O O . ALA E 1 31 ? 38.939 152.301 147.588 1.00 33.65 22 ALA E O 1
ATOM 5738 N N . THR E 1 32 ? 37.681 154.137 147.973 1.00 33.08 23 THR E N 1
ATOM 5739 C CA . THR E 1 32 ? 37.573 154.553 146.576 1.00 32.25 23 THR E CA 1
ATOM 5740 C C . THR E 1 32 ? 37.992 156.018 146.465 1.00 32.85 23 THR E C 1
ATOM 5741 O O . THR E 1 32 ? 37.331 156.889 147.022 1.00 33.66 23 THR E O 1
ATOM 5745 N N . ILE E 1 33 ? 39.098 156.274 145.764 1.00 33.14 24 ILE E N 1
ATOM 5746 C CA . ILE E 1 33 ? 39.621 157.628 145.555 1.00 33.31 24 ILE E CA 1
ATOM 5747 C C . ILE E 1 33 ? 39.584 157.900 144.058 1.00 33.27 24 ILE E C 1
ATOM 5748 O O . ILE E 1 33 ? 40.116 157.114 143.281 1.00 33.39 24 ILE E O 1
ATOM 5753 N N . ILE E 1 34 ? 38.957 159.003 143.654 1.00 32.96 25 ILE E N 1
ATOM 5754 C CA . ILE E 1 34 ? 38.741 159.302 142.239 1.00 32.56 25 ILE E CA 1
ATOM 5755 C C . ILE E 1 34 ? 39.152 160.743 141.935 1.00 33.19 25 ILE E C 1
ATOM 5756 O O . ILE E 1 34 ? 38.743 161.670 142.630 1.00 33.71 25 ILE E O 1
ATOM 5761 N N . GLY E 1 35 ? 39.982 160.917 140.910 1.00 33.52 26 GLY E N 1
ATOM 5762 C CA . GLY E 1 35 ? 40.216 162.226 140.310 1.00 33.51 26 GLY E CA 1
ATOM 5763 C C . GLY E 1 35 ? 41.156 163.152 141.059 1.00 33.78 26 GLY E C 1
ATOM 5764 O O . GLY E 1 35 ? 42.198 162.731 141.570 1.00 32.40 26 GLY E O 1
ATOM 5765 N N . ASP E 1 36 ? 40.766 164.424 141.126 1.00 34.45 27 ASP E N 1
ATOM 5766 C CA . ASP E 1 36 ? 41.617 165.509 141.608 1.00 34.41 27 ASP E CA 1
ATOM 5767 C C . ASP E 1 36 ? 41.650 165.529 143.141 1.00 33.95 27 ASP E C 1
ATOM 5768 O O . ASP E 1 36 ? 41.142 166.451 143.771 1.00 32.31 27 ASP E O 1
ATOM 5773 N N . VAL E 1 37 ? 42.275 164.507 143.725 1.00 35.10 28 VAL E N 1
ATOM 5774 C CA . VAL E 1 37 ? 42.375 164.352 145.176 1.00 36.16 28 VAL E CA 1
ATOM 5775 C C . VAL E 1 37 ? 43.813 164.612 145.618 1.00 37.42 28 VAL E C 1
ATOM 5776 O O . VAL E 1 37 ? 44.747 164.169 144.961 1.00 36.63 28 VAL E O 1
ATOM 5780 N N . GLU E 1 38 ? 43.976 165.340 146.722 1.00 40.18 29 GLU E N 1
ATOM 5781 C CA . GLU E 1 38 ? 45.273 165.519 147.383 1.00 41.57 29 GLU E CA 1
ATOM 5782 C C . GLU E 1 38 ? 45.159 164.991 148.799 1.00 39.77 29 GLU E C 1
ATOM 5783 O O . GLU E 1 38 ? 44.286 165.430 149.543 1.00 39.59 29 GLU E O 1
ATOM 5789 N N . ILE E 1 39 ? 46.037 164.062 149.168 1.00 38.51 30 ILE E N 1
ATOM 5790 C CA . ILE E 1 39 ? 46.061 163.489 150.514 1.00 37.33 30 ILE E CA 1
ATOM 5791 C C . ILE E 1 39 ? 47.465 163.655 151.093 1.00 36.40 30 ILE E C 1
ATOM 5792 O O . ILE E 1 39 ? 48.442 163.183 150.515 1.00 36.00 30 ILE E O 1
ATOM 5797 N N . GLY E 1 40 ? 47.547 164.330 152.239 1.00 36.26 31 GLY E N 1
ATOM 5798 C CA . GLY E 1 40 ? 48.818 164.660 152.876 1.00 35.65 31 GLY E CA 1
ATOM 5799 C C . GLY E 1 40 ? 49.361 163.545 153.752 1.00 35.17 31 GLY E C 1
ATOM 5800 O O . GLY E 1 40 ? 48.696 162.521 153.924 1.00 34.19 31 GLY E O 1
ATOM 5801 N N . PRO E 1 41 ? 50.569 163.744 154.325 1.00 35.62 32 PRO E N 1
ATOM 5802 C CA . PRO E 1 41 ? 51.273 162.723 155.117 1.00 36.08 32 PRO E CA 1
ATOM 5803 C C . PRO E 1 41 ? 50.464 162.156 156.279 1.00 36.97 32 PRO E C 1
ATOM 5804 O O . PRO E 1 41 ? 49.709 162.885 156.906 1.00 37.09 32 PRO E O 1
ATOM 5808 N N . LYS E 1 42 ? 50.621 160.860 156.545 1.00 38.03 33 LYS E N 1
ATOM 5809 C CA . LYS E 1 42 ? 50.007 160.188 157.699 1.00 39.11 33 LYS E CA 1
ATOM 5810 C C . LYS E 1 42 ? 48.466 160.096 157.687 1.00 37.71 33 LYS E C 1
ATOM 5811 O O . LYS E 1 42 ? 47.886 159.533 158.620 1.00 37.60 33 LYS E O 1
ATOM 5817 N N . THR E 1 43 ? 47.809 160.619 156.649 1.00 35.46 34 THR E N 1
ATOM 5818 C CA . THR E 1 43 ? 46.350 160.621 156.573 1.00 34.36 34 THR E CA 1
ATOM 5819 C C . THR E 1 43 ? 45.887 159.212 156.199 1.00 33.53 34 THR E C 1
ATOM 5820 O O . THR E 1 43 ? 46.510 158.562 155.364 1.00 33.80 34 THR E O 1
ATOM 5824 N N . SER E 1 44 ? 44.811 158.743 156.831 1.00 32.09 35 SER E N 1
ATOM 5825 C CA . SER E 1 44 ? 44.293 157.398 156.581 1.00 31.45 35 SER E CA 1
ATOM 5826 C C . SER E 1 44 ? 42.865 157.432 156.028 1.00 31.03 35 SER E C 1
ATOM 5827 O O . SER E 1 44 ? 42.066 158.283 156.402 1.00 30.71 35 SER E O 1
ATOM 5830 N N . VAL E 1 45 ? 42.577 156.511 155.112 1.00 31.00 36 VAL E N 1
ATOM 5831 C CA . VAL E 1 45 ? 41.267 156.383 154.475 1.00 31.18 36 VAL E CA 1
ATOM 5832 C C . VAL E 1 45 ? 40.847 154.919 154.585 1.00 31.33 36 VAL E C 1
ATOM 5833 O O . VAL E 1 45 ? 41.562 154.027 154.130 1.00 31.09 36 VAL E O 1
ATOM 5837 N N . TRP E 1 46 ? 39.669 154.691 155.159 1.00 31.76 37 TRP E N 1
ATOM 5838 C CA . TRP E 1 46 ? 39.270 153.374 155.667 1.00 31.60 37 TRP E CA 1
ATOM 5839 C C . TRP E 1 46 ? 38.207 152.711 154.781 1.00 30.88 37 TRP E C 1
ATOM 5840 O O . TRP E 1 46 ? 37.694 153.361 153.865 1.00 30.89 37 TRP E O 1
ATOM 5851 N N . PRO E 1 47 ? 37.913 151.406 155.012 1.00 30.06 38 PRO E N 1
ATOM 5852 C CA . PRO E 1 47 ? 37.020 150.660 154.117 1.00 30.09 38 PRO E CA 1
ATOM 5853 C C . PRO E 1 47 ? 35.690 151.339 153.812 1.00 29.86 38 PRO E C 1
ATOM 5854 O O . PRO E 1 47 ? 35.040 151.851 154.716 1.00 29.73 38 PRO E O 1
ATOM 5858 N N . GLY E 1 48 ? 35.312 151.346 152.536 1.00 29.92 39 GLY E N 1
ATOM 5859 C CA . GLY E 1 48 ? 34.034 151.889 152.095 1.00 29.39 39 GLY E CA 1
ATOM 5860 C C . GLY E 1 48 ? 33.988 153.393 151.904 1.00 29.54 39 GLY E C 1
ATOM 5861 O O . GLY E 1 48 ? 32.993 153.911 151.388 1.00 29.52 39 GLY E O 1
ATOM 5862 N N . ALA E 1 49 ? 35.049 154.098 152.304 1.00 29.38 40 ALA E N 1
ATOM 5863 C CA . ALA E 1 49 ? 35.110 155.545 152.146 1.00 29.75 40 ALA E CA 1
ATOM 5864 C C . ALA E 1 49 ? 35.228 155.890 150.671 1.00 29.48 40 ALA E C 1
ATOM 5865 O O . ALA E 1 49 ? 35.962 155.231 149.938 1.00 29.93 40 ALA E O 1
ATOM 5867 N N . VAL E 1 50 ? 34.487 156.909 150.250 1.00 29.32 41 VAL E N 1
ATOM 5868 C CA . VAL E 1 50 ? 34.493 157.382 148.876 1.00 29.09 41 VAL E CA 1
ATOM 5869 C C . VAL E 1 50 ? 34.950 158.835 148.885 1.00 29.98 41 VAL E C 1
ATOM 5870 O O . VAL E 1 50 ? 34.323 159.678 149.532 1.00 31.44 41 VAL E O 1
ATOM 5874 N N . ILE E 1 51 ? 36.043 159.110 148.175 1.00 30.07 42 ILE E N 1
ATOM 5875 C CA . ILE E 1 51 ? 36.592 160.456 148.028 1.00 30.20 42 ILE E CA 1
ATOM 5876 C C . ILE E 1 51 ? 36.607 160.737 146.525 1.00 30.43 42 ILE E C 1
ATOM 5877 O O . ILE E 1 51 ? 37.575 160.441 145.831 1.00 30.68 42 ILE E O 1
ATOM 5882 N N . ARG E 1 52 ? 35.505 161.295 146.036 1.00 30.90 43 ARG E N 1
ATOM 5883 C CA . ARG E 1 52 ? 35.254 161.435 144.606 1.00 31.73 43 ARG E CA 1
ATOM 5884 C C . ARG E 1 52 ? 35.439 162.886 144.181 1.00 32.67 43 ARG E C 1
ATOM 5885 O O . ARG E 1 52 ? 34.537 163.699 144.343 1.00 34.55 43 ARG E O 1
ATOM 5893 N N . ALA E 1 53 ? 36.617 163.208 143.657 1.00 32.80 44 ALA E N 1
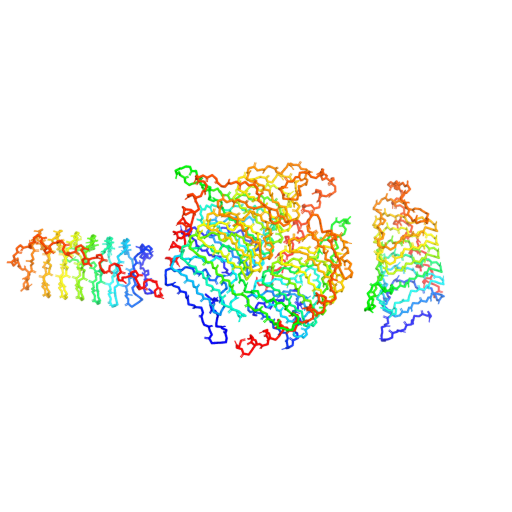ATOM 5894 C CA . ALA E 1 53 ? 36.953 164.576 143.261 1.00 33.22 44 ALA E CA 1
ATOM 5895 C C . ALA E 1 53 ? 36.880 164.693 141.745 1.00 33.56 44 ALA E C 1
ATOM 5896 O O . ALA E 1 53 ? 37.902 164.835 141.065 1.00 33.70 44 ALA E O 1
ATOM 5898 N N . ASP E 1 54 ? 35.654 164.633 141.231 1.00 33.53 45 ASP E N 1
ATOM 5899 C CA . ASP E 1 54 ? 35.404 164.609 139.780 1.00 33.17 45 ASP E CA 1
ATOM 5900 C C . ASP E 1 54 ? 34.937 165.956 139.231 1.00 33.92 45 ASP E C 1
ATOM 5901 O O . ASP E 1 54 ? 35.469 166.428 138.230 1.00 34.86 45 ASP E O 1
ATOM 5906 N N . ILE E 1 55 ? 33.954 166.567 139.888 1.00 34.88 46 ILE E N 1
ATOM 5907 C CA . ILE E 1 55 ? 33.429 167.874 139.461 1.00 34.85 46 ILE E CA 1
ATOM 5908 C C . ILE E 1 55 ? 34.231 169.070 140.001 1.00 34.56 46 ILE E C 1
ATOM 5909 O O . ILE E 1 55 ? 34.021 170.195 139.548 1.00 34.20 46 ILE E O 1
ATOM 5914 N N . GLU E 1 56 ? 35.147 168.824 140.942 1.00 34.21 47 GLU E N 1
ATOM 5915 C CA . GLU E 1 56 ? 36.046 169.857 141.487 1.00 34.59 47 GLU E CA 1
ATOM 5916 C C . GLU E 1 56 ? 37.040 169.143 142.442 1.00 34.55 47 GLU E C 1
ATOM 5917 O O . GLU E 1 56 ? 36.953 167.929 142.620 1.00 34.21 47 GLU E O 1
ATOM 5923 N N . LYS E 1 57 ? 38.018 169.863 142.986 1.00 35.82 48 LYS E N 1
ATOM 5924 C CA . LYS E 1 57 ? 39.077 169.280 143.826 1.00 35.92 48 LYS E CA 1
ATOM 5925 C C . LYS E 1 57 ? 38.648 168.894 145.254 1.00 34.89 48 LYS E C 1
ATOM 5926 O O . LYS E 1 57 ? 37.752 169.508 145.840 1.00 33.96 48 LYS E O 1
ATOM 5932 N N . ILE E 1 58 ? 39.296 167.857 145.791 1.00 33.89 49 ILE E N 1
ATOM 5933 C CA . ILE E 1 58 ? 39.255 167.525 147.216 1.00 33.22 49 ILE E CA 1
ATOM 5934 C C . ILE E 1 58 ? 40.690 167.572 147.737 1.00 33.47 49 ILE E C 1
ATOM 5935 O O . ILE E 1 58 ? 41.551 166.858 147.231 1.00 34.67 49 ILE E O 1
ATOM 5940 N N . THR E 1 59 ? 40.941 168.404 148.746 1.00 33.19 50 THR E N 1
ATOM 5941 C CA . THR E 1 59 ? 42.255 168.501 149.377 1.00 32.76 50 THR E CA 1
ATOM 5942 C C . THR E 1 59 ? 42.125 168.089 150.836 1.00 32.93 50 THR E C 1
ATOM 5943 O O . THR E 1 59 ? 41.309 168.652 151.573 1.00 32.33 50 THR E O 1
ATOM 5947 N N . ILE E 1 60 ? 42.926 167.103 151.239 1.00 32.89 51 ILE E N 1
ATOM 5948 C CA . ILE E 1 60 ? 42.953 166.609 152.615 1.00 33.12 51 ILE E CA 1
ATOM 5949 C C . ILE E 1 60 ? 44.375 166.752 153.143 1.00 33.95 51 ILE E C 1
ATOM 5950 O O . ILE E 1 60 ? 45.334 166.392 152.459 1.00 34.25 51 ILE E O 1
ATOM 5955 N N . GLY E 1 61 ? 44.498 167.262 154.365 1.00 34.92 52 GLY E N 1
ATOM 5956 C CA . GLY E 1 61 ? 45.790 167.591 154.955 1.00 36.31 52 GLY E CA 1
ATOM 5957 C C . GLY E 1 61 ? 46.536 166.395 155.512 1.00 37.45 52 GLY E C 1
ATOM 5958 O O . GLY E 1 61 ? 46.410 165.281 155.003 1.00 36.93 52 GLY E O 1
ATOM 5959 N N . LYS E 1 62 ? 47.322 166.640 156.559 1.00 39.77 53 LYS E N 1
ATOM 5960 C CA . LYS E 1 62 ? 48.148 165.609 157.182 1.00 41.55 53 LYS E CA 1
ATOM 5961 C C . LYS E 1 62 ? 47.508 165.078 158.473 1.00 38.88 53 LYS E C 1
ATOM 5962 O O . LYS E 1 62 ? 46.778 165.788 159.153 1.00 37.23 53 LYS E O 1
ATOM 5968 N N . ASN E 1 63 ? 47.776 163.811 158.780 1.00 36.91 54 ASN E N 1
ATOM 5969 C CA . ASN E 1 63 ? 47.371 163.188 160.043 1.00 36.15 54 ASN E CA 1
ATOM 5970 C C . ASN E 1 63 ? 45.841 163.143 160.274 1.00 35.42 54 ASN E C 1
ATOM 5971 O O . ASN E 1 63 ? 45.383 163.024 161.413 1.00 34.77 54 ASN E O 1
ATOM 5976 N N . THR E 1 64 ? 45.071 163.201 159.187 1.00 34.19 55 THR E N 1
ATOM 5977 C CA . THR E 1 64 ? 43.610 163.205 159.232 1.00 34.04 55 THR E CA 1
ATOM 5978 C C . THR E 1 64 ? 43.133 161.788 158.932 1.00 34.23 55 THR E C 1
ATOM 5979 O O . THR E 1 64 ? 43.778 161.076 158.171 1.00 34.82 55 THR E O 1
ATOM 5983 N N . CYS E 1 65 ? 42.015 161.381 159.536 1.00 33.56 56 CYS E N 1
ATOM 5984 C CA A CYS E 1 65 ? 41.432 160.058 159.337 0.60 32.80 56 CYS E CA 1
ATOM 5985 C CA B CYS E 1 65 ? 41.454 160.054 159.267 0.40 33.49 56 CYS E CA 1
ATOM 5986 C C . CYS E 1 65 ? 40.037 160.157 158.713 1.00 32.94 56 CYS E C 1
ATOM 5987 O O . CYS E 1 65 ? 39.161 160.800 159.290 1.00 33.25 56 CYS E O 1
ATOM 5992 N N . ILE E 1 66 ? 39.841 159.524 157.556 1.00 32.36 57 ILE E N 1
ATOM 5993 C CA . ILE E 1 66 ? 38.555 159.455 156.875 1.00 32.34 57 ILE E CA 1
ATOM 5994 C C . ILE E 1 66 ? 38.002 158.056 157.146 1.00 32.56 57 ILE E C 1
ATOM 5995 O O . ILE E 1 66 ? 38.364 157.099 156.457 1.00 31.36 57 ILE E O 1
ATOM 6000 N N . LYS E 1 67 ? 37.134 157.944 158.153 1.00 32.97 58 LYS E N 1
ATOM 6001 C CA . LYS E 1 67 ? 36.661 156.640 158.646 1.00 33.53 58 LYS E CA 1
ATOM 6002 C C . LYS E 1 67 ? 35.665 155.941 157.690 1.00 31.97 58 LYS E C 1
ATOM 6003 O O . LYS E 1 67 ? 35.304 156.480 156.638 1.00 30.43 58 LYS E O 1
ATOM 6009 N N . ASP E 1 68 ? 35.231 154.740 158.077 1.00 31.02 59 ASP E N 1
ATOM 6010 C CA . ASP E 1 68 ? 34.566 153.797 157.171 1.00 30.75 59 ASP E CA 1
ATOM 6011 C C . ASP E 1 68 ? 33.242 154.324 156.629 1.00 30.51 59 ASP E C 1
ATOM 6012 O O . ASP E 1 68 ? 32.471 154.935 157.364 1.00 30.12 59 ASP E O 1
ATOM 6017 N N . ASN E 1 69 ? 33.002 154.070 155.342 1.00 29.96 60 ASN E N 1
ATOM 6018 C CA . ASN E 1 69 ? 31.798 154.502 154.625 1.00 30.36 60 ASN E CA 1
ATOM 6019 C C . ASN E 1 69 ? 31.553 156.023 154.575 1.00 30.15 60 ASN E C 1
ATOM 6020 O O . ASN E 1 69 ? 30.463 156.454 154.176 1.00 30.70 60 ASN E O 1
ATOM 6025 N N . ALA E 1 70 ? 32.558 156.832 154.928 1.00 29.33 61 ALA E N 1
ATOM 6026 C CA . ALA E 1 70 ? 32.442 158.285 154.828 1.00 28.83 61 ALA E CA 1
ATOM 6027 C C . ALA E 1 70 ? 32.412 158.665 153.358 1.00 28.94 61 ALA E C 1
ATOM 6028 O O . ALA E 1 70 ? 33.009 157.975 152.534 1.00 29.77 61 ALA E O 1
ATOM 6030 N N . VAL E 1 71 ? 31.70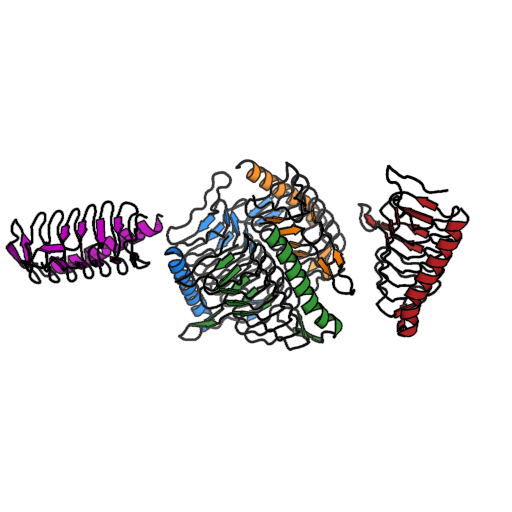4 159.739 153.024 1.00 28.77 62 VAL E N 1
ATOM 6031 C CA . VAL E 1 71 ? 31.640 160.217 151.640 1.00 28.96 62 VAL E CA 1
ATOM 6032 C C . VAL E 1 71 ? 32.134 161.655 151.598 1.00 29.18 62 VAL E C 1
ATOM 6033 O O . VAL E 1 71 ? 31.731 162.482 152.415 1.00 29.51 62 VAL E O 1
ATOM 6037 N N . ILE E 1 72 ? 33.039 161.929 150.663 1.00 29.45 63 ILE E N 1
ATOM 6038 C CA . ILE E 1 72 ? 33.554 163.277 150.437 1.00 29.83 63 ILE E CA 1
ATOM 6039 C C . ILE E 1 72 ? 33.365 163.573 148.957 1.00 29.66 63 ILE E C 1
ATOM 6040 O O . ILE E 1 72 ? 33.829 162.819 148.107 1.00 29.41 63 ILE E O 1
ATOM 6045 N N . HIS E 1 73 ? 32.665 164.662 148.667 1.00 30.24 64 HIS E N 1
ATOM 6046 C CA . HIS E 1 73 ? 32.287 165.016 147.305 1.00 31.04 64 HIS E CA 1
ATOM 6047 C C . HIS E 1 73 ? 32.129 166.531 147.191 1.00 31.03 64 HIS E C 1
ATOM 6048 O O . HIS E 1 73 ? 31.514 167.146 148.062 1.00 30.58 64 HIS E O 1
ATOM 6055 N N . PRO E 1 74 ? 32.676 167.141 146.123 1.00 31.06 65 PRO E N 1
ATOM 6056 C CA . PRO E 1 74 ? 32.406 168.563 145.899 1.00 31.10 65 PRO E CA 1
ATOM 6057 C C . PRO E 1 74 ? 30.932 168.838 145.606 1.00 30.95 65 PRO E C 1
ATOM 6058 O O . PRO E 1 74 ? 30.201 167.942 145.174 1.00 30.37 65 PRO E O 1
ATOM 6062 N N . ALA E 1 75 ? 30.513 170.072 145.856 1.00 31.66 66 ALA E N 1
ATOM 6063 C CA . ALA E 1 75 ? 29.122 170.477 145.669 1.00 32.53 66 ALA E CA 1
ATOM 6064 C C . ALA E 1 75 ? 28.889 171.005 144.267 1.00 32.97 66 ALA E C 1
ATOM 6065 O O . ALA E 1 75 ? 29.741 171.686 143.712 1.00 33.38 66 ALA E O 1
ATOM 6067 N N . ASP E 1 76 ? 27.730 170.671 143.710 1.00 33.91 67 ASP E N 1
ATOM 6068 C CA . ASP E 1 76 ? 27.192 171.347 142.533 1.00 34.78 67 ASP E CA 1
ATOM 6069 C C . ASP E 1 76 ? 26.047 172.225 143.033 1.00 35.34 67 ASP E C 1
ATOM 6070 O O . ASP E 1 76 ? 25.013 171.713 143.462 1.00 35.04 67 ASP E O 1
ATOM 6075 N N . VAL E 1 77 ? 26.268 173.542 143.030 1.00 36.38 68 VAL E N 1
ATOM 6076 C CA . VAL E 1 77 ? 25.280 174.529 143.475 1.00 37.42 68 VAL E CA 1
ATOM 6077 C C . VAL E 1 77 ? 24.591 175.137 142.261 1.00 38.55 68 VAL E C 1
ATOM 6078 O O . VAL E 1 77 ? 25.261 175.559 141.318 1.00 37.70 68 VAL E O 1
ATOM 6082 N N . TYR E 1 78 ? 23.260 175.207 142.302 1.00 40.70 69 TYR E N 1
ATOM 6083 C CA . TYR E 1 78 ? 22.461 175.654 141.153 1.00 42.26 69 TYR E CA 1
ATOM 6084 C C . TYR E 1 78 ? 21.919 177.059 141.364 1.00 43.65 69 TYR E C 1
ATOM 6085 O O . TYR E 1 78 ? 20.823 177.250 141.888 1.00 45.36 69 TYR E O 1
ATOM 6094 N N . HIS E 1 79 ? 22.717 178.034 140.933 1.00 45.72 70 HIS E N 1
ATOM 6095 C CA . HIS E 1 79 ? 22.348 179.446 140.981 1.00 47.44 70 HIS E CA 1
ATOM 6096 C C . HIS E 1 79 ? 21.337 179.726 139.868 1.00 50.17 70 HIS E C 1
ATOM 6097 O O . HIS E 1 79 ? 21.028 178.844 139.061 1.00 48.46 70 HIS E O 1
ATOM 6104 N N . GLU E 1 80 ? 20.820 180.951 139.833 1.00 54.05 71 GLU E N 1
ATOM 6105 C CA . GLU E 1 80 ? 19.775 181.330 138.874 1.00 57.28 71 GLU E CA 1
ATOM 6106 C C . GLU E 1 80 ? 20.124 180.990 137.426 1.00 60.51 71 GLU E C 1
ATOM 6107 O O . GLU E 1 80 ? 19.317 180.386 136.715 1.00 59.48 71 GLU E O 1
ATOM 6113 N N . GLU E 1 81 ? 21.328 181.369 137.009 1.00 65.80 72 GLU E N 1
ATOM 6114 C CA . GLU E 1 81 ? 21.793 181.137 135.640 1.00 71.88 72 GLU E CA 1
ATOM 6115 C C . GLU E 1 81 ? 22.945 180.120 135.558 1.00 71.52 72 GLU E C 1
ATOM 6116 O O . GLU E 1 81 ? 22.899 179.210 134.726 1.00 72.22 72 GLU E O 1
ATOM 6122 N N . GLU E 1 82 ? 23.949 180.256 136.428 1.00 69.68 73 GLU E N 1
ATOM 6123 C CA . GLU E 1 82 ? 25.147 179.399 136.403 1.00 67.33 73 GLU E CA 1
ATOM 6124 C C . GLU E 1 82 ? 25.079 178.204 137.359 1.00 59.62 73 GLU E C 1
ATOM 6125 O O . GLU E 1 82 ? 24.235 178.151 138.254 1.00 55.83 73 GLU E O 1
ATOM 6131 N N . ILE E 1 83 ? 25.974 177.241 137.133 1.00 53.86 74 ILE E N 1
ATOM 6132 C CA . ILE E 1 83 ? 26.257 176.162 138.081 1.00 49.86 74 ILE E CA 1
ATOM 6133 C C . ILE E 1 83 ? 27.637 176.413 138.678 1.00 46.12 74 ILE E C 1
ATOM 6134 O O . ILE E 1 83 ? 28.613 176.532 137.940 1.00 45.64 74 ILE E O 1
ATOM 6139 N N . GLU E 1 84 ? 27.713 176.483 140.005 1.00 43.55 75 GLU E N 1
ATOM 6140 C CA . GLU E 1 84 ? 28.984 176.632 140.716 1.00 41.76 75 GLU E CA 1
ATOM 6141 C C . GLU E 1 84 ? 29.405 175.277 141.255 1.00 40.67 75 GLU E C 1
ATOM 6142 O O . GLU E 1 84 ? 28.574 174.525 141.759 1.00 41.92 75 GLU E O 1
ATOM 6148 N N . TYR E 1 85 ? 30.698 174.982 141.155 1.00 39.30 76 TYR E N 1
ATOM 6149 C CA . TYR E 1 85 ? 31.281 173.769 141.716 1.00 37.41 76 TYR E CA 1
ATOM 6150 C C . TYR E 1 85 ? 32.192 174.185 142.859 1.00 36.02 76 TYR E C 1
ATOM 6151 O O . TYR E 1 85 ? 33.057 175.036 142.672 1.00 36.38 76 TYR E O 1
ATOM 6160 N N . VAL E 1 86 ? 31.986 173.594 144.036 1.00 34.87 77 VAL E N 1
ATOM 6161 C CA . VAL E 1 86 ? 32.693 174.001 145.258 1.00 34.40 77 VAL E CA 1
ATOM 6162 C C . VAL E 1 86 ? 33.592 172.870 145.765 1.00 34.35 77 VAL E C 1
ATOM 6163 O O . VAL E 1 86 ? 33.088 171.805 146.110 1.00 35.04 77 VAL E O 1
ATOM 6167 N N . PRO E 1 87 ? 34.919 173.100 145.838 1.00 34.99 78 PRO E N 1
ATOM 6168 C CA . PRO E 1 87 ? 35.824 172.050 146.323 1.00 35.46 78 PRO E CA 1
ATOM 6169 C C . PRO E 1 87 ? 35.687 171.753 147.815 1.00 35.54 78 PRO E C 1
ATOM 6170 O O . PRO E 1 87 ? 35.070 172.527 148.552 1.00 35.22 78 PRO E O 1
ATOM 6174 N N . VAL E 1 88 ? 36.276 170.632 148.231 1.00 35.59 79 VAL E N 1
ATOM 6175 C CA . VAL E 1 88 ? 36.414 170.268 149.640 1.00 35.53 79 VAL E CA 1
ATOM 6176 C C . VAL E 1 88 ? 37.845 170.558 150.091 1.00 36.26 79 VAL E C 1
ATOM 6177 O O . VAL E 1 88 ? 38.797 170.184 149.407 1.00 36.39 79 VAL E O 1
ATOM 6181 N N . LYS E 1 89 ? 37.985 171.240 151.226 1.00 37.68 80 LYS E N 1
ATOM 6182 C CA . LYS E 1 89 ? 39.270 171.403 151.900 1.00 39.44 80 LYS E CA 1
ATOM 6183 C C . LYS E 1 89 ? 39.137 170.826 153.300 1.00 37.08 80 LYS E C 1
ATOM 6184 O O . LYS E 1 89 ? 38.273 171.251 154.057 1.00 36.74 80 LYS E O 1
ATOM 6190 N N . ILE E 1 90 ? 39.980 169.850 153.629 1.00 35.32 81 ILE E N 1
ATOM 6191 C CA . ILE E 1 90 ? 40.052 169.282 154.973 1.00 34.05 81 ILE E CA 1
ATOM 6192 C C . ILE E 1 90 ? 41.494 169.438 155.460 1.00 33.49 81 ILE E C 1
ATOM 6193 O O . ILE E 1 90 ? 42.430 169.064 154.763 1.00 33.49 81 ILE E O 1
ATOM 6198 N N . GLY E 1 91 ? 41.672 169.993 156.654 1.00 33.60 82 GLY E N 1
ATOM 6199 C CA . GLY E 1 91 ? 43.008 170.284 157.180 1.00 33.45 82 GLY E CA 1
ATOM 6200 C C . GLY E 1 91 ? 43.658 169.114 157.898 1.00 33.45 82 GLY E C 1
ATOM 6201 O O . GLY E 1 91 ? 43.453 167.954 157.530 1.00 32.70 82 GLY E O 1
ATOM 6202 N N . ASP E 1 92 ? 44.426 169.435 158.939 1.00 33.65 83 ASP E N 1
ATOM 6203 C CA . ASP E 1 92 ? 45.274 168.475 159.638 1.00 34.08 83 ASP E CA 1
ATOM 6204 C C . ASP E 1 92 ? 44.655 168.001 160.951 1.00 34.84 83 ASP E C 1
ATOM 6205 O O . ASP E 1 92 ? 43.888 168.730 161.578 1.00 35.59 83 ASP E O 1
ATOM 6210 N N . ASN E 1 93 ? 45.019 166.787 161.367 1.00 35.33 84 ASN E N 1
ATOM 6211 C CA . ASN E 1 93 ? 44.643 166.225 162.678 1.00 35.64 84 ASN E CA 1
ATOM 6212 C C . ASN E 1 93 ? 43.126 166.098 162.897 1.00 35.74 84 ASN E C 1
ATOM 6213 O O . ASN E 1 93 ? 42.644 166.186 164.033 1.00 36.16 84 ASN E O 1
ATOM 6218 N N . ASN E 1 94 ? 42.392 165.861 161.808 1.00 35.21 85 ASN E N 1
ATOM 6219 C CA . ASN E 1 94 ? 40.935 165.767 161.841 1.00 34.82 85 ASN E CA 1
ATOM 6220 C C . ASN E 1 94 ? 40.465 164.320 161.891 1.00 34.78 85 ASN E C 1
ATOM 6221 O O . ASN E 1 94 ? 41.085 163.429 161.300 1.00 33.07 85 ASN E O 1
ATOM 6226 N N . ILE E 1 95 ? 39.358 164.107 162.602 1.00 35.19 86 ILE E N 1
ATOM 6227 C CA . ILE E 1 95 ? 38.615 162.852 162.560 1.00 35.16 86 ILE E CA 1
ATOM 6228 C C . ILE E 1 95 ? 37.349 163.102 161.741 1.00 34.21 86 ILE E C 1
ATOM 6229 O O . ILE E 1 95 ? 36.502 163.901 162.131 1.00 33.96 86 ILE E O 1
ATOM 6234 N N . ILE E 1 96 ? 37.242 162.449 160.591 1.00 33.46 87 ILE E N 1
ATOM 6235 C CA . ILE E 1 96 ? 36.000 162.419 159.835 1.00 32.98 87 ILE E CA 1
ATOM 6236 C C . ILE E 1 96 ? 35.384 161.070 160.178 1.00 32.58 87 ILE E C 1
ATOM 6237 O O . ILE E 1 96 ? 35.879 160.030 159.750 1.00 32.52 87 ILE E O 1
ATOM 6242 N N . GLY E 1 97 ? 34.314 161.098 160.969 1.00 32.47 88 GLY E N 1
ATOM 6243 C CA . GLY E 1 97 ? 33.761 159.900 161.595 1.00 32.32 88 GLY E CA 1
ATOM 6244 C C . GLY E 1 97 ? 33.139 158.903 160.642 1.00 32.30 88 GLY E C 1
ATOM 6245 O O . GLY E 1 97 ? 32.913 159.208 159.462 1.00 31.43 88 GLY E O 1
ATOM 6246 N N . HIS E 1 98 ? 32.874 157.703 161.166 1.00 32.00 89 HIS E N 1
ATOM 6247 C CA . HIS E 1 98 ? 32.258 156.630 160.391 1.00 31.52 89 HIS E CA 1
ATOM 6248 C C . HIS E 1 98 ? 30.997 157.180 159.723 1.00 31.11 89 HIS E C 1
ATOM 6249 O O . HIS E 1 98 ? 30.158 157.760 160.392 1.00 30.45 89 HIS E O 1
ATOM 6256 N N . ARG E 1 99 ? 30.892 157.030 158.406 1.00 31.50 90 ARG E N 1
ATOM 6257 C CA . ARG E 1 99 ? 29.679 157.363 157.652 1.00 32.40 90 ARG E CA 1
ATOM 6258 C C . ARG E 1 99 ? 29.349 158.859 157.579 1.00 31.07 90 ARG E C 1
ATOM 6259 O O . ARG E 1 99 ? 28.220 159.217 157.274 1.00 30.55 90 ARG E O 1
ATOM 6267 N N . ALA E 1 100 ? 30.325 159.729 157.831 1.00 30.23 91 ALA E N 1
ATOM 6268 C CA . ALA E 1 100 ? 30.110 161.172 157.726 1.00 29.09 91 ALA E CA 1
ATOM 6269 C C . ALA E 1 100 ? 30.099 161.594 156.258 1.00 28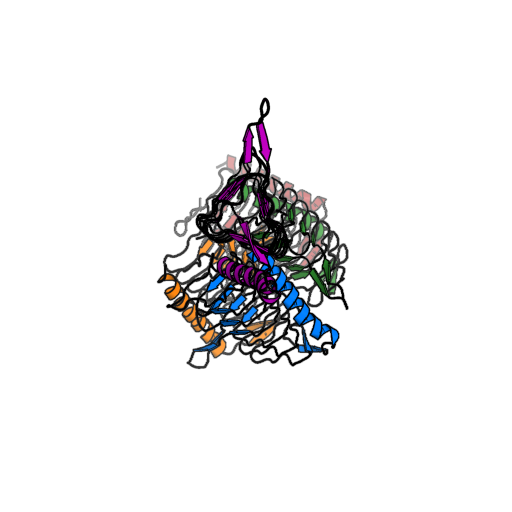.35 91 ALA E C 1
ATOM 6270 O O . ALA E 1 100 ? 30.717 160.945 155.423 1.00 27.42 91 ALA E O 1
ATOM 6272 N N . LEU E 1 101 ? 29.385 162.678 155.958 1.00 28.47 92 LEU E N 1
ATOM 6273 C CA . LEU E 1 101 ? 29.376 163.285 154.624 1.00 28.64 92 LEU E CA 1
ATOM 6274 C C . LEU E 1 101 ? 29.982 164.686 154.695 1.00 28.66 92 LEU E C 1
ATOM 6275 O O . LEU E 1 101 ? 29.503 165.535 155.453 1.00 28.33 92 LEU E O 1
ATOM 6280 N N . ILE E 1 102 ? 31.039 164.915 153.920 1.00 28.57 93 ILE E N 1
ATOM 6281 C CA . ILE E 1 102 ? 31.614 166.246 153.749 1.00 29.33 93 ILE E CA 1
ATOM 6282 C C . ILE E 1 102 ? 31.294 166.645 152.314 1.00 29.62 93 ILE E C 1
ATOM 6283 O O . ILE E 1 102 ? 31.833 166.058 151.378 1.00 29.78 93 ILE E O 1
ATOM 6288 N N . HIS E 1 103 ? 30.414 167.627 152.135 1.00 29.59 94 HIS E N 1
ATOM 6289 C CA . HIS E 1 103 ? 29.914 167.967 150.803 1.00 29.78 94 HIS E CA 1
ATOM 6290 C C . HIS E 1 103 ? 30.204 169.421 150.435 1.00 30.01 94 HIS E C 1
ATOM 6291 O O . HIS E 1 103 ? 29.515 170.325 150.891 1.00 30.27 94 HIS E O 1
ATOM 6298 N N . GLY E 1 104 ? 31.227 169.635 149.606 1.00 30.03 95 GLY E N 1
ATOM 6299 C CA . GLY E 1 104 ? 31.645 170.978 149.199 1.00 30.40 95 GLY E CA 1
ATOM 6300 C C . GLY E 1 104 ? 31.946 171.892 150.372 1.00 31.24 95 GLY E C 1
ATOM 6301 O O . GLY E 1 104 ? 31.674 173.091 150.312 1.00 31.35 95 GLY E O 1
ATOM 6302 N N . ALA E 1 105 ? 32.511 171.318 151.434 1.00 32.26 96 ALA E N 1
ATOM 6303 C CA . ALA E 1 105 ? 32.666 172.000 152.718 1.00 33.29 96 ALA E CA 1
ATOM 6304 C C . ALA E 1 105 ? 34.126 172.143 153.085 1.00 34.45 96 ALA E C 1
ATOM 6305 O O . ALA E 1 105 ? 34.993 171.513 152.483 1.00 33.33 96 ALA E O 1
ATOM 6307 N N . LYS E 1 106 ? 34.374 172.973 154.094 1.00 36.35 97 LYS E N 1
ATOM 6308 C CA . LYS E 1 106 ? 35.707 173.224 154.600 1.00 38.73 97 LYS E CA 1
ATOM 6309 C C . LYS E 1 106 ? 35.803 172.726 156.041 1.00 38.25 97 LYS E C 1
ATOM 6310 O O . LYS E 1 106 ? 34.985 173.097 156.878 1.00 38.15 97 LYS E O 1
ATOM 6316 N N . ILE E 1 107 ? 36.782 171.864 156.315 1.00 37.30 98 ILE E N 1
ATOM 6317 C CA . ILE E 1 107 ? 37.120 171.453 157.681 1.00 36.46 98 ILE E CA 1
ATOM 6318 C C . ILE E 1 107 ? 38.520 172.000 157.940 1.00 35.72 98 ILE E C 1
ATOM 6319 O O . ILE E 1 107 ? 39.431 171.737 157.162 1.00 35.47 98 ILE E O 1
ATOM 6324 N N . ASN E 1 108 ? 38.698 172.751 159.022 1.00 35.82 99 ASN E N 1
ATOM 6325 C CA . ASN E 1 108 ? 40.003 173.339 159.339 1.00 36.14 99 ASN E CA 1
ATOM 6326 C C . ASN E 1 108 ? 40.897 172.283 160.030 1.00 36.15 99 ASN E C 1
ATOM 6327 O O . ASN E 1 108 ? 41.045 171.194 159.480 1.00 35.76 99 ASN E O 1
ATOM 6332 N N . ASP E 1 109 ? 41.484 172.564 161.195 1.00 36.65 100 ASP E N 1
ATOM 6333 C CA . ASP E 1 109 ? 42.407 171.613 161.844 1.00 37.78 100 ASP E CA 1
ATOM 6334 C C . ASP E 1 109 ? 41.847 171.087 163.157 1.00 38.01 100 ASP E C 1
ATOM 6335 O O . ASP E 1 109 ? 40.911 171.649 163.697 1.00 38.41 100 ASP E O 1
ATOM 6340 N N . GLU E 1 110 ? 42.438 170.009 163.666 1.00 39.03 101 GLU E N 1
ATOM 6341 C CA . GLU E 1 110 ? 42.113 169.468 164.990 1.00 39.95 101 GLU E CA 1
ATOM 6342 C C . GLU E 1 110 ? 40.627 169.555 165.322 1.00 38.19 101 GLU E C 1
ATOM 6343 O O . GLU E 1 110 ? 40.234 170.220 166.278 1.00 37.55 101 GLU E O 1
ATOM 6349 N N . SER E 1 111 ? 39.811 168.898 164.507 1.00 36.38 102 SER E N 1
ATOM 6350 C CA . SER E 1 111 ? 38.366 168.869 164.713 1.00 35.95 102 SER E CA 1
ATOM 6351 C C . SER E 1 111 ? 37.803 167.474 164.492 1.00 35.04 102 SER E C 1
ATOM 6352 O O . SER E 1 111 ? 38.439 166.630 163.860 1.00 34.37 102 SER E O 1
ATOM 6355 N N . ILE E 1 112 ? 36.611 167.243 165.036 1.00 34.13 103 ILE E N 1
ATOM 6356 C CA . ILE E 1 112 ? 35.929 165.957 164.918 1.00 33.70 103 ILE E CA 1
ATOM 6357 C C . ILE E 1 112 ? 34.606 166.177 164.205 1.00 32.36 103 ILE E C 1
ATOM 6358 O O . ILE E 1 112 ? 33.777 166.961 164.654 1.00 33.26 103 ILE E O 1
ATOM 6363 N N . VAL E 1 113 ? 34.438 165.504 163.073 1.00 31.15 104 VAL E N 1
ATOM 6364 C CA . VAL E 1 113 ? 33.153 165.413 162.404 1.00 30.34 104 VAL E CA 1
ATOM 6365 C C . VAL E 1 113 ? 32.590 164.063 162.823 1.00 29.87 104 VAL E C 1
ATOM 6366 O O . VAL E 1 113 ? 33.099 163.016 162.426 1.00 29.34 104 VAL E O 1
ATOM 6370 N N . GLY E 1 114 ? 31.549 164.096 163.646 1.00 29.26 105 GLY E N 1
ATOM 6371 C CA . GLY E 1 114 ? 31.013 162.894 164.257 1.00 28.63 105 GLY E CA 1
ATOM 6372 C C . GLY E 1 114 ? 30.379 161.945 163.270 1.00 28.00 105 GLY E C 1
ATOM 6373 O O . GLY E 1 114 ? 30.028 162.331 162.151 1.00 27.20 105 GLY E O 1
ATOM 6374 N N . ALA E 1 115 ? 30.234 160.697 163.708 1.00 27.88 106 ALA E N 1
ATOM 6375 C CA . ALA E 1 115 ? 29.747 159.618 162.860 1.00 27.49 106 ALA E CA 1
ATOM 6376 C C . ALA E 1 115 ? 28.341 159.893 162.349 1.00 27.51 106 ALA E C 1
ATOM 6377 O O . ALA E 1 115 ? 27.472 160.331 163.102 1.00 27.77 106 ALA E O 1
ATOM 6379 N N . GLY E 1 116 ? 28.135 159.654 161.058 1.00 27.78 107 GLY E N 1
ATOM 6380 C CA . GLY E 1 116 ? 26.839 159.840 160.423 1.00 27.78 107 GLY E CA 1
ATOM 6381 C C . GLY E 1 116 ? 26.383 161.275 160.221 1.00 27.77 107 GLY E C 1
ATOM 6382 O O . GLY E 1 116 ? 25.249 161.497 159.803 1.00 28.63 107 GLY E O 1
ATOM 6383 N N . SER E 1 117 ? 27.246 162.250 160.497 1.00 27.86 108 SER E N 1
ATOM 6384 C CA . SER E 1 117 ? 26.873 163.654 160.374 1.00 28.36 108 SER E CA 1
ATOM 6385 C C . SER E 1 117 ? 27.068 164.127 158.938 1.00 28.11 108 SER E C 1
ATOM 6386 O O . SER E 1 117 ? 27.745 163.472 158.150 1.00 28.65 108 SER E O 1
ATOM 6389 N N . ILE E 1 118 ? 26.453 165.258 158.608 1.00 28.04 109 ILE E N 1
ATOM 6390 C CA . ILE E 1 118 ? 26.595 165.885 157.299 1.00 27.99 109 ILE E CA 1
ATOM 6391 C C . ILE E 1 118 ? 27.152 167.289 157.505 1.00 28.16 109 ILE E C 1
ATOM 6392 O O . ILE E 1 118 ? 26.667 168.036 158.356 1.00 28.15 109 ILE E O 1
ATOM 6397 N N . VAL E 1 119 ? 28.185 167.625 156.739 1.00 28.38 110 VAL E N 1
ATOM 6398 C CA . VAL E 1 119 ? 28.660 168.999 156.614 1.00 28.60 110 VAL E CA 1
ATOM 6399 C C . VAL E 1 119 ? 28.480 169.396 155.155 1.00 28.77 110 VAL E C 1
ATOM 6400 O O . VAL E 1 119 ? 29.245 168.962 154.290 1.00 28.03 110 VAL E O 1
ATOM 6404 N N . PHE E 1 120 ? 27.461 170.214 154.893 1.00 29.18 111 PHE E N 1
ATOM 6405 C CA . PHE E 1 120 ? 26.991 170.467 153.526 1.00 29.58 111 PHE E CA 1
ATOM 6406 C C . PHE E 1 120 ? 27.628 171.722 152.909 1.00 29.70 111 PHE E C 1
ATOM 6407 O O . PHE E 1 120 ? 28.610 172.241 153.439 1.00 29.24 111 PHE E O 1
ATOM 6415 N N . ASN E 1 121 ? 27.050 172.214 151.812 1.00 30.31 112 ASN E N 1
ATOM 6416 C CA . ASN E 1 121 ? 27.738 173.051 150.838 1.00 30.97 112 ASN E CA 1
ATOM 6417 C C . ASN E 1 121 ? 28.164 174.365 151.445 1.00 32.37 112 ASN E C 1
ATOM 6418 O O . ASN E 1 121 ? 27.348 175.063 152.039 1.00 33.02 112 ASN E O 1
ATOM 6423 N N . LYS E 1 122 ? 29.456 174.665 151.318 1.00 33.46 113 LYS E N 1
ATOM 6424 C CA . LYS E 1 122 ? 30.066 175.897 151.826 1.00 34.50 113 LYS E CA 1
ATOM 6425 C C . LYS E 1 122 ? 29.995 176.073 153.344 1.00 34.75 113 LYS E C 1
ATOM 6426 O O . LYS E 1 122 ? 30.243 177.168 153.846 1.00 36.08 113 LYS E O 1
ATOM 6432 N N . ALA E 1 123 ? 29.705 174.996 154.074 1.00 35.56 114 ALA E N 1
ATOM 6433 C CA . ALA E 1 123 ? 29.792 175.015 155.525 1.00 35.88 114 ALA E CA 1
ATOM 6434 C C . ALA E 1 123 ? 31.262 174.982 155.917 1.00 36.17 114 ALA E C 1
ATOM 6435 O O . ALA E 1 123 ? 32.109 174.547 155.135 1.00 34.83 114 ALA E O 1
ATOM 6437 N N . GLU E 1 124 ? 31.553 175.459 157.122 1.00 38.21 115 GLU E N 1
ATOM 6438 C CA . GLU E 1 124 ? 32.916 175.519 157.631 1.00 38.82 115 GLU E CA 1
ATOM 6439 C C . GLU E 1 124 ? 32.965 175.004 159.060 1.00 37.88 115 GLU E C 1
ATOM 6440 O O . GLU E 1 124 ? 32.332 175.568 159.948 1.00 38.31 115 GLU E O 1
ATOM 6446 N N . VAL E 1 125 ? 33.711 173.924 159.267 1.00 36.68 116 VAL E N 1
ATOM 6447 C CA . VAL E 1 125 ? 33.983 173.407 160.599 1.00 35.80 116 VAL E CA 1
ATOM 6448 C C . VAL E 1 125 ? 35.319 174.006 161.020 1.00 35.78 116 VAL E C 1
ATOM 6449 O O . VAL E 1 125 ? 36.360 173.652 160.466 1.00 35.25 116 VAL E O 1
ATOM 6453 N N . LYS E 1 126 ? 35.283 174.920 161.989 1.00 36.14 117 LYS E N 1
ATOM 6454 C CA . LYS E 1 126 ? 36.485 175.638 162.428 1.00 36.36 117 LYS E CA 1
ATOM 6455 C C . LYS E 1 126 ? 37.336 174.728 163.309 1.00 36.17 117 LYS E C 1
ATOM 6456 O O . LYS E 1 126 ? 36.898 173.646 163.712 1.00 36.20 117 LYS E O 1
ATOM 6462 N N . THR E 1 127 ? 38.548 175.187 163.608 1.00 35.78 118 THR E N 1
ATOM 6463 C CA . THR E 1 127 ? 39.526 174.424 164.388 1.00 35.54 118 THR E CA 1
ATOM 6464 C C . THR E 1 127 ? 39.080 174.215 165.837 1.00 35.41 118 THR E C 1
ATOM 6465 O O . THR E 1 127 ? 38.474 175.102 166.433 1.00 35.65 118 THR E O 1
ATOM 6469 N N . ASN E 1 128 ? 39.393 173.037 166.383 1.00 35.59 119 ASN E N 1
ATOM 6470 C CA . ASN E 1 128 ? 39.039 172.653 167.756 1.00 36.01 119 ASN E CA 1
ATOM 6471 C C . ASN E 1 128 ? 37.532 172.726 167.995 1.00 36.49 119 ASN E C 1
ATOM 6472 O O . ASN E 1 128 ? 37.081 173.173 169.047 1.00 37.27 119 ASN E O 1
ATOM 6477 N N . SER E 1 129 ? 36.763 172.287 167.002 1.00 36.49 120 SER E N 1
ATOM 6478 C CA . SER E 1 129 ? 35.311 172.215 167.106 1.00 36.48 120 SER E CA 1
ATOM 6479 C C . SER E 1 129 ? 34.882 170.775 166.882 1.00 36.95 120 SER E C 1
ATOM 6480 O O . SER E 1 129 ? 35.712 169.902 166.626 1.00 36.29 120 SER E O 1
ATOM 6483 N N . MET E 1 130 ? 33.581 170.532 166.973 1.00 38.59 121 MET E N 1
ATOM 6484 C CA . MET E 1 130 ? 33.061 169.179 166.979 1.00 39.81 121 MET E CA 1
ATOM 6485 C C . MET E 1 130 ? 31.653 169.134 166.394 1.00 36.93 121 MET E C 1
ATOM 6486 O O . MET E 1 130 ? 30.775 169.841 166.861 1.00 36.85 121 MET E O 1
ATOM 6491 N N . VAL E 1 131 ? 31.448 168.332 165.351 1.00 34.86 122 VAL E N 1
ATOM 6492 C CA . VAL E 1 131 ? 30.105 168.092 164.820 1.00 33.45 122 VAL E CA 1
ATOM 6493 C C . VAL E 1 131 ? 29.589 166.820 165.475 1.00 32.83 122 VAL E C 1
ATOM 6494 O O . VAL E 1 131 ? 30.211 165.766 165.371 1.00 32.89 122 VAL E O 1
ATOM 6498 N N . GLY E 1 132 ? 28.460 166.927 166.162 1.00 32.67 123 GLY E N 1
ATOM 6499 C CA . GLY E 1 132 ? 27.881 165.802 166.877 1.00 32.37 123 GLY E CA 1
ATOM 6500 C C . GLY E 1 132 ? 27.375 164.721 165.949 1.00 32.37 123 GLY E C 1
ATOM 6501 O O . GLY E 1 132 ? 27.104 164.972 164.773 1.00 30.96 123 GLY E O 1
ATOM 6502 N N . MET E 1 133 ? 27.243 163.517 166.495 1.00 33.64 124 MET E N 1
ATOM 6503 C CA . MET E 1 133 ? 26.820 162.352 165.719 1.00 34.40 124 MET E CA 1
ATOM 6504 C C . MET E 1 133 ? 25.429 162.571 165.142 1.00 33.82 124 MET E C 1
ATOM 6505 O O . MET E 1 133 ? 24.511 162.977 165.853 1.00 33.21 124 MET E O 1
ATOM 6510 N N . GLY E 1 134 ? 25.298 162.324 163.843 1.00 33.92 125 GLY E N 1
ATOM 6511 C CA . GLY E 1 134 ? 24.030 162.465 163.141 1.00 33.84 125 GLY E CA 1
ATOM 6512 C C . GLY E 1 134 ? 23.529 163.886 162.960 1.00 33.57 125 GLY E C 1
ATOM 6513 O O . GLY E 1 134 ? 22.379 164.076 162.564 1.00 35.09 125 GLY E O 1
ATOM 6514 N N . ALA E 1 135 ? 24.377 164.877 163.236 1.00 32.50 126 ALA E N 1
ATOM 6515 C CA . ALA E 1 135 ? 24.011 166.275 163.079 1.00 31.65 126 ALA E CA 1
ATOM 6516 C C . ALA E 1 135 ? 24.122 166.648 161.616 1.00 31.23 126 ALA E C 1
ATOM 6517 O O . ALA E 1 135 ? 24.855 166.019 160.866 1.00 30.50 126 ALA E O 1
ATOM 6519 N N . VAL E 1 136 ? 23.382 167.673 161.221 1.00 31.54 127 VAL E N 1
ATOM 6520 C CA . VAL E 1 136 ? 23.380 168.148 159.849 1.00 31.64 127 VAL E CA 1
ATOM 6521 C C . VAL E 1 136 ? 23.755 169.621 159.889 1.00 31.95 127 VAL E C 1
ATOM 6522 O O . VAL E 1 136 ? 22.944 170.462 160.274 1.00 31.59 127 VAL E O 1
ATOM 6526 N N . VAL E 1 137 ? 25.001 169.916 159.518 1.00 32.44 128 VAL E N 1
ATOM 6527 C CA . VAL E 1 137 ? 25.476 171.288 159.388 1.00 32.44 128 VAL E CA 1
ATOM 6528 C C . VAL E 1 137 ? 25.019 171.768 158.018 1.00 32.88 128 VAL E C 1
ATOM 6529 O O . VAL E 1 137 ? 25.426 171.213 157.006 1.00 33.01 128 VAL E O 1
ATOM 6533 N N . LEU E 1 138 ? 24.156 172.780 157.997 1.00 34.69 129 LEU E N 1
ATOM 6534 C CA . LEU E 1 138 ? 23.509 173.233 156.763 1.00 36.25 129 LEU E CA 1
ATOM 6535 C C . LEU E 1 138 ? 24.431 174.074 155.885 1.00 36.81 129 LEU E C 1
ATOM 6536 O O . LEU E 1 138 ? 25.543 174.422 156.280 1.00 37.33 129 LEU E O 1
ATOM 6541 N N . GLU E 1 139 ? 23.943 174.387 154.687 1.00 38.36 130 GLU E N 1
ATOM 6542 C CA . GLU E 1 139 ? 24.639 175.242 153.729 1.00 39.58 130 GLU E CA 1
ATOM 6543 C C . GLU E 1 139 ? 25.127 176.538 154.368 1.00 38.59 130 GLU E C 1
ATOM 6544 O O . GLU E 1 139 ? 24.385 177.187 155.109 1.00 38.70 130 GLU E O 1
ATOM 6550 N N . LYS E 1 140 ? 26.382 176.890 154.090 1.00 38.33 131 LYS E N 1
ATOM 6551 C CA . LYS E 1 140 ? 27.013 178.129 154.573 1.00 38.53 131 LYS E CA 1
ATOM 6552 C C . LYS E 1 140 ? 27.099 178.284 156.106 1.00 38.66 131 LYS E C 1
ATOM 6553 O O . LYS E 1 140 ? 27.481 179.346 156.600 1.00 39.52 131 LYS E O 1
ATOM 6559 N N . GLN E 1 141 ? 26.798 177.219 156.850 1.00 38.64 132 GLN E N 1
ATOM 6560 C CA . GLN E 1 141 ? 26.767 177.278 158.303 1.00 38.65 132 GLN E CA 1
ATOM 6561 C C . GLN E 1 141 ? 28.190 177.095 158.834 1.00 38.51 132 GLN E C 1
ATOM 6562 O O . GLN E 1 141 ? 28.948 176.273 158.317 1.00 36.77 132 GLN E O 1
ATOM 6568 N N . GLU E 1 142 ? 28.546 177.869 159.859 1.00 39.13 133 GLU E N 1
ATOM 6569 C CA . GLU E 1 142 ? 29.853 177.763 160.508 1.00 39.48 133 GLU E CA 1
ATOM 6570 C C . GLU E 1 142 ? 29.723 177.085 161.861 1.00 38.53 133 GLU E C 1
ATOM 6571 O O . GLU E 1 142 ? 28.910 177.504 162.679 1.00 39.66 133 GLU E O 1
ATOM 6577 N N . VAL E 1 143 ? 30.516 176.040 162.087 1.00 37.53 134 VAL E N 1
ATOM 6578 C CA . VAL E 1 143 ? 30.663 175.447 163.415 1.00 37.64 134 VAL E CA 1
ATOM 6579 C C . VAL E 1 143 ? 31.821 176.201 164.088 1.00 37.47 134 VAL E C 1
ATOM 6580 O O . VAL E 1 143 ? 32.975 176.013 163.702 1.00 35.78 134 VAL E O 1
ATOM 6584 N N . PRO E 1 144 ? 31.523 177.060 165.087 1.00 38.57 135 PRO E N 1
ATOM 6585 C CA . PRO E 1 144 ? 32.574 177.947 165.604 1.00 38.96 135 PRO E CA 1
ATOM 6586 C C . PRO E 1 144 ? 33.681 177.241 166.383 1.00 39.22 135 PRO E C 1
ATOM 6587 O O . PRO E 1 144 ? 33.479 176.129 166.881 1.00 38.73 135 PRO E O 1
ATOM 6591 N N . ASN E 1 145 ? 34.827 177.915 166.491 1.00 40.13 136 ASN E N 1
ATOM 6592 C CA . ASN E 1 145 ? 35.979 177.422 167.254 1.00 40.91 136 ASN E CA 1
ATOM 6593 C C . ASN E 1 145 ? 35.564 177.080 168.677 1.00 40.41 136 ASN E C 1
ATOM 6594 O O . ASN E 1 145 ? 34.775 177.799 169.287 1.00 39.91 136 ASN E O 1
ATOM 6599 N N . GLY E 1 146 ? 36.081 175.972 169.191 1.00 41.15 137 GLY E N 1
ATOM 6600 C CA . GLY E 1 146 ? 35.873 175.600 170.588 1.00 41.92 137 GLY E CA 1
ATOM 6601 C C . GLY E 1 146 ? 34.484 175.119 170.963 1.00 41.81 137 GLY E C 1
ATOM 6602 O O . GLY E 1 146 ? 34.193 174.976 172.147 1.00 41.81 137 GLY E O 1
ATOM 6603 N N . LYS E 1 147 ? 33.636 174.839 169.977 1.00 42.87 138 LYS E N 1
ATOM 6604 C CA . LYS E 1 147 ? 32.238 174.509 170.238 1.00 44.16 138 LYS E CA 1
ATOM 6605 C C . LYS E 1 147 ? 31.840 173.175 169.631 1.00 42.38 138 LYS E C 1
ATOM 6606 O O . LYS E 1 147 ? 32.484 172.686 168.706 1.00 42.00 138 LYS E O 1
ATOM 6612 N N . ILE E 1 148 ? 30.789 172.585 170.194 1.00 41.36 139 ILE E N 1
ATOM 6613 C CA . ILE E 1 148 ? 30.186 171.361 169.670 1.00 40.99 139 ILE E CA 1
ATOM 6614 C C . ILE E 1 148 ? 28.763 171.688 169.238 1.00 39.38 139 ILE E C 1
ATOM 6615 O O . ILE E 1 148 ? 28.026 172.341 169.972 1.00 39.22 139 ILE E O 1
ATOM 6620 N N . VAL E 1 149 ? 28.393 171.237 168.042 1.00 38.04 140 VAL E N 1
ATOM 6621 C CA . VAL E 1 149 ? 27.045 171.437 167.513 1.00 37.78 140 VAL E CA 1
ATOM 6622 C C . VAL E 1 149 ? 26.345 170.091 167.376 1.00 37.57 140 VAL E C 1
ATOM 6623 O O . VAL E 1 149 ? 26.985 169.088 167.075 1.00 37.97 140 VAL E O 1
ATOM 6627 N N . VAL E 1 150 ? 25.035 170.077 167.607 1.00 37.76 141 VAL E N 1
ATOM 6628 C CA . VAL E 1 150 ? 24.237 168.847 167.551 1.00 37.98 141 VAL E CA 1
ATOM 6629 C C . VAL E 1 150 ? 22.888 169.088 166.885 1.00 38.80 141 VAL E C 1
ATOM 6630 O O . VAL E 1 150 ? 22.427 170.228 166.789 1.00 38.78 141 VAL E O 1
ATOM 6634 N N . GLY E 1 151 ? 22.271 167.999 166.432 1.00 39.62 142 GLY E N 1
ATOM 6635 C CA . GLY E 1 151 ? 20.906 168.027 165.921 1.00 40.82 142 GLY E CA 1
ATOM 6636 C C . GLY E 1 151 ? 20.757 168.377 164.454 1.00 42.15 142 GLY E C 1
ATOM 6637 O O . GLY E 1 151 ? 21.741 168.593 163.740 1.00 40.05 142 GLY E O 1
ATOM 6638 N N . ILE E 1 152 ? 19.495 168.429 164.025 1.00 45.07 143 ILE E N 1
ATOM 6639 C CA . ILE E 1 152 ? 19.102 168.673 162.636 1.00 45.91 143 ILE E CA 1
ATOM 6640 C C . ILE E 1 152 ? 18.044 169.789 162.626 1.00 46.73 143 ILE E C 1
ATOM 6641 O O . ILE E 1 152 ? 16.909 169.542 163.032 1.00 48.49 143 ILE E O 1
ATOM 6646 N N . PRO E 1 153 ? 18.384 171.012 162.210 1.00 47.59 144 PRO E N 1
ATOM 6647 C CA . PRO E 1 153 ? 19.738 171.436 161.848 1.00 48.09 144 PRO E CA 1
ATOM 6648 C C . PRO E 1 153 ? 20.662 171.564 163.063 1.00 48.49 144 PRO E C 1
ATOM 6649 O O . PRO E 1 153 ? 20.194 171.557 164.204 1.00 48.32 144 PRO E O 1
ATOM 6653 N N . ALA E 1 154 ? 21.963 171.688 162.805 1.00 49.00 145 ALA E N 1
ATOM 6654 C CA . ALA E 1 154 ? 22.966 171.727 163.867 1.00 48.74 145 ALA E CA 1
ATOM 6655 C C . ALA E 1 154 ? 22.906 173.049 164.645 1.00 48.61 145 ALA E C 1
ATOM 6656 O O . ALA E 1 154 ? 22.903 174.124 164.043 1.00 47.69 145 ALA E O 1
ATOM 6658 N N . ARG E 1 155 ? 22.826 172.942 165.973 1.00 49.83 146 ARG E N 1
ATOM 6659 C CA . ARG E 1 155 ? 22.845 174.083 166.901 1.00 51.47 146 ARG E CA 1
ATOM 6660 C C . ARG E 1 155 ? 23.991 173.884 167.871 1.00 47.91 146 ARG E C 1
ATOM 6661 O O . ARG E 1 155 ? 24.331 172.750 168.190 1.00 47.50 146 ARG E O 1
ATOM 6669 N N . VAL E 1 156 ? 24.542 174.980 168.386 1.00 45.04 147 VAL E N 1
ATOM 6670 C CA . VAL E 1 156 ? 25.583 174.906 169.412 1.00 44.22 147 VAL E CA 1
ATOM 6671 C C . VAL E 1 156 ? 24.996 174.329 170.707 1.00 43.65 147 VAL E C 1
ATOM 6672 O O . VAL E 1 156 ? 23.946 174.769 171.167 1.00 43.21 147 VAL E O 1
ATOM 6676 N N . LEU E 1 157 ? 25.677 173.327 171.259 1.00 43.56 148 LEU E N 1
ATOM 6677 C CA . LEU E 1 157 ? 25.296 172.689 172.518 1.00 44.01 148 LEU E CA 1
ATOM 6678 C C . LEU E 1 157 ? 26.046 173.337 173.673 1.00 44.77 148 LEU E C 1
ATOM 6679 O O . LEU E 1 157 ? 25.441 173.750 174.656 1.00 45.59 148 LEU E O 1
ATOM 6684 N N . ARG E 1 158 ? 27.369 173.391 173.552 1.00 46.50 149 ARG E N 1
ATOM 6685 C CA . ARG E 1 158 ? 28.240 173.940 174.587 1.00 47.50 149 ARG E CA 1
ATOM 6686 C C . ARG E 1 158 ? 29.647 174.171 174.053 1.00 48.58 149 ARG E C 1
ATOM 6687 O O . ARG E 1 158 ? 29.976 173.734 172.950 1.00 47.32 149 ARG E O 1
ATOM 6695 N N . GLU E 1 159 ? 30.468 174.852 174.849 1.00 50.72 150 GLU E N 1
ATOM 6696 C CA . GLU E 1 159 ? 31.900 174.939 174.578 1.00 53.38 150 GLU E CA 1
ATOM 6697 C C . GLU E 1 159 ? 32.563 173.617 174.947 1.00 52.82 150 GLU E C 1
ATOM 6698 O O . GLU E 1 159 ? 32.122 172.933 175.871 1.00 53.25 150 GLU E O 1
ATOM 6704 N N . LEU E 1 160 ? 33.606 173.259 174.204 1.00 52.07 151 LEU E N 1
ATOM 6705 C CA . LEU E 1 160 ? 34.454 172.126 174.546 1.00 51.86 151 LEU E CA 1
ATOM 6706 C C . LEU E 1 160 ? 35.416 172.557 175.636 1.00 52.54 151 LEU E C 1
ATOM 6707 O O . LEU E 1 160 ? 35.948 173.668 175.590 1.00 50.49 151 LEU E O 1
ATOM 6712 N N . GLU E 1 161 ? 35.634 171.677 176.613 1.00 55.44 152 GLU E N 1
ATOM 6713 C CA . GLU E 1 161 ? 36.597 171.931 177.682 1.00 58.42 152 GLU E CA 1
ATOM 6714 C C . GLU E 1 161 ? 38.019 171.749 177.153 1.00 59.49 152 GLU E C 1
ATOM 6715 O O . GLU E 1 161 ? 38.232 171.098 176.130 1.00 60.05 152 GLU E O 1
ATOM 6721 N N . GLU E 1 162 ? 38.976 172.346 177.857 1.00 63.10 153 GLU E N 1
ATOM 6722 C CA . GLU E 1 162 ? 40.401 172.277 177.509 1.00 66.24 153 GLU E CA 1
ATOM 6723 C C . GLU E 1 162 ? 40.864 170.833 177.271 1.00 64.43 153 GLU E C 1
ATOM 6724 O O . GLU E 1 162 ? 41.533 170.552 176.274 1.00 60.38 153 GLU E O 1
ATOM 6730 N N . ARG E 1 163 ? 40.486 169.938 178.188 1.00 63.87 154 ARG E N 1
ATOM 6731 C CA . ARG E 1 163 ? 40.810 168.505 178.099 1.00 63.44 154 ARG E CA 1
ATOM 6732 C C . ARG E 1 163 ? 40.266 167.850 176.829 1.00 60.38 154 ARG E C 1
ATOM 6733 O O . ARG E 1 163 ? 40.977 167.097 176.173 1.00 58.42 154 ARG E O 1
ATOM 6741 N N . GLU E 1 164 ? 39.012 168.142 176.491 1.00 57.53 155 GLU E N 1
ATOM 6742 C CA . GLU E 1 164 ? 38.363 167.549 175.313 1.00 55.12 155 GLU E CA 1
ATOM 6743 C C . GLU E 1 164 ? 39.034 167.930 173.999 1.00 53.80 155 GLU E C 1
ATOM 6744 O O . GLU E 1 164 ? 39.124 167.103 173.092 1.00 52.86 155 GLU E O 1
ATOM 6750 N N . ILE E 1 165 ? 39.483 169.182 173.901 1.00 53.01 156 ILE E N 1
ATOM 6751 C CA . ILE E 1 165 ? 40.213 169.668 172.726 1.00 53.57 156 ILE E CA 1
ATOM 6752 C C . ILE E 1 165 ? 41.554 168.940 172.577 1.00 54.38 156 ILE E C 1
ATOM 6753 O O . ILE E 1 165 ? 41.914 168.526 171.474 1.00 54.32 156 ILE E O 1
ATOM 6758 N N . LYS E 1 166 ? 42.279 168.774 173.681 1.00 55.92 157 LYS E N 1
ATOM 6759 C CA . LYS E 1 166 ? 43.584 168.100 173.651 1.00 57.51 157 LYS E CA 1
ATOM 6760 C C . LYS E 1 166 ? 43.516 166.615 173.280 1.00 55.23 157 LYS E C 1
ATOM 6761 O O . LYS E 1 166 ? 44.499 166.071 172.786 1.00 55.22 157 LYS E O 1
ATOM 6767 N N . GLN E 1 167 ? 42.367 165.976 173.500 1.00 53.53 158 GLN E N 1
ATOM 6768 C CA . GLN E 1 167 ? 42.175 164.575 173.112 1.00 52.77 158 GLN E CA 1
ATOM 6769 C C . GLN E 1 167 ? 41.971 164.394 171.604 1.00 49.60 158 GLN E C 1
ATOM 6770 O O . GLN E 1 167 ? 42.125 163.281 171.105 1.00 50.01 158 GLN E O 1
ATOM 6776 N N . ILE E 1 168 ? 41.627 165.466 170.886 1.00 46.93 159 ILE E N 1
ATOM 6777 C CA . ILE E 1 168 ? 41.395 165.394 169.436 1.00 45.51 159 ILE E CA 1
ATOM 6778 C C . ILE E 1 168 ? 42.698 165.037 168.719 1.00 45.71 159 ILE E C 1
ATOM 6779 O O . ILE E 1 168 ? 42.725 164.124 167.897 1.00 44.65 159 ILE E O 1
ATOM 6784 N N . LYS E 1 169 ? 43.764 165.764 169.041 1.00 47.15 160 LYS E N 1
ATOM 6785 C CA . LYS E 1 169 ? 45.102 165.487 168.507 1.00 48.56 160 LYS E CA 1
ATOM 6786 C C . LYS E 1 169 ? 45.573 164.080 168.881 1.00 48.75 160 LYS E C 1
ATOM 6787 O O . LYS E 1 169 ? 46.124 163.360 168.043 1.00 47.91 160 LYS E O 1
ATOM 6793 N N . LYS E 1 170 ? 45.348 163.697 170.137 1.00 48.55 161 LYS E N 1
ATOM 6794 C CA . LYS E 1 170 ? 45.710 162.366 170.616 1.00 48.79 161 LYS E CA 1
ATOM 6795 C C . LYS E 1 170 ? 44.969 161.271 169.836 1.00 47.88 161 LYS E C 1
ATOM 6796 O O . LYS E 1 170 ? 45.554 160.227 169.529 1.00 47.67 161 LYS E O 1
ATOM 6802 N N . GLN E 1 171 ? 43.697 161.516 169.510 1.00 46.16 162 GLN E N 1
ATOM 6803 C CA . GLN E 1 171 ? 42.911 160.578 168.698 1.00 45.00 162 GLN E CA 1
ATOM 6804 C C . GLN E 1 171 ? 43.456 160.468 167.274 1.00 43.88 162 GLN E C 1
ATOM 6805 O O . GLN E 1 171 ? 43.633 159.365 166.765 1.00 44.34 162 GLN E O 1
ATOM 6811 N N . ALA E 1 172 ? 43.725 161.611 166.646 1.00 42.86 163 ALA E N 1
ATOM 6812 C CA . ALA E 1 172 ? 44.315 161.647 165.303 1.00 41.86 163 ALA E CA 1
ATOM 6813 C C . ALA E 1 172 ? 45.658 160.907 165.235 1.00 41.13 163 ALA E C 1
ATOM 6814 O O . ALA E 1 172 ? 45.919 160.199 164.264 1.00 39.24 163 ALA E O 1
ATOM 6816 N N . ASP E 1 173 ? 46.491 161.070 166.267 1.00 41.23 164 ASP E N 1
ATOM 6817 C CA . ASP E 1 173 ? 47.764 160.342 166.374 1.00 41.69 164 ASP E CA 1
ATOM 6818 C C . ASP E 1 173 ? 47.542 158.837 166.504 1.00 42.29 164 ASP E C 1
ATOM 6819 O O . ASP E 1 173 ? 48.204 158.051 165.824 1.00 42.64 164 ASP E O 1
ATOM 6824 N N . THR E 1 174 ? 46.616 158.450 167.380 1.00 42.40 165 THR E N 1
ATOM 6825 C CA . THR E 1 174 ? 46.286 157.041 167.614 1.00 42.56 165 THR E CA 1
ATOM 6826 C C . THR E 1 174 ? 45.835 156.347 166.334 1.00 42.72 165 THR E C 1
ATOM 6827 O O . THR E 1 174 ? 46.220 155.210 166.071 1.00 43.18 165 THR E O 1
ATOM 6831 N N . HIS E 1 175 ? 45.025 157.042 165.545 1.00 43.22 166 HIS E N 1
ATOM 6832 C CA . HIS E 1 175 ? 44.514 156.498 164.290 1.00 43.71 166 HIS E CA 1
ATOM 6833 C C . HIS E 1 175 ? 45.562 156.466 163.173 1.00 43.66 166 HIS E C 1
ATOM 6834 O O . HIS E 1 175 ? 45.537 155.571 162.332 1.00 44.36 166 HIS E O 1
ATOM 6841 N N . ALA E 1 176 ? 46.475 157.435 163.167 1.00 44.05 167 ALA E N 1
ATOM 6842 C CA . ALA E 1 176 ? 47.607 157.437 162.232 1.00 43.86 167 ALA E CA 1
ATOM 6843 C C . ALA E 1 176 ? 48.594 156.314 162.546 1.00 43.82 167 ALA E C 1
ATOM 6844 O O . ALA E 1 176 ? 49.127 155.680 161.632 1.00 41.74 167 ALA E O 1
ATOM 6846 N N . GLU E 1 177 ? 48.834 156.092 163.838 1.00 45.48 168 GLU E N 1
ATOM 6847 C CA . GLU E 1 177 ? 49.627 154.956 164.320 1.00 48.21 168 GLU E CA 1
ATOM 6848 C C . GLU E 1 177 ? 48.982 153.621 163.917 1.00 46.53 168 GLU E C 1
ATOM 6849 O O . GLU E 1 177 ? 49.680 152.711 163.478 1.00 46.88 168 GLU E O 1
ATOM 6855 N N . LEU E 1 178 ? 47.658 153.518 164.053 1.00 44.39 169 LEU E N 1
ATOM 6856 C CA . LEU E 1 178 ? 46.907 152.339 163.601 1.00 42.88 169 LEU E CA 1
ATOM 6857 C C . LEU E 1 178 ? 47.106 152.082 162.108 1.00 42.19 169 LEU E C 1
ATOM 6858 O O . LEU E 1 178 ? 47.361 150.956 161.701 1.00 41.60 169 LEU E O 1
ATOM 6863 N N . ALA E 1 179 ? 46.984 153.133 161.303 1.00 42.75 170 ALA E N 1
ATOM 6864 C CA . ALA E 1 179 ? 47.197 153.042 159.852 1.00 43.42 170 ALA E CA 1
ATOM 6865 C C . ALA E 1 179 ? 48.605 152.562 159.490 1.00 44.00 170 ALA E C 1
ATOM 6866 O O . ALA E 1 179 ? 48.782 151.812 158.531 1.00 43.05 170 ALA E O 1
ATOM 6868 N N . GLU E 1 180 ? 49.594 152.998 160.263 1.00 45.26 171 GLU E N 1
ATOM 6869 C CA . GLU E 1 180 ? 50.980 152.576 160.065 1.00 47.16 171 GLU E CA 1
ATOM 6870 C C . GLU E 1 180 ? 51.122 151.056 160.209 1.00 44.34 171 GLU E C 1
ATOM 6871 O O . GLU E 1 180 ? 51.853 150.433 159.447 1.00 42.81 171 GLU E O 1
ATOM 6877 N N . HIS E 1 181 ? 50.410 150.467 161.169 1.00 42.26 172 HIS E N 1
ATOM 6878 C CA . HIS E 1 181 ? 50.410 149.010 161.351 1.00 41.83 172 HIS E CA 1
ATOM 6879 C C . HIS E 1 181 ? 49.700 148.263 160.214 1.00 40.40 172 HIS E C 1
ATOM 6880 O O . HIS E 1 181 ? 50.091 147.149 159.870 1.00 39.27 172 HIS E O 1
ATOM 6887 N N . TYR E 1 182 ? 48.672 148.876 159.635 1.00 40.01 173 TYR E N 1
ATOM 6888 C CA . TYR E 1 182 ? 48.062 148.358 158.403 1.00 39.94 173 TYR E CA 1
ATOM 6889 C C . TYR E 1 182 ? 49.040 148.402 157.212 1.00 41.16 173 TYR E C 1
ATOM 6890 O O . TYR E 1 182 ? 49.092 147.450 156.434 1.00 41.44 173 TYR E O 1
ATOM 6899 N N . SER E 1 183 ? 49.797 149.496 157.074 1.00 43.09 174 SER E N 1
ATOM 6900 C CA . SER E 1 183 ? 50.827 149.635 156.016 1.00 45.56 174 SER E CA 1
ATOM 6901 C C . SER E 1 183 ? 51.873 148.519 156.024 1.00 48.47 174 SER E C 1
ATOM 6902 O O . SER E 1 183 ? 52.315 148.080 154.964 1.00 48.94 174 SER E O 1
ATOM 6905 N N . ARG E 1 184 ? 52.265 148.084 157.221 1.00 51.49 175 ARG E N 1
ATOM 6906 C CA . ARG E 1 184 ? 53.238 147.001 157.396 1.00 53.88 175 ARG E CA 1
ATOM 6907 C C . ARG E 1 184 ? 52.643 145.614 157.152 1.00 57.99 175 ARG E C 1
ATOM 6908 O O . ARG E 1 184 ? 53.390 144.652 156.990 1.00 59.34 175 ARG E O 1
ATOM 6916 N N . GLU E 1 185 ? 51.313 145.510 157.163 1.00 64.54 176 GLU E N 1
ATOM 6917 C CA . GLU E 1 185 ? 50.617 144.242 156.948 1.00 69.66 176 GLU E CA 1
ATOM 6918 C C . GLU E 1 185 ? 50.758 143.844 155.474 1.00 77.33 176 GLU E C 1
ATOM 6919 O O . GLU E 1 185 ? 51.383 142.827 155.173 1.00 79.26 176 GLU E O 1
ATOM 6925 N N . ILE E 1 186 ? 50.200 144.662 154.572 1.00 86.77 177 ILE E N 1
ATOM 6926 C CA . ILE E 1 186 ? 50.346 144.480 153.110 1.00 90.94 177 ILE E CA 1
ATOM 6927 C C . ILE E 1 186 ? 49.826 145.701 152.333 1.00 88.83 177 ILE E C 1
ATOM 6928 O O . ILE E 1 186 ? 50.411 146.783 152.375 1.00 86.36 177 ILE E O 1
#

B-factor: mean 48.13, std 15.23, range [11.76, 149.68]

Organism: NCBI:txid1698267

CATH classification: 2.160.10.10